Protein 6UZJ (pdb70)

CATH classification: 2.30.30.40

Sequence (63 aa):
GPFCGRARVHTDFTPSPYDTDSLKIKKGDIIDIICKTPMGMWTGMLNNKVGNFKFIYVDVISEGPFCGRARVHTDFTPSPYDTDSLKIKKGDIIDIICKTPMGMWTGMLNNKVGNFKFIYVDVISEGPFCGRARVHTDFTPSPYDTDSLKIKKGDIIDIICKTPMGMWTGMLNNKVGNFKFIYVDVISEGPFCGRARVHTDFTPSPYDTDSLKIKKGDIIDIICKTPMGMWTGMLNNKVGNFKFIYVDVISEGPFCGRARVHTDFTPSPYDTDSLKIKKGDIIDIICKTPMGMWTGMLNNKVGNFKFIYVDVISEGPFCGRARVHTDFTPSPYDTDSLKIKKGDIIDIICKTPMGMWTGMLNNKVGNFKFIYVDVISEGPFCGRARVHTDFTPSPYDTDSLKIKKGDIIDIICKTPMGMWTGMLNNKVGNFKFIYVDVISEGPFCGRARVHTDFTPSPYDTDSLKIKKGDIIDIICKTPMGMWTGMLNNKVGNFKFIYVDVISEGPFCGRARVHTDFTPSPYDTDSLKIKKGDIIDIICKTPMGMWTGMLNNKVGNFKFIYVDVISEGPFCGRARVHTDFTPSPYDTDSLKIKKGDIIDIICKTPMGMWTGMLNNKVGNFKFIYVDVISEGPFCGRARVHTDFTPSPYDTDSLKIKKGDIIDIICKTPMGMWTGMLNNKVGNFKFIYVDVISEGPFCGRARVHTDFTPSPYDTDSLKIKKGDIIDIICKTPMGMWTGMLNNKVGNFKFIYVDVISEGPFCGRARVHTDFTPSPYDTDSLKIKKGDIIDIICKTPMGMWTGMLNNKVGNFKFIYVDVISEGPFCGRARVHTDFTPSPYDTDSLKIKKGDIIDIICKTPMGMWTGMLNNKVGNFKFIYVDVISEGPFCGRARVHTDFTPSPYDTDSLKIKKGDIIDIICKTPMGMWTGMLNNKVGNFKFIYVDVISEGPFCGRARVHTDFTPSPYDTDSLKIKKGDIIDIICKTPMGMWTGMLNNKVGNFKFIYVDVISEGPFCGRARVHTDFTPSPYDTDSLKIKKGDIIDIICKTPMGMWTGMLNNKVGNFKFIYVDVISEGPFCGRARVHTDFTPSPYDTDSLKIKKGDIIDIICKTPMGMWTGMLNNKVGNFKFIYVDVISEGPFCGRARVHTDFTPSPYDTDSLKIKKGDIIDIICKTPMGMWTGMLNNKVGNFKFIYVDVISEGPFCGRARVHTDFTPSPYDTDSLKIKKGDIIDIICKTPMGMWTGMLNNKVGNFKFIYVDVISE

GO terms:
  GO:0001784 phosphotyrosine residue binding (F, IDA)
  GO:0005634 nucleus (C, IDA)
  GO:0005654 nucleoplasm (C, IDA)
  GO:0003723 RNA binding (F, HDA)

InterPro domains:
  IPR001452 SH3 domain [PF07653] (167-219)
  IPR001452 SH3 domain [PS50002] (163-224)
  IPR001452 SH3 domain [SM00326] (166-223)
  IPR001660 Sterile alpha motif domain [PF07647] (240-302)
  IPR001660 Sterile alpha motif domain [PS50105] (241-305)
  IPR001660 Sterile alpha motif domain [SM00454] (238-305)
  IPR013761 Sterile alpha motif/pointed domain superfamily [G3DSA:1.10.150.50] (234-306)
  IPR013761 Sterile alpha motif/pointed domain superfamily [SSF47769] (237-303)
  IPR021090 SLy proteins associated disordered region [PF12485] (17-164)
  IPR036028 SH3-like domain superfamily [SSF50044] (158-226)
  IPR037623 SAMSN1, SAM domain [cd09561] (239-303)
  IPR051725 SAM and SH3 domain-containing protein [PTHR12301] (59-356)

Radius of gyration: 10.8 Å; Cα contacts (8 Å, |Δi|>4): 124; chains: 1; bounding box: 29×24×22 Å

Structure (mmCIF, N/CA/C/O backbone):
data_6UZJ
#
_entry.id   6UZJ
#
loop_
_atom_site.group_PDB
_atom_site.id
_atom_site.type_symbol
_atom_site.label_atom_id
_atom_site.label_alt_id
_atom_site.label_comp_id
_atom_site.label_asym_id
_atom_site.label_entity_id
_atom_site.label_seq_id
_atom_site.pdbx_PDB_ins_code
_atom_site.Cartn_x
_atom_site.Cartn_y
_atom_site.Cartn_z
_atom_site.occupancy
_atom_site.B_iso_or_equiv
_atom_site.auth_seq_id
_atom_site.auth_comp_id
_atom_site.auth_asym_id
_atom_site.auth_atom_id
_atom_site.pdbx_PDB_model_num
ATOM 1 N N . GLY A 1 25 ? 2.974 2.478 -2.963 1.00 0.00 25 GLY A N 1
ATOM 2 C CA . GLY A 1 25 ? 2.832 1.094 -2.428 1.00 0.00 25 GLY A CA 1
ATOM 3 C C . GLY A 1 25 ? 4.154 0.646 -1.814 1.00 0.00 25 GLY A C 1
ATOM 4 O O . GLY A 1 25 ? 4.241 0.401 -0.610 1.00 0.00 25 GLY A O 1
ATOM 7 N N . PRO A 1 26 ? 5.176 0.539 -2.618 1.00 0.00 26 PRO A N 1
ATOM 8 C CA . PRO A 1 26 ? 6.531 0.112 -2.156 1.00 0.00 26 PRO A CA 1
ATOM 9 C C . PRO A 1 26 ? 7.091 1.050 -1.090 1.00 0.00 26 PRO A C 1
ATOM 10 O O . PRO A 1 26 ? 6.816 2.250 -1.097 1.00 0.00 26 PRO A O 1
ATOM 21 N N . PHE A 1 27 ? 7.876 0.494 -0.173 1.00 0.00 27 PHE A N 1
ATOM 22 C CA . PHE A 1 27 ? 8.467 1.290 0.897 1.00 0.00 27 PHE A CA 1
ATOM 23 C C . PHE A 1 27 ? 9.987 1.322 0.762 1.00 0.00 27 PHE A C 1
ATOM 24 O O . PHE A 1 27 ? 10.613 0.310 0.449 1.00 0.00 27 PHE A O 1
ATOM 41 N N . CYS A 1 28 ? 10.574 2.491 1.002 1.00 0.00 28 CYS A N 1
ATOM 42 C CA . CYS A 1 28 ? 12.019 2.645 0.906 1.00 0.00 28 CYS A CA 1
ATOM 43 C C . CYS A 1 28 ? 12.599 3.083 2.246 1.00 0.00 28 CYS A C 1
ATOM 44 O O . CYS A 1 28 ? 11.938 3.769 3.026 1.00 0.00 28 CYS A O 1
ATOM 52 N N . GLY A 1 29 ? 13.838 2.683 2.507 1.00 0.00 29 GLY A N 1
ATOM 53 C CA . GLY A 1 29 ? 14.497 3.038 3.759 1.00 0.00 29 GLY A CA 1
ATOM 54 C C . GLY A 1 29 ? 15.686 2.120 4.028 1.00 0.00 29 GLY A C 1
ATOM 55 O O . GLY A 1 29 ? 16.555 1.947 3.172 1.00 0.00 29 GLY A O 1
ATOM 59 N N . ARG A 1 30 ? 15.718 1.538 5.222 1.00 0.00 30 ARG A N 1
ATOM 60 C CA . ARG A 1 30 ? 16.803 0.639 5.596 1.00 0.00 30 ARG A CA 1
ATOM 61 C C . ARG A 1 30 ? 16.297 -0.795 5.719 1.00 0.00 30 ARG A C 1
ATOM 62 O O . ARG A 1 30 ? 15.202 -1.035 6.230 1.00 0.00 30 ARG A O 1
ATOM 83 N N . ALA A 1 31 ? 17.102 -1.744 5.252 1.00 0.00 31 ALA A N 1
ATOM 84 C CA . ALA A 1 31 ? 16.727 -3.152 5.318 1.00 0.00 31 ALA A CA 1
ATOM 85 C C . ALA A 1 31 ? 17.614 -3.894 6.315 1.00 0.00 31 ALA A C 1
ATOM 86 O O . ALA A 1 31 ? 18.839 -3.828 6.238 1.00 0.00 31 ALA A O 1
ATOM 93 N N . ARG A 1 32 ? 16.986 -4.593 7.254 1.00 0.00 32 ARG A N 1
ATOM 94 C CA . ARG A 1 32 ? 17.730 -5.336 8.264 1.00 0.00 32 ARG A CA 1
ATOM 95 C C . ARG A 1 32 ? 17.722 -6.826 7.945 1.00 0.00 32 ARG A C 1
ATOM 96 O O . ARG A 1 32 ? 16.665 -7.435 7.807 1.00 0.00 32 ARG A O 1
ATOM 117 N N . VAL A 1 33 ? 18.909 -7.409 7.831 1.00 0.00 33 VAL A N 1
ATOM 118 C CA . VAL A 1 33 ? 19.019 -8.830 7.521 1.00 0.00 33 VAL A CA 1
ATOM 119 C C . VAL A 1 33 ? 18.736 -9.673 8.759 1.00 0.00 33 VAL A C 1
ATOM 120 O O . VAL A 1 33 ? 19.388 -9.518 9.790 1.00 0.00 33 VAL A O 1
ATOM 133 N N . HIS A 1 34 ? 17.760 -10.569 8.647 1.00 0.00 34 HIS A N 1
ATOM 134 C CA . HIS A 1 34 ? 17.401 -11.436 9.763 1.00 0.00 34 HIS A CA 1
ATOM 135 C C . HIS A 1 34 ? 17.902 -12.860 9.525 1.00 0.00 34 HIS A C 1
ATOM 136 O O . HIS A 1 34 ? 17.977 -13.663 10.455 1.00 0.00 34 HIS A O 1
ATOM 150 N N . THR A 1 35 ? 18.249 -13.162 8.277 1.00 0.00 35 THR A N 1
ATOM 151 C CA . THR A 1 35 ? 18.748 -14.484 7.926 1.00 0.00 35 THR A CA 1
ATOM 152 C C . THR A 1 35 ? 20.061 -14.378 7.160 1.00 0.00 35 THR A C 1
ATOM 153 O O . THR A 1 35 ? 20.163 -13.634 6.184 1.00 0.00 35 THR A O 1
ATOM 164 N N . ASP A 1 36 ? 21.062 -15.125 7.609 1.00 0.00 36 ASP A N 1
ATOM 165 C CA . ASP A 1 36 ? 22.366 -15.104 6.957 1.00 0.00 36 ASP A CA 1
ATOM 166 C C . ASP A 1 36 ? 22.269 -15.677 5.547 1.00 0.00 36 ASP A C 1
ATOM 167 O O . ASP A 1 36 ? 22.081 -16.880 5.366 1.00 0.00 36 ASP A O 1
ATOM 176 N N . PHE A 1 37 ? 22.407 -14.807 4.551 1.00 0.00 37 PHE A N 1
ATOM 177 C CA . PHE A 1 37 ? 22.343 -15.237 3.158 1.00 0.00 37 PHE A CA 1
ATOM 178 C C . PHE A 1 37 ? 23.672 -14.974 2.460 1.00 0.00 37 PHE A C 1
ATOM 179 O O . PHE A 1 37 ? 24.085 -13.816 2.294 1.00 0.00 37 PHE A O 1
ATOM 196 N N . THR A 1 38 ? 24.336 -16.051 2.045 1.00 0.00 38 THR A N 1
ATOM 197 C CA . THR A 1 38 ? 25.608 -15.923 1.363 1.00 0.00 38 THR A CA 1
ATOM 198 C C . THR A 1 38 ? 25.624 -16.764 0.080 1.00 0.00 38 THR A C 1
ATOM 199 O O . THR A 1 38 ? 25.325 -17.960 0.113 1.00 0.00 38 THR A O 1
ATOM 210 N N . PRO A 1 39 ? 25.978 -16.174 -1.032 1.00 0.00 39 PRO A N 1
ATOM 211 C CA . PRO A 1 39 ? 26.047 -16.883 -2.341 1.00 0.00 39 PRO A CA 1
ATOM 212 C C . PRO A 1 39 ? 27.237 -17.836 -2.417 1.00 0.00 39 PRO A C 1
ATOM 213 O O . PRO A 1 39 ? 28.142 -17.785 -1.581 1.00 0.00 39 PRO A O 1
ATOM 224 N N . SER A 1 40 ? 27.223 -18.707 -3.418 1.00 0.00 40 SER A N 1
ATOM 225 C CA . SER A 1 40 ? 28.298 -19.670 -3.592 1.00 0.00 40 SER A CA 1
ATOM 226 C C . SER A 1 40 ? 29.597 -18.961 -3.973 1.00 0.00 40 SER A C 1
ATOM 227 O O . SER A 1 40 ? 29.580 -17.825 -4.442 1.00 0.00 40 SER A O 1
ATOM 235 N N . PRO A 1 41 ? 30.716 -19.605 -3.767 1.00 0.00 41 PRO A N 1
ATOM 236 C CA . PRO A 1 41 ? 32.055 -19.022 -4.088 1.00 0.00 41 PRO A CA 1
ATOM 237 C C . PRO A 1 41 ? 32.157 -18.580 -5.547 1.00 0.00 41 PRO A C 1
ATOM 238 O O . PRO A 1 41 ? 32.852 -17.617 -5.866 1.00 0.00 41 PRO A O 1
ATOM 249 N N . TYR A 1 42 ? 31.458 -19.292 -6.426 1.00 0.00 42 TYR A N 1
ATOM 250 C CA . TYR A 1 42 ? 31.477 -18.963 -7.847 1.00 0.00 42 TYR A CA 1
ATOM 251 C C . TYR A 1 42 ? 30.284 -18.080 -8.215 1.00 0.00 42 TYR A C 1
ATOM 252 O O . TYR A 1 42 ? 30.004 -17.861 -9.393 1.00 0.00 42 TYR A O 1
ATOM 270 N N . ASP A 1 43 ? 29.589 -17.571 -7.200 1.00 0.00 43 ASP A N 1
ATOM 271 C CA . ASP A 1 43 ? 28.439 -16.711 -7.430 1.00 0.00 43 ASP A CA 1
ATOM 272 C C . ASP A 1 43 ? 28.785 -15.263 -7.098 1.00 0.00 43 ASP A C 1
ATOM 273 O O . ASP A 1 43 ? 28.940 -14.903 -5.931 1.00 0.00 43 ASP A O 1
ATOM 282 N N . THR A 1 44 ? 28.898 -14.439 -8.131 1.00 0.00 44 THR A N 1
ATOM 283 C CA . THR A 1 44 ? 29.217 -13.029 -7.944 1.00 0.00 44 THR A CA 1
ATOM 284 C C . THR A 1 44 ? 28.040 -12.148 -8.356 1.00 0.00 44 THR A C 1
ATOM 285 O O . THR A 1 44 ? 28.055 -10.937 -8.132 1.00 0.00 44 THR A O 1
ATOM 296 N N . ASP A 1 45 ? 27.024 -12.759 -8.963 1.00 0.00 45 ASP A N 1
ATOM 297 C CA . ASP A 1 45 ? 25.855 -12.014 -9.400 1.00 0.00 45 ASP A CA 1
ATOM 298 C C . ASP A 1 45 ? 24.964 -11.658 -8.211 1.00 0.00 45 ASP A C 1
ATOM 299 O O . ASP A 1 45 ? 23.992 -10.917 -8.358 1.00 0.00 45 ASP A O 1
ATOM 308 N N . SER A 1 46 ? 25.299 -12.190 -7.036 1.00 0.00 46 SER A N 1
ATOM 309 C CA . SER A 1 46 ? 24.521 -11.919 -5.837 1.00 0.00 46 SER A CA 1
ATOM 310 C C . SER A 1 46 ? 25.382 -11.228 -4.787 1.00 0.00 46 SER A C 1
ATOM 311 O O . SER A 1 46 ? 26.575 -11.513 -4.662 1.00 0.00 46 SER A O 1
ATOM 319 N N . LEU A 1 47 ? 24.773 -10.315 -4.038 1.00 0.00 47 LEU A N 1
ATOM 320 C CA . LEU A 1 47 ? 25.494 -9.585 -3.005 1.00 0.00 47 LEU A CA 1
ATOM 321 C C . LEU A 1 47 ? 25.584 -10.414 -1.728 1.00 0.00 47 LEU A C 1
ATOM 322 O O . LEU A 1 47 ? 24.738 -11.270 -1.473 1.00 0.00 47 LEU A O 1
ATOM 338 N N . LYS A 1 48 ? 26.613 -10.151 -0.926 1.00 0.00 48 LYS A N 1
ATOM 339 C CA . LYS A 1 48 ? 26.797 -10.881 0.322 1.00 0.00 48 LYS A CA 1
ATOM 340 C C . LYS A 1 48 ? 26.212 -10.097 1.493 1.00 0.00 48 LYS A C 1
ATOM 341 O O . LYS A 1 48 ? 26.489 -8.906 1.654 1.00 0.00 48 LYS A O 1
ATOM 360 N N . ILE A 1 49 ? 25.404 -10.771 2.310 1.00 0.00 49 ILE A N 1
ATOM 361 C CA . ILE A 1 49 ? 24.795 -10.119 3.464 1.00 0.00 49 ILE A CA 1
ATOM 362 C C . ILE A 1 49 ? 24.906 -11.009 4.698 1.00 0.00 49 ILE A C 1
ATOM 363 O O . ILE A 1 49 ? 25.070 -12.223 4.585 1.00 0.00 49 ILE A O 1
ATOM 379 N N . LYS A 1 50 ? 24.808 -10.399 5.872 1.00 0.00 50 LYS A N 1
ATOM 380 C CA . LYS A 1 50 ? 24.896 -11.145 7.122 1.00 0.00 50 LYS A CA 1
ATOM 381 C C . LYS A 1 50 ? 23.837 -10.670 8.112 1.00 0.00 50 LYS A C 1
ATOM 382 O O . LYS A 1 50 ? 23.495 -9.489 8.151 1.00 0.00 50 LYS A O 1
ATOM 401 N N . LYS A 1 51 ? 23.316 -11.600 8.906 1.00 0.00 51 LYS A N 1
ATOM 402 C CA . LYS A 1 51 ? 22.292 -11.261 9.888 1.00 0.00 51 LYS A CA 1
ATOM 403 C C . LYS A 1 51 ? 22.771 -10.131 10.797 1.00 0.00 51 LYS A C 1
ATOM 404 O O . LYS A 1 51 ? 23.866 -10.190 11.356 1.00 0.00 51 LYS A O 1
ATOM 423 N N . GLY A 1 52 ? 21.943 -9.101 10.932 1.00 0.00 52 GLY A N 1
ATOM 424 C CA . GLY A 1 52 ? 22.287 -7.956 11.767 1.00 0.00 52 GLY A CA 1
ATOM 425 C C . GLY A 1 52 ? 22.832 -6.804 10.926 1.00 0.00 52 GLY A C 1
ATOM 426 O O . GLY A 1 52 ? 22.883 -5.662 11.383 1.00 0.00 52 GLY A O 1
ATOM 430 N N . ASP A 1 53 ? 23.232 -7.108 9.695 1.00 0.00 53 ASP A N 1
ATOM 431 C CA . ASP A 1 53 ? 23.762 -6.090 8.799 1.00 0.00 53 ASP A CA 1
ATOM 432 C C . ASP A 1 53 ? 22.637 -5.211 8.259 1.00 0.00 53 ASP A C 1
ATOM 433 O O . ASP A 1 53 ? 21.509 -5.673 8.073 1.00 0.00 53 ASP A O 1
ATOM 442 N N . ILE A 1 54 ? 22.951 -3.945 8.002 1.00 0.00 54 ILE A N 1
ATOM 443 C CA . ILE A 1 54 ? 21.958 -3.011 7.479 1.00 0.00 54 ILE A CA 1
ATOM 444 C C . ILE A 1 54 ? 22.273 -2.657 6.031 1.00 0.00 54 ILE A C 1
ATOM 445 O O . ILE A 1 54 ? 23.385 -2.242 5.711 1.00 0.00 54 ILE A O 1
ATOM 461 N N . ILE A 1 55 ? 21.286 -2.833 5.159 1.00 0.00 55 ILE A N 1
ATOM 462 C CA . ILE A 1 55 ? 21.467 -2.538 3.743 1.00 0.00 55 ILE A CA 1
ATOM 463 C C . ILE A 1 55 ? 20.497 -1.450 3.293 1.00 0.00 55 ILE A C 1
ATOM 464 O O . ILE A 1 55 ? 19.293 -1.542 3.528 1.00 0.00 55 ILE A O 1
ATOM 480 N N . ASP A 1 56 ? 21.028 -0.424 2.639 1.00 0.00 56 ASP A N 1
ATOM 481 C CA . ASP A 1 56 ? 20.200 0.674 2.155 1.00 0.00 56 ASP A CA 1
ATOM 482 C C . ASP A 1 56 ? 19.454 0.258 0.893 1.00 0.00 56 ASP A C 1
ATOM 483 O O . ASP A 1 56 ? 20.074 -0.135 -0.100 1.00 0.00 56 ASP A O 1
ATOM 492 N N . ILE A 1 57 ? 18.125 0.353 0.938 1.00 0.00 57 ILE A N 1
ATOM 493 C CA . ILE A 1 57 ? 17.301 -0.012 -0.209 1.00 0.00 57 ILE A CA 1
ATOM 494 C C . ILE A 1 57 ? 17.345 1.084 -1.268 1.00 0.00 57 ILE A C 1
ATOM 495 O O . ILE A 1 57 ? 17.057 2.247 -0.986 1.00 0.00 57 ILE A O 1
ATOM 511 N N . ILE A 1 58 ? 17.708 0.704 -2.489 1.00 0.00 58 ILE A N 1
ATOM 512 C CA . ILE A 1 58 ? 17.785 1.666 -3.582 1.00 0.00 58 ILE A CA 1
ATOM 513 C C . ILE A 1 58 ? 16.736 1.353 -4.642 1.00 0.00 58 ILE A C 1
ATOM 514 O O . ILE A 1 58 ? 16.283 2.244 -5.365 1.00 0.00 58 ILE A O 1
ATOM 530 N N . CYS A 1 59 ? 16.369 0.076 -4.744 1.00 0.00 59 CYS A N 1
ATOM 531 C CA . CYS A 1 59 ? 15.386 -0.342 -5.736 1.00 0.00 59 CYS A CA 1
ATOM 532 C C . CYS A 1 59 ? 14.908 -1.762 -5.454 1.00 0.00 59 CYS A C 1
ATOM 533 O O . CYS A 1 59 ? 15.559 -2.511 -4.729 1.00 0.00 59 CYS A O 1
ATOM 541 N N . LYS A 1 60 ? 13.768 -2.130 -6.032 1.00 0.00 60 LYS A N 1
ATOM 542 C CA . LYS A 1 60 ? 13.221 -3.469 -5.831 1.00 0.00 60 LYS A CA 1
ATOM 543 C C . LYS A 1 60 ? 13.120 -4.203 -7.164 1.00 0.00 60 LYS A C 1
ATOM 544 O O . LYS A 1 60 ? 12.856 -3.590 -8.203 1.00 0.00 60 LYS A O 1
ATOM 563 N N . THR A 1 61 ? 13.343 -5.516 -7.129 1.00 0.00 61 THR A N 1
ATOM 564 C CA . THR A 1 61 ? 13.291 -6.310 -8.344 1.00 0.00 61 THR A CA 1
ATOM 565 C C . THR A 1 61 ? 11.901 -6.935 -8.516 1.00 0.00 61 THR A C 1
ATOM 566 O O . THR A 1 61 ? 11.343 -7.483 -7.562 1.00 0.00 61 THR A O 1
ATOM 577 N N . PRO A 1 62 ? 11.339 -6.868 -9.698 1.00 0.00 62 PRO A N 1
ATOM 578 C CA . PRO A 1 62 ? 9.987 -7.436 -9.985 1.00 0.00 62 PRO A CA 1
ATOM 579 C C . PRO A 1 62 ? 9.862 -8.886 -9.517 1.00 0.00 62 PRO A C 1
ATOM 580 O O . PRO A 1 62 ? 8.806 -9.304 -9.043 1.00 0.00 62 PRO A O 1
ATOM 591 N N . MET A 1 63 ? 10.945 -9.643 -9.645 1.00 0.00 63 MET A N 1
ATOM 592 C CA . MET A 1 63 ? 10.945 -11.040 -9.228 1.00 0.00 63 MET A CA 1
ATOM 593 C C . MET A 1 63 ? 10.609 -11.150 -7.744 1.00 0.00 63 MET A C 1
ATOM 594 O O . MET A 1 63 ? 9.868 -12.042 -7.332 1.00 0.00 63 MET A O 1
ATOM 608 N N . GLY A 1 64 ? 11.153 -10.236 -6.949 1.00 0.00 64 GLY A N 1
ATOM 609 C CA . GLY A 1 64 ? 10.900 -10.238 -5.513 1.00 0.00 64 GLY A CA 1
ATOM 610 C C . GLY A 1 64 ? 12.138 -9.807 -4.738 1.00 0.0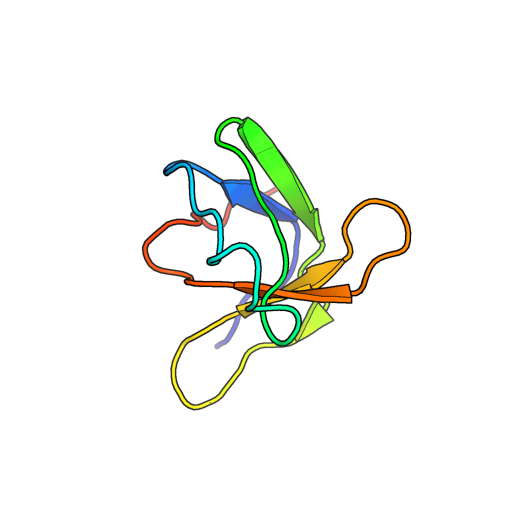0 64 GLY A C 1
ATOM 611 O O . GLY A 1 64 ? 12.034 -9.186 -3.680 1.00 0.00 64 GLY A O 1
ATOM 615 N N . MET A 1 65 ? 13.309 -10.126 -5.276 1.00 0.00 65 MET A N 1
ATOM 616 C CA . MET A 1 65 ? 14.562 -9.765 -4.625 1.00 0.00 65 MET A CA 1
ATOM 617 C C . MET A 1 65 ? 14.703 -8.251 -4.522 1.00 0.00 65 MET A C 1
ATOM 618 O O . MET A 1 65 ? 14.228 -7.510 -5.382 1.00 0.00 65 MET A O 1
ATOM 632 N N . TRP A 1 66 ? 15.338 -7.796 -3.448 1.00 0.00 66 TRP A N 1
ATOM 633 C CA . TRP A 1 66 ? 15.520 -6.364 -3.229 1.00 0.00 66 TRP A CA 1
ATOM 634 C C . TRP A 1 66 ? 16.935 -5.934 -3.587 1.00 0.00 66 TRP A C 1
ATOM 635 O O . TRP A 1 66 ? 17.879 -6.716 -3.484 1.00 0.00 66 TRP A O 1
ATOM 656 N N . THR A 1 67 ? 17.074 -4.682 -4.010 1.00 0.00 67 THR A N 1
ATOM 657 C CA . THR A 1 67 ? 18.377 -4.145 -4.382 1.00 0.00 67 THR A CA 1
ATOM 658 C C . THR A 1 67 ? 18.823 -3.106 -3.361 1.00 0.00 67 THR A C 1
ATOM 659 O O . THR A 1 67 ? 18.027 -2.260 -2.936 1.00 0.00 67 THR A O 1
ATOM 670 N N . GLY A 1 68 ? 20.099 -3.169 -2.979 1.00 0.00 68 GLY A N 1
ATOM 671 C CA . GLY A 1 68 ? 20.638 -2.229 -2.003 1.00 0.00 68 GLY A CA 1
ATOM 672 C C . GLY A 1 68 ? 22.147 -2.087 -2.154 1.00 0.00 68 GLY A C 1
ATOM 673 O O . GLY A 1 68 ? 22.737 -2.591 -3.112 1.00 0.00 68 GLY A O 1
ATOM 677 N N . MET A 1 69 ? 22.765 -1.390 -1.205 1.00 0.00 69 MET A N 1
ATOM 678 C CA . MET A 1 69 ? 24.211 -1.182 -1.246 1.00 0.00 69 MET A CA 1
ATOM 679 C C . MET A 1 69 ? 24.864 -1.693 0.035 1.00 0.00 69 MET A C 1
ATOM 680 O O . MET A 1 69 ? 24.269 -1.650 1.109 1.00 0.00 69 MET A O 1
ATOM 694 N N . LEU A 1 70 ? 26.092 -2.183 -0.091 1.00 0.00 70 LEU A N 1
ATOM 695 C CA . LEU A 1 70 ? 26.819 -2.706 1.055 1.00 0.00 70 LEU A CA 1
ATOM 696 C C . LEU A 1 70 ? 28.324 -2.539 0.861 1.00 0.00 70 LEU A C 1
ATOM 697 O O . LEU A 1 70 ? 28.909 -3.119 -0.055 1.00 0.00 70 LEU A O 1
ATOM 713 N N . ASN A 1 71 ? 28.947 -1.758 1.736 1.00 0.00 71 ASN A N 1
ATOM 714 C CA . ASN A 1 71 ? 30.388 -1.534 1.658 1.00 0.00 71 ASN A CA 1
ATOM 7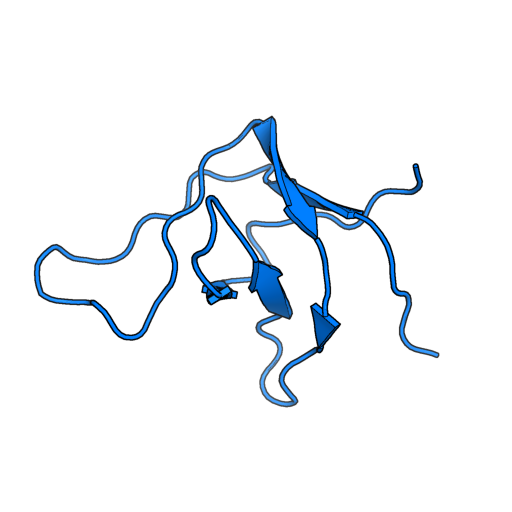15 C C . ASN A 1 71 ? 30.777 -1.106 0.248 1.00 0.00 71 ASN A C 1
ATOM 716 O O . ASN A 1 71 ? 31.655 -1.710 -0.369 1.00 0.00 71 ASN A O 1
ATOM 727 N N . ASN A 1 72 ? 30.112 -0.075 -0.263 1.00 0.00 72 ASN A N 1
ATOM 728 C CA . ASN A 1 72 ? 30.390 0.418 -1.606 1.00 0.00 72 ASN A CA 1
ATOM 729 C C . ASN A 1 72 ? 30.152 -0.684 -2.632 1.00 0.00 72 ASN A C 1
ATOM 730 O O . ASN A 1 72 ? 30.745 -0.679 -3.711 1.00 0.00 72 ASN A O 1
ATOM 741 N N . LYS A 1 73 ? 29.279 -1.628 -2.289 1.00 0.00 73 LYS A N 1
ATOM 742 C CA . LYS A 1 73 ? 28.973 -2.731 -3.192 1.00 0.00 73 LYS A CA 1
ATOM 743 C C . LYS A 1 73 ? 27.465 -2.894 -3.344 1.00 0.00 73 LYS A C 1
ATOM 744 O O . LYS A 1 73 ? 26.773 -3.266 -2.404 1.00 0.00 73 LYS A O 1
ATOM 763 N N . VAL A 1 74 ? 26.964 -2.625 -4.542 1.00 0.00 74 VAL A N 1
ATOM 764 C CA . VAL A 1 74 ? 25.533 -2.749 -4.806 1.00 0.00 74 VAL A CA 1
ATOM 765 C C . VAL A 1 74 ? 25.225 -4.067 -5.501 1.00 0.00 74 VAL A C 1
ATOM 766 O O . VAL A 1 74 ? 25.976 -4.511 -6.370 1.00 0.00 74 VAL A O 1
ATOM 779 N N . GLY A 1 75 ? 24.121 -4.697 -5.107 1.00 0.00 75 GLY A N 1
ATOM 780 C CA . GLY A 1 75 ? 23.731 -5.971 -5.697 1.00 0.00 75 GLY A CA 1
ATOM 781 C C . GLY A 1 75 ? 22.335 -6.376 -5.232 1.00 0.00 75 GLY A C 1
ATOM 782 O O . GLY A 1 75 ? 21.665 -5.628 -4.507 1.00 0.00 75 GLY A O 1
ATOM 786 N N . ASN A 1 76 ? 21.901 -7.561 -5.655 1.00 0.00 76 ASN A N 1
ATOM 787 C CA . ASN A 1 76 ? 20.583 -8.056 -5.282 1.00 0.00 76 ASN A CA 1
ATOM 788 C C . ASN A 1 76 ? 20.702 -9.131 -4.202 1.00 0.00 76 ASN A C 1
ATOM 789 O O . ASN A 1 76 ? 21.698 -9.851 -4.129 1.00 0.00 76 ASN A O 1
ATOM 800 N N . PHE A 1 77 ? 19.677 -9.230 -3.363 1.00 0.00 77 PHE A N 1
ATOM 801 C CA . PHE A 1 77 ? 19.668 -10.216 -2.289 1.00 0.00 77 PHE A CA 1
ATOM 802 C C . PHE A 1 77 ? 18.252 -10.720 -2.031 1.00 0.00 77 PHE A C 1
ATOM 803 O O . PHE A 1 77 ? 17.269 -10.043 -2.352 1.00 0.00 77 PHE A O 1
ATOM 820 N N . LYS A 1 78 ? 18.156 -11.917 -1.456 1.00 0.00 78 LYS A N 1
ATOM 821 C CA . LYS A 1 78 ? 16.857 -12.507 -1.168 1.00 0.00 78 LYS A CA 1
ATOM 822 C C . LYS A 1 78 ? 16.123 -11.714 -0.093 1.00 0.00 78 LYS A C 1
ATOM 823 O O . LYS A 1 78 ? 16.618 -11.536 1.018 1.00 0.00 78 LYS A O 1
ATOM 842 N N . PHE A 1 79 ? 14.934 -11.239 -0.438 1.00 0.00 79 PHE A N 1
ATOM 843 C CA . PHE A 1 79 ? 14.127 -10.467 0.501 1.00 0.00 79 PHE A CA 1
ATOM 844 C C . PHE A 1 79 ? 13.630 -11.355 1.635 1.00 0.00 79 PHE A C 1
ATOM 845 O O . PHE A 1 79 ? 13.420 -10.889 2.751 1.00 0.00 79 PHE A O 1
ATOM 862 N N . ILE A 1 80 ? 13.440 -12.636 1.341 1.00 0.00 80 ILE A N 1
ATOM 863 C CA . ILE A 1 80 ? 12.967 -13.577 2.350 1.00 0.00 80 ILE A CA 1
ATOM 864 C C . ILE A 1 80 ? 13.945 -13.656 3.520 1.00 0.00 80 ILE A C 1
ATOM 865 O O . ILE A 1 80 ? 13.572 -14.058 4.622 1.00 0.00 80 ILE A O 1
ATOM 881 N N . TYR A 1 81 ? 15.191 -13.261 3.277 1.00 0.00 81 TYR A N 1
ATOM 882 C CA . TYR A 1 81 ? 16.203 -13.278 4.319 1.00 0.00 81 TYR A CA 1
ATOM 883 C C . TYR A 1 81 ? 16.449 -11.871 4.862 1.00 0.00 81 TYR A C 1
ATOM 884 O O . TYR A 1 81 ? 17.295 -11.677 5.737 1.00 0.00 81 TYR A O 1
ATOM 902 N N . VAL A 1 82 ? 15.708 -10.897 4.342 1.00 0.00 82 VAL A N 1
ATOM 903 C CA . VAL A 1 82 ? 15.859 -9.520 4.780 1.00 0.00 82 VAL A CA 1
ATOM 904 C C . VAL A 1 82 ? 14.511 -8.929 5.179 1.00 0.00 82 VAL A C 1
ATOM 905 O O . VAL A 1 82 ? 13.511 -9.107 4.489 1.00 0.00 82 VAL A O 1
ATOM 918 N N . ASP A 1 83 ? 14.496 -8.213 6.292 1.00 0.00 83 ASP A N 1
ATOM 919 C CA . ASP A 1 83 ? 13.273 -7.587 6.773 1.00 0.00 83 ASP A CA 1
ATOM 920 C C . ASP A 1 83 ? 13.367 -6.069 6.646 1.00 0.00 83 ASP A C 1
ATOM 921 O O . ASP A 1 83 ? 14.419 -5.478 6.869 1.00 0.00 83 ASP A O 1
ATOM 930 N N . VAL A 1 84 ? 12.256 -5.447 6.289 1.00 0.00 84 VAL A N 1
ATOM 931 C CA . VAL A 1 84 ? 12.219 -3.993 6.134 1.00 0.00 84 VAL A CA 1
ATOM 932 C C . VAL A 1 84 ? 11.915 -3.314 7.467 1.00 0.00 84 VAL A C 1
ATOM 933 O O . VAL A 1 84 ? 10.925 -3.626 8.127 1.00 0.00 84 VAL A O 1
ATOM 946 N N . ILE A 1 85 ? 12.773 -2.379 7.855 1.00 0.00 85 ILE A N 1
ATOM 947 C CA . ILE A 1 85 ? 12.587 -1.658 9.108 1.00 0.00 85 ILE A CA 1
ATOM 948 C C . ILE A 1 85 ? 12.624 -0.151 8.874 1.00 0.00 85 ILE A C 1
ATOM 949 O O . ILE A 1 85 ? 13.092 0.312 7.834 1.00 0.00 85 ILE A O 1
ATOM 965 N N . SER A 1 86 ? 12.134 0.608 9.848 1.00 0.00 86 SER A N 1
ATOM 966 C CA . SER A 1 86 ? 12.121 2.062 9.736 1.00 0.00 86 SER A CA 1
ATOM 967 C C . SER A 1 86 ? 13.212 2.677 10.608 1.00 0.00 86 SER A C 1
ATOM 968 O O . SER A 1 86 ? 13.335 2.351 11.789 1.00 0.00 86 SER A O 1
ATOM 976 N N . GLU A 1 87 ? 14.000 3.570 10.018 1.00 0.00 87 GLU A N 1
ATOM 977 C CA . GLU A 1 87 ? 15.077 4.227 10.750 1.00 0.00 87 GLU A CA 1
ATOM 978 C C . GLU A 1 87 ? 14.828 5.729 10.835 1.00 0.00 87 GLU A C 1
ATOM 979 O O . GLU A 1 87 ? 15.781 6.456 11.061 1.00 0.00 87 GLU A O 1
ATOM 991 N N . GLY A 1 25 ? 2.356 -1.868 -0.067 1.00 0.00 25 GLY A N 2
ATOM 992 C CA . GLY A 1 25 ? 2.970 -1.349 -1.322 1.00 0.00 25 GLY A CA 2
ATOM 993 C C . GLY A 1 25 ? 4.473 -1.184 -1.123 1.00 0.00 25 GLY A C 2
ATOM 994 O O . GLY A 1 25 ? 5.003 -1.471 -0.050 1.00 0.00 25 GLY A O 2
ATOM 997 N N . PRO A 1 26 ? 5.160 -0.728 -2.135 1.00 0.00 26 PRO A N 2
ATOM 998 C CA . PRO A 1 26 ? 6.637 -0.517 -2.079 1.00 0.00 26 PRO A CA 2
ATOM 999 C C . PRO A 1 26 ? 7.015 0.625 -1.139 1.00 0.00 26 PRO A C 2
ATOM 1000 O O . PRO A 1 26 ? 6.303 1.625 -1.043 1.00 0.00 26 PRO A O 2
ATOM 1011 N N . PHE A 1 27 ? 8.138 0.467 -0.443 1.00 0.00 27 PHE A N 2
ATOM 1012 C CA . PHE A 1 27 ? 8.595 1.490 0.490 1.00 0.00 27 PHE A CA 2
ATOM 1013 C C . PHE A 1 27 ? 10.111 1.616 0.443 1.00 0.00 27 PHE A C 2
ATOM 1014 O O . PHE A 1 27 ? 10.825 0.614 0.422 1.00 0.00 27 PHE A O 2
ATOM 1031 N N . CYS A 1 28 ? 10.602 2.849 0.439 1.00 0.00 28 CYS A N 2
ATOM 1032 C CA . CYS A 1 28 ? 12.036 3.078 0.408 1.00 0.00 28 CYS A CA 2
ATOM 1033 C C . CYS A 1 28 ? 12.542 3.401 1.808 1.00 0.00 28 CYS A C 2
ATOM 1034 O O . CYS A 1 28 ? 11.912 4.157 2.549 1.00 0.00 28 CYS A O 2
ATOM 1042 N N . GLY A 1 29 ? 13.678 2.822 2.162 1.00 0.00 29 GLY A N 2
ATOM 1043 C CA . GLY A 1 29 ? 14.265 3.048 3.478 1.00 0.00 29 GLY A CA 2
ATOM 1044 C C . GLY A 1 29 ? 15.462 2.133 3.715 1.00 0.00 29 GLY A C 2
ATOM 1045 O O . GLY A 1 29 ? 16.266 1.897 2.812 1.00 0.00 29 GLY A O 2
ATOM 1049 N N . ARG A 1 30 ? 15.573 1.627 4.940 1.00 0.00 30 ARG A N 2
ATOM 1050 C CA . ARG A 1 30 ? 16.675 0.741 5.303 1.00 0.00 30 ARG A CA 2
ATOM 1051 C C . ARG A 1 30 ? 16.163 -0.680 5.519 1.00 0.00 30 ARG A C 2
ATOM 1052 O O . ARG A 1 30 ? 15.030 -0.884 5.954 1.00 0.00 30 ARG A O 2
ATOM 1073 N N . ALA A 1 31 ? 17.004 -1.659 5.209 1.00 0.00 31 ALA A N 2
ATOM 1074 C CA . ALA A 1 31 ? 16.626 -3.056 5.372 1.00 0.00 31 ALA A CA 2
ATOM 1075 C C . ALA A 1 31 ? 17.595 -3.763 6.310 1.00 0.00 31 ALA A C 2
ATOM 1076 O O . ALA A 1 31 ? 18.791 -3.481 6.308 1.00 0.00 31 ALA A O 2
ATOM 1083 N N . ARG A 1 32 ? 17.071 -4.676 7.115 1.00 0.00 32 ARG A N 2
ATOM 1084 C CA . ARG A 1 32 ? 17.902 -5.412 8.059 1.00 0.00 32 ARG A CA 2
ATOM 1085 C C . ARG A 1 32 ? 17.827 -6.906 7.780 1.00 0.00 32 ARG A C 2
ATOM 1086 O O . ARG A 1 32 ? 16.754 -7.450 7.522 1.00 0.00 32 ARG A O 2
ATOM 1107 N N . VAL A 1 33 ? 18.982 -7.559 7.808 1.00 0.00 33 VAL A N 2
ATOM 1108 C CA . VAL A 1 33 ? 19.051 -8.987 7.531 1.00 0.00 33 VAL A CA 2
ATOM 1109 C C . VAL A 1 33 ? 18.753 -9.802 8.786 1.00 0.00 33 VAL A C 2
ATOM 1110 O O . VAL A 1 33 ? 19.250 -9.496 9.870 1.00 0.00 33 VAL A O 2
ATOM 1123 N N . HIS A 1 34 ? 17.932 -10.838 8.634 1.00 0.00 34 HIS A N 2
ATOM 1124 C CA . HIS A 1 34 ? 17.577 -11.689 9.769 1.00 0.00 34 HIS A CA 2
ATOM 1125 C C . HIS A 1 34 ? 18.258 -13.055 9.687 1.00 0.00 34 HIS A C 2
ATOM 1126 O O . HIS A 1 34 ? 18.264 -13.806 10.663 1.00 0.00 34 HIS A O 2
ATOM 1140 N N . THR A 1 35 ? 18.829 -13.377 8.532 1.00 0.00 35 THR A N 2
ATOM 1141 C CA . THR A 1 35 ? 19.502 -14.659 8.362 1.00 0.00 35 THR A CA 2
ATOM 1142 C C . THR A 1 35 ? 20.770 -14.487 7.534 1.00 0.00 35 THR A C 2
ATOM 1143 O O . THR A 1 35 ? 20.846 -13.616 6.669 1.00 0.00 35 THR A O 2
ATOM 1154 N N . ASP A 1 36 ? 21.766 -15.318 7.810 1.00 0.00 36 ASP A N 2
ATOM 1155 C CA . ASP A 1 36 ? 23.030 -15.238 7.088 1.00 0.00 36 ASP A CA 2
ATOM 1156 C C . ASP A 1 36 ? 22.895 -15.815 5.683 1.00 0.00 36 ASP A C 2
ATOM 1157 O O . ASP A 1 36 ? 22.556 -16.986 5.512 1.00 0.00 36 ASP A O 2
ATOM 1166 N N . PHE A 1 37 ? 23.183 -14.989 4.684 1.00 0.00 37 PHE A N 2
ATOM 1167 C CA . PHE A 1 37 ? 23.116 -15.424 3.296 1.00 0.00 37 PHE A CA 2
ATOM 1168 C C . PHE A 1 37 ? 24.492 -15.290 2.654 1.00 0.00 37 PHE A C 2
ATOM 1169 O O . PHE A 1 37 ? 25.038 -14.190 2.561 1.00 0.00 37 PHE A O 2
ATOM 1186 N N . THR A 1 38 ? 25.054 -16.411 2.214 1.00 0.00 38 THR A N 2
ATOM 1187 C CA . THR A 1 38 ? 26.369 -16.396 1.588 1.00 0.00 38 THR A CA 2
ATOM 1188 C C . THR A 1 38 ? 26.317 -17.081 0.216 1.00 0.00 38 THR A C 2
ATOM 1189 O O . THR A 1 38 ? 26.430 -18.303 0.131 1.00 0.00 38 THR A O 2
ATOM 1200 N N . PRO A 1 39 ? 26.141 -16.337 -0.852 1.00 0.00 39 PRO A N 2
ATOM 1201 C CA . PRO A 1 39 ? 26.069 -16.917 -2.232 1.00 0.00 39 PRO A CA 2
ATOM 1202 C C . PRO A 1 39 ? 27.312 -17.739 -2.574 1.00 0.00 39 PRO A C 2
ATOM 1203 O O . PRO A 1 39 ? 28.410 -17.442 -2.106 1.00 0.00 39 PRO A O 2
ATOM 1214 N N . SER A 1 40 ? 27.128 -18.781 -3.385 1.00 0.00 40 SER A N 2
ATOM 1215 C CA . SER A 1 40 ? 28.244 -19.643 -3.771 1.00 0.00 40 SER A CA 2
ATOM 1216 C C . SER A 1 40 ? 29.228 -18.886 -4.668 1.00 0.00 40 SER A C 2
ATOM 1217 O O . SER A 1 40 ? 28.870 -17.877 -5.274 1.00 0.00 40 SER A O 2
ATOM 1225 N N . PRO A 1 41 ? 30.455 -19.347 -4.761 1.00 0.00 41 PRO A N 2
ATOM 1226 C CA . PRO A 1 41 ? 31.508 -18.691 -5.602 1.00 0.00 41 PRO A CA 2
ATOM 1227 C C . PRO A 1 41 ? 31.083 -18.565 -7.060 1.00 0.00 41 PRO A C 2
ATOM 1228 O O . PRO A 1 41 ? 31.491 -17.638 -7.760 1.00 0.00 41 PRO A O 2
ATOM 1239 N N . TYR A 1 42 ? 30.273 -19.513 -7.511 1.00 0.00 42 TYR A N 2
ATOM 1240 C CA . TYR A 1 42 ? 29.804 -19.514 -8.889 1.00 0.00 42 TYR A CA 2
ATOM 1241 C C . TYR A 1 42 ? 28.988 -18.258 -9.164 1.00 0.00 42 TYR A C 2
ATOM 1242 O O . TYR A 1 42 ? 28.858 -17.829 -10.311 1.00 0.00 42 TYR A O 2
ATOM 1260 N N . ASP A 1 43 ? 28.448 -17.664 -8.104 1.00 0.00 43 ASP A N 2
ATOM 1261 C CA . ASP A 1 43 ? 27.658 -16.452 -8.255 1.00 0.00 43 ASP A CA 2
ATOM 1262 C C . ASP A 1 43 ? 28.440 -15.251 -7.737 1.00 0.00 43 ASP A C 2
ATOM 1263 O O . ASP A 1 43 ? 28.549 -15.040 -6.529 1.00 0.00 43 ASP A O 2
ATOM 1272 N N . THR A 1 44 ? 28.978 -14.463 -8.661 1.00 0.00 44 THR A N 2
ATOM 1273 C CA . THR A 1 44 ? 29.744 -13.281 -8.283 1.00 0.00 44 THR A CA 2
ATOM 1274 C C . THR A 1 44 ? 28.818 -12.080 -8.113 1.00 0.00 44 THR A C 2
ATOM 1275 O O . THR A 1 44 ? 29.048 -11.222 -7.262 1.00 0.00 44 THR A O 2
ATOM 1286 N N . ASP A 1 45 ? 27.765 -12.034 -8.924 1.00 0.00 45 ASP A N 2
ATOM 1287 C CA . ASP A 1 45 ? 26.803 -10.940 -8.854 1.00 0.00 45 ASP A CA 2
ATOM 1288 C C . ASP A 1 45 ? 26.094 -10.920 -7.504 1.00 0.00 45 ASP A C 2
ATOM 1289 O O . ASP A 1 45 ? 25.814 -9.855 -6.956 1.00 0.00 45 ASP A O 2
ATOM 1298 N N . SER A 1 46 ? 25.793 -12.102 -6.977 1.00 0.00 46 SER A N 2
ATOM 1299 C CA . SER A 1 46 ? 25.102 -12.194 -5.698 1.00 0.00 46 SER A CA 2
ATOM 1300 C C . SER A 1 46 ? 25.948 -11.583 -4.584 1.00 0.00 46 SER A C 2
ATOM 1301 O O . SER A 1 46 ? 27.138 -11.876 -4.459 1.00 0.00 46 SER A O 2
ATOM 1309 N N . LEU A 1 47 ? 25.322 -10.729 -3.781 1.00 0.00 47 LEU A N 2
ATOM 1310 C CA . LEU A 1 47 ? 26.015 -10.070 -2.683 1.00 0.00 47 LEU A CA 2
ATOM 1311 C C . LEU A 1 47 ? 25.971 -10.928 -1.424 1.00 0.00 47 LEU A C 2
ATOM 1312 O O . LEU A 1 47 ? 25.026 -11.686 -1.212 1.00 0.00 47 LEU A O 2
ATOM 1328 N N . LYS A 1 48 ? 26.991 -10.791 -0.583 1.00 0.00 48 LYS A N 2
ATOM 1329 C CA . LYS A 1 48 ? 27.045 -11.545 0.660 1.00 0.00 48 LYS A CA 2
ATOM 1330 C C . LYS A 1 48 ? 26.554 -10.678 1.816 1.00 0.00 48 LYS A C 2
ATOM 1331 O O . LYS A 1 48 ? 27.085 -9.593 2.055 1.00 0.00 48 LYS A O 2
ATOM 1350 N N . ILE A 1 49 ? 25.541 -11.155 2.529 1.00 0.00 49 ILE A N 2
ATOM 1351 C CA . ILE A 1 49 ? 24.996 -10.400 3.653 1.00 0.00 49 ILE A CA 2
ATOM 1352 C C . ILE A 1 49 ? 24.886 -11.279 4.898 1.00 0.00 49 ILE A C 2
ATOM 1353 O O . ILE A 1 49 ? 24.859 -12.506 4.805 1.00 0.00 49 ILE A O 2
ATOM 1369 N N . LYS A 1 50 ? 24.824 -10.641 6.061 1.00 0.00 50 LYS A N 2
ATOM 1370 C CA . LYS A 1 50 ? 24.721 -11.375 7.319 1.00 0.00 50 LYS A CA 2
ATOM 1371 C C . LYS A 1 50 ? 23.678 -10.739 8.230 1.00 0.00 50 LYS A C 2
ATOM 1372 O O . LYS A 1 50 ? 23.548 -9.516 8.286 1.00 0.00 50 LYS A O 2
ATOM 1391 N N . LYS A 1 51 ? 22.931 -11.574 8.940 1.00 0.00 51 LYS A N 2
ATOM 1392 C CA . LYS A 1 51 ? 21.901 -11.075 9.840 1.00 0.00 51 LYS A CA 2
ATOM 1393 C C . LYS A 1 51 ? 22.484 -10.048 10.810 1.00 0.00 51 LYS A C 2
ATOM 1394 O O . LYS A 1 51 ? 23.592 -10.215 11.319 1.00 0.00 51 LYS A O 2
ATOM 1413 N N . GLY A 1 52 ? 21.728 -8.980 11.048 1.00 0.00 52 GLY A N 2
ATOM 1414 C CA . GLY A 1 52 ? 22.168 -7.917 11.946 1.00 0.00 52 GLY A CA 2
ATOM 1415 C C . GLY A 1 52 ? 22.721 -6.725 11.163 1.00 0.00 52 GLY A C 2
ATOM 1416 O O . GLY A 1 52 ? 22.829 -5.620 11.697 1.00 0.00 52 GLY A O 2
ATOM 1420 N N . ASP A 1 53 ? 23.064 -6.950 9.896 1.00 0.00 53 ASP A N 2
ATOM 1421 C CA . ASP A 1 53 ? 23.594 -5.881 9.054 1.00 0.00 53 ASP A CA 2
ATOM 1422 C C . ASP A 1 53 ? 22.462 -5.069 8.426 1.00 0.00 53 ASP A C 2
ATOM 1423 O O . ASP A 1 53 ? 21.338 -5.553 8.293 1.00 0.00 53 ASP A O 2
ATOM 1432 N N . ILE A 1 54 ? 22.767 -3.831 8.050 1.00 0.00 54 ILE A N 2
ATOM 1433 C CA . ILE A 1 54 ? 21.765 -2.959 7.443 1.00 0.00 54 ILE A CA 2
ATOM 1434 C C . ILE A 1 54 ? 22.161 -2.610 6.009 1.00 0.00 54 ILE A C 2
ATOM 1435 O O . ILE A 1 54 ? 23.300 -2.225 5.744 1.00 0.00 54 ILE A O 2
ATOM 1451 N N . ILE A 1 55 ? 21.212 -2.757 5.090 1.00 0.00 55 ILE A N 2
ATOM 1452 C CA . ILE A 1 55 ? 21.459 -2.468 3.681 1.00 0.00 55 ILE A CA 2
ATOM 1453 C C . ILE A 1 55 ? 20.560 -1.342 3.181 1.00 0.00 55 ILE A C 2
ATOM 1454 O O . ILE A 1 55 ? 19.351 -1.348 3.412 1.00 0.00 55 ILE A O 2
ATOM 1470 N N . ASP A 1 56 ? 21.161 -0.376 2.493 1.00 0.00 56 ASP A N 2
ATOM 1471 C CA . ASP A 1 56 ? 20.407 0.752 1.959 1.00 0.00 56 ASP A CA 2
ATOM 1472 C C . ASP A 1 56 ? 19.601 0.304 0.744 1.00 0.00 56 ASP A C 2
ATOM 1473 O O . ASP A 1 56 ? 20.172 -0.141 -0.254 1.00 0.00 56 ASP A O 2
ATOM 1482 N N . ILE A 1 57 ? 18.278 0.413 0.835 1.00 0.00 57 ILE A N 2
ATOM 1483 C CA . ILE A 1 57 ? 17.413 0.001 -0.266 1.00 0.00 57 ILE A CA 2
ATOM 1484 C C . ILE A 1 57 ? 17.565 0.947 -1.453 1.00 0.00 57 ILE A C 2
ATOM 1485 O O . ILE A 1 57 ? 17.350 2.152 -1.332 1.00 0.00 57 ILE A O 2
ATOM 1501 N N . ILE A 1 58 ? 17.935 0.388 -2.602 1.00 0.00 58 ILE A N 2
ATOM 1502 C CA . ILE A 1 58 ? 18.109 1.188 -3.808 1.00 0.00 58 ILE A CA 2
ATOM 1503 C C . ILE A 1 58 ? 16.980 0.905 -4.795 1.00 0.00 58 ILE A C 2
ATOM 1504 O O . ILE A 1 58 ? 16.231 1.806 -5.172 1.00 0.00 58 ILE A O 2
ATOM 1520 N N . CYS A 1 59 ? 16.861 -0.356 -5.204 1.00 0.00 59 CYS A N 2
ATOM 1521 C CA . CYS A 1 59 ? 15.814 -0.750 -6.142 1.00 0.00 59 CYS A CA 2
ATOM 1522 C C . CYS A 1 59 ? 15.242 -2.112 -5.762 1.00 0.00 59 CYS A C 2
ATOM 1523 O O . CYS A 1 59 ? 15.970 -3.001 -5.320 1.00 0.00 59 CYS A O 2
ATOM 1531 N N . LYS A 1 60 ? 13.935 -2.274 -5.942 1.00 0.00 60 LYS A N 2
ATOM 1532 C CA . LYS A 1 60 ? 13.284 -3.538 -5.618 1.00 0.00 60 LYS A CA 2
ATOM 1533 C C . LYS A 1 60 ? 12.017 -3.724 -6.448 1.00 0.00 60 LYS A C 2
ATOM 1534 O O . LYS A 1 60 ? 11.114 -2.888 -6.420 1.00 0.00 60 LYS A O 2
ATOM 1553 N N . THR A 1 61 ? 11.956 -4.827 -7.187 1.00 0.00 61 THR A N 2
ATOM 1554 C CA . THR A 1 61 ? 10.795 -5.118 -8.024 1.00 0.00 61 THR A CA 2
ATOM 1555 C C . THR A 1 61 ? 9.624 -5.593 -7.163 1.00 0.00 61 THR A C 2
ATOM 1556 O O . THR A 1 61 ? 9.818 -6.004 -6.019 1.00 0.00 61 THR A O 2
ATOM 1567 N N . PRO A 1 62 ? 8.421 -5.547 -7.681 1.00 0.00 62 PRO A N 2
ATOM 1568 C CA . PRO A 1 62 ? 7.205 -5.985 -6.929 1.00 0.00 62 PRO A CA 2
ATOM 1569 C C . PRO A 1 62 ? 7.368 -7.389 -6.355 1.00 0.00 62 PRO A C 2
ATOM 1570 O O . PRO A 1 62 ? 6.892 -7.681 -5.258 1.00 0.00 62 PRO A O 2
ATOM 1581 N N . MET A 1 63 ? 8.048 -8.252 -7.103 1.00 0.00 63 MET A N 2
ATOM 1582 C CA . MET A 1 63 ? 8.275 -9.622 -6.656 1.00 0.00 63 MET A CA 2
ATOM 1583 C C . MET A 1 63 ? 9.593 -10.154 -7.213 1.00 0.00 63 MET A C 2
ATOM 1584 O O . MET A 1 63 ? 9.650 -10.627 -8.349 1.00 0.00 63 MET A O 2
ATOM 1598 N N . GLY A 1 64 ? 10.647 -10.081 -6.407 1.00 0.00 64 GLY A N 2
ATOM 1599 C CA . GLY A 1 64 ? 11.955 -10.565 -6.835 1.00 0.00 64 GLY A CA 2
ATOM 1600 C C . GLY A 1 64 ? 13.045 -10.129 -5.861 1.00 0.00 64 GLY A C 2
ATOM 1601 O O . GLY A 1 64 ? 12.767 -9.487 -4.849 1.00 0.00 64 GLY A O 2
ATOM 1605 N N . MET A 1 65 ? 14.285 -10.495 -6.173 1.00 0.00 65 MET A N 2
ATOM 1606 C CA . MET A 1 65 ? 15.410 -10.153 -5.308 1.00 0.00 65 MET A CA 2
ATOM 1607 C C . MET A 1 65 ? 15.547 -8.640 -5.173 1.00 0.00 65 MET A C 2
ATOM 1608 O O . MET A 1 65 ? 15.290 -7.893 -6.117 1.00 0.00 65 MET A O 2
ATOM 1622 N N . TRP A 1 66 ? 15.948 -8.199 -3.983 1.00 0.00 66 TRP A N 2
ATOM 1623 C CA . TRP A 1 66 ? 16.112 -6.775 -3.713 1.00 0.00 66 TRP A CA 2
ATOM 1624 C C . TRP A 1 66 ? 17.550 -6.329 -3.949 1.00 0.00 66 TRP A C 2
ATOM 1625 O O . TRP A 1 66 ? 18.496 -7.084 -3.713 1.00 0.00 66 TRP A O 2
ATOM 1646 N N . THR A 1 67 ? 17.703 -5.092 -4.413 1.00 0.00 67 THR A N 2
ATOM 1647 C CA . THR A 1 67 ? 19.021 -4.534 -4.681 1.00 0.00 67 THR A CA 2
ATOM 1648 C C . THR A 1 67 ? 19.318 -3.406 -3.701 1.00 0.00 67 THR A C 2
ATOM 1649 O O . THR A 1 67 ? 18.467 -2.552 -3.444 1.00 0.00 67 THR A O 2
ATOM 1660 N N . GLY A 1 68 ? 20.530 -3.401 -3.158 1.00 0.00 68 GLY A N 2
ATOM 1661 C CA . GLY A 1 68 ? 20.921 -2.370 -2.206 1.00 0.00 68 GLY A CA 2
ATOM 1662 C C . GLY A 1 68 ? 22.438 -2.278 -2.090 1.00 0.00 68 GLY A C 2
ATOM 1663 O O . GLY A 1 68 ? 23.171 -2.904 -2.858 1.00 0.00 68 GLY A O 2
ATOM 1667 N N . MET A 1 69 ? 22.898 -1.491 -1.126 1.00 0.00 69 MET A N 2
ATOM 1668 C CA . MET A 1 69 ? 24.330 -1.316 -0.912 1.00 0.00 69 MET A CA 2
ATOM 1669 C C . MET A 1 69 ? 24.710 -1.725 0.510 1.00 0.00 69 MET A C 2
ATOM 1670 O O . MET A 1 69 ? 24.029 -1.368 1.473 1.00 0.00 69 MET A O 2
ATOM 1684 N N . LEU A 1 70 ? 25.803 -2.471 0.632 1.00 0.00 70 LEU A N 2
ATOM 1685 C CA . LEU A 1 70 ? 26.275 -2.920 1.936 1.00 0.00 70 LEU A CA 2
ATOM 1686 C C . LEU A 1 70 ? 27.783 -2.727 2.041 1.00 0.00 70 LEU A C 2
ATOM 1687 O O . LEU A 1 70 ? 28.545 -3.343 1.299 1.00 0.00 70 LEU A O 2
ATOM 1703 N N . ASN A 1 71 ? 28.217 -1.883 2.970 1.00 0.00 71 ASN A N 2
ATOM 1704 C CA . ASN A 1 71 ? 29.644 -1.655 3.145 1.00 0.00 71 ASN A CA 2
ATOM 1705 C C . ASN A 1 71 ? 30.295 -1.202 1.842 1.00 0.00 71 ASN A C 2
ATOM 1706 O O . ASN A 1 71 ? 31.287 -1.785 1.404 1.00 0.00 71 ASN A O 2
ATOM 1717 N N . ASN A 1 72 ? 29.745 -0.159 1.228 1.00 0.00 72 ASN A N 2
ATOM 1718 C CA . ASN A 1 72 ? 30.295 0.360 -0.019 1.00 0.00 72 ASN A CA 2
ATOM 1719 C C . ASN A 1 72 ? 30.329 -0.713 -1.101 1.00 0.00 72 ASN A C 2
ATOM 1720 O O . ASN A 1 72 ? 31.238 -0.739 -1.931 1.00 0.00 72 ASN A O 2
ATOM 1731 N N . LYS A 1 73 ? 29.329 -1.588 -1.099 1.00 0.00 73 LYS A N 2
ATOM 1732 C CA . LYS A 1 73 ? 29.257 -2.642 -2.102 1.00 0.00 73 LYS A CA 2
ATOM 1733 C C . LYS A 1 73 ? 27.815 -2.812 -2.573 1.00 0.00 73 LYS A C 2
ATOM 1734 O O . LYS A 1 73 ? 26.939 -3.171 -1.791 1.00 0.00 73 LYS A O 2
ATOM 1753 N N . VAL A 1 74 ? 27.567 -2.556 -3.852 1.00 0.00 74 VAL A N 2
ATOM 1754 C CA . VAL A 1 74 ? 26.216 -2.687 -4.395 1.00 0.00 74 VAL A CA 2
ATOM 1755 C C . VAL A 1 74 ? 26.027 -4.054 -5.037 1.00 0.00 74 VAL A C 2
ATOM 1756 O O . VAL A 1 74 ? 26.847 -4.489 -5.845 1.00 0.00 74 VAL A O 2
ATOM 1769 N N . GLY A 1 75 ? 24.946 -4.732 -4.668 1.00 0.00 75 GLY A N 2
ATOM 1770 C CA . GLY A 1 75 ? 24.670 -6.055 -5.215 1.00 0.00 75 GLY A CA 2
ATOM 1771 C C . GLY A 1 75 ? 23.234 -6.484 -4.932 1.00 0.00 75 GLY A C 2
ATOM 1772 O O . GLY A 1 75 ? 22.430 -5.706 -4.414 1.00 0.00 75 GLY A O 2
ATOM 1776 N N . ASN A 1 76 ? 22.916 -7.728 -5.283 1.00 0.00 76 ASN A N 2
ATOM 1777 C CA . ASN A 1 76 ? 21.572 -8.255 -5.074 1.00 0.00 76 ASN A CA 2
ATOM 1778 C C . ASN A 1 76 ? 21.562 -9.296 -3.954 1.00 0.00 76 ASN A C 2
ATOM 1779 O O . ASN A 1 76 ? 22.586 -9.906 -3.646 1.00 0.00 76 ASN A O 2
ATOM 1790 N N . PHE A 1 77 ? 20.393 -9.488 -3.353 1.00 0.00 77 PHE A N 2
ATOM 1791 C CA . PHE A 1 77 ? 20.242 -10.453 -2.269 1.00 0.00 77 PHE A CA 2
ATOM 1792 C C . PHE A 1 77 ? 18.786 -10.894 -2.124 1.00 0.00 77 PHE A C 2
ATOM 1793 O O . PHE A 1 77 ? 17.867 -10.217 -2.596 1.00 0.00 77 PHE A O 2
ATOM 1810 N N . LYS A 1 78 ? 18.580 -12.036 -1.473 1.00 0.00 78 LYS A N 2
ATOM 1811 C CA . LYS A 1 78 ? 17.231 -12.548 -1.287 1.00 0.00 78 LYS A CA 2
ATOM 1812 C C . LYS A 1 78 ? 16.455 -11.700 -0.287 1.00 0.00 78 LYS A C 2
ATOM 1813 O O . LYS A 1 78 ? 16.816 -11.608 0.885 1.00 0.00 78 LYS A O 2
ATOM 1832 N N . PHE A 1 79 ? 15.376 -11.094 -0.763 1.00 0.00 79 PHE A N 2
ATOM 1833 C CA . PHE A 1 79 ? 14.539 -10.261 0.091 1.00 0.00 79 PHE A CA 2
ATOM 1834 C C . PHE A 1 79 ? 13.917 -11.094 1.205 1.00 0.00 79 PHE A C 2
ATOM 1835 O O . PHE A 1 79 ? 13.669 -10.592 2.301 1.00 0.00 79 PHE A O 2
ATOM 1852 N N . ILE A 1 80 ? 13.675 -12.371 0.928 1.00 0.00 80 ILE A N 2
ATOM 1853 C CA . ILE A 1 80 ? 13.095 -13.261 1.926 1.00 0.00 80 ILE A CA 2
ATOM 1854 C C . ILE A 1 80 ? 14.026 -13.400 3.135 1.00 0.00 80 ILE A C 2
ATOM 1855 O O . ILE A 1 80 ? 13.599 -13.808 4.215 1.00 0.00 80 ILE A O 2
ATOM 1871 N N . TYR A 1 81 ? 15.295 -13.049 2.944 1.00 0.00 81 TYR A N 2
ATOM 1872 C CA . TYR A 1 81 ? 16.282 -13.126 4.018 1.00 0.00 81 TYR A CA 2
ATOM 1873 C C . TYR A 1 81 ? 16.529 -11.746 4.633 1.00 0.00 81 TYR A C 2
ATOM 1874 O O . TYR A 1 81 ? 17.375 -11.593 5.521 1.00 0.00 81 TYR A O 2
ATOM 1892 N N . VAL A 1 82 ? 15.783 -10.744 4.169 1.00 0.00 82 VAL A N 2
ATOM 1893 C CA . VAL A 1 82 ? 15.931 -9.394 4.686 1.00 0.00 82 VAL A CA 2
ATOM 1894 C C . VAL A 1 82 ? 14.560 -8.807 5.003 1.00 0.00 82 VAL A C 2
ATOM 1895 O O . VAL A 1 82 ? 13.541 -9.278 4.497 1.00 0.00 82 VAL A O 2
ATOM 1908 N N . ASP A 1 83 ? 14.540 -7.782 5.842 1.00 0.00 83 ASP A N 2
ATOM 1909 C CA . ASP A 1 83 ? 13.287 -7.144 6.216 1.00 0.00 83 ASP A CA 2
ATOM 1910 C C . ASP A 1 83 ? 13.366 -5.640 5.992 1.00 0.00 83 ASP A C 2
ATOM 1911 O O . ASP A 1 83 ? 14.414 -5.026 6.190 1.00 0.00 83 ASP A O 2
ATOM 1920 N N . VAL A 1 84 ? 12.250 -5.053 5.580 1.00 0.00 84 VAL A N 2
ATOM 1921 C CA . VAL A 1 84 ? 12.204 -3.614 5.333 1.00 0.00 84 VAL A CA 2
ATOM 1922 C C . VAL A 1 84 ? 11.715 -2.872 6.574 1.00 0.00 84 VAL A C 2
ATOM 1923 O O . VAL A 1 84 ? 10.679 -3.210 7.145 1.00 0.00 84 VAL A O 2
ATOM 1936 N N . ILE A 1 85 ? 12.477 -1.859 6.983 1.00 0.00 85 ILE A N 2
ATOM 1937 C CA . ILE A 1 85 ? 12.122 -1.069 8.158 1.00 0.00 85 ILE A CA 2
ATOM 1938 C C . ILE A 1 85 ? 12.114 0.420 7.826 1.00 0.00 85 ILE A C 2
ATOM 1939 O O . ILE A 1 85 ? 12.738 0.855 6.858 1.00 0.00 85 ILE A O 2
ATOM 1955 N N . SER A 1 86 ? 11.407 1.197 8.641 1.00 0.00 86 SER A N 2
ATOM 1956 C CA . SER A 1 86 ? 11.330 2.637 8.428 1.00 0.00 86 SER A CA 2
ATOM 1957 C C . SER A 1 86 ? 12.667 3.297 8.747 1.00 0.00 86 SER A C 2
ATOM 1958 O O . SER A 1 86 ? 13.375 2.877 9.664 1.00 0.00 86 SER A O 2
ATOM 1966 N N . GLU A 1 87 ? 13.005 4.334 7.988 1.00 0.00 87 GLU A N 2
ATOM 1967 C CA . GLU A 1 87 ? 14.258 5.048 8.200 1.00 0.00 87 GLU A CA 2
ATOM 1968 C C . GLU A 1 87 ? 15.442 4.088 8.128 1.00 0.00 87 GLU A C 2
ATOM 1969 O O . GLU A 1 87 ? 16.460 4.389 8.729 1.00 0.00 87 GLU A O 2
ATOM 1981 N N . GLY A 1 25 ? 4.391 1.705 -5.064 1.00 0.00 25 GLY A N 3
ATOM 1982 C CA . GLY A 1 25 ? 4.912 2.975 -4.485 1.00 0.00 25 GLY A CA 3
ATOM 1983 C C . GLY A 1 25 ? 5.715 2.672 -3.226 1.00 0.00 25 GLY A C 3
ATOM 1984 O O . GLY A 1 25 ? 5.341 3.077 -2.124 1.00 0.00 25 GLY A O 3
ATOM 1987 N N . PRO A 1 26 ? 6.808 1.973 -3.372 1.00 0.00 26 PRO A N 3
ATOM 1988 C CA . PRO A 1 26 ? 7.693 1.604 -2.228 1.00 0.00 26 PRO A CA 3
ATOM 1989 C C . PRO A 1 26 ? 8.427 2.812 -1.654 1.00 0.00 26 PRO A C 3
ATOM 1990 O O . PRO A 1 26 ? 8.667 3.795 -2.356 1.00 0.00 26 PRO A O 3
ATOM 2001 N N . PHE A 1 27 ? 8.778 2.732 -0.375 1.00 0.00 27 PHE A N 3
ATOM 2002 C CA . PHE A 1 27 ? 9.482 3.828 0.281 1.00 0.00 27 PHE A CA 3
ATOM 2003 C C . PHE A 1 27 ? 10.893 3.401 0.674 1.00 0.00 27 PHE A C 3
ATOM 2004 O O . PHE A 1 27 ? 11.088 2.323 1.237 1.00 0.00 27 PHE A O 3
ATOM 2021 N N . CYS A 1 28 ? 11.874 4.249 0.375 1.00 0.00 28 CYS A N 3
ATOM 2022 C CA . CYS A 1 28 ? 13.255 3.948 0.701 1.00 0.00 28 CYS A CA 3
ATOM 2023 C C . CYS A 1 28 ? 13.445 3.923 2.211 1.00 0.00 28 CYS A C 3
ATOM 2024 O O . CYS A 1 28 ? 12.732 4.599 2.952 1.00 0.00 28 CYS A O 3
ATOM 2032 N N . GLY A 1 29 ? 14.410 3.136 2.652 1.00 0.00 29 GLY A N 3
ATOM 2033 C CA . GLY A 1 29 ? 14.695 3.011 4.079 1.00 0.00 29 GLY A CA 3
ATOM 2034 C C . GLY A 1 29 ? 15.851 2.046 4.327 1.00 0.00 29 GLY A C 3
ATOM 2035 O O . GLY A 1 29 ? 16.699 1.842 3.458 1.00 0.00 29 GLY A O 3
ATOM 2039 N N . ARG A 1 30 ? 15.882 1.460 5.522 1.00 0.00 30 ARG A N 3
ATOM 2040 C CA . ARG A 1 30 ? 16.943 0.522 5.872 1.00 0.00 30 ARG A CA 3
ATOM 2041 C C . ARG A 1 30 ? 16.382 -0.888 6.017 1.00 0.00 30 ARG A C 3
ATOM 2042 O O . ARG A 1 30 ? 15.287 -1.081 6.544 1.00 0.00 30 ARG A O 3
ATOM 2063 N N . ALA A 1 31 ? 17.137 -1.871 5.543 1.00 0.00 31 ALA A N 3
ATOM 2064 C CA . ALA A 1 31 ? 16.702 -3.258 5.628 1.00 0.00 31 ALA A CA 3
ATOM 2065 C C . ALA A 1 31 ? 17.624 -4.051 6.546 1.00 0.00 31 ALA A C 3
ATOM 2066 O O . ALA A 1 31 ? 18.815 -4.198 6.269 1.00 0.00 31 ALA A O 3
ATOM 2073 N N . ARG A 1 32 ? 17.068 -4.561 7.641 1.00 0.00 32 ARG A N 3
ATOM 2074 C CA . ARG A 1 32 ? 17.855 -5.338 8.591 1.00 0.00 32 ARG A CA 3
ATOM 2075 C C . ARG A 1 32 ? 17.803 -6.823 8.244 1.00 0.00 32 ARG A C 3
ATOM 2076 O O . ARG A 1 32 ? 16.724 -7.407 8.136 1.00 0.00 32 ARG A O 3
ATOM 2097 N N . VAL A 1 33 ? 18.973 -7.428 8.069 1.00 0.00 33 VAL A N 3
ATOM 2098 C CA . VAL A 1 33 ? 19.046 -8.843 7.733 1.00 0.00 33 VAL A CA 3
ATOM 2099 C C . VAL A 1 33 ? 18.919 -9.699 8.987 1.00 0.00 33 VAL A C 3
ATOM 2100 O O . VAL A 1 33 ? 19.624 -9.483 9.975 1.00 0.00 33 VAL A O 3
ATOM 2113 N N . HIS A 1 34 ? 18.019 -10.674 8.941 1.00 0.00 34 HIS A N 3
ATOM 2114 C CA . HIS A 1 34 ? 17.809 -11.564 10.078 1.00 0.00 34 HIS A CA 3
ATOM 2115 C C . HIS A 1 34 ? 18.380 -12.948 9.796 1.00 0.00 34 HIS A C 3
ATOM 2116 O O . HIS A 1 34 ? 18.610 -13.731 10.719 1.00 0.00 34 HIS A O 3
ATOM 2130 N N . THR A 1 35 ? 18.612 -13.246 8.521 1.00 0.00 35 THR A N 3
ATOM 2131 C CA . THR A 1 35 ? 19.161 -14.538 8.141 1.00 0.00 35 THR A CA 3
ATOM 2132 C C . THR A 1 35 ? 20.439 -14.354 7.333 1.00 0.00 35 THR A C 3
ATOM 2133 O O . THR A 1 35 ? 20.497 -13.522 6.428 1.00 0.00 35 THR A O 3
ATOM 2144 N N . ASP A 1 36 ? 21.464 -15.129 7.669 1.00 0.00 36 ASP A N 3
ATOM 2145 C CA . ASP A 1 36 ? 22.740 -15.033 6.970 1.00 0.00 36 ASP A CA 3
ATOM 2146 C C . ASP A 1 36 ? 22.651 -15.684 5.594 1.00 0.00 36 ASP A C 3
ATOM 2147 O O . ASP A 1 36 ? 22.476 -16.897 5.478 1.00 0.00 36 ASP A O 3
ATOM 2156 N N . PHE A 1 37 ? 22.778 -14.866 4.552 1.00 0.00 37 PHE A N 3
ATOM 2157 C CA . PHE A 1 37 ? 22.715 -15.371 3.185 1.00 0.00 37 PHE A CA 3
ATOM 2158 C C . PHE A 1 37 ? 24.028 -15.110 2.464 1.00 0.00 37 PHE A C 3
ATOM 2159 O O . PHE A 1 37 ? 24.494 -13.971 2.398 1.00 0.00 37 PHE A O 3
ATOM 2176 N N . THR A 1 38 ? 24.621 -16.168 1.923 1.00 0.00 38 THR A N 3
ATOM 2177 C CA . THR A 1 38 ? 25.878 -16.023 1.214 1.00 0.00 38 THR A CA 3
ATOM 2178 C C . THR A 1 38 ? 25.826 -16.754 -0.139 1.00 0.00 38 THR A C 3
ATOM 2179 O O . THR A 1 38 ? 25.373 -17.896 -0.213 1.00 0.00 38 THR A O 3
ATOM 2190 N N . PRO A 1 39 ? 26.278 -16.127 -1.198 1.00 0.00 39 PRO A N 3
ATOM 2191 C CA . PRO A 1 39 ? 26.284 -16.737 -2.560 1.00 0.00 39 PRO A CA 3
ATOM 2192 C C . PRO A 1 39 ? 27.347 -17.817 -2.707 1.00 0.00 39 PRO A C 3
ATOM 2193 O O . PRO A 1 39 ? 28.241 -17.945 -1.870 1.00 0.00 39 PRO A O 3
ATOM 2204 N N . SER A 1 40 ? 27.241 -18.597 -3.776 1.00 0.00 40 SER A N 3
ATOM 2205 C CA . SER A 1 40 ? 28.193 -19.669 -4.019 1.00 0.00 40 SER A CA 3
ATOM 2206 C C . SER A 1 40 ? 29.593 -19.099 -4.251 1.00 0.00 40 SER A C 3
ATOM 2207 O O . SER A 1 40 ? 29.745 -17.940 -4.638 1.00 0.00 40 SER A O 3
ATOM 2215 N N . PRO A 1 41 ? 30.611 -19.881 -4.012 1.00 0.00 41 PRO A N 3
ATOM 2216 C CA . PRO A 1 41 ? 32.026 -19.439 -4.194 1.00 0.00 41 PRO A CA 3
ATOM 2217 C C . PRO A 1 41 ? 32.312 -18.988 -5.621 1.00 0.00 41 PRO A C 3
ATOM 2218 O O . PRO A 1 41 ? 33.195 -18.162 -5.854 1.00 0.00 41 PRO A O 3
ATOM 2229 N N . TYR A 1 42 ? 31.566 -19.533 -6.576 1.00 0.00 42 TYR A N 3
ATOM 2230 C CA . TYR A 1 42 ? 31.752 -19.174 -7.976 1.00 0.00 42 TYR A CA 3
ATOM 2231 C C . TYR A 1 42 ? 30.710 -18.146 -8.411 1.00 0.00 42 TYR A C 3
ATOM 2232 O O . TYR A 1 42 ? 30.416 -18.012 -9.600 1.00 0.00 42 TYR A O 3
ATOM 2250 N N . ASP A 1 43 ? 30.158 -17.418 -7.444 1.00 0.00 43 ASP A N 3
ATOM 2251 C CA . ASP A 1 43 ? 29.159 -16.401 -7.744 1.00 0.00 43 ASP A CA 3
ATOM 2252 C C . ASP A 1 43 ? 29.696 -15.012 -7.411 1.00 0.00 43 ASP A C 3
ATOM 2253 O O . ASP A 1 43 ? 29.921 -14.690 -6.245 1.00 0.00 43 ASP A O 3
ATOM 2262 N N . THR A 1 44 ? 29.895 -14.195 -8.441 1.00 0.00 44 THR A N 3
ATOM 2263 C CA . THR A 1 44 ? 30.401 -12.839 -8.241 1.00 0.00 44 THR A CA 3
ATOM 2264 C C . THR A 1 44 ? 29.318 -11.808 -8.551 1.00 0.00 44 THR A C 3
ATOM 2265 O O . THR A 1 44 ? 29.441 -10.638 -8.188 1.00 0.00 44 THR A O 3
ATOM 2276 N N . ASP A 1 45 ? 28.261 -12.249 -9.223 1.00 0.00 45 ASP A N 3
ATOM 2277 C CA . ASP A 1 45 ? 27.161 -11.360 -9.572 1.00 0.00 45 ASP A CA 3
ATOM 2278 C C . ASP A 1 45 ? 26.119 -11.319 -8.454 1.00 0.00 45 ASP A C 3
ATOM 2279 O O . ASP A 1 45 ? 25.024 -10.791 -8.638 1.00 0.00 45 ASP A O 3
ATOM 2288 N N . SER A 1 46 ? 26.463 -11.884 -7.296 1.00 0.00 46 SER A N 3
ATOM 2289 C CA . SER A 1 46 ? 25.547 -11.909 -6.167 1.00 0.00 46 SER A CA 3
ATOM 2290 C C . SER A 1 46 ? 26.130 -11.123 -4.994 1.00 0.00 46 SER A C 3
ATOM 2291 O O . SER A 1 46 ? 27.341 -10.922 -4.913 1.00 0.00 46 SER A O 3
ATOM 2299 N N . LEU A 1 47 ? 25.259 -10.679 -4.093 1.00 0.00 47 LEU A N 3
ATOM 2300 C CA . LEU A 1 47 ? 25.697 -9.915 -2.936 1.00 0.00 47 LEU A CA 3
ATOM 2301 C C . LEU A 1 47 ? 25.662 -10.785 -1.682 1.00 0.00 47 LEU A C 3
ATOM 2302 O O . LEU A 1 47 ? 24.707 -11.528 -1.458 1.00 0.00 47 LEU A O 3
ATOM 2318 N N . LYS A 1 48 ? 26.706 -10.684 -0.864 1.00 0.00 48 LYS A N 3
ATOM 2319 C CA . LYS A 1 48 ? 26.777 -11.462 0.369 1.00 0.00 48 LYS A CA 3
ATOM 2320 C C . LYS A 1 48 ? 26.301 -10.626 1.553 1.00 0.00 48 LYS A C 3
ATOM 2321 O O . LYS A 1 48 ? 26.813 -9.534 1.799 1.00 0.00 48 LYS A O 3
ATOM 2340 N N . ILE A 1 49 ? 25.318 -11.143 2.284 1.00 0.00 49 ILE A N 3
ATOM 2341 C CA . ILE A 1 49 ? 24.783 -10.433 3.439 1.00 0.00 49 ILE A CA 3
ATOM 2342 C C . ILE A 1 49 ? 24.775 -11.339 4.668 1.00 0.00 49 ILE A C 3
ATOM 2343 O O . ILE A 1 49 ? 24.788 -12.567 4.549 1.00 0.00 49 ILE A O 3
ATOM 2359 N N . LYS A 1 50 ? 24.742 -10.728 5.846 1.00 0.00 50 LYS A N 3
ATOM 2360 C CA . LYS A 1 50 ? 24.727 -11.490 7.088 1.00 0.00 50 LYS A CA 3
ATOM 2361 C C . LYS A 1 50 ? 23.750 -10.873 8.086 1.00 0.00 50 LYS A C 3
ATOM 2362 O O . LYS A 1 50 ? 23.360 -9.713 7.955 1.00 0.00 50 LYS A O 3
ATOM 2381 N N . LYS A 1 51 ? 23.353 -11.658 9.080 1.00 0.00 51 LYS A N 3
ATOM 2382 C CA . LYS A 1 51 ? 22.419 -11.176 10.091 1.00 0.00 51 LYS A CA 3
ATOM 2383 C C . LYS A 1 51 ? 23.026 -10.019 10.881 1.00 0.00 51 LYS A C 3
ATOM 2384 O O . LYS A 1 51 ? 24.200 -10.049 11.248 1.00 0.00 51 LYS A O 3
ATOM 2403 N N . GLY A 1 52 ? 22.217 -8.997 11.129 1.00 0.00 52 GLY A N 3
ATOM 2404 C CA . GLY A 1 52 ? 22.681 -7.828 11.869 1.00 0.00 52 GLY A CA 3
ATOM 2405 C C . GLY A 1 52 ? 23.211 -6.753 10.920 1.00 0.00 52 GLY A C 3
ATOM 2406 O O . GLY A 1 52 ? 23.444 -5.617 11.329 1.00 0.00 52 GLY A O 3
ATOM 2410 N N . ASP A 1 53 ? 23.395 -7.116 9.650 1.00 0.00 53 ASP A N 3
ATOM 2411 C CA . ASP A 1 53 ? 23.890 -6.173 8.658 1.00 0.00 53 ASP A CA 3
ATOM 2412 C C . ASP A 1 53 ? 22.764 -5.263 8.179 1.00 0.00 53 ASP A C 3
ATOM 2413 O O . ASP A 1 53 ? 21.602 -5.668 8.132 1.00 0.00 53 ASP A O 3
ATOM 2422 N N . ILE A 1 54 ? 23.115 -4.031 7.824 1.00 0.00 54 ILE A N 3
ATOM 2423 C CA . ILE A 1 54 ? 22.122 -3.072 7.353 1.00 0.00 54 ILE A CA 3
ATOM 2424 C C . ILE A 1 54 ? 22.315 -2.794 5.867 1.00 0.00 54 ILE A C 3
ATOM 2425 O O . ILE A 1 54 ? 23.417 -2.469 5.425 1.00 0.00 54 ILE A O 3
ATOM 2441 N N . ILE A 1 55 ? 21.238 -2.931 5.102 1.00 0.00 55 ILE A N 3
ATOM 2442 C CA . ILE A 1 55 ? 21.291 -2.700 3.664 1.00 0.00 55 ILE A CA 3
ATOM 2443 C C . ILE A 1 55 ? 20.429 -1.507 3.276 1.00 0.00 55 ILE A C 3
ATOM 2444 O O . ILE A 1 55 ? 19.292 -1.378 3.731 1.00 0.00 55 ILE A O 3
ATOM 2460 N N . ASP A 1 56 ? 20.975 -0.635 2.436 1.00 0.00 56 ASP A N 3
ATOM 2461 C CA . ASP A 1 56 ? 20.240 0.547 1.996 1.00 0.00 56 ASP A CA 3
ATOM 2462 C C . ASP A 1 56 ? 19.299 0.196 0.847 1.00 0.00 56 ASP A C 3
ATOM 2463 O O . ASP A 1 56 ? 19.744 -0.123 -0.255 1.00 0.00 56 ASP A O 3
ATOM 2472 N N . ILE A 1 57 ? 17.997 0.255 1.112 1.00 0.00 57 ILE A N 3
ATOM 2473 C CA . ILE A 1 57 ? 17.005 -0.064 0.090 1.00 0.00 57 ILE A CA 3
ATOM 2474 C C . ILE A 1 57 ? 17.089 0.921 -1.070 1.00 0.00 57 ILE A C 3
ATOM 2475 O O . ILE A 1 57 ? 17.114 2.135 -0.867 1.00 0.00 57 ILE A O 3
ATOM 2491 N N . ILE A 1 58 ? 17.133 0.389 -2.289 1.00 0.00 58 ILE A N 3
ATOM 2492 C CA . ILE A 1 58 ? 17.215 1.233 -3.475 1.00 0.00 58 ILE A CA 3
ATOM 2493 C C . ILE A 1 58 ? 15.933 1.137 -4.295 1.00 0.00 58 ILE A C 3
ATOM 2494 O O . ILE A 1 58 ? 15.210 2.120 -4.454 1.00 0.00 58 ILE A O 3
ATOM 2510 N N . CYS A 1 59 ? 15.657 -0.056 -4.816 1.00 0.00 59 CYS A N 3
ATOM 2511 C CA . CYS A 1 59 ? 14.460 -0.271 -5.622 1.00 0.00 59 CYS A CA 3
ATOM 2512 C C . CYS A 1 59 ? 14.027 -1.732 -5.560 1.00 0.00 59 CYS A C 3
ATOM 2513 O O . CYS A 1 59 ? 14.858 -2.639 -5.602 1.00 0.00 59 CYS A O 3
ATOM 2521 N N . LYS A 1 60 ? 12.721 -1.953 -5.458 1.00 0.00 60 LYS A N 3
ATOM 2522 C CA . LYS A 1 60 ? 12.191 -3.310 -5.388 1.00 0.00 60 LYS A CA 3
ATOM 2523 C C . LYS A 1 60 ? 11.846 -3.814 -6.782 1.00 0.00 60 LYS A C 3
ATOM 2524 O O . LYS A 1 60 ? 11.551 -3.022 -7.677 1.00 0.00 60 LYS A O 3
ATOM 2543 N N . THR A 1 61 ? 11.883 -5.132 -6.959 1.00 0.00 61 THR A N 3
ATOM 2544 C CA . THR A 1 61 ? 11.568 -5.712 -8.257 1.00 0.00 61 THR A CA 3
ATOM 2545 C C . THR A 1 61 ? 10.453 -6.754 -8.128 1.00 0.00 61 THR A C 3
ATOM 2546 O O . THR A 1 61 ? 10.303 -7.390 -7.082 1.00 0.00 61 THR A O 3
ATOM 2557 N N . PRO A 1 62 ? 9.683 -6.948 -9.171 1.00 0.00 62 PRO A N 3
ATOM 2558 C CA . PRO A 1 62 ? 8.560 -7.934 -9.179 1.00 0.00 62 PRO A CA 3
ATOM 2559 C C . PRO A 1 62 ? 9.048 -9.369 -9.008 1.00 0.00 62 PRO A C 3
ATOM 2560 O O . PRO A 1 62 ? 8.278 -10.258 -8.648 1.00 0.00 62 PRO A O 3
ATOM 2571 N N . MET A 1 63 ? 10.331 -9.584 -9.266 1.00 0.00 63 MET A N 3
ATOM 2572 C CA . MET A 1 63 ? 10.914 -10.912 -9.137 1.00 0.00 63 MET A CA 3
ATOM 2573 C C . MET A 1 63 ? 10.806 -11.396 -7.697 1.00 0.00 63 MET A C 3
ATOM 2574 O O . MET A 1 63 ? 10.569 -12.577 -7.448 1.00 0.00 63 MET A O 3
ATOM 2588 N N . GLY A 1 64 ? 10.979 -10.478 -6.752 1.00 0.00 64 GLY A N 3
ATOM 2589 C CA . GLY A 1 64 ? 10.896 -10.829 -5.339 1.00 0.00 64 GLY A CA 3
ATOM 2590 C C . GLY A 1 64 ? 12.157 -10.408 -4.595 1.00 0.00 64 GLY A C 3
ATOM 2591 O O . GLY A 1 64 ? 12.085 -9.849 -3.501 1.00 0.00 64 GLY A O 3
ATOM 2595 N N . MET A 1 65 ? 13.309 -10.670 -5.198 1.00 0.00 65 MET A N 3
ATOM 2596 C CA . MET A 1 65 ? 14.578 -10.307 -4.578 1.00 0.00 65 MET A CA 3
ATOM 2597 C C . MET A 1 65 ? 14.667 -8.798 -4.393 1.00 0.00 65 MET A C 3
ATOM 2598 O O . MET A 1 65 ? 14.222 -8.028 -5.244 1.00 0.00 65 MET A O 3
ATOM 2612 N N . TRP A 1 66 ? 15.244 -8.383 -3.269 1.00 0.00 66 TRP A N 3
ATOM 2613 C CA . TRP A 1 66 ? 15.387 -6.962 -2.968 1.00 0.00 66 TRP A CA 3
ATOM 2614 C C . TRP A 1 66 ? 16.762 -6.447 -3.372 1.00 0.00 66 TRP A C 3
ATOM 2615 O O . TRP A 1 66 ? 17.756 -7.173 -3.312 1.00 0.00 66 TRP A O 3
ATOM 2636 N N . THR A 1 67 ? 16.807 -5.185 -3.786 1.00 0.00 67 THR A N 3
ATOM 2637 C CA . THR A 1 67 ? 18.059 -4.571 -4.205 1.00 0.00 67 THR A CA 3
ATOM 2638 C C . THR A 1 67 ? 18.464 -3.488 -3.215 1.00 0.00 67 THR A C 3
ATOM 2639 O O . THR A 1 67 ? 17.630 -2.700 -2.769 1.00 0.00 67 THR A O 3
ATOM 2650 N N . GLY A 1 68 ? 19.747 -3.451 -2.873 1.00 0.00 68 GLY A N 3
ATOM 2651 C CA . GLY A 1 68 ? 20.239 -2.453 -1.927 1.00 0.00 68 GLY A CA 3
ATOM 2652 C C . GLY A 1 68 ? 21.740 -2.244 -2.090 1.00 0.00 68 GLY A C 3
ATOM 2653 O O . GLY A 1 68 ? 22.350 -2.766 -3.021 1.00 0.00 68 GLY A O 3
ATOM 2657 N N . MET A 1 69 ? 22.326 -1.472 -1.180 1.00 0.00 69 MET A N 3
ATOM 2658 C CA . MET A 1 69 ? 23.757 -1.193 -1.230 1.00 0.00 69 MET A CA 3
ATOM 2659 C C . MET A 1 69 ? 24.439 -1.690 0.038 1.00 0.00 69 MET A C 3
ATOM 2660 O O . MET A 1 69 ? 23.893 -1.564 1.140 1.00 0.00 69 MET A O 3
ATOM 2674 N N . LEU A 1 70 ? 25.633 -2.255 -0.131 1.00 0.00 70 LEU A N 3
ATOM 2675 C CA . LEU A 1 70 ? 26.400 -2.774 0.995 1.00 0.00 70 LEU A CA 3
ATOM 2676 C C . LEU A 1 70 ? 27.896 -2.544 0.788 1.00 0.00 70 LEU A C 3
ATOM 2677 O O . LEU A 1 70 ? 28.499 -3.100 -0.125 1.00 0.00 70 LEU A O 3
ATOM 2693 N N . ASN A 1 71 ? 28.490 -1.730 1.651 1.00 0.00 71 ASN A N 3
ATOM 2694 C CA . ASN A 1 71 ? 29.920 -1.444 1.560 1.00 0.00 71 ASN A CA 3
ATOM 2695 C C . ASN A 1 71 ? 30.276 -0.962 0.157 1.00 0.00 71 ASN A C 3
ATOM 2696 O O . ASN A 1 71 ? 31.196 -1.483 -0.471 1.00 0.00 71 ASN A O 3
ATOM 2707 N N . ASN A 1 72 ? 29.540 0.033 -0.333 1.00 0.00 72 ASN A N 3
ATOM 2708 C CA . ASN A 1 72 ? 29.788 0.574 -1.664 1.00 0.00 72 ASN A CA 3
ATOM 2709 C C . ASN A 1 72 ? 29.607 -0.507 -2.723 1.00 0.00 72 ASN A C 3
ATOM 2710 O O . ASN A 1 72 ? 30.228 -0.457 -3.785 1.00 0.00 72 ASN A O 3
ATOM 2721 N N . LYS A 1 73 ? 28.746 -1.475 -2.430 1.00 0.00 73 LYS A N 3
ATOM 2722 C CA . LYS A 1 73 ? 28.486 -2.557 -3.372 1.00 0.00 73 LYS A CA 3
ATOM 2723 C C . LYS A 1 73 ? 26.993 -2.852 -3.445 1.00 0.00 73 LYS A C 3
ATOM 2724 O O . LYS A 1 73 ? 26.390 -3.289 -2.470 1.00 0.00 73 LYS A O 3
ATOM 2743 N N . VAL A 1 74 ? 26.401 -2.616 -4.609 1.00 0.00 74 VAL A N 3
ATOM 2744 C CA . VAL A 1 74 ? 24.974 -2.861 -4.785 1.00 0.00 74 VAL A CA 3
ATOM 2745 C C . VAL A 1 74 ? 24.734 -4.219 -5.431 1.00 0.00 74 VAL A C 3
ATOM 2746 O O . VAL A 1 74 ? 25.489 -4.645 -6.304 1.00 0.00 74 VAL A O 3
ATOM 2759 N N . GLY A 1 75 ? 23.679 -4.901 -4.992 1.00 0.00 75 GLY A N 3
ATOM 2760 C CA . GLY A 1 75 ? 23.354 -6.212 -5.533 1.00 0.00 75 GLY A CA 3
ATOM 2761 C C . GLY A 1 75 ? 21.992 -6.682 -5.027 1.00 0.00 75 GLY A C 3
ATOM 2762 O O . GLY A 1 75 ? 21.301 -5.958 -4.299 1.00 0.00 75 GLY A O 3
ATOM 2766 N N . ASN A 1 76 ? 21.613 -7.895 -5.421 1.00 0.00 76 ASN A N 3
ATOM 2767 C CA . ASN A 1 76 ? 20.335 -8.460 -5.013 1.00 0.00 76 ASN A CA 3
ATOM 2768 C C . ASN A 1 76 ? 20.532 -9.493 -3.904 1.00 0.00 76 ASN A C 3
ATOM 2769 O O . ASN A 1 76 ? 21.617 -10.050 -3.740 1.00 0.00 76 ASN A O 3
ATOM 2780 N N . PHE A 1 77 ? 19.471 -9.738 -3.149 1.00 0.00 77 PHE A N 3
ATOM 2781 C CA . PHE A 1 77 ? 19.515 -10.701 -2.055 1.00 0.00 77 PHE A CA 3
ATOM 2782 C C . PHE A 1 77 ? 18.132 -11.267 -1.764 1.00 0.00 77 PHE A C 3
ATOM 2783 O O . PHE A 1 77 ? 17.114 -10.696 -2.166 1.00 0.00 77 PHE A O 3
ATOM 2800 N N . LYS A 1 78 ? 18.101 -12.402 -1.072 1.00 0.00 78 LYS A N 3
ATOM 2801 C CA . LYS A 1 78 ? 16.840 -13.047 -0.740 1.00 0.00 78 LYS A CA 3
ATOM 2802 C C . LYS A 1 78 ? 15.985 -12.146 0.146 1.00 0.00 78 LYS A C 3
ATOM 2803 O O . LYS A 1 78 ? 16.360 -11.806 1.275 1.00 0.00 78 LYS A O 3
ATOM 2822 N N . PHE A 1 79 ? 14.827 -11.768 -0.371 1.00 0.00 79 PHE A N 3
ATOM 2823 C CA . PHE A 1 79 ? 13.911 -10.915 0.374 1.00 0.00 79 PHE A CA 3
ATOM 2824 C C . PHE A 1 79 ? 13.450 -11.616 1.646 1.00 0.00 79 PHE A C 3
ATOM 2825 O O . PHE A 1 79 ? 13.038 -10.969 2.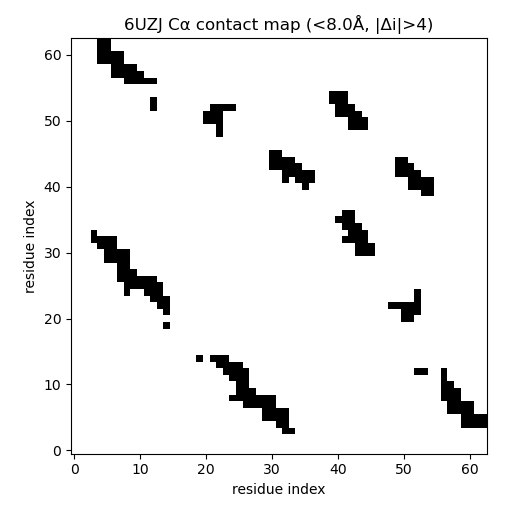602 1.00 0.00 79 PHE A O 3
ATOM 2842 N N . ILE A 1 80 ? 13.517 -12.944 1.655 1.00 0.00 80 ILE A N 3
ATOM 2843 C CA . ILE A 1 80 ? 13.107 -13.709 2.830 1.00 0.00 80 ILE A CA 3
ATOM 2844 C C . ILE A 1 80 ? 14.138 -13.576 3.952 1.00 0.00 80 ILE A C 3
ATOM 2845 O O . ILE A 1 80 ? 13.784 -13.489 5.129 1.00 0.00 80 ILE A O 3
ATOM 2861 N N . TYR A 1 81 ? 15.411 -13.559 3.578 1.00 0.00 81 TYR A N 3
ATOM 2862 C CA . TYR A 1 81 ? 16.488 -13.435 4.554 1.00 0.00 81 TYR A CA 3
ATOM 2863 C C . TYR A 1 81 ? 16.672 -11.979 4.975 1.00 0.00 81 TYR A C 3
ATOM 2864 O O . TYR A 1 81 ? 17.328 -11.694 5.988 1.00 0.00 81 TYR A O 3
ATOM 2882 N N . VAL A 1 82 ? 16.084 -11.068 4.200 1.00 0.00 82 VAL A N 3
ATOM 2883 C CA . VAL A 1 82 ? 16.181 -9.647 4.495 1.00 0.00 82 VAL A CA 3
ATOM 2884 C C . VAL A 1 82 ? 14.823 -9.092 4.918 1.00 0.00 82 VAL A C 3
ATOM 2885 O O . VAL A 1 82 ? 13.794 -9.406 4.328 1.00 0.00 82 VAL A O 3
ATOM 2898 N N . ASP A 1 83 ? 14.832 -8.263 5.950 1.00 0.00 83 ASP A N 3
ATOM 2899 C CA . ASP A 1 83 ? 13.597 -7.669 6.448 1.00 0.00 83 ASP A CA 3
ATOM 2900 C C . ASP A 1 83 ? 13.668 -6.148 6.390 1.00 0.00 83 ASP A C 3
ATOM 2901 O O . ASP A 1 83 ? 14.739 -5.554 6.517 1.00 0.00 83 ASP A O 3
ATOM 2910 N N . VAL A 1 84 ? 12.515 -5.526 6.198 1.00 0.00 84 VAL A N 3
ATOM 2911 C CA . VAL A 1 84 ? 12.446 -4.067 6.124 1.00 0.00 84 VAL A CA 3
ATOM 2912 C C . VAL A 1 84 ? 12.272 -3.470 7.518 1.00 0.00 84 VAL A C 3
ATOM 2913 O O . VAL A 1 84 ? 11.436 -3.924 8.299 1.00 0.00 84 VAL A O 3
ATOM 2926 N N . ILE A 1 85 ? 13.072 -2.457 7.828 1.00 0.00 85 ILE A N 3
ATOM 2927 C CA . ILE A 1 85 ? 12.996 -1.818 9.134 1.00 0.00 85 ILE A CA 3
ATOM 2928 C C . ILE A 1 85 ? 12.299 -0.463 9.031 1.00 0.00 85 ILE A C 3
ATOM 2929 O O . ILE A 1 85 ? 12.431 0.241 8.029 1.00 0.00 85 ILE A O 3
ATOM 2945 N N . SER A 1 86 ? 11.560 -0.103 10.074 1.00 0.00 86 SER A N 3
ATOM 2946 C CA . SER A 1 86 ? 10.853 1.173 10.092 1.00 0.00 86 SER A CA 3
ATOM 2947 C C . SER A 1 86 ? 11.806 2.306 10.461 1.00 0.00 86 SER A C 3
ATOM 2948 O O . SER A 1 86 ? 12.753 2.109 11.222 1.00 0.00 86 SER A O 3
ATOM 2956 N N . GLU A 1 87 ? 11.549 3.493 9.919 1.00 0.00 87 GLU A N 3
ATOM 2957 C CA . GLU A 1 87 ? 12.391 4.648 10.204 1.00 0.00 87 GL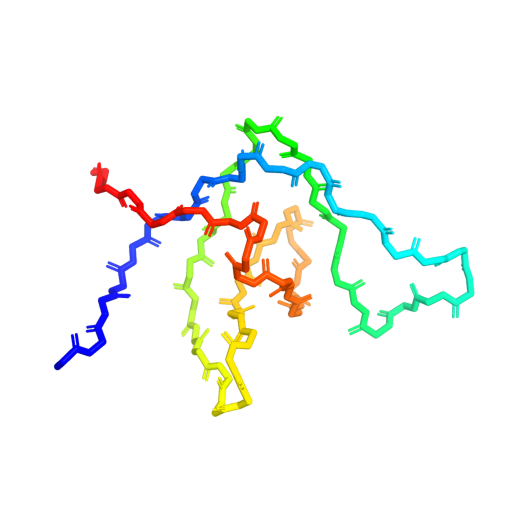U A CA 3
ATOM 2958 C C . GLU A 1 87 ? 11.553 5.922 10.251 1.00 0.00 87 GLU A C 3
ATOM 2959 O O . GLU A 1 87 ? 11.014 6.290 9.219 1.00 0.00 87 GLU A O 3
ATOM 2971 N N . GLY A 1 25 ? 2.165 -3.362 -2.402 1.00 0.00 25 GLY A N 4
ATOM 2972 C CA . GLY A 1 25 ? 2.348 -2.017 -1.786 1.00 0.00 25 GLY A CA 4
ATOM 2973 C C . GLY A 1 25 ? 3.757 -1.907 -1.214 1.00 0.00 25 GLY A C 4
ATOM 2974 O O . GLY A 1 25 ? 3.950 -1.934 0.002 1.00 0.00 25 GLY A O 4
ATOM 2977 N N . PRO A 1 26 ? 4.736 -1.785 -2.069 1.00 0.00 26 PRO A N 4
ATOM 2978 C CA . PRO A 1 26 ? 6.165 -1.668 -1.651 1.00 0.00 26 PRO A CA 4
ATOM 2979 C C . PRO A 1 26 ? 6.458 -0.331 -0.975 1.00 0.00 26 PRO A C 4
ATOM 2980 O O . PRO A 1 26 ? 5.828 0.680 -1.280 1.00 0.00 26 PRO A O 4
ATOM 2991 N N . PHE A 1 27 ? 7.419 -0.339 -0.056 1.00 0.00 27 PHE A N 4
ATOM 2992 C CA . PHE A 1 27 ? 7.791 0.877 0.656 1.00 0.00 27 PHE A CA 4
ATOM 2993 C C . PHE A 1 27 ? 9.309 1.038 0.683 1.00 0.00 27 PHE A C 4
ATOM 2994 O O . PHE A 1 27 ? 10.047 0.054 0.657 1.00 0.00 27 PHE A O 4
ATOM 3011 N N . CYS A 1 28 ? 9.768 2.287 0.739 1.00 0.00 28 CYS A N 4
ATOM 3012 C CA . CYS A 1 28 ? 11.199 2.563 0.771 1.00 0.00 28 CYS A CA 4
ATOM 3013 C C . CYS A 1 28 ? 11.627 3.000 2.170 1.00 0.00 28 CYS A C 4
ATOM 3014 O O . CYS A 1 28 ? 10.892 3.701 2.864 1.00 0.00 28 CYS A O 4
ATOM 3022 N N . GLY A 1 29 ? 12.820 2.578 2.575 1.00 0.00 29 GLY A N 4
ATOM 3023 C CA . GLY A 1 29 ? 13.335 2.925 3.894 1.00 0.00 29 GLY A CA 4
ATOM 3024 C C . GLY A 1 29 ? 14.684 2.259 4.147 1.00 0.00 29 GLY A C 4
ATOM 3025 O O . GLY A 1 29 ? 15.626 2.433 3.374 1.00 0.00 29 GLY A O 4
ATOM 3029 N N . ARG A 1 30 ? 14.766 1.495 5.233 1.00 0.00 30 ARG A N 4
ATOM 3030 C CA . ARG A 1 30 ? 16.005 0.809 5.575 1.00 0.00 30 ARG A CA 4
ATOM 3031 C C . ARG A 1 30 ? 15.776 -0.697 5.654 1.00 0.00 30 ARG A C 4
ATOM 3032 O O . ARG A 1 30 ? 14.804 -1.157 6.258 1.00 0.00 30 ARG A O 4
ATOM 3053 N N . ALA A 1 31 ? 16.670 -1.462 5.037 1.00 0.00 31 ALA A N 4
ATOM 3054 C CA . ALA A 1 31 ? 16.549 -2.915 5.043 1.00 0.00 31 ALA A CA 4
ATOM 3055 C C . ALA A 1 31 ? 17.549 -3.535 6.013 1.00 0.00 31 ALA A C 4
ATOM 3056 O O . ALA A 1 31 ? 18.750 -3.318 5.901 1.00 0.00 31 ALA A O 4
ATOM 3063 N N . ARG A 1 32 ? 17.042 -4.304 6.967 1.00 0.00 32 ARG A N 4
ATOM 3064 C CA . ARG A 1 32 ? 17.898 -4.950 7.955 1.00 0.00 32 ARG A CA 4
ATOM 3065 C C . ARG A 1 32 ? 17.995 -6.446 7.688 1.00 0.00 32 ARG A C 4
ATOM 3066 O O . ARG A 1 32 ? 16.980 -7.131 7.543 1.00 0.00 32 ARG A O 4
ATOM 3087 N N . VAL A 1 33 ? 19.222 -6.950 7.597 1.00 0.00 33 VAL A N 4
ATOM 3088 C CA . VAL A 1 33 ? 19.438 -8.368 7.330 1.00 0.00 33 VAL A CA 4
ATOM 3089 C C . VAL A 1 33 ? 19.291 -9.176 8.615 1.00 0.00 33 VAL A C 4
ATOM 3090 O O . VAL A 1 33 ? 19.953 -8.898 9.611 1.00 0.00 33 VAL A O 4
ATOM 3103 N N . HIS A 1 34 ? 18.426 -10.181 8.579 1.00 0.00 34 HIS A N 4
ATOM 3104 C CA . HIS A 1 34 ? 18.205 -11.030 9.743 1.00 0.00 34 HIS A CA 4
ATOM 3105 C C . HIS A 1 34 ? 18.607 -12.473 9.443 1.00 0.00 34 HIS A C 4
ATOM 3106 O O . HIS A 1 34 ? 18.726 -13.295 10.351 1.00 0.00 34 HIS A O 4
ATOM 3120 N N . THR A 1 35 ? 18.815 -12.773 8.161 1.00 0.00 35 THR A N 4
ATOM 3121 C CA . THR A 1 35 ? 19.201 -14.117 7.755 1.00 0.00 35 THR A CA 4
ATOM 3122 C C . THR A 1 35 ? 20.482 -14.079 6.928 1.00 0.00 35 THR A C 4
ATOM 3123 O O . THR A 1 35 ? 20.628 -13.252 6.029 1.00 0.00 35 THR A O 4
ATOM 3134 N N . ASP A 1 36 ? 21.409 -14.976 7.243 1.00 0.00 36 ASP A N 4
ATOM 3135 C CA . ASP A 1 36 ? 22.676 -15.032 6.524 1.00 0.00 36 ASP A CA 4
ATOM 3136 C C . ASP A 1 36 ? 22.463 -15.523 5.094 1.00 0.00 36 ASP A C 4
ATOM 3137 O O . ASP A 1 36 ? 21.932 -16.609 4.872 1.00 0.00 36 ASP A O 4
ATOM 3146 N N . PHE A 1 37 ? 22.889 -14.712 4.128 1.00 0.00 37 PHE A N 4
ATOM 3147 C CA . PHE A 1 37 ? 22.749 -15.073 2.722 1.00 0.00 37 PHE A CA 4
ATOM 3148 C C . PHE A 1 37 ? 23.721 -16.194 2.366 1.00 0.00 37 PHE A C 4
ATOM 3149 O O . PHE A 1 37 ? 24.884 -16.180 2.782 1.00 0.00 37 PHE A O 4
ATOM 3166 N N . THR A 1 38 ? 23.245 -17.166 1.594 1.00 0.00 38 THR A N 4
ATOM 3167 C CA . THR A 1 38 ? 24.080 -18.291 1.195 1.00 0.00 38 THR A CA 4
ATOM 3168 C C . THR A 1 38 ? 24.197 -18.355 -0.330 1.00 0.00 38 THR A C 4
ATOM 3169 O O . THR A 1 38 ? 23.349 -18.951 -1.000 1.00 0.00 38 THR A O 4
ATOM 3180 N N . PRO A 1 39 ? 25.220 -17.753 -0.884 1.00 0.00 39 PRO A N 4
ATOM 3181 C CA . PRO A 1 39 ? 25.451 -17.742 -2.351 1.00 0.00 39 PRO A CA 4
ATOM 3182 C C . PRO A 1 39 ? 25.937 -19.089 -2.874 1.00 0.00 39 PRO A C 4
ATOM 3183 O O . PRO A 1 39 ? 26.586 -19.847 -2.156 1.00 0.00 39 PRO A O 4
ATOM 3194 N N . SER A 1 40 ? 25.626 -19.374 -4.134 1.00 0.00 40 SER A N 4
ATOM 3195 C CA . SER A 1 40 ? 26.038 -20.624 -4.747 1.00 0.00 40 SER A CA 4
ATOM 3196 C C . SER A 1 40 ? 27.519 -20.581 -5.118 1.00 0.00 40 SER A C 4
ATOM 3197 O O . SER A 1 40 ? 28.113 -19.513 -5.249 1.00 0.00 40 SER A O 4
ATOM 3205 N N . PRO A 1 41 ? 28.123 -21.723 -5.297 1.00 0.00 41 PRO A N 4
ATOM 3206 C CA . PRO A 1 41 ? 29.568 -21.824 -5.664 1.00 0.00 41 PRO A CA 4
ATOM 3207 C C . PRO A 1 41 ? 29.884 -21.032 -6.932 1.00 0.00 41 PRO A C 4
ATOM 3208 O O . PRO A 1 41 ? 30.949 -20.427 -7.052 1.00 0.00 41 PRO A O 4
ATOM 3219 N N . TYR A 1 42 ? 28.955 -21.049 -7.887 1.00 0.00 42 TYR A N 4
ATOM 3220 C CA . TYR A 1 42 ? 29.151 -20.334 -9.143 1.00 0.00 42 TYR A CA 4
ATOM 3221 C C . TYR A 1 42 ? 28.593 -18.914 -9.047 1.00 0.00 42 TYR A C 4
ATOM 3222 O O . TYR A 1 42 ? 28.411 -18.241 -10.063 1.00 0.00 42 TYR A O 4
ATOM 3240 N N . ASP A 1 43 ? 28.340 -18.463 -7.822 1.00 0.00 43 ASP A N 4
ATOM 3241 C CA . ASP A 1 43 ? 27.820 -17.121 -7.606 1.00 0.00 43 ASP A CA 4
ATOM 3242 C C . ASP A 1 43 ? 28.894 -16.231 -6.986 1.00 0.00 43 ASP A C 4
ATOM 3243 O O . ASP A 1 43 ? 29.067 -16.207 -5.767 1.00 0.00 43 ASP A O 4
ATOM 3252 N N . THR A 1 44 ? 29.608 -15.495 -7.833 1.00 0.00 44 THR A N 4
ATOM 3253 C CA . THR A 1 44 ? 30.662 -14.603 -7.354 1.00 0.00 44 THR A CA 4
ATOM 3254 C C . THR A 1 44 ? 30.198 -13.151 -7.397 1.00 0.00 44 THR A C 4
ATOM 3255 O O . THR A 1 44 ? 30.719 -12.303 -6.672 1.00 0.00 44 THR A O 4
ATOM 3266 N N . ASP A 1 45 ? 29.208 -12.874 -8.239 1.00 0.00 45 ASP A N 4
ATOM 3267 C CA . ASP A 1 45 ? 28.672 -11.522 -8.354 1.00 0.00 45 ASP A CA 4
ATOM 3268 C C . ASP A 1 45 ? 27.569 -11.289 -7.323 1.00 0.00 45 ASP A C 4
ATOM 3269 O O . ASP A 1 45 ? 26.905 -10.251 -7.335 1.00 0.00 45 ASP A O 4
ATOM 3278 N N . SER A 1 46 ? 27.380 -12.258 -6.428 1.00 0.00 46 SER A N 4
ATOM 3279 C CA . SER A 1 46 ? 26.358 -12.144 -5.399 1.00 0.00 46 SER A CA 4
ATOM 3280 C C . SER A 1 46 ? 26.766 -11.108 -4.356 1.00 0.00 46 SER A C 4
ATOM 3281 O O . SER A 1 46 ? 27.941 -10.767 -4.231 1.00 0.00 46 SER A O 4
ATOM 3289 N N . LEU A 1 47 ? 25.784 -10.608 -3.609 1.00 0.00 47 LEU A N 4
ATOM 3290 C CA . LEU A 1 47 ? 26.050 -9.612 -2.581 1.00 0.00 47 LEU A CA 4
ATOM 3291 C C . LEU A 1 47 ? 26.317 -10.292 -1.242 1.00 0.00 47 LEU A C 4
ATOM 3292 O O . LEU A 1 47 ? 25.613 -11.225 -0.855 1.00 0.00 47 LEU A O 4
ATOM 3308 N N . LYS A 1 48 ? 27.324 -9.807 -0.532 1.00 0.00 48 LYS A N 4
ATOM 3309 C CA . LYS A 1 48 ? 27.676 -10.371 0.769 1.00 0.00 48 LYS A CA 4
ATOM 3310 C C . LYS A 1 48 ? 26.984 -9.605 1.897 1.00 0.00 48 LYS A C 4
ATOM 3311 O O . LYS A 1 48 ? 27.140 -8.391 2.026 1.00 0.00 48 LYS A O 4
ATOM 3330 N N . ILE A 1 49 ? 26.221 -10.324 2.713 1.00 0.00 49 ILE A N 4
ATOM 3331 C CA . ILE A 1 49 ? 25.514 -9.699 3.827 1.00 0.00 49 ILE A CA 4
ATOM 3332 C C . ILE A 1 49 ? 25.579 -10.583 5.066 1.00 0.00 49 ILE A C 4
ATOM 3333 O O . ILE A 1 49 ? 25.822 -11.787 4.968 1.00 0.00 49 ILE A O 4
ATOM 3349 N N . LYS A 1 50 ? 25.347 -9.984 6.228 1.00 0.00 50 LYS A N 4
ATOM 3350 C CA . LYS A 1 50 ? 25.371 -10.731 7.479 1.00 0.00 50 LYS A CA 4
ATOM 3351 C C . LYS A 1 50 ? 24.312 -10.202 8.441 1.00 0.00 50 LYS A C 4
ATOM 3352 O O . LYS A 1 50 ? 24.070 -8.999 8.511 1.00 0.00 50 LYS A O 4
ATOM 3371 N N . LYS A 1 51 ? 23.677 -11.109 9.176 1.00 0.00 51 LYS A N 4
ATOM 3372 C CA . LYS A 1 51 ? 22.640 -10.718 10.125 1.00 0.00 51 LYS A CA 4
ATOM 3373 C C . LYS A 1 51 ? 23.123 -9.568 11.008 1.00 0.00 51 LYS A C 4
ATOM 3374 O O . LYS A 1 51 ? 24.246 -9.585 11.508 1.00 0.00 51 LYS A O 4
ATOM 3393 N N . GLY A 1 52 ? 22.270 -8.565 11.178 1.00 0.00 52 GLY A N 4
ATOM 3394 C CA . GLY A 1 52 ? 22.618 -7.407 11.990 1.00 0.00 52 GLY A CA 4
ATOM 3395 C C . GLY A 1 52 ? 23.093 -6.246 11.120 1.00 0.00 52 GLY A C 4
ATOM 3396 O O . GLY A 1 52 ? 23.085 -5.093 11.548 1.00 0.00 52 GLY A O 4
ATOM 3400 N N . ASP A 1 53 ? 23.500 -6.559 9.893 1.00 0.00 53 ASP A N 4
ATOM 3401 C CA . ASP A 1 53 ? 23.964 -5.534 8.967 1.00 0.00 53 ASP A CA 4
ATOM 3402 C C . ASP A 1 53 ? 22.790 -4.724 8.425 1.00 0.00 53 ASP A C 4
ATOM 3403 O O . ASP A 1 53 ? 21.660 -5.212 8.368 1.00 0.00 53 ASP A O 4
ATOM 3412 N N . ILE A 1 54 ? 23.062 -3.481 8.035 1.00 0.00 54 ILE A N 4
ATOM 3413 C CA . ILE A 1 54 ? 22.020 -2.613 7.497 1.00 0.00 54 ILE A CA 4
ATOM 3414 C C . ILE A 1 54 ? 22.297 -2.297 6.031 1.00 0.00 54 ILE A C 4
ATOM 3415 O O . ILE A 1 54 ? 23.383 -1.842 5.680 1.00 0.00 54 ILE A O 4
ATOM 3431 N N . ILE A 1 55 ? 21.309 -2.548 5.182 1.00 0.00 55 ILE A N 4
ATOM 3432 C CA . ILE A 1 55 ? 21.454 -2.298 3.751 1.00 0.00 55 ILE A CA 4
ATOM 3433 C C . ILE A 1 55 ? 20.561 -1.142 3.313 1.00 0.00 55 ILE A C 4
ATOM 3434 O O . ILE A 1 55 ? 19.388 -1.078 3.679 1.00 0.00 55 ILE A O 4
ATOM 3450 N N . ASP A 1 56 ? 21.129 -0.231 2.529 1.00 0.00 56 ASP A N 4
ATOM 3451 C CA . ASP A 1 56 ? 20.373 0.922 2.047 1.00 0.00 56 ASP A CA 4
ATOM 3452 C C . ASP A 1 56 ? 19.505 0.534 0.856 1.00 0.00 56 ASP A C 4
ATOM 3453 O O . ASP A 1 56 ? 20.016 0.217 -0.217 1.00 0.00 56 ASP A O 4
ATOM 3462 N N . ILE A 1 57 ? 18.191 0.551 1.055 1.00 0.00 57 ILE A N 4
ATOM 3463 C CA . ILE A 1 57 ? 17.264 0.191 -0.011 1.00 0.00 57 ILE A CA 4
ATOM 3464 C C . ILE A 1 57 ? 17.376 1.175 -1.171 1.00 0.00 57 ILE A C 4
ATOM 3465 O O . ILE A 1 57 ? 17.221 2.383 -0.991 1.00 0.00 57 ILE A O 4
ATOM 3481 N N . ILE A 1 58 ? 17.643 0.647 -2.362 1.00 0.00 58 ILE A N 4
ATOM 3482 C CA . ILE A 1 58 ? 17.770 1.486 -3.547 1.00 0.00 58 ILE A CA 4
ATOM 3483 C C . ILE A 1 58 ? 16.554 1.326 -4.451 1.00 0.00 58 ILE A C 4
ATOM 3484 O O . ILE A 1 58 ? 15.895 2.304 -4.802 1.00 0.00 58 ILE A O 4
ATOM 3500 N N . CYS A 1 59 ? 16.263 0.083 -4.824 1.00 0.00 59 CYS A N 4
ATOM 3501 C CA . CYS A 1 59 ? 15.123 -0.195 -5.691 1.00 0.00 59 CYS A CA 4
ATOM 3502 C C . CYS A 1 59 ? 14.729 -1.667 -5.605 1.00 0.00 59 CYS A C 4
ATOM 3503 O O . CYS A 1 59 ? 15.437 -2.476 -5.005 1.00 0.00 59 CYS A O 4
ATOM 3511 N N . LYS A 1 60 ? 13.596 -2.009 -6.208 1.00 0.00 60 LYS A N 4
ATOM 3512 C CA . LYS A 1 60 ? 13.121 -3.389 -6.195 1.00 0.00 60 LYS A CA 4
ATOM 3513 C C . LYS A 1 60 ? 13.093 -3.958 -7.611 1.00 0.00 60 LYS A C 4
ATOM 3514 O O . LYS A 1 60 ? 12.828 -3.239 -8.575 1.00 0.00 60 LYS A O 4
ATOM 3533 N N . THR A 1 61 ? 13.370 -5.254 -7.727 1.00 0.00 61 THR A N 4
ATOM 3534 C CA . THR A 1 61 ? 13.378 -5.903 -9.031 1.00 0.00 61 THR A CA 4
ATOM 3535 C C . THR A 1 61 ? 12.089 -6.691 -9.244 1.00 0.00 61 THR A C 4
ATOM 3536 O O . THR A 1 61 ? 11.446 -7.121 -8.288 1.00 0.00 61 THR A O 4
ATOM 3547 N N . PRO A 1 62 ? 11.716 -6.899 -10.475 1.00 0.00 62 PRO A N 4
ATOM 3548 C CA . PRO A 1 62 ? 10.482 -7.658 -10.832 1.00 0.00 62 PRO A CA 4
ATOM 3549 C C . PRO A 1 62 ? 10.547 -9.113 -10.373 1.00 0.00 62 PRO A C 4
ATOM 3550 O O . PRO A 1 62 ? 9.518 -9.764 -10.198 1.00 0.00 62 PRO A O 4
ATOM 3561 N N . MET A 1 63 ? 11.763 -9.609 -10.171 1.00 0.00 63 MET A N 4
ATOM 3562 C CA . MET A 1 63 ? 11.950 -10.983 -9.721 1.00 0.00 63 MET A CA 4
ATOM 3563 C C . MET A 1 63 ? 11.634 -11.116 -8.234 1.00 0.00 63 MET A C 4
ATOM 3564 O O . MET A 1 63 ? 11.541 -12.222 -7.706 1.00 0.00 63 MET A O 4
ATOM 3578 N N . GLY A 1 64 ? 11.467 -9.978 -7.563 1.00 0.00 64 GLY A N 4
ATOM 3579 C CA . GLY A 1 64 ? 11.159 -9.974 -6.142 1.00 0.00 64 GLY A CA 4
ATOM 3580 C C . GLY A 1 64 ? 12.389 -9.600 -5.318 1.00 0.00 64 GLY A C 4
ATOM 3581 O O . GLY A 1 64 ? 12.265 -9.095 -4.206 1.00 0.00 64 GLY A O 4
ATOM 3585 N N . MET A 1 65 ? 13.568 -9.846 -5.878 1.00 0.00 65 MET A N 4
ATOM 3586 C CA . MET A 1 65 ? 14.811 -9.532 -5.184 1.00 0.00 65 MET A CA 4
ATOM 3587 C C . MET A 1 65 ? 14.924 -8.029 -4.948 1.00 0.00 65 MET A C 4
ATOM 3588 O O . MET A 1 65 ? 14.446 -7.227 -5.747 1.00 0.00 65 MET A O 4
ATOM 3602 N N . TRP A 1 66 ? 15.547 -7.659 -3.839 1.00 0.00 66 TRP A N 4
ATOM 3603 C CA . TRP A 1 66 ? 15.708 -6.247 -3.498 1.00 0.00 66 TRP A CA 4
ATOM 3604 C C . TRP A 1 66 ? 17.133 -5.784 -3.768 1.00 0.00 66 TRP A C 4
ATOM 3605 O O . TRP A 1 66 ? 18.089 -6.534 -3.562 1.00 0.00 66 TRP A O 4
ATOM 3626 N N . THR A 1 67 ? 17.263 -4.540 -4.233 1.00 0.00 67 THR A N 4
ATOM 3627 C CA . THR A 1 67 ? 18.577 -3.979 -4.525 1.00 0.00 67 THR A CA 4
ATOM 3628 C C . THR A 1 67 ? 18.931 -2.928 -3.477 1.00 0.00 67 THR A C 4
ATOM 3629 O O . THR A 1 67 ? 18.114 -2.062 -3.146 1.00 0.00 67 THR A O 4
ATOM 3640 N N . GLY A 1 68 ? 20.159 -3.001 -2.964 1.00 0.00 68 GLY A N 4
ATOM 3641 C CA . GLY A 1 68 ? 20.611 -2.056 -1.948 1.00 0.00 68 GLY A CA 4
ATOM 3642 C C . GLY A 1 68 ? 22.122 -1.844 -2.032 1.00 0.00 68 GLY A C 4
ATOM 3643 O O . GLY A 1 68 ? 22.796 -2.420 -2.891 1.00 0.00 68 GLY A O 4
ATOM 3647 N N . MET A 1 69 ? 22.643 -1.013 -1.135 1.00 0.00 69 MET A N 4
ATOM 3648 C CA . MET A 1 69 ? 24.072 -0.725 -1.113 1.00 0.00 69 MET A CA 4
ATOM 3649 C C . MET A 1 69 ? 24.689 -1.176 0.207 1.00 0.00 69 MET A C 4
ATOM 3650 O O . MET A 1 69 ? 24.063 -1.061 1.267 1.00 0.00 69 MET A O 4
ATOM 3664 N N . LEU A 1 70 ? 25.916 -1.685 0.135 1.00 0.00 70 LEU A N 4
ATOM 3665 C CA . LEU A 1 70 ? 26.610 -2.144 1.327 1.00 0.00 70 LEU A CA 4
ATOM 3666 C C . LEU A 1 70 ? 28.083 -1.802 1.250 1.00 0.00 70 LEU A C 4
ATOM 3667 O O . LEU A 1 70 ? 28.778 -2.274 0.358 1.00 0.00 70 LEU A O 4
ATOM 3683 N N . ASN A 1 71 ? 28.549 -0.964 2.179 1.00 0.00 71 ASN A N 4
ATOM 3684 C CA . ASN A 1 71 ? 29.953 -0.555 2.205 1.00 0.00 71 ASN A CA 4
ATOM 3685 C C . ASN A 1 71 ? 30.470 -0.284 0.796 1.00 0.00 71 ASN A C 4
ATOM 3686 O O . ASN A 1 71 ? 31.430 -0.903 0.345 1.00 0.00 71 ASN A O 4
ATOM 3697 N N . ASN A 1 72 ? 29.816 0.634 0.097 1.00 0.00 72 ASN A N 4
ATOM 3698 C CA . ASN A 1 72 ? 30.210 0.965 -1.267 1.00 0.00 72 ASN A CA 4
ATOM 3699 C C . ASN A 1 72 ? 30.108 -0.257 -2.175 1.00 0.00 72 ASN A C 4
ATOM 3700 O O . ASN A 1 72 ? 30.946 -0.450 -3.061 1.00 0.00 72 ASN A O 4
ATOM 3711 N N . LYS A 1 73 ? 29.074 -1.063 -1.966 1.00 0.00 73 LYS A N 4
ATOM 3712 C CA . LYS A 1 73 ? 28.866 -2.248 -2.790 1.00 0.00 73 LYS A CA 4
ATOM 3713 C C . LYS A 1 73 ? 27.376 -2.437 -3.071 1.00 0.00 73 LYS A C 4
ATOM 3714 O O . LYS A 1 73 ? 26.607 -2.781 -2.180 1.00 0.00 73 LYS A O 4
ATOM 3733 N N . VAL A 1 74 ? 26.978 -2.213 -4.317 1.00 0.00 74 VAL A N 4
ATOM 3734 C CA . VAL A 1 74 ? 25.579 -2.358 -4.701 1.00 0.00 74 VAL A CA 4
ATOM 3735 C C . VAL A 1 74 ? 25.339 -3.705 -5.367 1.00 0.00 74 VAL A C 4
ATOM 3736 O O . VAL A 1 74 ? 26.058 -4.092 -6.288 1.00 0.00 74 VAL A O 4
ATOM 3749 N N . GLY A 1 75 ? 24.322 -4.420 -4.895 1.00 0.00 75 GLY A N 4
ATOM 3750 C CA . GLY A 1 75 ? 24.001 -5.728 -5.452 1.00 0.00 75 GLY A CA 4
ATOM 3751 C C . GLY A 1 75 ? 22.595 -6.159 -5.043 1.00 0.00 75 GLY A C 4
ATOM 3752 O O . GLY A 1 75 ? 21.878 -5.423 -4.353 1.00 0.00 75 GLY A O 4
ATOM 3756 N N . ASN A 1 76 ? 22.202 -7.357 -5.473 1.00 0.00 76 ASN A N 4
ATOM 3757 C CA . ASN A 1 76 ? 20.878 -7.878 -5.149 1.00 0.00 76 ASN A CA 4
ATOM 3758 C C . ASN A 1 76 ? 20.967 -8.890 -4.004 1.00 0.00 76 ASN A C 4
ATOM 3759 O O . ASN A 1 76 ? 22.034 -9.433 -3.730 1.00 0.00 76 ASN A O 4
ATOM 3770 N N . PHE A 1 77 ? 19.834 -9.132 -3.352 1.00 0.00 77 PHE A N 4
ATOM 3771 C CA . PHE A 1 77 ? 19.789 -10.080 -2.243 1.00 0.00 77 PHE A CA 4
ATOM 3772 C C . PHE A 1 77 ? 18.366 -10.570 -2.011 1.00 0.00 77 PHE A C 4
ATOM 3773 O O . PHE A 1 77 ? 17.398 -9.925 -2.435 1.00 0.00 77 PHE A O 4
ATOM 3790 N N . LYS A 1 78 ? 18.242 -11.717 -1.350 1.00 0.00 78 LYS A N 4
ATOM 3791 C CA . LYS A 1 78 ? 16.930 -12.288 -1.082 1.00 0.00 78 LYS A CA 4
ATOM 3792 C C . LYS A 1 78 ? 16.146 -11.398 -0.120 1.00 0.00 78 LYS A C 4
ATOM 3793 O O . LYS A 1 78 ? 16.518 -11.251 1.043 1.00 0.00 78 LYS A O 4
ATOM 3812 N N . PHE A 1 79 ? 15.064 -10.813 -0.617 1.00 0.00 79 PHE A N 4
ATOM 3813 C CA . PHE A 1 79 ? 14.228 -9.942 0.204 1.00 0.00 79 PHE A CA 4
ATOM 3814 C C . PHE A 1 79 ? 13.690 -10.704 1.409 1.00 0.00 79 PHE A C 4
ATOM 3815 O O . PHE A 1 79 ? 13.331 -10.112 2.420 1.00 0.00 79 PHE A O 4
ATOM 3832 N N . ILE A 1 80 ? 13.631 -12.025 1.292 1.00 0.00 80 ILE A N 4
ATOM 3833 C CA . ILE A 1 80 ? 13.141 -12.859 2.380 1.00 0.00 80 ILE A CA 4
ATOM 3834 C C . ILE A 1 80 ? 14.124 -12.831 3.550 1.00 0.00 80 ILE A C 4
ATOM 3835 O O . ILE A 1 80 ? 13.725 -12.828 4.713 1.00 0.00 80 ILE A O 4
ATOM 3851 N N . TYR A 1 81 ? 15.412 -12.833 3.232 1.00 0.00 81 TYR A N 4
ATOM 3852 C CA . TYR A 1 81 ? 16.451 -12.820 4.261 1.00 0.00 81 TYR A CA 4
ATOM 3853 C C . TYR A 1 81 ? 16.592 -11.437 4.867 1.00 0.00 81 TYR A C 4
ATOM 3854 O O . TYR A 1 81 ? 17.351 -11.243 5.821 1.00 0.00 81 TYR A O 4
ATOM 3872 N N . VAL A 1 82 ? 15.863 -10.478 4.309 1.00 0.00 82 VAL A N 4
ATOM 3873 C CA . VAL A 1 82 ? 15.923 -9.111 4.800 1.00 0.00 82 VAL A CA 4
ATOM 3874 C C . VAL A 1 82 ? 14.522 -8.591 5.117 1.00 0.00 82 VAL A C 4
ATOM 3875 O O . VAL A 1 82 ? 13.524 -9.172 4.699 1.00 0.00 82 VAL A O 4
ATOM 3888 N N . ASP A 1 83 ? 14.460 -7.483 5.845 1.00 0.00 83 ASP A N 4
ATOM 3889 C CA . ASP A 1 83 ? 13.176 -6.883 6.195 1.00 0.00 83 ASP A CA 4
ATOM 3890 C C . ASP A 1 83 ? 13.307 -5.368 6.308 1.00 0.00 83 ASP A C 4
ATOM 3891 O O . ASP A 1 83 ? 14.402 -4.842 6.471 1.00 0.00 83 ASP A O 4
ATOM 3900 N N . VAL A 1 84 ? 12.182 -4.673 6.225 1.00 0.00 84 VAL A N 4
ATOM 3901 C CA . VAL A 1 84 ? 12.186 -3.216 6.324 1.00 0.00 84 VAL A CA 4
ATOM 3902 C C . VAL A 1 84 ? 11.912 -2.773 7.762 1.00 0.00 84 VAL A C 4
ATOM 3903 O O . VAL A 1 84 ? 10.949 -3.218 8.385 1.00 0.00 84 VAL A O 4
ATOM 3916 N N . ILE A 1 85 ? 12.765 -1.896 8.274 1.00 0.00 85 ILE A N 4
ATOM 3917 C CA . ILE A 1 85 ? 12.607 -1.399 9.636 1.00 0.00 85 ILE A CA 4
ATOM 3918 C C . ILE A 1 85 ? 12.581 0.124 9.653 1.00 0.00 85 ILE A C 4
ATOM 3919 O O . ILE A 1 85 ? 13.043 0.772 8.713 1.00 0.00 85 ILE A O 4
ATOM 3935 N N . SER A 1 86 ? 12.041 0.690 10.727 1.00 0.00 86 SER A N 4
ATOM 3936 C CA . SER A 1 86 ? 11.964 2.141 10.853 1.00 0.00 86 SER A CA 4
ATOM 3937 C C . SER A 1 86 ? 12.997 2.648 11.854 1.00 0.00 86 SER A C 4
ATOM 3938 O O . SER A 1 86 ? 13.014 2.227 13.010 1.00 0.00 86 SER A O 4
ATOM 3946 N N . GLU A 1 87 ? 13.857 3.554 11.400 1.00 0.00 87 GLU A N 4
ATOM 3947 C CA . GLU A 1 87 ? 14.890 4.112 12.266 1.00 0.00 87 GLU A CA 4
ATOM 3948 C C . GLU A 1 87 ? 14.385 5.375 12.956 1.00 0.00 87 GLU A C 4
ATOM 3949 O O . GLU A 1 87 ? 13.289 5.803 12.634 1.00 0.00 87 GLU A O 4
ATOM 3961 N N . GLY A 1 25 ? 1.429 0.449 0.439 1.00 0.00 25 GLY A N 5
ATOM 3962 C CA . GLY A 1 25 ? 2.309 0.529 -0.760 1.00 0.00 25 GLY A CA 5
ATOM 3963 C C . GLY A 1 25 ? 3.741 0.188 -0.363 1.00 0.00 25 GLY A C 5
ATOM 3964 O O . GLY A 1 25 ? 4.035 -0.046 0.808 1.00 0.00 25 GLY A O 5
ATOM 3967 N N . PRO A 1 26 ? 4.630 0.160 -1.320 1.00 0.00 26 PRO A N 5
ATOM 3968 C CA . PRO A 1 26 ? 6.071 -0.157 -1.078 1.00 0.00 26 PRO A CA 5
ATOM 3969 C C . PRO A 1 26 ? 6.708 0.806 -0.081 1.00 0.00 26 PRO A C 5
ATOM 3970 O O . PRO A 1 26 ? 6.412 2.002 -0.081 1.00 0.00 26 PRO A O 5
ATOM 3981 N N . PHE A 1 27 ? 7.585 0.279 0.767 1.00 0.00 27 PHE A N 5
ATOM 3982 C CA . PHE A 1 27 ? 8.257 1.102 1.765 1.00 0.00 27 PHE A CA 5
ATOM 3983 C C . PHE A 1 27 ? 9.749 1.197 1.461 1.00 0.00 27 PHE A C 5
ATOM 3984 O O . PHE A 1 27 ? 10.373 0.216 1.059 1.00 0.00 27 PHE A O 5
ATOM 4001 N N . CYS A 1 28 ? 10.315 2.382 1.658 1.00 0.00 28 CYS A N 5
ATOM 4002 C CA . CYS A 1 28 ? 11.733 2.590 1.402 1.00 0.00 28 CYS A CA 5
ATOM 4003 C C . CYS A 1 28 ? 12.438 3.023 2.679 1.00 0.00 28 CYS A C 5
ATOM 4004 O O . CYS A 1 28 ? 11.826 3.608 3.574 1.00 0.00 28 CYS A O 5
ATOM 4012 N N . GLY A 1 29 ? 13.725 2.729 2.760 1.00 0.00 29 GLY A N 5
ATOM 4013 C CA . GLY A 1 29 ? 14.500 3.086 3.938 1.00 0.00 29 GLY A CA 5
ATOM 4014 C C . GLY A 1 29 ? 15.671 2.132 4.130 1.00 0.00 29 GLY A C 5
ATOM 4015 O O . GLY A 1 29 ? 16.494 1.957 3.231 1.00 0.00 29 GLY A O 5
ATOM 4019 N N . ARG A 1 30 ? 15.737 1.517 5.305 1.00 0.00 30 ARG A N 5
ATOM 4020 C CA . ARG A 1 30 ? 16.817 0.583 5.607 1.00 0.00 30 ARG A CA 5
ATOM 4021 C C . ARG A 1 30 ? 16.282 -0.837 5.703 1.00 0.00 30 ARG A C 5
ATOM 4022 O O . ARG A 1 30 ? 15.149 -1.053 6.128 1.00 0.00 30 ARG A O 5
ATOM 4043 N N . ALA A 1 31 ? 17.098 -1.804 5.304 1.00 0.00 31 ALA A N 5
ATOM 4044 C CA . ALA A 1 31 ? 16.682 -3.198 5.359 1.00 0.00 31 ALA A CA 5
ATOM 4045 C C . ALA A 1 31 ? 17.576 -3.995 6.300 1.00 0.00 31 ALA A C 5
ATOM 4046 O O . ALA A 1 31 ? 18.766 -4.173 6.039 1.00 0.00 31 ALA A O 5
ATOM 4053 N N . ARG A 1 32 ? 16.988 -4.474 7.390 1.00 0.00 32 ARG A N 5
ATOM 4054 C CA . ARG A 1 32 ? 17.747 -5.259 8.363 1.00 0.00 32 ARG A CA 5
ATOM 4055 C C . ARG A 1 32 ? 17.735 -6.740 7.984 1.00 0.00 32 ARG A C 5
ATOM 4056 O O . ARG A 1 32 ? 16.681 -7.320 7.737 1.00 0.00 32 ARG A O 5
ATOM 4077 N N . VAL A 1 33 ? 18.919 -7.342 7.929 1.00 0.00 33 VAL A N 5
ATOM 4078 C CA . VAL A 1 33 ? 19.038 -8.754 7.563 1.00 0.00 33 VAL A CA 5
ATOM 4079 C C . VAL A 1 33 ? 18.834 -9.657 8.775 1.00 0.00 33 VAL A C 5
ATOM 4080 O O . VAL A 1 33 ? 19.426 -9.440 9.829 1.00 0.00 33 VAL A O 5
ATOM 4093 N N . HIS A 1 34 ? 17.996 -10.676 8.611 1.00 0.00 34 HIS A N 5
ATOM 4094 C CA . HIS A 1 34 ? 17.727 -11.619 9.693 1.00 0.00 34 HIS A CA 5
ATOM 4095 C C . HIS A 1 34 ? 18.243 -13.015 9.356 1.00 0.00 34 HIS A C 5
ATOM 4096 O O . HIS A 1 34 ? 18.367 -13.868 10.234 1.00 0.00 34 HIS A O 5
ATOM 4110 N N . THR A 1 35 ? 18.545 -13.243 8.084 1.00 0.00 35 THR A N 5
ATOM 4111 C CA . THR A 1 35 ? 19.049 -14.536 7.644 1.00 0.00 35 THR A CA 5
ATOM 4112 C C . THR A 1 35 ? 20.340 -14.370 6.852 1.00 0.00 35 THR A C 5
ATOM 4113 O O . THR A 1 35 ? 20.428 -13.529 5.958 1.00 0.00 35 THR A O 5
ATOM 4124 N N . ASP A 1 36 ? 21.342 -15.176 7.189 1.00 0.00 36 ASP A N 5
ATOM 4125 C CA . ASP A 1 36 ? 22.629 -15.111 6.508 1.00 0.00 36 ASP A CA 5
ATOM 4126 C C . ASP A 1 36 ? 22.490 -15.533 5.050 1.00 0.00 36 ASP A C 5
ATOM 4127 O O . ASP A 1 36 ? 21.698 -16.419 4.726 1.00 0.00 36 ASP A O 5
ATOM 4136 N N . PHE A 1 37 ? 23.266 -14.902 4.175 1.00 0.00 37 PHE A N 5
ATOM 4137 C CA . PHE A 1 37 ? 23.216 -15.237 2.756 1.00 0.00 37 PHE A CA 5
ATOM 4138 C C . PHE A 1 37 ? 24.361 -16.183 2.402 1.00 0.00 37 PHE A C 5
ATOM 4139 O O . PHE A 1 37 ? 25.503 -15.970 2.811 1.00 0.00 37 PHE A O 5
ATOM 4156 N N . THR A 1 38 ? 24.050 -17.225 1.640 1.00 0.00 38 THR A N 5
ATOM 4157 C CA . THR A 1 38 ? 25.063 -18.192 1.234 1.00 0.00 38 THR A CA 5
ATOM 4158 C C . THR A 1 38 ? 25.157 -18.271 -0.294 1.00 0.00 38 THR A C 5
ATOM 4159 O O . THR A 1 38 ? 24.416 -19.028 -0.924 1.00 0.00 38 THR A O 5
ATOM 4170 N N . PRO A 1 39 ? 26.047 -17.516 -0.902 1.00 0.00 39 PRO A N 5
ATOM 4171 C CA . PRO A 1 39 ? 26.222 -17.522 -2.385 1.00 0.00 39 PRO A CA 5
ATOM 4172 C C . PRO A 1 39 ? 26.948 -18.771 -2.878 1.00 0.00 39 PRO A C 5
ATOM 4173 O O . PRO A 1 39 ? 27.731 -19.375 -2.145 1.00 0.00 39 PRO A O 5
ATOM 4184 N N . SER A 1 40 ? 26.683 -19.154 -4.122 1.00 0.00 40 SER A N 5
ATOM 4185 C CA . SER A 1 40 ? 27.317 -20.334 -4.700 1.00 0.00 40 SER A CA 5
ATOM 4186 C C . SER A 1 40 ? 28.795 -20.061 -4.991 1.00 0.00 40 SER A C 5
ATOM 4187 O O . SER A 1 40 ? 29.205 -18.906 -5.105 1.00 0.00 40 SER A O 5
ATOM 4195 N N . PRO A 1 41 ? 29.597 -21.091 -5.107 1.00 0.00 41 PRO A N 5
ATOM 4196 C CA . PRO A 1 41 ? 31.061 -20.947 -5.386 1.00 0.00 41 PRO A CA 5
ATOM 4197 C C . PRO A 1 41 ? 31.327 -20.098 -6.627 1.00 0.00 41 PRO A C 5
ATOM 4198 O O . PRO A 1 41 ? 32.285 -19.325 -6.670 1.00 0.00 41 PRO A O 5
ATOM 4209 N N . TYR A 1 42 ? 30.473 -20.250 -7.634 1.00 0.00 42 TYR A N 5
ATOM 4210 C CA . TYR A 1 42 ? 30.621 -19.494 -8.875 1.00 0.00 42 TYR A CA 5
ATOM 4211 C C . TYR A 1 42 ? 29.715 -18.263 -8.874 1.00 0.00 42 TYR A C 5
ATOM 4212 O O . TYR A 1 42 ? 29.458 -17.672 -9.922 1.00 0.00 42 TYR A O 5
ATOM 4230 N N . ASP A 1 43 ? 29.225 -17.884 -7.694 1.00 0.00 43 ASP A N 5
ATOM 4231 C CA . ASP A 1 43 ? 28.345 -16.726 -7.580 1.00 0.00 43 ASP A CA 5
ATOM 4232 C C . ASP A 1 43 ? 29.141 -15.485 -7.176 1.00 0.00 43 ASP A C 5
ATOM 4233 O O . ASP A 1 43 ? 29.283 -15.179 -5.990 1.00 0.00 43 ASP A O 5
ATOM 4242 N N . THR A 1 44 ? 29.664 -14.776 -8.169 1.00 0.00 44 THR A N 5
ATOM 4243 C CA . THR A 1 44 ? 30.443 -13.572 -7.904 1.00 0.00 44 THR A CA 5
ATOM 4244 C C . THR A 1 44 ? 29.549 -12.338 -7.953 1.00 0.00 44 THR A C 5
ATOM 4245 O O . THR A 1 44 ? 29.842 -11.324 -7.319 1.00 0.00 44 THR A O 5
ATOM 4256 N N . ASP A 1 45 ? 28.459 -12.433 -8.706 1.00 0.00 45 ASP A N 5
ATOM 4257 C CA . ASP A 1 45 ? 27.530 -11.318 -8.825 1.00 0.00 45 ASP A CA 5
ATOM 4258 C C . ASP A 1 45 ? 26.609 -11.239 -7.607 1.00 0.00 45 ASP A C 5
ATOM 4259 O O . ASP A 1 45 ? 25.797 -10.320 -7.493 1.00 0.00 45 ASP A O 5
ATOM 4268 N N . SER A 1 46 ? 26.740 -12.201 -6.695 1.00 0.00 46 SER A N 5
ATOM 4269 C CA . SER A 1 46 ? 25.917 -12.219 -5.493 1.00 0.00 46 SER A CA 5
ATOM 4270 C C . SER A 1 46 ? 26.516 -11.315 -4.421 1.00 0.00 46 SER A C 5
ATOM 4271 O O . SER A 1 46 ? 27.732 -11.286 -4.232 1.00 0.00 46 SER A O 5
ATOM 4279 N N . LEU A 1 47 ? 25.659 -10.586 -3.719 1.00 0.00 47 LEU A N 5
ATOM 4280 C CA . LEU A 1 47 ? 26.118 -9.694 -2.664 1.00 0.00 47 LEU A CA 5
ATOM 4281 C C . LEU A 1 47 ? 26.257 -10.464 -1.353 1.00 0.00 47 LEU A C 5
ATOM 4282 O O . LEU A 1 47 ? 25.483 -11.380 -1.077 1.00 0.00 47 LEU A O 5
ATOM 4298 N N . LYS A 1 48 ? 27.242 -10.083 -0.551 1.00 0.00 48 LYS A N 5
ATOM 4299 C CA . LYS A 1 48 ? 27.473 -10.739 0.731 1.00 0.00 48 LYS A CA 5
ATOM 4300 C C . LYS A 1 48 ? 26.805 -9.956 1.859 1.00 0.00 48 LYS A C 5
ATOM 4301 O O . LYS A 1 48 ? 27.017 -8.752 2.005 1.00 0.00 48 LYS A O 5
ATOM 4320 N N . ILE A 1 49 ? 25.990 -10.643 2.654 1.00 0.00 49 ILE A N 5
ATOM 4321 C CA . ILE A 1 49 ? 25.301 -9.990 3.763 1.00 0.00 49 ILE A CA 5
ATOM 4322 C C . ILE A 1 49 ? 25.194 -10.940 4.955 1.00 0.00 49 ILE A C 5
ATOM 4323 O O . ILE A 1 49 ? 25.115 -12.163 4.785 1.00 0.00 49 ILE A O 5
ATOM 4339 N N . LYS A 1 50 ? 25.178 -10.373 6.157 1.00 0.00 50 LYS A N 5
ATOM 4340 C CA . LYS A 1 50 ? 25.075 -11.180 7.365 1.00 0.00 50 LYS A CA 5
ATOM 4341 C C . LYS A 1 50 ? 24.017 -10.602 8.300 1.00 0.00 50 LYS A C 5
ATOM 4342 O O . LYS A 1 50 ? 23.824 -9.389 8.360 1.00 0.00 50 LYS A O 5
ATOM 4361 N N . LYS A 1 51 ? 23.321 -11.479 9.017 1.00 0.00 51 LYS A N 5
ATOM 4362 C CA . LYS A 1 51 ? 22.275 -11.044 9.935 1.00 0.00 51 LYS A CA 5
ATOM 4363 C C . LYS A 1 51 ? 22.780 -9.918 10.833 1.00 0.00 51 LYS A C 5
ATOM 4364 O O . LYS A 1 51 ? 23.912 -9.951 11.313 1.00 0.00 51 LYS A O 5
ATOM 4383 N N . GLY A 1 52 ? 21.932 -8.916 11.041 1.00 0.00 52 GLY A N 5
ATOM 4384 C CA . GLY A 1 52 ? 22.292 -7.772 11.869 1.00 0.00 52 GLY A CA 5
ATOM 4385 C C . GLY A 1 52 ? 22.861 -6.635 11.022 1.00 0.00 52 GLY A C 5
ATOM 4386 O O . GLY A 1 52 ? 22.989 -5.505 11.492 1.00 0.00 52 GLY A O 5
ATOM 4390 N N . ASP A 1 53 ? 23.195 -6.936 9.767 1.00 0.00 53 ASP A N 5
ATOM 4391 C CA . ASP A 1 53 ? 23.739 -5.929 8.864 1.00 0.00 53 ASP A CA 5
ATOM 4392 C C . ASP A 1 53 ? 22.629 -5.023 8.337 1.00 0.00 53 ASP A C 5
ATOM 4393 O O . ASP A 1 53 ? 21.478 -5.442 8.214 1.00 0.00 53 ASP A O 5
ATOM 4402 N N . ILE A 1 54 ? 22.984 -3.780 8.028 1.00 0.00 54 ILE A N 5
ATOM 4403 C CA . ILE A 1 54 ? 22.006 -2.827 7.515 1.00 0.00 54 ILE A CA 5
ATOM 4404 C C . ILE A 1 54 ? 22.341 -2.452 6.072 1.00 0.00 54 ILE A C 5
ATOM 4405 O O . ILE A 1 54 ? 23.462 -2.047 5.765 1.00 0.00 54 ILE A O 5
ATOM 4421 N N . ILE A 1 55 ? 21.357 -2.602 5.191 1.00 0.00 55 ILE A N 5
ATOM 4422 C CA . ILE A 1 55 ? 21.542 -2.292 3.778 1.00 0.00 55 ILE A CA 5
ATOM 4423 C C . ILE A 1 55 ? 20.611 -1.171 3.344 1.00 0.00 55 ILE A C 5
ATOM 4424 O O . ILE A 1 55 ? 19.420 -1.187 3.649 1.00 0.00 55 ILE A O 5
ATOM 4440 N N . ASP A 1 56 ? 21.163 -0.198 2.629 1.00 0.00 56 ASP A N 5
ATOM 4441 C CA . ASP A 1 56 ? 20.364 0.923 2.154 1.00 0.00 56 ASP A CA 5
ATOM 4442 C C . ASP A 1 56 ? 19.559 0.515 0.927 1.00 0.00 56 ASP A C 5
ATOM 4443 O O . ASP A 1 56 ? 20.127 0.089 -0.079 1.00 0.00 56 ASP A O 5
ATOM 4452 N N . ILE A 1 57 ? 18.238 0.646 1.015 1.00 0.00 57 ILE A N 5
ATOM 4453 C CA . ILE A 1 57 ? 17.369 0.281 -0.099 1.00 0.00 57 ILE A CA 5
ATOM 4454 C C . ILE A 1 57 ? 17.542 1.259 -1.255 1.00 0.00 57 ILE A C 5
ATOM 4455 O O . ILE A 1 57 ? 17.315 2.459 -1.107 1.00 0.00 57 ILE A O 5
ATOM 4471 N N . ILE A 1 58 ? 17.946 0.733 -2.407 1.00 0.00 58 ILE A N 5
ATOM 4472 C CA . ILE A 1 58 ? 18.148 1.560 -3.590 1.00 0.00 58 ILE A CA 5
ATOM 4473 C C . ILE A 1 58 ? 17.069 1.277 -4.628 1.00 0.00 58 ILE A C 5
ATOM 4474 O O . ILE A 1 58 ? 16.422 2.195 -5.133 1.00 0.00 58 ILE A O 5
ATOM 4490 N N . CYS A 1 59 ? 16.873 -0.003 -4.933 1.00 0.00 59 CYS A N 5
ATOM 4491 C CA . CYS A 1 59 ? 15.859 -0.396 -5.905 1.00 0.00 59 CYS A CA 5
ATOM 4492 C C . CYS A 1 59 ? 15.141 -1.660 -5.444 1.00 0.00 59 CYS A C 5
ATOM 4493 O O . CYS A 1 59 ? 15.708 -2.487 -4.729 1.00 0.00 59 CYS A O 5
ATOM 4501 N N . LYS A 1 60 ? 13.888 -1.803 -5.856 1.00 0.00 60 LYS A N 5
ATOM 4502 C CA . LYS A 1 60 ? 13.100 -2.970 -5.480 1.00 0.00 60 LYS A CA 5
ATOM 4503 C C . LYS A 1 60 ? 12.558 -3.665 -6.718 1.00 0.00 60 LYS A C 5
ATOM 4504 O O . LYS A 1 60 ? 12.259 -3.017 -7.721 1.00 0.00 60 LYS A O 5
ATOM 4523 N N . THR A 1 61 ? 12.424 -4.984 -6.639 1.00 0.00 61 THR A N 5
ATOM 4524 C CA . THR A 1 61 ? 11.906 -5.749 -7.761 1.00 0.00 61 THR A CA 5
ATOM 4525 C C . THR A 1 61 ? 10.663 -6.545 -7.332 1.00 0.00 61 THR A C 5
ATOM 4526 O O . THR A 1 61 ? 10.758 -7.414 -6.461 1.00 0.00 61 THR A O 5
ATOM 4537 N N . PRO A 1 62 ? 9.508 -6.275 -7.908 1.00 0.00 62 PRO A N 5
ATOM 4538 C CA . PRO A 1 62 ? 8.252 -7.004 -7.544 1.00 0.00 62 PRO A CA 5
ATOM 4539 C C . PRO A 1 62 ? 8.441 -8.521 -7.577 1.00 0.00 62 PRO A C 5
ATOM 4540 O O . PRO A 1 62 ? 8.882 -9.077 -8.582 1.00 0.00 62 PRO A O 5
ATOM 4551 N N . MET A 1 63 ? 8.089 -9.178 -6.475 1.00 0.00 63 MET A N 5
ATOM 4552 C CA . MET A 1 63 ? 8.214 -10.631 -6.382 1.00 0.00 63 MET A CA 5
ATOM 4553 C C . MET A 1 63 ? 9.583 -11.085 -6.878 1.00 0.00 63 MET A C 5
ATOM 4554 O O . MET A 1 63 ? 9.701 -12.095 -7.572 1.00 0.00 63 MET A O 5
ATOM 4568 N N . GLY A 1 64 ? 10.615 -10.328 -6.521 1.00 0.00 64 GLY A N 5
ATOM 4569 C CA . GLY A 1 64 ? 11.972 -10.660 -6.940 1.00 0.00 64 GLY A CA 5
ATOM 4570 C C . GLY A 1 64 ? 12.998 -10.152 -5.934 1.00 0.00 64 GLY A C 5
ATOM 4571 O O . GLY A 1 64 ? 12.648 -9.505 -4.947 1.00 0.00 64 GLY A O 5
ATOM 4575 N N . MET A 1 65 ? 14.262 -10.468 -6.184 1.00 0.00 65 MET A N 5
ATOM 4576 C CA . MET A 1 65 ? 15.335 -10.059 -5.288 1.00 0.00 65 MET A CA 5
ATOM 4577 C C . MET A 1 65 ? 15.389 -8.539 -5.175 1.00 0.00 65 MET A C 5
ATOM 4578 O O . MET A 1 65 ? 15.063 -7.821 -6.120 1.00 0.00 65 MET A O 5
ATOM 4592 N N . TRP A 1 66 ? 15.800 -8.059 -4.005 1.00 0.00 66 TRP A N 5
ATOM 4593 C CA . TRP A 1 66 ? 15.896 -6.626 -3.757 1.00 0.00 66 TRP A CA 5
ATOM 4594 C C . TRP A 1 66 ? 17.311 -6.118 -4.018 1.00 0.00 66 TRP A C 5
ATOM 4595 O O . TRP A 1 66 ? 18.274 -6.887 -3.998 1.00 0.00 66 TRP A O 5
ATOM 4616 N N . THR A 1 67 ? 17.426 -4.818 -4.264 1.00 0.00 67 THR A N 5
ATOM 4617 C CA . THR A 1 67 ? 18.719 -4.202 -4.530 1.00 0.00 67 THR A CA 5
ATOM 4618 C C . THR A 1 67 ? 19.027 -3.144 -3.474 1.00 0.00 67 THR A C 5
ATOM 4619 O O . THR A 1 67 ? 18.155 -2.361 -3.088 1.00 0.00 67 THR A O 5
ATOM 4630 N N . GLY A 1 68 ? 20.274 -3.118 -3.016 1.00 0.00 68 GLY A N 5
ATOM 4631 C CA . GLY A 1 68 ? 20.683 -2.150 -2.006 1.00 0.00 68 GLY A CA 5
ATOM 4632 C C . GLY A 1 68 ? 22.199 -1.990 -1.986 1.00 0.00 68 GLY A C 5
ATOM 4633 O O . GLY A 1 68 ? 22.899 -2.493 -2.866 1.00 0.00 68 GLY A O 5
ATOM 4637 N N . MET A 1 69 ? 22.698 -1.282 -0.978 1.00 0.00 69 MET A N 5
ATOM 4638 C CA . MET A 1 69 ? 24.133 -1.054 -0.854 1.00 0.00 69 MET A CA 5
ATOM 4639 C C . MET A 1 69 ? 24.624 -1.500 0.520 1.00 0.00 69 MET A C 5
ATOM 4640 O O . MET A 1 69 ? 23.990 -1.218 1.537 1.00 0.00 69 MET A O 5
ATOM 4654 N N . LEU A 1 70 ? 25.761 -2.189 0.543 1.00 0.00 70 LEU A N 5
ATOM 4655 C CA . LEU A 1 70 ? 26.336 -2.669 1.794 1.00 0.00 70 LEU A CA 5
ATOM 4656 C C . LEU A 1 70 ? 27.846 -2.456 1.801 1.00 0.00 70 LEU A C 5
ATOM 4657 O O . LEU A 1 70 ? 28.560 -2.992 0.952 1.00 0.00 70 LEU A O 5
ATOM 4673 N N . ASN A 1 71 ? 28.331 -1.683 2.769 1.00 0.00 71 ASN A N 5
ATOM 4674 C CA . ASN A 1 71 ? 29.762 -1.432 2.873 1.00 0.00 71 ASN A CA 5
ATOM 4675 C C . ASN A 1 71 ? 30.323 -0.917 1.553 1.00 0.00 71 ASN A C 5
ATOM 4676 O O . ASN A 1 71 ? 31.310 -1.443 1.039 1.00 0.00 71 ASN A O 5
ATOM 4687 N N . ASN A 1 72 ? 29.690 0.115 1.008 1.00 0.00 72 ASN A N 5
ATOM 4688 C CA . ASN A 1 72 ? 30.136 0.692 -0.251 1.00 0.00 72 ASN A CA 5
ATOM 4689 C C . ASN A 1 72 ? 30.121 -0.356 -1.358 1.00 0.00 72 ASN A C 5
ATOM 4690 O O . ASN A 1 72 ? 30.982 -0.356 -2.239 1.00 0.00 72 ASN A O 5
ATOM 4701 N N . LYS A 1 73 ? 29.131 -1.241 -1.313 1.00 0.00 73 LYS A N 5
ATOM 4702 C CA . LYS A 1 73 ? 29.010 -2.279 -2.327 1.00 0.00 73 LYS A CA 5
ATOM 4703 C C . LYS A 1 73 ? 27.548 -2.467 -2.723 1.00 0.00 73 LYS A C 5
ATOM 4704 O O . LYS A 1 73 ? 26.732 -2.910 -1.921 1.00 0.00 73 LYS A O 5
ATOM 4723 N N . VAL A 1 74 ? 27.223 -2.133 -3.968 1.00 0.00 74 VAL A N 5
ATOM 4724 C CA . VAL A 1 74 ? 25.851 -2.269 -4.447 1.00 0.00 74 VAL A CA 5
ATOM 4725 C C . VAL A 1 74 ? 25.658 -3.604 -5.153 1.00 0.00 74 VAL A C 5
ATOM 4726 O O . VAL A 1 74 ? 26.413 -3.953 -6.061 1.00 0.00 74 VAL A O 5
ATOM 4739 N N . GLY A 1 75 ? 24.642 -4.352 -4.729 1.00 0.00 75 GLY A N 5
ATOM 4740 C CA . GLY A 1 75 ? 24.364 -5.651 -5.328 1.00 0.00 75 GLY A CA 5
ATOM 4741 C C . GLY A 1 75 ? 22.954 -6.119 -4.982 1.00 0.00 75 GLY A C 5
ATOM 4742 O O . GLY A 1 75 ? 22.201 -5.418 -4.303 1.00 0.00 75 GLY A O 5
ATOM 4746 N N . ASN A 1 76 ? 22.602 -7.309 -5.459 1.00 0.00 76 ASN A N 5
ATOM 4747 C CA . ASN A 1 76 ? 21.278 -7.865 -5.201 1.00 0.00 76 ASN A CA 5
ATOM 4748 C C . ASN A 1 76 ? 21.335 -8.897 -4.079 1.00 0.00 76 ASN A C 5
ATOM 4749 O O . ASN A 1 76 ? 22.391 -9.470 -3.798 1.00 0.00 76 ASN A O 5
ATOM 4760 N N . PHE A 1 77 ? 20.193 -9.129 -3.443 1.00 0.00 77 PHE A N 5
ATOM 4761 C CA . PHE A 1 77 ? 20.113 -10.092 -2.352 1.00 0.00 77 PHE A CA 5
ATOM 4762 C C . PHE A 1 77 ? 18.690 -10.613 -2.192 1.00 0.00 77 PHE A C 5
ATOM 4763 O O . PHE A 1 77 ? 17.732 -10.002 -2.670 1.00 0.00 77 PHE A O 5
ATOM 4780 N N . LYS A 1 78 ? 18.562 -11.747 -1.518 1.00 0.00 78 LYS A N 5
ATOM 4781 C CA . LYS A 1 78 ? 17.255 -12.350 -1.301 1.00 0.00 78 LYS A CA 5
ATOM 4782 C C . LYS A 1 78 ? 16.463 -11.568 -0.263 1.00 0.00 78 LYS A C 5
ATOM 4783 O O . LYS A 1 78 ? 16.902 -11.397 0.874 1.00 0.00 78 LYS A O 5
ATOM 4802 N N . PHE A 1 79 ? 15.293 -11.097 -0.668 1.00 0.00 79 PHE A N 5
ATOM 4803 C CA . PHE A 1 79 ? 14.438 -10.330 0.226 1.00 0.00 79 PHE A CA 5
ATOM 4804 C C . PHE A 1 79 ? 13.900 -11.212 1.351 1.00 0.00 79 PHE A C 5
ATOM 4805 O O . PHE A 1 79 ? 13.620 -10.727 2.446 1.00 0.00 79 PHE A O 5
ATOM 4822 N N . ILE A 1 80 ? 13.762 -12.507 1.080 1.00 0.00 80 ILE A N 5
ATOM 4823 C CA . ILE A 1 80 ? 13.262 -13.440 2.090 1.00 0.00 80 ILE A CA 5
ATOM 4824 C C . ILE A 1 80 ? 14.220 -13.528 3.280 1.00 0.00 80 ILE A C 5
ATOM 4825 O O . ILE A 1 80 ? 13.832 -13.953 4.370 1.00 0.00 80 ILE A O 5
ATOM 4841 N N . TYR A 1 81 ? 15.466 -13.118 3.068 1.00 0.00 81 TYR A N 5
ATOM 4842 C CA . TYR A 1 81 ? 16.465 -13.144 4.125 1.00 0.00 81 TYR A CA 5
ATOM 4843 C C . TYR A 1 81 ? 16.683 -11.745 4.705 1.00 0.00 81 TYR A C 5
ATOM 4844 O O . TYR A 1 81 ? 17.554 -11.539 5.555 1.00 0.00 81 TYR A O 5
ATOM 4862 N N . VAL A 1 82 ? 15.881 -10.783 4.256 1.00 0.00 82 VAL A N 5
ATOM 4863 C CA . VAL A 1 82 ? 16.005 -9.421 4.748 1.00 0.00 82 VAL A CA 5
ATOM 4864 C C . VAL A 1 82 ? 14.632 -8.852 5.081 1.00 0.00 82 VAL A C 5
ATOM 4865 O O . VAL A 1 82 ? 13.623 -9.256 4.501 1.00 0.00 82 VAL A O 5
ATOM 4878 N N . ASP A 1 83 ? 14.606 -7.907 6.007 1.00 0.00 83 ASP A N 5
ATOM 4879 C CA . ASP A 1 83 ? 13.358 -7.274 6.402 1.00 0.00 83 ASP A CA 5
ATOM 4880 C C . ASP A 1 83 ? 13.354 -5.807 5.991 1.00 0.00 83 ASP A C 5
ATOM 4881 O O . ASP A 1 83 ? 14.333 -5.084 6.203 1.00 0.00 83 ASP A O 5
ATOM 4890 N N . VAL A 1 84 ? 12.242 -5.375 5.403 1.00 0.00 84 VAL A N 5
ATOM 4891 C CA . VAL A 1 84 ? 12.110 -3.990 4.962 1.00 0.00 84 VAL A CA 5
ATOM 4892 C C . VAL A 1 84 ? 11.760 -3.085 6.138 1.00 0.00 84 VAL A C 5
ATOM 4893 O O . VAL A 1 84 ? 10.792 -3.331 6.856 1.00 0.00 84 VAL A O 5
ATOM 4906 N N . ILE A 1 85 ? 12.560 -2.039 6.330 1.00 0.00 85 ILE A N 5
ATOM 4907 C CA . ILE A 1 85 ? 12.331 -1.101 7.426 1.00 0.00 85 ILE A CA 5
ATOM 4908 C C . ILE A 1 85 ? 12.166 0.318 6.887 1.00 0.00 85 ILE A C 5
ATOM 4909 O O . ILE A 1 85 ? 12.938 0.769 6.034 1.00 0.00 85 ILE A O 5
ATOM 4925 N N . SER A 1 86 ? 11.155 1.018 7.392 1.00 0.00 86 SER A N 5
ATOM 4926 C CA . SER A 1 86 ? 10.895 2.383 6.958 1.00 0.00 86 SER A CA 5
ATOM 4927 C C . SER A 1 86 ? 12.017 3.305 7.413 1.00 0.00 86 SER A C 5
ATOM 4928 O O . SER A 1 86 ? 12.562 3.141 8.505 1.00 0.00 86 SER A O 5
ATOM 4936 N N . GLU A 1 87 ? 12.354 4.275 6.572 1.00 0.00 87 GLU A N 5
ATOM 4937 C CA . GLU A 1 87 ? 13.413 5.226 6.893 1.00 0.00 87 GLU A CA 5
ATOM 4938 C C . GLU A 1 87 ? 14.658 4.497 7.389 1.00 0.00 87 GLU A C 5
ATOM 4939 O O . GLU A 1 87 ? 14.748 3.301 7.170 1.00 0.00 87 GLU A O 5
ATOM 4951 N N . GLY A 1 25 ? 4.686 3.372 -5.236 1.00 0.00 25 GLY A N 6
ATOM 4952 C CA . GLY A 1 25 ? 4.487 1.958 -4.810 1.00 0.00 25 GLY A CA 6
ATOM 4953 C C . GLY A 1 25 ? 5.640 1.528 -3.909 1.00 0.00 25 GLY A C 6
ATOM 4954 O O . GLY A 1 25 ? 5.460 1.327 -2.708 1.00 0.00 25 GLY A O 6
ATOM 4957 N N . PRO A 1 26 ? 6.814 1.387 -4.466 1.00 0.00 26 PRO A N 6
ATOM 4958 C CA . PRO A 1 26 ? 8.032 0.972 -3.700 1.00 0.00 26 PRO A CA 6
ATOM 4959 C C . PRO A 1 26 ? 8.343 1.935 -2.556 1.00 0.00 26 PRO A C 6
ATOM 4960 O O . PRO A 1 26 ? 8.139 3.144 -2.675 1.00 0.00 26 PRO A O 6
ATOM 4971 N N . PHE A 1 27 ? 8.834 1.390 -1.448 1.00 0.00 27 PHE A N 6
ATOM 4972 C CA . PHE A 1 27 ? 9.168 2.207 -0.288 1.00 0.00 27 PHE A CA 6
ATOM 4973 C C . PHE A 1 27 ? 10.674 2.202 -0.044 1.00 0.00 27 PHE A C 6
ATOM 4974 O O . PHE A 1 27 ? 11.350 1.204 -0.293 1.00 0.00 27 PHE A O 6
ATOM 4991 N N . CYS A 1 28 ? 11.192 3.325 0.444 1.00 0.00 28 CYS A N 6
ATOM 4992 C CA . CYS A 1 28 ? 12.618 3.440 0.720 1.00 0.00 28 CYS A CA 6
ATOM 4993 C C . CYS A 1 28 ? 12.864 3.508 2.223 1.00 0.00 28 CYS A C 6
ATOM 4994 O O . CYS A 1 28 ? 12.171 4.226 2.944 1.00 0.00 28 CYS A O 6
ATOM 5002 N N . GLY A 1 29 ? 13.851 2.751 2.685 1.00 0.00 29 GLY A N 6
ATOM 5003 C CA . GLY A 1 29 ? 14.180 2.720 4.105 1.00 0.00 29 GLY A CA 6
ATOM 5004 C C . GLY A 1 29 ? 15.419 1.866 4.359 1.00 0.00 29 GLY A C 6
ATOM 5005 O O . GLY A 1 29 ? 16.277 1.726 3.488 1.00 0.00 29 GLY A O 6
ATOM 5009 N N . ARG A 1 30 ? 15.508 1.304 5.559 1.00 0.00 30 ARG A N 6
ATOM 5010 C CA . ARG A 1 30 ? 16.649 0.473 5.922 1.00 0.00 30 ARG A CA 6
ATOM 5011 C C . ARG A 1 30 ? 16.223 -0.980 6.093 1.00 0.00 30 ARG A C 6
ATOM 5012 O O . ARG A 1 30 ? 15.129 -1.262 6.578 1.00 0.00 30 ARG A O 6
ATOM 5033 N N . ALA A 1 31 ? 17.091 -1.900 5.687 1.00 0.00 31 ALA A N 6
ATOM 5034 C CA . ALA A 1 31 ? 16.790 -3.321 5.801 1.00 0.00 31 ALA A CA 6
ATOM 5035 C C . ALA A 1 31 ? 17.797 -4.001 6.723 1.00 0.00 31 ALA A C 6
ATOM 5036 O O . ALA A 1 31 ? 19.003 -3.807 6.590 1.00 0.00 31 ALA A O 6
ATOM 5043 N N . ARG A 1 32 ? 17.294 -4.799 7.659 1.00 0.00 32 ARG A N 6
ATOM 5044 C CA . ARG A 1 32 ? 18.161 -5.498 8.597 1.00 0.00 32 ARG A CA 6
ATOM 5045 C C . ARG A 1 32 ? 18.152 -6.994 8.326 1.00 0.00 32 ARG A C 6
ATOM 5046 O O . ARG A 1 32 ? 17.102 -7.600 8.137 1.00 0.00 32 ARG A O 6
ATOM 5067 N N . VAL A 1 33 ? 19.337 -7.582 8.290 1.00 0.00 33 VAL A N 6
ATOM 5068 C CA . VAL A 1 33 ? 19.459 -9.006 8.025 1.00 0.00 33 VAL A CA 6
ATOM 5069 C C . VAL A 1 33 ? 19.307 -9.802 9.311 1.00 0.00 33 VAL A C 6
ATOM 5070 O O . VAL A 1 33 ? 19.908 -9.472 10.333 1.00 0.00 33 VAL A O 6
ATOM 5083 N N . HIS A 1 34 ? 18.499 -10.850 9.249 1.00 0.00 34 HIS A N 6
ATOM 5084 C CA . HIS A 1 34 ? 18.273 -11.698 10.417 1.00 0.00 34 HIS A CA 6
ATOM 5085 C C . HIS A 1 34 ? 18.742 -13.129 10.159 1.00 0.00 34 HIS A C 6
ATOM 5086 O O . HIS A 1 34 ? 18.752 -13.960 11.066 1.00 0.00 34 HIS A O 6
ATOM 5100 N N . THR A 1 35 ? 19.123 -13.416 8.919 1.00 0.00 35 THR A N 6
ATOM 5101 C CA . THR A 1 35 ? 19.584 -14.749 8.563 1.00 0.00 35 THR A CA 6
ATOM 5102 C C . THR A 1 35 ? 20.902 -14.667 7.802 1.00 0.00 35 THR A C 6
ATOM 5103 O O . THR A 1 35 ? 21.239 -13.629 7.231 1.00 0.00 35 THR A O 6
ATOM 5114 N N . ASP A 1 36 ? 21.643 -15.767 7.797 1.00 0.00 36 ASP A N 6
ATOM 5115 C CA . ASP A 1 36 ? 22.924 -15.806 7.100 1.00 0.00 36 ASP A CA 6
ATOM 5116 C C . ASP A 1 36 ? 22.740 -16.291 5.666 1.00 0.00 36 ASP A C 6
ATOM 5117 O O . ASP A 1 36 ? 22.555 -17.484 5.424 1.00 0.00 36 ASP A O 6
ATOM 5126 N N . PHE A 1 37 ? 22.797 -15.360 4.716 1.00 0.00 37 PHE A N 6
ATOM 5127 C CA . PHE A 1 37 ? 22.637 -15.714 3.313 1.00 0.00 37 PHE A CA 6
ATOM 5128 C C . PHE A 1 37 ? 23.884 -15.350 2.525 1.00 0.00 37 PHE A C 6
ATOM 5129 O O . PHE A 1 37 ? 24.294 -14.187 2.490 1.00 0.00 37 PHE A O 6
ATOM 5146 N N . THR A 1 38 ? 24.483 -16.353 1.894 1.00 0.00 38 THR A N 6
ATOM 5147 C CA . THR A 1 38 ? 25.685 -16.125 1.107 1.00 0.00 38 THR A CA 6
ATOM 5148 C C . THR A 1 38 ? 25.551 -16.753 -0.288 1.00 0.00 38 THR A C 6
ATOM 5149 O O . THR A 1 38 ? 25.020 -17.854 -0.428 1.00 0.00 38 THR A O 6
ATOM 5160 N N . PRO A 1 39 ? 26.016 -16.079 -1.315 1.00 0.00 39 PRO A N 6
ATOM 5161 C CA . PRO A 1 39 ? 25.943 -16.589 -2.717 1.00 0.00 39 PRO A CA 6
ATOM 5162 C C . PRO A 1 39 ? 26.939 -17.713 -2.975 1.00 0.00 39 PRO A C 6
ATOM 5163 O O . PRO A 1 39 ? 27.852 -17.945 -2.183 1.00 0.00 39 PRO A O 6
ATOM 5174 N N . SER A 1 40 ? 26.750 -18.411 -4.084 1.00 0.00 40 SER A N 6
ATOM 5175 C CA . SER A 1 40 ? 27.629 -19.520 -4.436 1.00 0.00 40 SER A CA 6
ATOM 5176 C C . SER A 1 40 ? 29.024 -19.009 -4.796 1.00 0.00 40 SER A C 6
ATOM 5177 O O . SER A 1 40 ? 29.207 -17.827 -5.081 1.00 0.00 40 SER A O 6
ATOM 5185 N N . PRO A 1 41 ? 30.010 -19.872 -4.779 1.00 0.00 41 PRO A N 6
ATOM 5186 C CA . PRO A 1 41 ? 31.424 -19.494 -5.108 1.00 0.00 41 PRO A CA 6
ATOM 5187 C C . PRO A 1 41 ? 31.541 -18.854 -6.490 1.00 0.00 41 PRO A C 6
ATOM 5188 O O . PRO A 1 41 ? 32.358 -17.960 -6.705 1.00 0.00 41 PRO A O 6
ATOM 5199 N N . TYR A 1 42 ? 30.717 -19.321 -7.422 1.00 0.00 42 TYR A N 6
ATOM 5200 C CA . TYR A 1 42 ? 30.733 -18.789 -8.779 1.00 0.00 42 TYR A CA 6
ATOM 5201 C C . TYR A 1 42 ? 29.806 -17.577 -8.902 1.00 0.00 42 TYR A C 6
ATOM 5202 O O . TYR A 1 42 ? 29.552 -17.093 -10.005 1.00 0.00 42 TYR A O 6
ATOM 5220 N N . ASP A 1 43 ? 29.305 -17.088 -7.768 1.00 0.00 43 ASP A N 6
ATOM 5221 C CA . ASP A 1 43 ? 28.418 -15.930 -7.772 1.00 0.00 43 ASP A CA 6
ATOM 5222 C C . ASP A 1 43 ? 29.101 -14.735 -7.115 1.00 0.00 43 ASP A C 6
ATOM 5223 O O . ASP A 1 43 ? 29.385 -14.754 -5.917 1.00 0.00 43 ASP A O 6
ATOM 5232 N N . THR A 1 44 ? 29.357 -13.694 -7.901 1.00 0.00 44 THR A N 6
ATOM 5233 C CA . THR A 1 44 ? 29.998 -12.497 -7.374 1.00 0.00 44 THR A CA 6
ATOM 5234 C C . THR A 1 44 ? 29.054 -11.304 -7.453 1.00 0.00 44 THR A C 6
ATOM 5235 O O . THR A 1 44 ? 29.113 -10.394 -6.625 1.00 0.00 44 THR A O 6
ATOM 5246 N N . ASP A 1 45 ? 28.182 -11.319 -8.456 1.00 0.00 45 ASP A N 6
ATOM 5247 C CA . ASP A 1 45 ? 27.220 -10.238 -8.645 1.00 0.00 45 ASP A CA 6
ATOM 5248 C C . ASP A 1 45 ? 26.265 -10.158 -7.459 1.00 0.00 45 ASP A C 6
ATOM 5249 O O . ASP A 1 45 ? 25.871 -9.071 -7.038 1.00 0.00 45 ASP A O 6
ATOM 5258 N N . SER A 1 46 ? 25.896 -11.319 -6.931 1.00 0.00 46 SER A N 6
ATOM 5259 C CA . SER A 1 46 ? 24.981 -11.382 -5.795 1.00 0.00 46 SER A CA 6
ATOM 5260 C C . SER A 1 46 ? 25.551 -10.622 -4.605 1.00 0.00 46 SER A C 6
ATOM 5261 O O . SER A 1 46 ? 26.766 -10.491 -4.463 1.00 0.00 46 SER A O 6
ATOM 5269 N N . LEU A 1 47 ? 24.666 -10.124 -3.751 1.00 0.00 47 LEU A N 6
ATOM 5270 C CA . LEU A 1 47 ? 25.093 -9.377 -2.575 1.00 0.00 47 LEU A CA 6
ATOM 5271 C C . LEU A 1 47 ? 25.254 -10.311 -1.377 1.00 0.00 47 LEU A C 6
ATOM 5272 O O . LEU A 1 47 ? 24.372 -11.119 -1.084 1.00 0.00 47 LEU A O 6
ATOM 5288 N N . LYS A 1 48 ? 26.375 -10.182 -0.677 1.00 0.00 48 LYS A N 6
ATOM 5289 C CA . LYS A 1 48 ? 26.629 -11.006 0.495 1.00 0.00 48 LYS A CA 6
ATOM 5290 C C . LYS A 1 48 ? 26.029 -10.339 1.727 1.00 0.00 48 LYS A C 6
ATOM 5291 O O . LYS A 1 48 ? 26.342 -9.187 2.027 1.00 0.00 48 LYS A O 6
ATOM 5310 N N . ILE A 1 49 ? 25.168 -11.062 2.439 1.00 0.00 49 ILE A N 6
ATOM 5311 C CA . ILE A 1 49 ? 24.536 -10.504 3.629 1.00 0.00 49 ILE A CA 6
ATOM 5312 C C . ILE A 1 49 ? 24.650 -11.475 4.802 1.00 0.00 49 ILE A C 6
ATOM 5313 O O . ILE A 1 49 ? 24.614 -12.693 4.619 1.00 0.00 49 ILE A O 6
ATOM 5329 N N . LYS A 1 50 ? 24.777 -10.932 6.010 1.00 0.00 50 LYS A N 6
ATOM 5330 C CA . LYS A 1 50 ? 24.891 -11.769 7.198 1.00 0.00 50 LYS A CA 6
ATOM 5331 C C . LYS A 1 50 ? 23.994 -11.236 8.307 1.00 0.00 50 LYS A C 6
ATOM 5332 O O . LYS A 1 50 ? 23.599 -10.072 8.285 1.00 0.00 50 LYS A O 6
ATOM 5351 N N . LYS A 1 51 ? 23.676 -12.089 9.273 1.00 0.00 51 LYS A N 6
ATOM 5352 C CA . LYS A 1 51 ? 22.822 -11.678 10.377 1.00 0.00 51 LYS A CA 6
ATOM 5353 C C . LYS A 1 51 ? 23.405 -10.453 11.078 1.00 0.00 51 LYS A C 6
ATOM 5354 O O . LYS A 1 51 ? 24.533 -10.481 11.569 1.00 0.00 51 LYS A O 6
ATOM 5373 N N . GLY A 1 52 ? 22.620 -9.383 11.121 1.00 0.00 52 GLY A N 6
ATOM 5374 C CA . GLY A 1 52 ? 23.048 -8.145 11.760 1.00 0.00 52 GLY A CA 6
ATOM 5375 C C . GLY A 1 52 ? 23.449 -7.097 10.724 1.00 0.00 52 GLY A C 6
ATOM 5376 O O . GLY A 1 52 ? 23.448 -5.902 11.014 1.00 0.00 52 GLY A O 6
ATOM 5380 N N . ASP A 1 53 ? 23.776 -7.541 9.512 1.00 0.00 53 ASP A N 6
ATOM 5381 C CA . ASP A 1 53 ? 24.159 -6.609 8.458 1.00 0.00 53 ASP A CA 6
ATOM 5382 C C . ASP A 1 53 ? 22.971 -5.741 8.044 1.00 0.00 53 ASP A C 6
ATOM 5383 O O . ASP A 1 53 ? 21.833 -6.206 8.000 1.00 0.00 53 ASP A O 6
ATOM 5392 N N . ILE A 1 54 ? 23.249 -4.476 7.741 1.00 0.00 54 ILE A N 6
ATOM 5393 C CA . ILE A 1 54 ? 22.202 -3.543 7.327 1.00 0.00 54 ILE A CA 6
ATOM 5394 C C . ILE A 1 54 ? 22.385 -3.145 5.867 1.00 0.00 54 ILE A C 6
ATOM 5395 O O . ILE A 1 54 ? 23.474 -2.744 5.453 1.00 0.00 54 ILE A O 6
ATOM 5411 N N . ILE A 1 55 ? 21.316 -3.273 5.088 1.00 0.00 55 ILE A N 6
ATOM 5412 C CA . ILE A 1 55 ? 21.372 -2.936 3.672 1.00 0.00 55 ILE A CA 6
ATOM 5413 C C . ILE A 1 55 ? 20.441 -1.769 3.358 1.00 0.00 55 ILE A C 6
ATOM 5414 O O . ILE A 1 55 ? 19.285 -1.747 3.785 1.00 0.00 55 ILE A O 6
ATOM 5430 N N . ASP A 1 56 ? 20.952 -0.801 2.610 1.00 0.00 56 ASP A N 6
ATOM 5431 C CA . ASP A 1 56 ? 20.160 0.366 2.237 1.00 0.00 56 ASP A CA 6
ATOM 5432 C C . ASP A 1 56 ? 19.242 0.026 1.065 1.00 0.00 56 ASP A C 6
ATOM 5433 O O . ASP A 1 56 ? 19.713 -0.315 -0.020 1.00 0.00 56 ASP A O 6
ATOM 5442 N N . ILE A 1 57 ? 17.932 0.115 1.294 1.00 0.00 57 ILE A N 6
ATOM 5443 C CA . ILE A 1 57 ? 16.961 -0.197 0.248 1.00 0.00 57 ILE A CA 6
ATOM 5444 C C . ILE A 1 57 ? 17.032 0.829 -0.875 1.00 0.00 57 ILE A C 6
ATOM 5445 O O . ILE A 1 57 ? 16.932 2.033 -0.639 1.00 0.00 57 ILE A O 6
ATOM 5461 N N . ILE A 1 58 ? 17.201 0.342 -2.101 1.00 0.00 58 ILE A N 6
ATOM 5462 C CA . ILE A 1 58 ? 17.278 1.224 -3.258 1.00 0.00 58 ILE A CA 6
ATOM 5463 C C . ILE A 1 58 ? 16.078 1.009 -4.173 1.00 0.00 58 ILE A C 6
ATOM 5464 O O . ILE A 1 58 ? 15.309 1.934 -4.437 1.00 0.00 58 ILE A O 6
ATOM 5480 N N . CYS A 1 59 ? 15.925 -0.222 -4.658 1.00 0.00 59 CYS A N 6
ATOM 5481 C CA . CYS A 1 59 ? 14.815 -0.554 -5.547 1.00 0.00 59 CYS A CA 6
ATOM 5482 C C . CYS A 1 59 ? 14.320 -1.975 -5.294 1.00 0.00 59 CYS A C 6
ATOM 5483 O O . CYS A 1 59 ? 14.967 -2.754 -4.593 1.00 0.00 59 CYS A O 6
ATOM 5491 N N . LYS A 1 60 ? 13.174 -2.313 -5.874 1.00 0.00 60 LYS A N 6
ATOM 5492 C CA . LYS A 1 60 ? 12.616 -3.650 -5.705 1.00 0.00 60 LYS A CA 6
ATOM 5493 C C . LYS A 1 60 ? 12.572 -4.372 -7.040 1.00 0.00 60 LYS A C 6
ATOM 5494 O O . LYS A 1 60 ? 12.286 -3.768 -8.072 1.00 0.00 60 LYS A O 6
ATOM 5513 N N . THR A 1 61 ? 12.864 -5.666 -7.026 1.00 0.00 61 THR A N 6
ATOM 5514 C CA . THR A 1 61 ? 12.856 -6.431 -8.265 1.00 0.00 61 THR A CA 6
ATOM 5515 C C . THR A 1 61 ? 11.534 -7.203 -8.408 1.00 0.00 61 THR A C 6
ATOM 5516 O O . THR A 1 61 ? 11.056 -7.786 -7.438 1.00 0.00 61 THR A O 6
ATOM 5527 N N . PRO A 1 62 ? 10.941 -7.232 -9.583 1.00 0.00 62 PRO A N 6
ATOM 5528 C CA . PRO A 1 62 ? 9.655 -7.969 -9.817 1.00 0.00 62 PRO A CA 6
ATOM 5529 C C . PRO A 1 62 ? 9.728 -9.432 -9.368 1.00 0.00 62 PRO A C 6
ATOM 5530 O O . PRO A 1 62 ? 8.756 -9.983 -8.851 1.00 0.00 62 PRO A O 6
ATOM 5541 N N . MET A 1 63 ? 10.886 -10.055 -9.569 1.00 0.00 63 MET A N 6
ATOM 5542 C CA . MET A 1 63 ? 11.071 -11.452 -9.180 1.00 0.00 63 MET A CA 6
ATOM 5543 C C . MET A 1 63 ? 10.841 -11.635 -7.680 1.00 0.00 63 MET A C 6
ATOM 5544 O O . MET A 1 63 ? 10.604 -12.749 -7.212 1.00 0.00 63 MET A O 6
ATOM 5558 N N . GLY A 1 64 ? 10.904 -10.535 -6.931 1.00 0.00 64 GLY A N 6
ATOM 5559 C CA . GLY A 1 64 ? 10.688 -10.589 -5.487 1.00 0.00 64 GLY A CA 6
ATOM 5560 C C . GLY A 1 64 ? 11.919 -10.108 -4.729 1.00 0.00 64 GLY A C 6
ATOM 5561 O O . GLY A 1 64 ? 11.804 -9.422 -3.715 1.00 0.00 64 GLY A O 6
ATOM 5565 N N . MET A 1 65 ? 13.096 -10.459 -5.232 1.00 0.00 65 MET A N 6
ATOM 5566 C CA . MET A 1 65 ? 14.343 -10.061 -4.591 1.00 0.00 65 MET A CA 6
ATOM 5567 C C . MET A 1 65 ? 14.469 -8.541 -4.560 1.00 0.00 65 MET A C 6
ATOM 5568 O O . MET A 1 65 ? 14.049 -7.848 -5.487 1.00 0.00 65 MET A O 6
ATOM 5582 N N . TRP A 1 66 ? 15.040 -8.037 -3.473 1.00 0.00 66 TRP A N 6
ATOM 5583 C CA . TRP A 1 66 ? 15.216 -6.601 -3.294 1.00 0.00 66 TRP A CA 6
ATOM 5584 C C . TRP A 1 66 ? 16.632 -6.169 -3.659 1.00 0.00 66 TRP A C 6
ATOM 5585 O O . TRP A 1 66 ? 17.572 -6.967 -3.622 1.00 0.00 66 TRP A O 6
ATOM 5606 N N . THR A 1 67 ? 16.770 -4.899 -4.017 1.00 0.00 67 THR A N 6
ATOM 5607 C CA . THR A 1 67 ? 18.066 -4.349 -4.388 1.00 0.00 67 THR A CA 6
ATOM 5608 C C . THR A 1 67 ? 18.477 -3.271 -3.391 1.00 0.00 67 THR A C 6
ATOM 5609 O O . THR A 1 67 ? 17.674 -2.408 -3.028 1.00 0.00 67 THR A O 6
ATOM 5620 N N . GLY A 1 68 ? 19.734 -3.314 -2.966 1.00 0.00 68 GLY A N 6
ATOM 5621 C CA . GLY A 1 68 ? 20.239 -2.333 -2.016 1.00 0.00 68 GLY A CA 6
ATOM 5622 C C . GLY A 1 68 ? 21.755 -2.208 -2.111 1.00 0.00 68 GLY A C 6
ATOM 5623 O O . GLY A 1 68 ? 22.380 -2.768 -3.013 1.00 0.00 68 GLY A O 6
ATOM 5627 N N . MET A 1 69 ? 22.336 -1.461 -1.179 1.00 0.00 69 MET A N 6
ATOM 5628 C CA . MET A 1 69 ? 23.781 -1.254 -1.159 1.00 0.00 69 MET A CA 6
ATOM 5629 C C . MET A 1 69 ? 24.375 -1.720 0.165 1.00 0.00 69 MET A C 6
ATOM 5630 O O . MET A 1 69 ? 23.794 -1.504 1.228 1.00 0.00 69 MET A O 6
ATOM 5644 N N . LEU A 1 70 ? 25.539 -2.359 0.088 1.00 0.00 70 LEU A N 6
ATOM 5645 C CA . LEU A 1 70 ? 26.216 -2.853 1.281 1.00 0.00 70 LEU A CA 6
ATOM 5646 C C . LEU A 1 70 ? 27.720 -2.608 1.186 1.00 0.00 70 LEU A C 6
ATOM 5647 O O . LEU A 1 70 ? 28.411 -3.223 0.375 1.00 0.00 70 LEU A O 6
ATOM 5663 N N . ASN A 1 71 ? 28.222 -1.714 2.027 1.00 0.00 71 ASN A N 6
ATOM 5664 C CA . ASN A 1 71 ? 29.647 -1.405 2.032 1.00 0.00 71 ASN A CA 6
ATOM 5665 C C . ASN A 1 71 ? 30.101 -1.012 0.631 1.00 0.00 71 ASN A C 6
ATOM 5666 O O . ASN A 1 71 ? 31.065 -1.568 0.107 1.00 0.00 71 ASN A O 6
ATOM 5677 N N . ASN A 1 72 ? 29.401 -0.059 0.026 1.00 0.00 72 ASN A N 6
ATOM 5678 C CA . ASN A 1 72 ? 29.737 0.388 -1.322 1.00 0.00 72 ASN A CA 6
ATOM 5679 C C . ASN A 1 72 ? 29.587 -0.754 -2.322 1.00 0.00 72 ASN A C 6
ATOM 5680 O O . ASN A 1 72 ? 30.365 -0.869 -3.268 1.00 0.00 72 ASN A O 6
ATOM 5691 N N . LYS A 1 73 ? 28.570 -1.587 -2.115 1.00 0.00 73 LYS A N 6
ATOM 5692 C CA . LYS A 1 73 ? 28.326 -2.705 -3.022 1.00 0.00 73 LYS A CA 6
ATOM 5693 C C . LYS A 1 73 ? 26.830 -2.828 -3.311 1.00 0.00 73 LYS A C 6
ATOM 5694 O O . LYS A 1 73 ? 26.047 -3.151 -2.426 1.00 0.00 73 LYS A O 6
ATOM 5713 N N . VAL A 1 74 ? 26.441 -2.576 -4.555 1.00 0.00 74 VAL A N 6
ATOM 5714 C CA . VAL A 1 74 ? 25.032 -2.663 -4.930 1.00 0.00 74 VAL A CA 6
ATOM 5715 C C . VAL A 1 74 ? 24.738 -3.980 -5.639 1.00 0.00 74 VAL A C 6
ATOM 5716 O O . VAL A 1 74 ? 25.408 -4.338 -6.607 1.00 0.00 74 VAL A O 6
ATOM 5729 N N . GLY A 1 75 ? 23.734 -4.700 -5.146 1.00 0.00 75 GLY A N 6
ATOM 5730 C CA . GLY A 1 75 ? 23.363 -5.981 -5.738 1.00 0.00 75 GLY A CA 6
ATOM 5731 C C . GLY A 1 75 ? 21.989 -6.428 -5.256 1.00 0.00 75 GLY A C 6
ATOM 5732 O O . GLY A 1 75 ? 21.291 -5.688 -4.557 1.00 0.00 75 GLY A O 6
ATOM 5736 N N . ASN A 1 76 ? 21.606 -7.641 -5.639 1.00 0.00 76 ASN A N 6
ATOM 5737 C CA . ASN A 1 76 ? 20.311 -8.180 -5.248 1.00 0.00 76 ASN A CA 6
ATOM 5738 C C . ASN A 1 76 ? 20.472 -9.184 -4.108 1.00 0.00 76 ASN A C 6
ATOM 5739 O O . ASN A 1 76 ? 21.505 -9.841 -3.983 1.00 0.00 76 ASN A O 6
ATOM 5750 N N . PHE A 1 77 ? 19.438 -9.291 -3.283 1.00 0.00 77 PHE A N 6
ATOM 5751 C CA . PHE A 1 77 ? 19.458 -10.214 -2.155 1.00 0.00 77 PHE A CA 6
ATOM 5752 C C . PHE A 1 77 ? 18.048 -10.690 -1.821 1.00 0.00 77 PHE A C 6
ATOM 5753 O O . PHE A 1 77 ? 17.059 -10.048 -2.177 1.00 0.00 77 PHE A O 6
ATOM 5770 N N . LYS A 1 78 ? 17.965 -11.826 -1.138 1.00 0.00 78 LYS A N 6
ATOM 5771 C CA . LYS A 1 78 ? 16.674 -12.390 -0.769 1.00 0.00 78 LYS A CA 6
ATOM 5772 C C . LYS A 1 78 ? 16.020 -11.574 0.336 1.00 0.00 78 LYS A C 6
ATOM 5773 O O . LYS A 1 78 ? 16.546 -11.476 1.445 1.00 0.00 78 LYS A O 6
ATOM 5792 N N . PHE A 1 79 ? 14.869 -10.998 0.023 1.00 0.00 79 PHE A N 6
ATOM 5793 C CA . PHE A 1 79 ? 14.139 -10.196 0.996 1.00 0.00 79 PHE A CA 6
ATOM 5794 C C . PHE A 1 79 ? 13.715 -11.049 2.188 1.00 0.00 79 PHE A C 6
ATOM 5795 O O . PHE A 1 79 ? 13.558 -10.544 3.293 1.00 0.00 79 PHE A O 6
ATOM 5812 N N . ILE A 1 80 ? 13.531 -12.346 1.962 1.00 0.00 80 ILE A N 6
ATOM 5813 C CA . ILE A 1 80 ? 13.126 -13.246 3.039 1.00 0.00 80 ILE A CA 6
ATOM 5814 C C . ILE A 1 80 ? 14.194 -13.310 4.135 1.00 0.00 80 ILE A C 6
ATOM 5815 O O . ILE A 1 80 ? 13.882 -13.458 5.316 1.00 0.00 80 ILE A O 6
ATOM 5831 N N . TYR A 1 81 ? 15.451 -13.191 3.725 1.00 0.00 81 TYR A N 6
ATOM 5832 C CA . TYR A 1 81 ? 16.572 -13.229 4.657 1.00 0.00 81 TYR A CA 6
ATOM 5833 C C . TYR A 1 81 ? 16.810 -11.849 5.280 1.00 0.00 81 TYR A C 6
ATOM 5834 O O . TYR A 1 81 ? 17.726 -11.668 6.090 1.00 0.00 81 TYR A O 6
ATOM 5852 N N . VAL A 1 82 ? 15.979 -10.875 4.913 1.00 0.00 82 VAL A N 6
ATOM 5853 C CA . VAL A 1 82 ? 16.119 -9.534 5.450 1.00 0.00 82 VAL A CA 6
ATOM 5854 C C . VAL A 1 82 ? 14.768 -9.002 5.914 1.00 0.00 82 VAL A C 6
ATOM 5855 O O . VAL A 1 82 ? 13.719 -9.505 5.518 1.00 0.00 82 VAL A O 6
ATOM 5868 N N . ASP A 1 83 ? 14.803 -7.980 6.752 1.00 0.00 83 ASP A N 6
ATOM 5869 C CA . ASP A 1 83 ? 13.580 -7.374 7.257 1.00 0.00 83 ASP A CA 6
ATOM 5870 C C . ASP A 1 83 ? 13.568 -5.883 6.949 1.00 0.00 83 ASP A C 6
ATOM 5871 O O . ASP A 1 83 ? 14.582 -5.200 7.098 1.00 0.00 83 ASP A O 6
ATOM 5880 N N . VAL A 1 84 ? 12.411 -5.387 6.520 1.00 0.00 84 VAL A N 6
ATOM 5881 C CA . VAL A 1 84 ? 12.267 -3.971 6.190 1.00 0.00 84 VAL A CA 6
ATOM 5882 C C . VAL A 1 84 ? 11.892 -3.163 7.427 1.00 0.00 84 VAL A C 6
ATOM 5883 O O . VAL A 1 84 ? 10.898 -3.454 8.093 1.00 0.00 84 VAL A O 6
ATOM 5896 N N . ILE A 1 85 ? 12.694 -2.142 7.724 1.00 0.00 85 ILE A N 6
ATOM 5897 C CA . ILE A 1 85 ? 12.432 -1.289 8.878 1.00 0.00 85 ILE A CA 6
ATOM 5898 C C . ILE A 1 85 ? 12.429 0.185 8.475 1.00 0.00 85 ILE A C 6
ATOM 5899 O O . ILE A 1 85 ? 13.116 0.589 7.534 1.00 0.00 85 ILE A O 6
ATOM 5915 N N . SER A 1 86 ? 11.656 0.985 9.199 1.00 0.00 86 SER A N 6
ATOM 5916 C CA . SER A 1 86 ? 11.575 2.413 8.915 1.00 0.00 86 SER A CA 6
ATOM 5917 C C . SER A 1 86 ? 12.711 3.164 9.599 1.00 0.00 86 SER A C 6
ATOM 5918 O O . SER A 1 86 ? 13.052 2.883 10.748 1.00 0.00 86 SER A O 6
ATOM 5926 N N . GLU A 1 87 ? 13.291 4.123 8.885 1.00 0.00 87 GLU A N 6
ATOM 5927 C CA . GLU A 1 87 ? 14.386 4.916 9.434 1.00 0.00 87 GLU A CA 6
ATOM 5928 C C . GLU A 1 87 ? 15.594 4.032 9.729 1.00 0.00 87 GLU A C 6
ATOM 5929 O O . GLU A 1 87 ? 15.689 2.973 9.130 1.00 0.00 87 GLU A O 6
ATOM 5941 N N . GLY A 1 25 ? 3.412 2.723 -5.267 1.00 0.00 25 GLY A N 7
ATOM 5942 C CA . GLY A 1 25 ? 4.865 2.691 -5.600 1.00 0.00 25 GLY A CA 7
ATOM 5943 C C . GLY A 1 25 ? 5.610 1.875 -4.551 1.00 0.00 25 GLY A C 7
ATOM 5944 O O . GLY A 1 25 ? 5.036 1.472 -3.539 1.00 0.00 25 GLY A O 7
ATOM 5947 N N . PRO A 1 26 ? 6.872 1.631 -4.776 1.00 0.00 26 PRO A N 7
ATOM 5948 C CA . PRO A 1 26 ? 7.725 0.845 -3.836 1.00 0.00 26 PRO A CA 7
ATOM 5949 C C . PRO A 1 26 ? 8.000 1.604 -2.539 1.00 0.00 26 PRO A C 7
ATOM 5950 O O . PRO A 1 26 ? 8.016 2.836 -2.519 1.00 0.00 26 PRO A O 7
ATOM 5961 N N . PHE A 1 27 ? 8.211 0.859 -1.458 1.00 0.00 27 PHE A N 7
ATOM 5962 C CA . PHE A 1 27 ? 8.478 1.468 -0.160 1.00 0.00 27 PHE A CA 7
ATOM 5963 C C . PHE A 1 27 ? 9.975 1.644 0.051 1.00 0.00 27 PHE A C 7
ATOM 5964 O O . PHE A 1 27 ? 10.746 0.694 -0.086 1.00 0.00 27 PHE A O 7
ATOM 5981 N N . CYS A 1 28 ? 10.383 2.861 0.390 1.00 0.00 28 CYS A N 7
ATOM 5982 C CA . CYS A 1 28 ? 11.792 3.139 0.621 1.00 0.00 28 CYS A CA 7
ATOM 5983 C C . CYS A 1 28 ? 12.093 3.154 2.114 1.00 0.00 28 CYS A C 7
ATOM 5984 O O . CYS A 1 28 ? 11.400 3.808 2.894 1.00 0.00 28 CYS A O 7
ATOM 5992 N N . GLY A 1 29 ? 13.124 2.416 2.503 1.00 0.00 29 GLY A N 7
ATOM 5993 C CA . GLY A 1 29 ? 13.509 2.332 3.907 1.00 0.00 29 GLY A CA 7
ATOM 5994 C C . GLY A 1 29 ? 14.803 1.541 4.071 1.00 0.00 29 GLY A C 7
ATOM 5995 O O . GLY A 1 29 ? 15.620 1.469 3.152 1.00 0.00 29 GLY A O 7
ATOM 5999 N N . ARG A 1 30 ? 14.987 0.958 5.252 1.00 0.00 30 ARG A N 7
ATOM 6000 C CA . ARG A 1 30 ? 16.191 0.187 5.530 1.00 0.00 30 ARG A CA 7
ATOM 6001 C C . ARG A 1 30 ? 15.870 -1.304 5.581 1.00 0.00 30 ARG A C 7
ATOM 6002 O O . ARG A 1 30 ? 14.818 -1.710 6.075 1.00 0.00 30 ARG A O 7
ATOM 6023 N N . ALA A 1 31 ? 16.789 -2.112 5.065 1.00 0.00 31 ALA A N 7
ATOM 6024 C CA . ALA A 1 31 ? 16.602 -3.555 5.051 1.00 0.00 31 ALA A CA 7
ATOM 6025 C C . ALA A 1 31 ? 17.500 -4.211 6.090 1.00 0.00 31 ALA A C 7
ATOM 6026 O O . ALA A 1 31 ? 18.724 -4.125 6.011 1.00 0.00 31 ALA A O 7
ATOM 6033 N N . ARG A 1 32 ? 16.881 -4.858 7.064 1.00 0.00 32 ARG A N 7
ATOM 6034 C CA . ARG A 1 32 ? 17.631 -5.517 8.120 1.00 0.00 32 ARG A CA 7
ATOM 6035 C C . ARG A 1 32 ? 17.806 -6.992 7.793 1.00 0.00 32 ARG A C 7
ATOM 6036 O O . ARG A 1 32 ? 16.830 -7.717 7.619 1.00 0.00 32 ARG A O 7
ATOM 6057 N N . VAL A 1 33 ? 19.055 -7.427 7.699 1.00 0.00 33 VAL A N 7
ATOM 6058 C CA . VAL A 1 33 ? 19.340 -8.820 7.377 1.00 0.00 33 VAL A CA 7
ATOM 6059 C C . VAL A 1 33 ? 19.226 -9.694 8.618 1.00 0.00 33 VAL A C 7
ATOM 6060 O O . VAL A 1 33 ? 19.881 -9.446 9.630 1.00 0.00 33 VAL A O 7
ATOM 6073 N N . HIS A 1 34 ? 18.394 -10.725 8.527 1.00 0.00 34 HIS A N 7
ATOM 6074 C CA . HIS A 1 34 ? 18.207 -11.643 9.642 1.00 0.00 34 HIS A CA 7
ATOM 6075 C C . HIS A 1 34 ? 18.688 -13.049 9.279 1.00 0.00 34 HIS A C 7
ATOM 6076 O O . HIS A 1 34 ? 18.766 -13.925 10.141 1.00 0.00 34 HIS A O 7
ATOM 6090 N N . THR A 1 35 ? 19.011 -13.265 8.003 1.00 0.00 35 THR A N 7
ATOM 6091 C CA . THR A 1 35 ? 19.483 -14.569 7.552 1.00 0.00 35 THR A CA 7
ATOM 6092 C C . THR A 1 35 ? 20.780 -14.427 6.761 1.00 0.00 35 THR A C 7
ATOM 6093 O O . THR A 1 35 ? 20.915 -13.530 5.929 1.00 0.00 35 THR A O 7
ATOM 6104 N N . ASP A 1 36 ? 21.733 -15.314 7.027 1.00 0.00 36 ASP A N 7
ATOM 6105 C CA . ASP A 1 36 ? 23.012 -15.271 6.334 1.00 0.00 36 ASP A CA 7
ATOM 6106 C C . ASP A 1 36 ? 22.840 -15.664 4.872 1.00 0.00 36 ASP A C 7
ATOM 6107 O O . ASP A 1 36 ? 22.404 -16.774 4.563 1.00 0.00 36 ASP A O 7
ATOM 6116 N N . PHE A 1 37 ? 23.186 -14.747 3.974 1.00 0.00 37 PHE A N 7
ATOM 6117 C CA . PHE A 1 37 ? 23.065 -15.010 2.541 1.00 0.00 37 PHE A CA 7
ATOM 6118 C C . PHE A 1 37 ? 24.031 -16.125 2.138 1.00 0.00 37 PHE A C 7
ATOM 6119 O O . PHE A 1 37 ? 25.181 -16.144 2.580 1.00 0.00 37 PHE A O 7
ATOM 6136 N N . THR A 1 38 ? 23.566 -17.057 1.308 1.00 0.00 38 THR A N 7
ATOM 6137 C CA . THR A 1 38 ? 24.413 -18.166 0.872 1.00 0.00 38 THR A CA 7
ATOM 6138 C C . THR A 1 38 ? 24.601 -18.141 -0.653 1.00 0.00 38 THR A C 7
ATOM 6139 O O . THR A 1 38 ? 23.764 -18.668 -1.387 1.00 0.00 38 THR A O 7
ATOM 6150 N N . PRO A 1 39 ? 25.672 -17.545 -1.151 1.00 0.00 39 PRO A N 7
ATOM 6151 C CA . PRO A 1 39 ? 25.932 -17.464 -2.623 1.00 0.00 39 PRO A CA 7
ATOM 6152 C C . PRO A 1 39 ? 26.384 -18.803 -3.204 1.00 0.00 39 PRO A C 7
ATOM 6153 O O . PRO A 1 39 ? 26.886 -19.663 -2.481 1.00 0.00 39 PRO A O 7
ATOM 6164 N N . SER A 1 40 ? 26.196 -18.980 -4.510 1.00 0.00 40 SER A N 7
ATOM 6165 C CA . SER A 1 40 ? 26.588 -20.229 -5.156 1.00 0.00 40 SER A CA 7
ATOM 6166 C C . SER A 1 40 ? 28.095 -20.250 -5.430 1.00 0.00 40 SER A C 7
ATOM 6167 O O . SER A 1 40 ? 28.734 -19.200 -5.495 1.00 0.00 40 SER A O 7
ATOM 6175 N N . PRO A 1 41 ? 28.680 -21.419 -5.588 1.00 0.00 41 PRO A N 7
ATOM 6176 C CA . PRO A 1 41 ? 30.150 -21.552 -5.858 1.00 0.00 41 PRO A CA 7
ATOM 6177 C C . PRO A 1 41 ? 30.576 -20.787 -7.111 1.00 0.00 41 PRO A C 7
ATOM 6178 O O . PRO A 1 41 ? 31.637 -20.164 -7.141 1.00 0.00 41 PRO A O 7
ATOM 6189 N N . TYR A 1 42 ? 29.740 -20.851 -8.146 1.00 0.00 42 TYR A N 7
ATOM 6190 C CA . TYR A 1 42 ? 30.029 -20.173 -9.409 1.00 0.00 42 TYR A CA 7
ATOM 6191 C C . TYR A 1 42 ? 29.472 -18.751 -9.412 1.00 0.00 42 TYR A C 7
ATOM 6192 O O . TYR A 1 42 ? 29.342 -18.132 -10.469 1.00 0.00 42 TYR A O 7
ATOM 6210 N N . ASP A 1 43 ? 29.152 -18.233 -8.230 1.00 0.00 43 ASP A N 7
ATOM 6211 C CA . ASP A 1 43 ? 28.624 -16.878 -8.124 1.00 0.00 43 ASP A CA 7
ATOM 6212 C C . ASP A 1 43 ? 29.620 -15.967 -7.411 1.00 0.00 43 ASP A C 7
ATOM 6213 O O . ASP A 1 43 ? 29.889 -16.136 -6.222 1.00 0.00 43 ASP A O 7
ATOM 6222 N N . THR A 1 44 ? 30.161 -14.999 -8.145 1.00 0.00 44 THR A N 7
ATOM 6223 C CA . THR A 1 44 ? 31.122 -14.062 -7.571 1.00 0.00 44 THR A CA 7
ATOM 6224 C C . THR A 1 44 ? 30.525 -12.658 -7.506 1.00 0.00 44 THR A C 7
ATOM 6225 O O . THR A 1 44 ? 31.017 -11.797 -6.776 1.00 0.00 44 THR A O 7
ATOM 6236 N N . ASP A 1 45 ? 29.458 -12.436 -8.269 1.00 0.00 45 ASP A N 7
ATOM 6237 C CA . ASP A 1 45 ? 28.796 -11.138 -8.286 1.00 0.00 45 ASP A CA 7
ATOM 6238 C C . ASP A 1 45 ? 27.734 -11.045 -7.185 1.00 0.00 45 ASP A C 7
ATOM 6239 O O . ASP A 1 45 ? 26.995 -10.064 -7.111 1.00 0.00 45 ASP A O 7
ATOM 6248 N N . SER A 1 46 ? 27.666 -12.067 -6.330 1.00 0.00 46 SER A N 7
ATOM 6249 C CA . SER A 1 46 ? 26.696 -12.078 -5.240 1.00 0.00 46 SER A CA 7
ATOM 6250 C C . SER A 1 46 ? 27.064 -11.044 -4.182 1.00 0.00 46 SER A C 7
ATOM 6251 O O . SER A 1 46 ? 28.237 -10.721 -3.996 1.00 0.00 46 SER A O 7
ATOM 6259 N N . LEU A 1 47 ? 26.054 -10.530 -3.493 1.00 0.00 47 LEU A N 7
ATOM 6260 C CA . LEU A 1 47 ? 26.281 -9.536 -2.456 1.00 0.00 47 LEU A CA 7
ATOM 6261 C C . LEU A 1 47 ? 26.625 -10.221 -1.138 1.00 0.00 47 LEU A C 7
ATOM 6262 O O . LEU A 1 47 ? 25.983 -11.197 -0.751 1.00 0.00 47 LEU A O 7
ATOM 6278 N N . LYS A 1 48 ? 27.632 -9.701 -0.447 1.00 0.00 48 LYS A N 7
ATOM 6279 C CA . LYS A 1 48 ? 28.033 -10.273 0.831 1.00 0.00 48 LYS A CA 7
ATOM 6280 C C . LYS A 1 48 ? 27.336 -9.542 1.974 1.00 0.00 48 LYS A C 7
ATOM 6281 O O . LYS A 1 48 ? 27.510 -8.337 2.150 1.00 0.00 48 LYS A O 7
ATOM 6300 N N . ILE A 1 49 ? 26.540 -10.278 2.745 1.00 0.00 49 ILE A N 7
ATOM 6301 C CA . ILE A 1 49 ? 25.814 -9.686 3.863 1.00 0.00 49 ILE A CA 7
ATOM 6302 C C . ILE A 1 49 ? 25.893 -10.594 5.086 1.00 0.00 49 ILE A C 7
ATOM 6303 O O . ILE A 1 49 ? 26.299 -11.751 4.984 1.00 0.00 49 ILE A O 7
ATOM 6319 N N . LYS A 1 50 ? 25.490 -10.071 6.237 1.00 0.00 50 LYS A N 7
ATOM 6320 C CA . LYS A 1 50 ? 25.509 -10.858 7.463 1.00 0.00 50 LYS A CA 7
ATOM 6321 C C . LYS A 1 50 ? 24.375 -10.429 8.387 1.00 0.00 50 LYS A C 7
ATOM 6322 O O . LYS A 1 50 ? 23.876 -9.309 8.295 1.00 0.00 50 LYS A O 7
ATOM 6341 N N . LYS A 1 51 ? 23.969 -11.328 9.275 1.00 0.00 51 LYS A N 7
ATOM 6342 C CA . LYS A 1 51 ? 22.888 -11.024 10.207 1.00 0.00 51 LYS A CA 7
ATOM 6343 C C . LYS A 1 51 ? 23.228 -9.780 11.026 1.00 0.00 51 LYS A C 7
ATOM 6344 O O . LYS A 1 51 ? 24.316 -9.677 11.593 1.00 0.00 51 LYS A O 7
ATOM 6363 N N . GLY A 1 52 ? 22.292 -8.838 11.075 1.00 0.00 52 GLY A N 7
ATOM 6364 C CA . GLY A 1 52 ? 22.497 -7.597 11.818 1.00 0.00 52 GLY A CA 7
ATOM 6365 C C . GLY A 1 52 ? 22.936 -6.460 10.893 1.00 0.00 52 GLY A C 7
ATOM 6366 O O . GLY A 1 52 ? 22.865 -5.288 11.264 1.00 0.00 52 GLY A O 7
ATOM 6370 N N . ASP A 1 53 ? 23.380 -6.809 9.687 1.00 0.00 53 ASP A N 7
ATOM 6371 C CA . ASP A 1 53 ? 23.817 -5.804 8.723 1.00 0.00 53 ASP A CA 7
ATOM 6372 C C . ASP A 1 53 ? 22.616 -5.026 8.186 1.00 0.00 53 ASP A C 7
ATOM 6373 O O . ASP A 1 53 ? 21.525 -5.578 8.045 1.00 0.00 53 ASP A O 7
ATOM 6382 N N . ILE A 1 54 ? 22.823 -3.747 7.892 1.00 0.00 54 ILE A N 7
ATOM 6383 C CA . ILE A 1 54 ? 21.743 -2.910 7.376 1.00 0.00 54 ILE A CA 7
ATOM 6384 C C . ILE A 1 54 ? 22.052 -2.468 5.946 1.00 0.00 54 ILE A C 7
ATOM 6385 O O . ILE A 1 54 ? 23.137 -1.958 5.661 1.00 0.00 54 ILE A O 7
ATOM 6401 N N . ILE A 1 55 ? 21.091 -2.674 5.053 1.00 0.00 55 ILE A N 7
ATOM 6402 C CA . ILE A 1 55 ? 21.261 -2.303 3.653 1.00 0.00 55 ILE A CA 7
ATOM 6403 C C . ILE A 1 55 ? 20.224 -1.272 3.236 1.00 0.00 55 ILE A C 7
ATOM 6404 O O . ILE A 1 55 ? 19.030 -1.448 3.478 1.00 0.00 55 ILE A O 7
ATOM 6420 N N . ASP A 1 56 ? 20.678 -0.195 2.608 1.00 0.00 56 ASP A N 7
ATOM 6421 C CA . ASP A 1 56 ? 19.755 0.845 2.169 1.00 0.00 56 ASP A CA 7
ATOM 6422 C C . ASP A 1 56 ? 18.987 0.382 0.936 1.00 0.00 56 ASP A C 7
ATOM 6423 O O . ASP A 1 56 ? 19.586 -0.065 -0.040 1.00 0.00 56 ASP A O 7
ATOM 6432 N N . ILE A 1 57 ? 17.660 0.488 0.987 1.00 0.00 57 ILE A N 7
ATOM 6433 C CA . ILE A 1 57 ? 16.828 0.066 -0.139 1.00 0.00 57 ILE A CA 7
ATOM 6434 C C . ILE A 1 57 ? 16.925 1.070 -1.280 1.00 0.00 57 ILE A C 7
ATOM 6435 O O . ILE A 1 57 ? 16.619 2.251 -1.110 1.00 0.00 57 ILE A O 7
ATOM 6451 N N . ILE A 1 58 ? 17.355 0.591 -2.443 1.00 0.00 58 ILE A N 7
ATOM 6452 C CA . ILE A 1 58 ? 17.490 1.454 -3.609 1.00 0.00 58 ILE A CA 7
ATOM 6453 C C . ILE A 1 58 ? 16.490 1.054 -4.695 1.00 0.00 58 ILE A C 7
ATOM 6454 O O . ILE A 1 58 ? 15.959 1.905 -5.408 1.00 0.00 58 ILE A O 7
ATOM 6470 N N . CYS A 1 59 ? 16.246 -0.248 -4.815 1.00 0.00 59 CYS A N 7
ATOM 6471 C CA . CYS A 1 59 ? 15.316 -0.759 -5.812 1.00 0.00 59 CYS A CA 7
ATOM 6472 C C . CYS A 1 59 ? 14.615 -2.011 -5.299 1.00 0.00 59 CYS A C 7
ATOM 6473 O O . CYS A 1 59 ? 15.163 -2.746 -4.478 1.00 0.00 59 CYS A O 7
ATOM 6481 N N . LYS A 1 60 ? 13.406 -2.248 -5.788 1.00 0.00 60 LYS A N 7
ATOM 6482 C CA . LYS A 1 60 ? 12.645 -3.416 -5.374 1.00 0.00 60 LYS A CA 7
ATOM 6483 C C . LYS A 1 60 ? 11.993 -4.073 -6.579 1.00 0.00 60 LYS A C 7
ATOM 6484 O O . LYS A 1 60 ? 11.753 -3.415 -7.592 1.00 0.00 60 LYS A O 7
ATOM 6503 N N . THR A 1 61 ? 11.696 -5.362 -6.468 1.00 0.00 61 THR A N 7
ATOM 6504 C CA . THR A 1 61 ? 11.057 -6.070 -7.571 1.00 0.00 61 THR A CA 7
ATOM 6505 C C . THR A 1 61 ? 9.860 -6.885 -7.072 1.00 0.00 61 THR A C 7
ATOM 6506 O O . THR A 1 61 ? 9.805 -7.257 -5.900 1.00 0.00 61 THR A O 7
ATOM 6517 N N . PRO A 1 62 ? 8.903 -7.178 -7.929 1.00 0.00 62 PRO A N 7
ATOM 6518 C CA . PRO A 1 62 ? 7.700 -7.973 -7.531 1.00 0.00 62 PRO A CA 7
ATOM 6519 C C . PRO A 1 62 ? 8.079 -9.360 -7.017 1.00 0.00 62 PRO A C 7
ATOM 6520 O O . PRO A 1 62 ? 8.599 -10.182 -7.770 1.00 0.00 62 PRO A O 7
ATOM 6531 N N . MET A 1 63 ? 7.795 -9.612 -5.739 1.00 0.00 63 MET A N 7
ATOM 6532 C CA . MET A 1 63 ? 8.094 -10.905 -5.126 1.00 0.00 63 MET A CA 7
ATOM 6533 C C . MET A 1 63 ? 9.483 -11.391 -5.527 1.00 0.00 63 MET A C 7
ATOM 6534 O O . MET A 1 63 ? 9.714 -12.595 -5.667 1.00 0.00 63 MET A O 7
ATOM 6548 N N . GLY A 1 64 ? 10.402 -10.452 -5.718 1.00 0.00 64 GLY A N 7
ATOM 6549 C CA . GLY A 1 64 ? 11.759 -10.800 -6.111 1.00 0.00 64 GLY A CA 7
ATOM 6550 C C . GLY A 1 64 ? 12.771 -10.263 -5.113 1.00 0.00 64 GLY A C 7
ATOM 6551 O O . GLY A 1 64 ? 12.422 -9.543 -4.178 1.00 0.00 64 GLY A O 7
ATOM 6555 N N . MET A 1 65 ? 14.027 -10.631 -5.312 1.00 0.00 65 MET A N 7
ATOM 6556 C CA . MET A 1 65 ? 15.086 -10.197 -4.417 1.00 0.00 65 MET A CA 7
ATOM 6557 C C . MET A 1 65 ? 15.180 -8.674 -4.402 1.00 0.00 65 MET A C 7
ATOM 6558 O O . MET A 1 65 ? 14.866 -8.012 -5.393 1.00 0.00 65 MET A O 7
ATOM 6572 N N . TRP A 1 66 ? 15.599 -8.131 -3.265 1.00 0.00 66 TRP A N 7
ATOM 6573 C CA . TRP A 1 66 ? 15.721 -6.685 -3.110 1.00 0.00 66 TRP A CA 7
ATOM 6574 C C . TRP A 1 66 ? 17.140 -6.223 -3.409 1.00 0.00 66 TRP A C 7
ATOM 6575 O O . TRP A 1 66 ? 18.109 -6.960 -3.214 1.00 0.00 66 TRP A O 7
ATOM 6596 N N . THR A 1 67 ? 17.245 -4.992 -3.890 1.00 0.00 67 THR A N 7
ATOM 6597 C CA . THR A 1 67 ? 18.538 -4.417 -4.230 1.00 0.00 67 THR A CA 7
ATOM 6598 C C . THR A 1 67 ? 18.808 -3.184 -3.383 1.00 0.00 67 THR A C 7
ATOM 6599 O O . THR A 1 67 ? 17.896 -2.409 -3.086 1.00 0.00 67 THR A O 7
ATOM 6610 N N . GLY A 1 68 ? 20.061 -2.998 -2.992 1.00 0.00 68 GLY A N 7
ATOM 6611 C CA . GLY A 1 68 ? 20.408 -1.847 -2.175 1.00 0.00 68 GLY A CA 7
ATOM 6612 C C . GLY A 1 68 ? 21.910 -1.614 -2.142 1.00 0.00 68 GLY A C 7
ATOM 6613 O O . GLY A 1 68 ? 22.665 -2.214 -2.910 1.00 0.00 68 GLY A O 7
ATOM 6617 N N . MET A 1 69 ? 22.333 -0.738 -1.237 1.00 0.00 69 MET A N 7
ATOM 6618 C CA . MET A 1 69 ? 23.750 -0.428 -1.086 1.00 0.00 69 MET A CA 7
ATOM 6619 C C . MET A 1 69 ? 24.253 -0.884 0.282 1.00 0.00 69 MET A C 7
ATOM 6620 O O . MET A 1 69 ? 23.590 -0.676 1.306 1.00 0.00 69 MET A O 7
ATOM 6634 N N . LEU A 1 70 ? 25.429 -1.509 0.281 1.00 0.00 70 LEU A N 7
ATOM 6635 C CA . LEU A 1 70 ? 26.043 -2.006 1.510 1.00 0.00 70 LEU A CA 7
ATOM 6636 C C . LEU A 1 70 ? 27.537 -1.684 1.533 1.00 0.00 70 LEU A C 7
ATOM 6637 O O . LEU A 1 70 ? 28.306 -2.228 0.740 1.00 0.00 70 LEU A O 7
ATOM 6653 N N . ASN A 1 71 ? 27.949 -0.822 2.456 1.00 0.00 71 ASN A N 7
ATOM 6654 C CA . ASN A 1 71 ? 29.361 -0.474 2.572 1.00 0.00 71 ASN A CA 7
ATOM 6655 C C . ASN A 1 71 ? 29.927 -0.003 1.240 1.00 0.00 71 ASN A C 7
ATOM 6656 O O . ASN A 1 71 ? 30.951 -0.509 0.780 1.00 0.00 71 ASN A O 7
ATOM 6667 N N . ASN A 1 72 ? 29.265 0.967 0.622 1.00 0.00 72 ASN A N 7
ATOM 6668 C CA . ASN A 1 72 ? 29.724 1.495 -0.654 1.00 0.00 72 ASN A CA 7
ATOM 6669 C C . ASN A 1 72 ? 29.773 0.399 -1.710 1.00 0.00 72 ASN A C 7
ATOM 6670 O O . ASN A 1 72 ? 30.557 0.467 -2.656 1.00 0.00 72 ASN A O 7
ATOM 6681 N N . LYS A 1 73 ? 28.914 -0.601 -1.555 1.00 0.00 73 LYS A N 7
ATOM 6682 C CA . LYS A 1 73 ? 28.857 -1.693 -2.515 1.00 0.00 73 LYS A CA 7
ATOM 6683 C C . LYS A 1 73 ? 27.406 -2.086 -2.765 1.00 0.00 73 LYS A C 7
ATOM 6684 O O . LYS A 1 73 ? 26.722 -2.557 -1.861 1.00 0.00 73 LYS A O 7
ATOM 6703 N N . VAL A 1 74 ? 26.940 -1.897 -3.993 1.00 0.00 74 VAL A N 7
ATOM 6704 C CA . VAL A 1 74 ? 25.562 -2.239 -4.326 1.00 0.00 74 VAL A CA 7
ATOM 6705 C C . VAL A 1 74 ? 25.477 -3.660 -4.860 1.00 0.00 74 VAL A C 7
ATOM 6706 O O . VAL A 1 74 ? 26.362 -4.114 -5.586 1.00 0.00 74 VAL A O 7
ATOM 6719 N N . GLY A 1 75 ? 24.415 -4.366 -4.488 1.00 0.00 75 GLY A N 7
ATOM 6720 C CA . GLY A 1 75 ? 24.240 -5.739 -4.932 1.00 0.00 75 GLY A CA 7
ATOM 6721 C C . GLY A 1 75 ? 22.814 -6.212 -4.673 1.00 0.00 75 GLY A C 7
ATOM 6722 O O . GLY A 1 75 ? 21.986 -5.473 -4.125 1.00 0.00 75 GLY A O 7
ATOM 6726 N N . ASN A 1 76 ? 22.532 -7.443 -5.087 1.00 0.00 76 ASN A N 7
ATOM 6727 C CA . ASN A 1 76 ? 21.204 -8.013 -4.914 1.00 0.00 76 ASN A CA 7
ATOM 6728 C C . ASN A 1 76 ? 21.220 -9.088 -3.830 1.00 0.00 76 ASN A C 7
ATOM 6729 O O . ASN A 1 76 ? 22.191 -9.830 -3.690 1.00 0.00 76 ASN A O 7
ATOM 6740 N N . PHE A 1 77 ? 20.130 -9.172 -3.073 1.00 0.00 77 PHE A N 7
ATOM 6741 C CA . PHE A 1 77 ? 20.025 -10.167 -2.012 1.00 0.00 77 PHE A CA 7
ATOM 6742 C C . PHE A 1 77 ? 18.578 -10.614 -1.832 1.00 0.00 77 PHE A C 7
ATOM 6743 O O . PHE A 1 77 ? 17.644 -9.837 -2.029 1.00 0.00 77 PHE A O 7
ATOM 6760 N N . LYS A 1 78 ? 18.399 -11.879 -1.462 1.00 0.00 78 LYS A N 7
ATOM 6761 C CA . LYS A 1 78 ? 17.062 -12.425 -1.278 1.00 0.00 78 LYS A CA 7
ATOM 6762 C C . LYS A 1 78 ? 16.300 -11.619 -0.238 1.00 0.00 78 LYS A C 7
ATOM 6763 O O . LYS A 1 78 ? 16.735 -11.495 0.907 1.00 0.00 78 LYS A O 7
ATOM 6782 N N . PHE A 1 79 ? 15.165 -11.071 -0.648 1.00 0.00 79 PHE A N 7
ATOM 6783 C CA . PHE A 1 79 ? 14.348 -10.273 0.252 1.00 0.00 79 PHE A CA 7
ATOM 6784 C C . PHE A 1 79 ? 13.878 -11.110 1.434 1.00 0.00 79 PHE A C 7
ATOM 6785 O O . PHE A 1 79 ? 13.592 -10.585 2.505 1.00 0.00 79 PHE A O 7
ATOM 6802 N N . ILE A 1 80 ? 13.797 -12.414 1.239 1.00 0.00 80 ILE A N 7
ATOM 6803 C CA . ILE A 1 80 ? 13.364 -13.302 2.305 1.00 0.00 80 ILE A CA 7
ATOM 6804 C C . ILE A 1 80 ? 14.357 -13.270 3.464 1.00 0.00 80 ILE A C 7
ATOM 6805 O O . ILE A 1 80 ? 13.969 -13.317 4.630 1.00 0.00 80 ILE A O 7
ATOM 6821 N N . TYR A 1 81 ? 15.640 -13.210 3.123 1.00 0.00 81 TYR A N 7
ATOM 6822 C CA . TYR A 1 81 ? 16.703 -13.192 4.126 1.00 0.00 81 TYR A CA 7
ATOM 6823 C C . TYR A 1 81 ? 16.838 -11.810 4.772 1.00 0.00 81 TYR A C 7
ATOM 6824 O O . TYR A 1 81 ? 17.661 -11.614 5.674 1.00 0.00 81 TYR A O 7
ATOM 6842 N N . VAL A 1 82 ? 16.026 -10.856 4.317 1.00 0.00 82 VAL A N 7
ATOM 6843 C CA . VAL A 1 82 ? 16.063 -9.508 4.863 1.00 0.00 82 VAL A CA 7
ATOM 6844 C C . VAL A 1 82 ? 14.658 -9.075 5.261 1.00 0.00 82 VAL A C 7
ATOM 6845 O O . VAL A 1 82 ? 13.670 -9.654 4.814 1.00 0.00 82 VAL A O 7
ATOM 6858 N N . ASP A 1 83 ? 14.571 -8.056 6.100 1.00 0.00 83 ASP A N 7
ATOM 6859 C CA . ASP A 1 83 ? 13.278 -7.561 6.539 1.00 0.00 83 ASP A CA 7
ATOM 6860 C C . ASP A 1 83 ? 13.213 -6.050 6.363 1.00 0.00 83 ASP A C 7
ATOM 6861 O O . ASP A 1 83 ? 14.204 -5.352 6.554 1.00 0.00 83 ASP A O 7
ATOM 6870 N N . VAL A 1 84 ? 12.041 -5.555 5.997 1.00 0.00 84 VAL A N 7
ATOM 6871 C CA . VAL A 1 84 ? 11.865 -4.119 5.797 1.00 0.00 84 VAL A CA 7
ATOM 6872 C C . VAL A 1 84 ? 11.561 -3.424 7.121 1.00 0.00 84 VAL A C 7
ATOM 6873 O O . VAL A 1 84 ? 10.567 -3.729 7.780 1.00 0.00 84 VAL A O 7
ATOM 6886 N N . ILE A 1 85 ? 12.429 -2.488 7.506 1.00 0.00 85 ILE A N 7
ATOM 6887 C CA . ILE A 1 85 ? 12.246 -1.756 8.755 1.00 0.00 85 ILE A CA 7
ATOM 6888 C C . ILE A 1 85 ? 12.310 -0.249 8.514 1.00 0.00 85 ILE A C 7
ATOM 6889 O O . ILE A 1 85 ? 12.863 0.210 7.513 1.00 0.00 85 ILE A O 7
ATOM 6905 N N . SER A 1 86 ? 11.744 0.518 9.442 1.00 0.00 86 SER A N 7
ATOM 6906 C CA . SER A 1 86 ? 11.748 1.972 9.323 1.00 0.00 86 SER A CA 7
ATOM 6907 C C . SER A 1 86 ? 12.658 2.585 10.381 1.00 0.00 86 SER A C 7
ATOM 6908 O O . SER A 1 86 ? 12.528 2.292 11.569 1.00 0.00 86 SER A O 7
ATOM 6916 N N . GLU A 1 87 ? 13.583 3.431 9.942 1.00 0.00 87 GLU A N 7
ATOM 6917 C CA . GLU A 1 87 ? 14.515 4.072 10.861 1.00 0.00 87 GLU A CA 7
ATOM 6918 C C . GLU A 1 87 ? 15.241 3.026 11.701 1.00 0.00 87 GLU A C 7
ATOM 6919 O O . GLU A 1 87 ? 15.165 3.112 12.915 1.00 0.00 87 GLU A O 7
ATOM 6931 N N . GLY A 1 25 ? 1.855 -1.280 -2.497 1.00 0.00 25 GLY A N 8
ATOM 6932 C CA . GLY A 1 25 ? 2.331 -0.063 -1.780 1.00 0.00 25 GLY A CA 8
ATOM 6933 C C . GLY A 1 25 ? 3.694 -0.340 -1.155 1.00 0.00 25 GLY A C 8
ATOM 6934 O O . GLY A 1 25 ? 3.812 -0.497 0.060 1.00 0.00 25 GLY A O 8
ATOM 6937 N N . PRO A 1 26 ? 4.717 -0.399 -1.965 1.00 0.00 26 PRO A N 8
ATOM 6938 C CA . PRO A 1 26 ? 6.110 -0.660 -1.493 1.00 0.00 26 PRO A CA 8
ATOM 6939 C C . PRO A 1 26 ? 6.682 0.513 -0.701 1.00 0.00 26 PRO A C 8
ATOM 6940 O O . PRO A 1 26 ? 6.265 1.657 -0.880 1.00 0.00 26 PRO A O 8
ATOM 6951 N N . PHE A 1 27 ? 7.636 0.216 0.176 1.00 0.00 27 PHE A N 8
ATOM 6952 C CA . PHE A 1 27 ? 8.259 1.249 0.995 1.00 0.00 27 PHE A CA 8
ATOM 6953 C C . PHE A 1 27 ? 9.777 1.197 0.860 1.00 0.00 27 PHE A C 8
ATOM 6954 O O . PHE A 1 27 ? 10.350 0.141 0.594 1.00 0.00 27 PHE A O 8
ATOM 6971 N N . CYS A 1 28 ? 10.422 2.345 1.044 1.00 0.00 28 CYS A N 8
ATOM 6972 C CA . CYS A 1 28 ? 11.871 2.418 0.940 1.00 0.00 28 CYS A CA 8
ATOM 6973 C C . CYS A 1 28 ? 12.479 2.811 2.282 1.00 0.00 28 CYS A C 8
ATOM 6974 O O . CYS A 1 28 ? 11.835 3.469 3.098 1.00 0.00 28 CYS A O 8
ATOM 6982 N N . GLY A 1 29 ? 13.718 2.391 2.502 1.00 0.00 29 GLY A N 8
ATOM 6983 C CA . GLY A 1 29 ? 14.406 2.692 3.752 1.00 0.00 29 GLY A CA 8
ATOM 6984 C C . GLY A 1 29 ? 15.603 1.767 3.951 1.00 0.00 29 GLY A C 8
ATOM 6985 O O . GLY A 1 29 ? 16.435 1.612 3.056 1.00 0.00 29 GLY A O 8
ATOM 6989 N N . ARG A 1 30 ? 15.686 1.162 5.133 1.00 0.00 30 ARG A N 8
ATOM 6990 C CA . ARG A 1 30 ? 16.788 0.256 5.445 1.00 0.00 30 ARG A CA 8
ATOM 6991 C C . ARG A 1 30 ? 16.287 -1.178 5.578 1.00 0.00 30 ARG A C 8
ATOM 6992 O O . ARG A 1 30 ? 15.179 -1.419 6.053 1.00 0.00 30 ARG A O 8
ATOM 7013 N N . ALA A 1 31 ? 17.116 -2.129 5.157 1.00 0.00 31 ALA A N 8
ATOM 7014 C CA . ALA A 1 31 ? 16.751 -3.539 5.238 1.00 0.00 31 ALA A CA 8
ATOM 7015 C C . ALA A 1 31 ? 17.574 -4.237 6.317 1.00 0.00 31 ALA A C 8
ATOM 7016 O O . ALA A 1 31 ? 18.803 -4.244 6.265 1.00 0.00 31 ALA A O 8
ATOM 7023 N N . ARG A 1 32 ? 16.892 -4.817 7.295 1.00 0.00 32 ARG A N 8
ATOM 7024 C CA . ARG A 1 32 ? 17.573 -5.505 8.382 1.00 0.00 32 ARG A CA 8
ATOM 7025 C C . ARG A 1 32 ? 17.629 -7.002 8.109 1.00 0.00 32 ARG A C 8
ATOM 7026 O O . ARG A 1 32 ? 16.607 -7.636 7.856 1.00 0.00 32 ARG A O 8
ATOM 7047 N N . VAL A 1 33 ? 18.831 -7.562 8.141 1.00 0.00 33 VAL A N 8
ATOM 7048 C CA . VAL A 1 33 ? 19.001 -8.983 7.876 1.00 0.00 33 VAL A CA 8
ATOM 7049 C C . VAL A 1 33 ? 18.714 -9.801 9.130 1.00 0.00 33 VAL A C 8
ATOM 7050 O O . VAL A 1 33 ? 19.264 -9.532 10.198 1.00 0.00 33 VAL A O 8
ATOM 7063 N N . HIS A 1 34 ? 17.852 -10.803 8.989 1.00 0.00 34 HIS A N 8
ATOM 7064 C CA . HIS A 1 34 ? 17.503 -11.663 10.115 1.00 0.00 34 HIS A CA 8
ATOM 7065 C C . HIS A 1 34 ? 18.206 -13.017 10.015 1.00 0.00 34 HIS A C 8
ATOM 7066 O O . HIS A 1 34 ? 18.189 -13.802 10.963 1.00 0.00 34 HIS A O 8
ATOM 7080 N N . THR A 1 35 ? 18.826 -13.289 8.869 1.00 0.00 35 THR A N 8
ATOM 7081 C CA . THR A 1 35 ? 19.525 -14.553 8.677 1.00 0.00 35 THR A CA 8
ATOM 7082 C C . THR A 1 35 ? 20.768 -14.346 7.823 1.00 0.00 35 THR A C 8
ATOM 7083 O O . THR A 1 35 ? 20.779 -13.520 6.914 1.00 0.00 35 THR A O 8
ATOM 7094 N N . ASP A 1 36 ? 21.810 -15.106 8.121 1.00 0.00 36 ASP A N 8
ATOM 7095 C CA . ASP A 1 36 ? 23.062 -14.995 7.375 1.00 0.00 36 ASP A CA 8
ATOM 7096 C C . ASP A 1 36 ? 22.923 -15.572 5.971 1.00 0.00 36 ASP A C 8
ATOM 7097 O O . ASP A 1 36 ? 22.733 -16.777 5.798 1.00 0.00 36 ASP A O 8
ATOM 7106 N N . PHE A 1 37 ? 23.031 -14.704 4.965 1.00 0.00 37 PHE A N 8
ATOM 7107 C CA . PHE A 1 37 ? 22.928 -15.146 3.583 1.00 0.00 37 PHE A CA 8
ATOM 7108 C C . PHE A 1 37 ? 24.198 -14.800 2.821 1.00 0.00 37 PHE A C 8
ATOM 7109 O O . PHE A 1 37 ? 24.600 -13.638 2.766 1.00 0.00 37 PHE A O 8
ATOM 7126 N N . THR A 1 38 ? 24.828 -15.811 2.231 1.00 0.00 38 THR A N 8
ATOM 7127 C CA . THR A 1 38 ? 26.055 -15.581 1.480 1.00 0.00 38 THR A CA 8
ATOM 7128 C C . THR A 1 38 ? 25.926 -16.113 0.051 1.00 0.00 38 THR A C 8
ATOM 7129 O O . THR A 1 38 ? 25.144 -17.028 -0.207 1.00 0.00 38 THR A O 8
ATOM 7140 N N . PRO A 1 39 ? 26.676 -15.559 -0.874 1.00 0.00 39 PRO A N 8
ATOM 7141 C CA . PRO A 1 39 ? 26.649 -15.982 -2.302 1.00 0.00 39 PRO A CA 8
ATOM 7142 C C . PRO A 1 39 ? 27.431 -17.267 -2.544 1.00 0.00 39 PRO A C 8
ATOM 7143 O O . PRO A 1 39 ? 28.294 -17.641 -1.751 1.00 0.00 39 PRO A O 8
ATOM 7154 N N . SER A 1 40 ? 27.121 -17.937 -3.646 1.00 0.00 40 SER A N 8
ATOM 7155 C CA . SER A 1 40 ? 27.803 -19.179 -3.986 1.00 0.00 40 SER A CA 8
ATOM 7156 C C . SER A 1 40 ? 29.138 -18.883 -4.673 1.00 0.00 40 SER A C 8
ATOM 7157 O O . SER A 1 40 ? 29.336 -17.791 -5.208 1.00 0.00 40 SER A O 8
ATOM 7165 N N . PRO A 1 41 ? 30.058 -19.819 -4.658 1.00 0.00 41 PRO A N 8
ATOM 7166 C CA . PRO A 1 41 ? 31.402 -19.629 -5.292 1.00 0.00 41 PRO A CA 8
ATOM 7167 C C . PRO A 1 41 ? 31.289 -19.176 -6.749 1.00 0.00 41 PRO A C 8
ATOM 7168 O O . PRO A 1 41 ? 31.979 -18.250 -7.176 1.00 0.00 41 PRO A O 8
ATOM 7179 N N . TYR A 1 42 ? 30.415 -19.832 -7.507 1.00 0.00 42 TYR A N 8
ATOM 7180 C CA . TYR A 1 42 ? 30.218 -19.477 -8.909 1.00 0.00 42 TYR A CA 8
ATOM 7181 C C . TYR A 1 42 ? 29.308 -18.258 -9.035 1.00 0.00 42 TYR A C 8
ATOM 7182 O O . TYR A 1 42 ? 29.307 -17.573 -10.057 1.00 0.00 42 TYR A O 8
ATOM 7200 N N . ASP A 1 43 ? 28.530 -17.999 -7.987 1.00 0.00 43 ASP A N 8
ATOM 7201 C CA . ASP A 1 43 ? 27.615 -16.866 -7.991 1.00 0.00 43 ASP A CA 8
ATOM 7202 C C . ASP A 1 43 ? 28.281 -15.641 -7.367 1.00 0.00 43 ASP A C 8
ATOM 7203 O O . ASP A 1 43 ? 28.433 -15.561 -6.148 1.00 0.00 43 ASP A O 8
ATOM 7212 N N . THR A 1 44 ? 28.669 -14.688 -8.207 1.00 0.00 44 THR A N 8
ATOM 7213 C CA . THR A 1 44 ? 29.311 -13.472 -7.718 1.00 0.00 44 THR A CA 8
ATOM 7214 C C . THR A 1 44 ? 28.330 -12.302 -7.757 1.00 0.00 44 THR A C 8
ATOM 7215 O O . THR A 1 44 ? 28.483 -11.327 -7.020 1.00 0.00 44 THR A O 8
ATOM 7226 N N . ASP A 1 45 ? 27.321 -12.411 -8.617 1.00 0.00 45 ASP A N 8
ATOM 7227 C CA . ASP A 1 45 ? 26.314 -11.362 -8.741 1.00 0.00 45 ASP A CA 8
ATOM 7228 C C . ASP A 1 45 ? 25.542 -11.202 -7.437 1.00 0.00 45 ASP A C 8
ATOM 7229 O O . ASP A 1 45 ? 25.192 -10.090 -7.042 1.00 0.00 45 ASP A O 8
ATOM 7238 N N . SER A 1 46 ? 25.280 -12.322 -6.772 1.00 0.00 46 SER A N 8
ATOM 7239 C CA . SER A 1 46 ? 24.542 -12.298 -5.513 1.00 0.00 46 SER A CA 8
ATOM 7240 C C . SER A 1 46 ? 25.292 -11.489 -4.458 1.00 0.00 46 SER A C 8
ATOM 7241 O O . SER A 1 46 ? 26.508 -11.617 -4.310 1.00 0.00 46 SER A O 8
ATOM 7249 N N . LEU A 1 47 ? 24.554 -10.653 -3.736 1.00 0.00 47 LEU A N 8
ATOM 7250 C CA . LEU A 1 47 ? 25.149 -9.817 -2.700 1.00 0.00 47 LEU A CA 8
ATOM 7251 C C . LEU A 1 47 ? 25.353 -10.621 -1.419 1.00 0.00 47 LEU A C 8
ATOM 7252 O O . LEU A 1 47 ? 24.546 -11.491 -1.085 1.00 0.00 47 LEU A O 8
ATOM 7268 N N . LYS A 1 48 ? 26.421 -10.308 -0.692 1.00 0.00 48 LYS A N 8
ATOM 7269 C CA . LYS A 1 48 ? 26.706 -10.995 0.560 1.00 0.00 48 LYS A CA 8
ATOM 7270 C C . LYS A 1 48 ? 26.180 -10.189 1.746 1.00 0.00 48 LYS A C 8
ATOM 7271 O O . LYS A 1 48 ? 26.479 -9.002 1.886 1.00 0.00 48 LYS A O 8
ATOM 7290 N N . ILE A 1 49 ? 25.393 -10.837 2.599 1.00 0.00 49 ILE A N 8
ATOM 7291 C CA . ILE A 1 49 ? 24.836 -10.162 3.766 1.00 0.00 49 ILE A CA 8
ATOM 7292 C C . ILE A 1 49 ? 24.879 -11.079 4.988 1.00 0.00 49 ILE A C 8
ATOM 7293 O O . ILE A 1 49 ? 24.969 -12.302 4.856 1.00 0.00 49 ILE A O 8
ATOM 7309 N N . LYS A 1 50 ? 24.788 -10.487 6.173 1.00 0.00 50 LYS A N 8
ATOM 7310 C CA . LYS A 1 50 ? 24.804 -11.273 7.401 1.00 0.00 50 LYS A CA 8
ATOM 7311 C C . LYS A 1 50 ? 23.742 -10.762 8.367 1.00 0.00 50 LYS A C 8
ATOM 7312 O O . LYS A 1 50 ? 23.312 -9.615 8.276 1.00 0.00 50 LYS A O 8
ATOM 7331 N N . LYS A 1 51 ? 23.319 -11.620 9.290 1.00 0.00 51 LYS A N 8
ATOM 7332 C CA . LYS A 1 51 ? 22.300 -11.238 10.264 1.00 0.00 51 LYS A CA 8
ATOM 7333 C C . LYS A 1 51 ? 22.776 -10.074 11.128 1.00 0.00 51 LYS A C 8
ATOM 7334 O O . LYS A 1 51 ? 23.874 -10.105 11.682 1.00 0.00 51 LYS A O 8
ATOM 7353 N N . GLY A 1 52 ? 21.941 -9.046 11.224 1.00 0.00 52 GLY A N 8
ATOM 7354 C CA . GLY A 1 52 ? 22.277 -7.865 12.009 1.00 0.00 52 GLY A CA 8
ATOM 7355 C C . GLY A 1 52 ? 22.802 -6.740 11.115 1.00 0.00 52 GLY A C 8
ATOM 7356 O O . GLY A 1 52 ? 22.849 -5.581 11.529 1.00 0.00 52 GLY A O 8
ATOM 7360 N N . ASP A 1 53 ? 23.187 -7.086 9.888 1.00 0.00 53 ASP A N 8
ATOM 7361 C CA . ASP A 1 53 ? 23.695 -6.096 8.945 1.00 0.00 53 ASP A CA 8
ATOM 7362 C C . ASP A 1 53 ? 22.549 -5.274 8.358 1.00 0.00 53 ASP A C 8
ATOM 7363 O O . ASP A 1 53 ? 21.444 -5.784 8.159 1.00 0.00 53 ASP A O 8
ATOM 7372 N N . ILE A 1 54 ? 22.819 -4.002 8.079 1.00 0.00 54 ILE A N 8
ATOM 7373 C CA . ILE A 1 54 ? 21.803 -3.121 7.513 1.00 0.00 54 ILE A CA 8
ATOM 7374 C C . ILE A 1 54 ? 22.130 -2.811 6.055 1.00 0.00 54 ILE A C 8
ATOM 7375 O O . ILE A 1 54 ? 23.245 -2.399 5.728 1.00 0.00 54 ILE A O 8
ATOM 7391 N N . ILE A 1 55 ? 21.155 -3.034 5.182 1.00 0.00 55 ILE A N 8
ATOM 7392 C CA . ILE A 1 55 ? 21.344 -2.801 3.757 1.00 0.00 55 ILE A CA 8
ATOM 7393 C C . ILE A 1 55 ? 20.560 -1.575 3.302 1.00 0.00 55 ILE A C 8
ATOM 7394 O O . ILE A 1 55 ? 19.376 -1.441 3.599 1.00 0.00 55 ILE A O 8
ATOM 7410 N N . ASP A 1 56 ? 21.227 -0.681 2.584 1.00 0.00 56 ASP A N 8
ATOM 7411 C CA . ASP A 1 56 ? 20.571 0.526 2.100 1.00 0.00 56 ASP A CA 8
ATOM 7412 C C . ASP A 1 56 ? 19.756 0.207 0.853 1.00 0.00 56 ASP A C 8
ATOM 7413 O O . ASP A 1 56 ? 20.315 -0.111 -0.195 1.00 0.00 56 ASP A O 8
ATOM 7422 N N . ILE A 1 57 ? 18.433 0.288 0.975 1.00 0.00 57 ILE A N 8
ATOM 7423 C CA . ILE A 1 57 ? 17.555 -0.004 -0.154 1.00 0.00 57 ILE A CA 8
ATOM 7424 C C . ILE A 1 57 ? 17.740 1.028 -1.260 1.00 0.00 57 ILE A C 8
ATOM 7425 O O . ILE A 1 57 ? 17.489 2.216 -1.064 1.00 0.00 57 ILE A O 8
ATOM 7441 N N . ILE A 1 58 ? 18.175 0.555 -2.424 1.00 0.00 58 ILE A N 8
ATOM 7442 C CA . ILE A 1 58 ? 18.384 1.434 -3.566 1.00 0.00 58 ILE A CA 8
ATOM 7443 C C . ILE A 1 58 ? 17.225 1.308 -4.551 1.00 0.00 58 ILE A C 8
ATOM 7444 O O . ILE A 1 58 ? 16.831 2.284 -5.186 1.00 0.00 58 ILE A O 8
ATOM 7460 N N . CYS A 1 59 ? 16.688 0.095 -4.678 1.00 0.00 59 CYS A N 8
ATOM 7461 C CA . CYS A 1 59 ? 15.578 -0.144 -5.593 1.00 0.00 59 CYS A CA 8
ATOM 7462 C C . CYS A 1 59 ? 15.027 -1.553 -5.404 1.00 0.00 59 CYS A C 8
ATOM 7463 O O . CYS A 1 59 ? 15.598 -2.358 -4.669 1.00 0.00 59 CYS A O 8
ATOM 7471 N N . LYS A 1 60 ? 13.919 -1.851 -6.074 1.00 0.00 60 LYS A N 8
ATOM 7472 C CA . LYS A 1 60 ? 13.310 -3.174 -5.965 1.00 0.00 60 LYS A CA 8
ATOM 7473 C C . LYS A 1 60 ? 13.324 -3.880 -7.311 1.00 0.00 60 LYS A C 8
ATOM 7474 O O . LYS A 1 60 ? 13.190 -3.241 -8.352 1.00 0.00 60 LYS A O 8
ATOM 7493 N N . THR A 1 61 ? 13.500 -5.199 -7.296 1.00 0.00 61 THR A N 8
ATOM 7494 C CA . THR A 1 61 ? 13.537 -5.934 -8.553 1.00 0.00 61 THR A CA 8
ATOM 7495 C C . THR A 1 61 ? 12.158 -6.549 -8.834 1.00 0.00 61 THR A C 8
ATOM 7496 O O . THR A 1 61 ? 11.547 -7.118 -7.934 1.00 0.00 61 THR A O 8
ATOM 7507 N N . PRO A 1 62 ? 11.658 -6.456 -10.046 1.00 0.00 62 PRO A N 8
ATOM 7508 C CA . PRO A 1 62 ? 10.322 -7.031 -10.415 1.00 0.00 62 PRO A CA 8
ATOM 7509 C C . PRO A 1 62 ? 10.243 -8.540 -10.171 1.00 0.00 62 PRO A C 8
ATOM 7510 O O . PRO A 1 62 ? 9.159 -9.089 -9.966 1.00 0.00 62 PRO A O 8
ATOM 7521 N N . MET A 1 63 ? 11.393 -9.198 -10.194 1.00 0.00 63 MET A N 8
ATOM 7522 C CA . MET A 1 63 ? 11.447 -10.638 -9.969 1.00 0.00 63 MET A CA 8
ATOM 7523 C C . MET A 1 63 ? 11.014 -10.971 -8.547 1.00 0.00 63 MET A C 8
ATOM 7524 O O . MET A 1 63 ? 10.355 -11.983 -8.306 1.00 0.00 63 MET A O 8
ATOM 7538 N N . GLY A 1 64 ? 11.389 -10.112 -7.605 1.00 0.00 64 GLY A N 8
ATOM 7539 C CA . GLY A 1 64 ? 11.036 -10.320 -6.205 1.00 0.00 64 GLY A CA 8
ATOM 7540 C C . GLY A 1 64 ? 12.201 -9.948 -5.295 1.00 0.00 64 GLY A C 8
ATOM 7541 O O . GLY A 1 64 ? 12.006 -9.365 -4.229 1.00 0.00 64 GLY A O 8
ATOM 7545 N N . MET A 1 65 ? 13.410 -10.293 -5.722 1.00 0.00 65 MET A N 8
ATOM 7546 C CA . MET A 1 65 ? 14.598 -9.995 -4.931 1.00 0.00 65 MET A CA 8
ATOM 7547 C C . MET A 1 65 ? 14.794 -8.485 -4.774 1.00 0.00 65 MET A C 8
ATOM 7548 O O . MET A 1 65 ? 14.486 -7.700 -5.672 1.00 0.00 65 MET A O 8
ATOM 7562 N N . TRP A 1 66 ? 15.298 -8.082 -3.618 1.00 0.00 66 TRP A N 8
ATOM 7563 C CA . TRP A 1 66 ? 15.525 -6.667 -3.349 1.00 0.00 66 TRP A CA 8
ATOM 7564 C C . TRP A 1 66 ? 16.971 -6.286 -3.638 1.00 0.00 66 TRP A C 8
ATOM 7565 O O . TRP A 1 66 ? 17.888 -7.088 -3.456 1.00 0.00 66 TRP A O 8
ATOM 7586 N N . THR A 1 67 ? 17.164 -5.054 -4.093 1.00 0.00 67 THR A N 8
ATOM 7587 C CA . THR A 1 67 ? 18.496 -4.565 -4.410 1.00 0.00 67 THR A CA 8
ATOM 7588 C C . THR A 1 67 ? 18.849 -3.396 -3.501 1.00 0.00 67 THR A C 8
ATOM 7589 O O . THR A 1 67 ? 18.007 -2.534 -3.222 1.00 0.00 67 THR A O 8
ATOM 7600 N N . GLY A 1 68 ? 20.099 -3.362 -3.050 1.00 0.00 68 GLY A N 8
ATOM 7601 C CA . GLY A 1 68 ? 20.553 -2.291 -2.174 1.00 0.00 68 GLY A CA 8
ATOM 7602 C C . GLY A 1 68 ? 22.067 -2.128 -2.243 1.00 0.00 68 GLY A C 8
ATOM 7603 O O . GLY A 1 68 ? 22.738 -2.748 -3.069 1.00 0.00 68 GLY A O 8
ATOM 7607 N N . MET A 1 69 ? 22.593 -1.288 -1.357 1.00 0.00 69 MET A N 8
ATOM 7608 C CA . MET A 1 69 ? 24.029 -1.032 -1.304 1.00 0.00 69 MET A CA 8
ATOM 7609 C C . MET A 1 69 ? 24.609 -1.503 0.024 1.00 0.00 69 MET A C 8
ATOM 7610 O O . MET A 1 69 ? 23.975 -1.389 1.071 1.00 0.00 69 MET A O 8
ATOM 7624 N N . LEU A 1 70 ? 25.818 -2.036 -0.035 1.00 0.00 70 LEU A N 8
ATOM 7625 C CA . LEU A 1 70 ? 26.492 -2.527 1.158 1.00 0.00 70 LEU A CA 8
ATOM 7626 C C . LEU A 1 70 ? 27.986 -2.256 1.080 1.00 0.00 70 LEU A C 8
ATOM 7627 O O . LEU A 1 70 ? 28.655 -2.770 0.190 1.00 0.00 70 LEU A O 8
ATOM 7643 N N . ASN A 1 71 ? 28.499 -1.452 2.016 1.00 0.00 71 ASN A N 8
ATOM 7644 C CA . ASN A 1 71 ? 29.928 -1.112 2.058 1.00 0.00 71 ASN A CA 8
ATOM 7645 C C . ASN A 1 71 ? 30.472 -0.862 0.657 1.00 0.00 71 ASN A C 8
ATOM 7646 O O . ASN A 1 71 ? 31.389 -1.550 0.206 1.00 0.00 71 ASN A O 8
ATOM 7657 N N . ASN A 1 72 ? 29.897 0.121 -0.027 1.00 0.00 72 ASN A N 8
ATOM 7658 C CA . ASN A 1 72 ? 30.326 0.455 -1.381 1.00 0.00 72 ASN A CA 8
ATOM 7659 C C . ASN A 1 72 ? 30.171 -0.744 -2.317 1.00 0.00 72 ASN A C 8
ATOM 7660 O O . ASN A 1 72 ? 30.982 -0.941 -3.222 1.00 0.00 72 ASN A O 8
ATOM 7671 N N . LYS A 1 73 ? 29.125 -1.539 -2.099 1.00 0.00 73 LYS A N 8
ATOM 7672 C CA . LYS A 1 73 ? 28.877 -2.704 -2.943 1.00 0.00 73 LYS A CA 8
ATOM 7673 C C . LYS A 1 73 ? 27.381 -2.850 -3.208 1.00 0.00 73 LYS A C 8
ATOM 7674 O O . LYS A 1 73 ? 26.613 -3.168 -2.304 1.00 0.00 73 LYS A O 8
ATOM 7693 N N . VAL A 1 74 ? 26.972 -2.630 -4.450 1.00 0.00 74 VAL A N 8
ATOM 7694 C CA . VAL A 1 74 ? 25.562 -2.745 -4.802 1.00 0.00 74 VAL A CA 8
ATOM 7695 C C . VAL A 1 74 ? 25.286 -4.091 -5.456 1.00 0.00 74 VAL A C 8
ATOM 7696 O O . VAL A 1 74 ? 25.959 -4.476 -6.412 1.00 0.00 74 VAL A O 8
ATOM 7709 N N . GLY A 1 75 ? 24.299 -4.812 -4.931 1.00 0.00 75 GLY A N 8
ATOM 7710 C CA . GLY A 1 75 ? 23.956 -6.119 -5.475 1.00 0.00 75 GLY A CA 8
ATOM 7711 C C . GLY A 1 75 ? 22.540 -6.521 -5.073 1.00 0.00 75 GLY A C 8
ATOM 7712 O O . GLY A 1 75 ? 21.823 -5.749 -4.433 1.00 0.00 75 GLY A O 8
ATOM 7716 N N . ASN A 1 76 ? 22.141 -7.730 -5.460 1.00 0.00 76 ASN A N 8
ATOM 7717 C CA . ASN A 1 76 ? 20.805 -8.219 -5.142 1.00 0.00 76 ASN A CA 8
ATOM 7718 C C . ASN A 1 76 ? 20.863 -9.221 -3.990 1.00 0.00 76 ASN A C 8
ATOM 7719 O O . ASN A 1 76 ? 21.906 -9.812 -3.719 1.00 0.00 76 ASN A O 8
ATOM 7730 N N . PHE A 1 77 ? 19.731 -9.400 -3.323 1.00 0.00 77 PHE A N 8
ATOM 7731 C CA . PHE A 1 77 ? 19.650 -10.333 -2.202 1.00 0.00 77 PHE A CA 8
ATOM 7732 C C . PHE A 1 77 ? 18.214 -10.787 -1.972 1.00 0.00 77 PHE A C 8
ATOM 7733 O O . PHE A 1 77 ? 17.267 -10.143 -2.423 1.00 0.00 77 PHE A O 8
ATOM 7750 N N . LYS A 1 78 ? 18.061 -11.906 -1.274 1.00 0.00 78 LYS A N 8
ATOM 7751 C CA . LYS A 1 78 ? 16.737 -12.441 -1.003 1.00 0.00 78 LYS A CA 8
ATOM 7752 C C . LYS A 1 78 ? 15.992 -11.534 -0.032 1.00 0.00 78 LYS A C 8
ATOM 7753 O O . LYS A 1 78 ? 16.351 -11.439 1.142 1.00 0.00 78 LYS A O 8
ATOM 7772 N N . PHE A 1 79 ? 14.954 -10.878 -0.531 1.00 0.00 79 PHE A N 8
ATOM 7773 C CA . PHE A 1 79 ? 14.154 -9.982 0.296 1.00 0.00 79 PHE A CA 8
ATOM 7774 C C . PHE A 1 79 ? 13.553 -10.737 1.474 1.00 0.00 79 PHE A C 8
ATOM 7775 O O . PHE A 1 79 ? 13.232 -10.145 2.498 1.00 0.00 79 PHE A O 8
ATOM 7792 N N . ILE A 1 80 ? 13.402 -12.047 1.322 1.00 0.00 80 ILE A N 8
ATOM 7793 C CA . ILE A 1 80 ? 12.843 -12.868 2.385 1.00 0.00 80 ILE A CA 8
ATOM 7794 C C . ILE A 1 80 ? 13.798 -12.932 3.575 1.00 0.00 80 ILE A C 8
ATOM 7795 O O . ILE A 1 80 ? 13.376 -12.932 4.732 1.00 0.00 80 ILE A O 8
ATOM 7811 N N . TYR A 1 81 ? 15.090 -13.003 3.272 1.00 0.00 81 TYR A N 8
ATOM 7812 C CA . TYR A 1 81 ? 16.119 -13.091 4.306 1.00 0.00 81 TYR A CA 8
ATOM 7813 C C . TYR A 1 81 ? 16.337 -11.736 4.971 1.00 0.00 81 TYR A C 8
ATOM 7814 O O . TYR A 1 81 ? 17.083 -11.624 5.946 1.00 0.00 81 TYR A O 8
ATOM 7832 N N . VAL A 1 82 ? 15.682 -10.705 4.448 1.00 0.00 82 VAL A N 8
ATOM 7833 C CA . VAL A 1 82 ? 15.813 -9.375 5.006 1.00 0.00 82 VAL A CA 8
ATOM 7834 C C . VAL A 1 82 ? 14.438 -8.805 5.327 1.00 0.00 82 VAL A C 8
ATOM 7835 O O . VAL A 1 82 ? 13.425 -9.256 4.796 1.00 0.00 82 VAL A O 8
ATOM 7848 N N . ASP A 1 83 ? 14.408 -7.809 6.198 1.00 0.00 83 ASP A N 8
ATOM 7849 C CA . ASP A 1 83 ? 13.151 -7.181 6.579 1.00 0.00 83 ASP A CA 8
ATOM 7850 C C . ASP A 1 83 ? 13.238 -5.674 6.368 1.00 0.00 83 ASP A C 8
ATOM 7851 O O . ASP A 1 83 ? 14.259 -5.056 6.658 1.00 0.00 83 ASP A O 8
ATOM 7860 N N . VAL A 1 84 ? 12.163 -5.089 5.864 1.00 0.00 84 VAL A N 8
ATOM 7861 C CA . VAL A 1 84 ? 12.132 -3.650 5.621 1.00 0.00 84 VAL A CA 8
ATOM 7862 C C . VAL A 1 84 ? 11.798 -2.888 6.899 1.00 0.00 84 VAL A C 8
ATOM 7863 O O . VAL A 1 84 ? 10.745 -3.093 7.501 1.00 0.00 84 VAL A O 8
ATOM 7876 N N . ILE A 1 85 ? 12.705 -2.005 7.305 1.00 0.00 85 ILE A N 8
ATOM 7877 C CA . ILE A 1 85 ? 12.499 -1.209 8.508 1.00 0.00 85 ILE A CA 8
ATOM 7878 C C . ILE A 1 85 ? 12.705 0.273 8.213 1.00 0.00 85 ILE A C 8
ATOM 7879 O O . ILE A 1 85 ? 13.336 0.636 7.219 1.00 0.00 85 ILE A O 8
ATOM 7895 N N . SER A 1 86 ? 12.170 1.123 9.081 1.00 0.00 86 SER A N 8
ATOM 7896 C CA . SER A 1 86 ? 12.302 2.565 8.904 1.00 0.00 86 SER A CA 8
ATOM 7897 C C . SER A 1 86 ? 13.300 3.135 9.905 1.00 0.00 86 SER A C 8
ATOM 7898 O O . SER A 1 86 ? 13.237 2.838 11.098 1.00 0.00 86 SER A O 8
ATOM 7906 N N . GLU A 1 87 ? 14.222 3.955 9.412 1.00 0.00 87 GLU A N 8
ATOM 7907 C CA . GLU A 1 87 ? 15.229 4.560 10.276 1.00 0.00 87 GLU A CA 8
ATOM 7908 C C . GLU A 1 87 ? 14.654 5.782 10.985 1.00 0.00 87 GLU A C 8
ATOM 7909 O O . GLU A 1 87 ? 14.404 5.688 12.175 1.00 0.00 87 GLU A O 8
ATOM 7921 N N . GLY A 1 25 ? 3.529 1.259 -4.549 1.00 0.00 25 GLY A N 9
ATOM 7922 C CA . GLY A 1 25 ? 4.070 2.341 -3.680 1.00 0.00 25 GLY A CA 9
ATOM 7923 C C . GLY A 1 25 ? 5.313 1.839 -2.953 1.00 0.00 25 GLY A C 9
ATOM 7924 O O . GLY A 1 25 ? 5.274 1.558 -1.756 1.00 0.00 25 GLY A O 9
ATOM 7927 N N . PRO A 1 26 ? 6.407 1.725 -3.655 1.00 0.00 26 PRO A N 9
ATOM 7928 C CA . PRO A 1 26 ? 7.700 1.246 -3.072 1.00 0.00 26 PRO A CA 9
ATOM 7929 C C . PRO A 1 26 ? 8.157 2.120 -1.907 1.00 0.00 26 PRO A C 9
ATOM 7930 O O . PRO A 1 26 ? 7.986 3.339 -1.929 1.00 0.00 26 PRO A O 9
ATOM 7941 N N . PHE A 1 27 ? 8.738 1.491 -0.891 1.00 0.00 27 PHE A N 9
ATOM 7942 C CA . PHE A 1 27 ? 9.212 2.225 0.275 1.00 0.00 27 PHE A CA 9
ATOM 7943 C C . PHE A 1 27 ? 10.734 2.177 0.351 1.00 0.00 27 PHE A C 9
ATOM 7944 O O . PHE A 1 27 ? 11.349 1.163 0.022 1.00 0.00 27 PHE A O 9
ATOM 7961 N N . CYS A 1 28 ? 11.338 3.280 0.784 1.00 0.00 28 CYS A N 9
ATOM 7962 C CA . CYS A 1 28 ? 12.789 3.349 0.895 1.00 0.00 28 CYS A CA 9
ATOM 7963 C C . CYS A 1 28 ? 13.201 3.551 2.349 1.00 0.00 28 CYS A C 9
ATOM 7964 O O . CYS A 1 28 ? 12.516 4.230 3.112 1.00 0.00 28 CYS A O 9
ATOM 7972 N N . GLY A 1 29 ? 14.322 2.945 2.725 1.00 0.00 29 GLY A N 9
ATOM 7973 C CA . GLY A 1 29 ? 14.819 3.050 4.093 1.00 0.00 29 GLY A CA 9
ATOM 7974 C C . GLY A 1 29 ? 15.958 2.063 4.332 1.00 0.00 29 GLY A C 9
ATOM 7975 O O . GLY A 1 29 ? 16.787 1.831 3.451 1.00 0.00 29 GLY A O 9
ATOM 7979 N N . ARG A 1 30 ? 15.992 1.481 5.528 1.00 0.00 30 ARG A N 9
ATOM 7980 C CA . ARG A 1 30 ? 17.033 0.518 5.868 1.00 0.00 30 ARG A CA 9
ATOM 7981 C C . ARG A 1 30 ? 16.437 -0.877 6.028 1.00 0.00 30 ARG A C 9
ATOM 7982 O O . ARG A 1 30 ? 15.302 -1.031 6.477 1.00 0.00 30 ARG A O 9
ATOM 8003 N N . ALA A 1 31 ? 17.205 -1.893 5.654 1.00 0.00 31 ALA A N 9
ATOM 8004 C CA . ALA A 1 31 ? 16.737 -3.268 5.767 1.00 0.00 31 ALA A CA 9
ATOM 8005 C C . ALA A 1 31 ? 17.603 -4.036 6.760 1.00 0.00 31 ALA A C 9
ATOM 8006 O O . ALA A 1 31 ? 18.827 -4.078 6.624 1.00 0.00 31 ALA A O 9
ATOM 8013 N N . ARG A 1 32 ? 16.966 -4.636 7.759 1.00 0.00 32 ARG A N 9
ATOM 8014 C CA . ARG A 1 32 ? 17.701 -5.391 8.765 1.00 0.00 32 ARG A CA 9
ATOM 8015 C C . ARG A 1 32 ? 17.781 -6.861 8.372 1.00 0.00 32 ARG A C 9
ATOM 8016 O O . ARG A 1 32 ? 16.759 -7.525 8.216 1.00 0.00 32 ARG A O 9
ATOM 8037 N N . VAL A 1 33 ? 18.999 -7.364 8.206 1.00 0.00 33 VAL A N 9
ATOM 8038 C CA . VAL A 1 33 ? 19.188 -8.759 7.819 1.00 0.00 33 VAL A CA 9
ATOM 8039 C C . VAL A 1 33 ? 19.002 -9.679 9.017 1.00 0.00 33 VAL A C 9
ATOM 8040 O O . VAL A 1 33 ? 19.658 -9.516 10.045 1.00 0.00 33 VAL A O 9
ATOM 8053 N N . HIS A 1 34 ? 18.111 -10.656 8.873 1.00 0.00 34 HIS A N 9
ATOM 8054 C CA . HIS A 1 34 ? 17.860 -11.604 9.952 1.00 0.00 34 HIS A CA 9
ATOM 8055 C C . HIS A 1 34 ? 18.339 -13.003 9.570 1.00 0.00 34 HIS A C 9
ATOM 8056 O O . HIS A 1 34 ? 18.401 -13.895 10.415 1.00 0.00 34 HIS A O 9
ATOM 8070 N N . THR A 1 35 ? 18.685 -13.193 8.298 1.00 0.00 35 THR A N 9
ATOM 8071 C CA . THR A 1 35 ? 19.165 -14.488 7.833 1.00 0.00 35 THR A CA 9
ATOM 8072 C C . THR A 1 35 ? 20.480 -14.327 7.075 1.00 0.00 35 THR A C 9
ATOM 8073 O O . THR A 1 35 ? 20.600 -13.473 6.195 1.00 0.00 35 THR A O 9
ATOM 8084 N N . ASP A 1 36 ? 21.467 -15.147 7.422 1.00 0.00 36 ASP A N 9
ATOM 8085 C CA . ASP A 1 36 ? 22.771 -15.081 6.768 1.00 0.00 36 ASP A CA 9
ATOM 8086 C C . ASP A 1 36 ? 22.668 -15.538 5.317 1.00 0.00 36 ASP A C 9
ATOM 8087 O O . ASP A 1 36 ? 22.090 -16.587 5.029 1.00 0.00 36 ASP A O 9
ATOM 8096 N N . PHE A 1 37 ? 23.229 -14.749 4.403 1.00 0.00 37 PHE A N 9
ATOM 8097 C CA . PHE A 1 37 ? 23.187 -15.100 2.985 1.00 0.00 37 PHE A CA 9
ATOM 8098 C C . PHE A 1 37 ? 24.384 -15.977 2.624 1.00 0.00 37 PHE A C 9
ATOM 8099 O O . PHE A 1 37 ? 25.506 -15.717 3.057 1.00 0.00 37 PHE A O 9
ATOM 8116 N N . THR A 1 38 ? 24.141 -17.018 1.833 1.00 0.00 38 THR A N 9
ATOM 8117 C CA . THR A 1 38 ? 25.211 -17.926 1.428 1.00 0.00 38 THR A CA 9
ATOM 8118 C C . THR A 1 38 ? 25.243 -18.069 -0.099 1.00 0.00 38 THR A C 9
ATOM 8119 O O . THR A 1 38 ? 24.518 -18.894 -0.658 1.00 0.00 38 THR A O 9
ATOM 8130 N N . PRO A 1 39 ? 26.049 -17.281 -0.786 1.00 0.00 39 PRO A N 9
ATOM 8131 C CA . PRO A 1 39 ? 26.132 -17.333 -2.276 1.00 0.00 39 PRO A CA 9
ATOM 8132 C C . PRO A 1 39 ? 26.866 -18.576 -2.774 1.00 0.00 39 PRO A C 9
ATOM 8133 O O . PRO A 1 39 ? 27.676 -19.162 -2.054 1.00 0.00 39 PRO A O 9
ATOM 8144 N N . SER A 1 40 ? 26.574 -18.974 -4.009 1.00 0.00 40 SER A N 9
ATOM 8145 C CA . SER A 1 40 ? 27.210 -20.151 -4.593 1.00 0.00 40 SER A CA 9
ATOM 8146 C C . SER A 1 40 ? 28.667 -19.856 -4.960 1.00 0.00 40 SER A C 9
ATOM 8147 O O . SER A 1 40 ? 29.045 -18.698 -5.138 1.00 0.00 40 SER A O 9
ATOM 8155 N N . PRO A 1 41 ? 29.490 -20.874 -5.073 1.00 0.00 41 PRO A N 9
ATOM 8156 C CA . PRO A 1 41 ? 30.936 -20.705 -5.426 1.00 0.00 41 PRO A CA 9
ATOM 8157 C C . PRO A 1 41 ? 31.121 -19.942 -6.737 1.00 0.00 41 PRO A C 9
ATOM 8158 O O . PRO A 1 41 ? 32.031 -19.122 -6.867 1.00 0.00 41 PRO A O 9
ATOM 8169 N N . TYR A 1 42 ? 30.250 -20.221 -7.703 1.00 0.00 42 TYR A N 9
ATOM 8170 C CA . TYR A 1 42 ? 30.320 -19.559 -9.004 1.00 0.00 42 TYR A CA 9
ATOM 8171 C C . TYR A 1 42 ? 29.512 -18.259 -9.004 1.00 0.00 42 TYR A C 9
ATOM 8172 O O . TYR A 1 42 ? 29.356 -17.618 -10.044 1.00 0.00 42 TYR A O 9
ATOM 8190 N N . ASP A 1 43 ? 29.005 -17.870 -7.835 1.00 0.00 43 ASP A N 9
ATOM 8191 C CA . ASP A 1 43 ? 28.225 -16.646 -7.718 1.00 0.00 43 ASP A CA 9
ATOM 8192 C C . ASP A 1 43 ? 29.087 -15.520 -7.158 1.00 0.00 43 ASP A C 9
ATOM 8193 O O . ASP A 1 43 ? 29.323 -15.448 -5.951 1.00 0.00 43 ASP A O 9
ATOM 8202 N N . THR A 1 44 ? 29.552 -14.639 -8.036 1.00 0.00 44 THR A N 9
ATOM 8203 C CA . THR A 1 44 ? 30.385 -13.523 -7.606 1.00 0.00 44 THR A CA 9
ATOM 8204 C C . THR A 1 44 ? 29.577 -12.230 -7.607 1.00 0.00 44 THR A C 9
ATOM 8205 O O . THR A 1 44 ? 29.861 -11.307 -6.844 1.00 0.00 44 THR A O 9
ATOM 8216 N N . ASP A 1 45 ? 28.564 -12.179 -8.465 1.00 0.00 45 ASP A N 9
ATOM 8217 C CA . ASP A 1 45 ? 27.707 -11.002 -8.555 1.00 0.00 45 ASP A CA 9
ATOM 8218 C C . ASP A 1 45 ? 26.785 -10.910 -7.343 1.00 0.00 45 ASP A C 9
ATOM 8219 O O . ASP A 1 45 ? 26.271 -9.839 -7.023 1.00 0.00 45 ASP A O 9
ATOM 8228 N N . SER A 1 46 ? 26.573 -12.042 -6.674 1.00 0.00 46 SER A N 9
ATOM 8229 C CA . SER A 1 46 ? 25.704 -12.077 -5.505 1.00 0.00 46 SER A CA 9
ATOM 8230 C C . SER A 1 46 ? 26.226 -11.134 -4.426 1.00 0.00 46 SER A C 9
ATOM 8231 O O . SER A 1 46 ? 27.434 -11.026 -4.213 1.00 0.00 46 SER A O 9
ATOM 8239 N N . LEU A 1 47 ? 25.309 -10.455 -3.744 1.00 0.00 47 LEU A N 9
ATOM 8240 C CA . LEU A 1 47 ? 25.687 -9.529 -2.687 1.00 0.00 47 LEU A CA 9
ATOM 8241 C C . LEU A 1 47 ? 25.983 -10.292 -1.402 1.00 0.00 47 LEU A C 9
ATOM 8242 O O . LEU A 1 47 ? 25.271 -11.233 -1.049 1.00 0.00 47 LEU A O 9
ATOM 8258 N N . LYS A 1 48 ? 27.033 -9.880 -0.701 1.00 0.00 48 LYS A N 9
ATOM 8259 C CA . LYS A 1 48 ? 27.403 -10.536 0.545 1.00 0.00 48 LYS A CA 9
ATOM 8260 C C . LYS A 1 48 ? 26.797 -9.794 1.733 1.00 0.00 48 LYS A C 9
ATOM 8261 O O . LYS A 1 48 ? 27.109 -8.628 1.969 1.00 0.00 48 LYS A O 9
ATOM 8280 N N . ILE A 1 49 ? 25.938 -10.481 2.480 1.00 0.00 49 ILE A N 9
ATOM 8281 C CA . ILE A 1 49 ? 25.306 -9.869 3.644 1.00 0.00 49 ILE A CA 9
ATOM 8282 C C . ILE A 1 49 ? 25.265 -10.863 4.806 1.00 0.00 49 ILE A C 9
ATOM 8283 O O . ILE A 1 49 ? 25.120 -12.073 4.594 1.00 0.00 49 ILE A O 9
ATOM 8299 N N . LYS A 1 50 ? 25.383 -10.352 6.027 1.00 0.00 50 LYS A N 9
ATOM 8300 C CA . LYS A 1 50 ? 25.358 -11.210 7.207 1.00 0.00 50 LYS A CA 9
ATOM 8301 C C . LYS A 1 50 ? 24.266 -10.761 8.167 1.00 0.00 50 LYS A C 9
ATOM 8302 O O . LYS A 1 50 ? 23.711 -9.672 8.028 1.00 0.00 50 LYS A O 9
ATOM 8321 N N . LYS A 1 51 ? 23.964 -11.605 9.146 1.00 0.00 51 LYS A N 9
ATOM 8322 C CA . LYS A 1 51 ? 22.941 -11.278 10.127 1.00 0.00 51 LYS A CA 9
ATOM 8323 C C . LYS A 1 51 ? 23.368 -10.077 10.965 1.00 0.00 51 LYS A C 9
ATOM 8324 O O . LYS A 1 51 ? 24.475 -10.042 11.503 1.00 0.00 51 LYS A O 9
ATOM 8343 N N . GLY A 1 52 ? 22.482 -9.097 11.070 1.00 0.00 52 GLY A N 9
ATOM 8344 C CA . GLY A 1 52 ? 22.766 -7.895 11.844 1.00 0.00 52 GLY A CA 9
ATOM 8345 C C . GLY A 1 52 ? 23.188 -6.743 10.939 1.00 0.00 52 GLY A C 9
ATOM 8346 O O . GLY A 1 52 ? 23.089 -5.577 11.322 1.00 0.00 52 GLY A O 9
ATOM 8350 N N . ASP A 1 53 ? 23.645 -7.066 9.731 1.00 0.00 53 ASP A N 9
ATOM 8351 C CA . ASP A 1 53 ? 24.056 -6.033 8.790 1.00 0.00 53 ASP A CA 9
ATOM 8352 C C . ASP A 1 53 ? 22.840 -5.255 8.289 1.00 0.00 53 ASP A C 9
ATOM 8353 O O . ASP A 1 53 ? 21.744 -5.807 8.174 1.00 0.00 53 ASP A O 9
ATOM 8362 N N . ILE A 1 54 ? 23.040 -3.975 7.989 1.00 0.00 54 ILE A N 9
ATOM 8363 C CA . ILE A 1 54 ? 21.951 -3.137 7.498 1.00 0.00 54 ILE A CA 9
ATOM 8364 C C . ILE A 1 54 ? 22.158 -2.819 6.022 1.00 0.00 54 ILE A C 9
ATOM 8365 O O . ILE A 1 54 ? 23.230 -2.368 5.618 1.00 0.00 54 ILE A O 9
ATOM 8381 N N . ILE A 1 55 ? 21.136 -3.079 5.214 1.00 0.00 55 ILE A N 9
ATOM 8382 C CA . ILE A 1 55 ? 21.231 -2.839 3.779 1.00 0.00 55 ILE A CA 9
ATOM 8383 C C . ILE A 1 55 ? 20.351 -1.664 3.377 1.00 0.00 55 ILE A C 9
ATOM 8384 O O . ILE A 1 55 ? 19.176 -1.610 3.737 1.00 0.00 55 ILE A O 9
ATOM 8400 N N . ASP A 1 56 ? 20.919 -0.723 2.632 1.00 0.00 56 ASP A N 9
ATOM 8401 C CA . ASP A 1 56 ? 20.147 0.436 2.200 1.00 0.00 56 ASP A CA 9
ATOM 8402 C C . ASP A 1 56 ? 19.210 0.042 1.063 1.00 0.00 56 ASP A C 9
ATOM 8403 O O . ASP A 1 56 ? 19.663 -0.331 -0.015 1.00 0.00 56 ASP A O 9
ATOM 8412 N N . ILE A 1 57 ? 17.902 0.122 1.308 1.00 0.00 57 ILE A N 9
ATOM 8413 C CA . ILE A 1 57 ? 16.922 -0.243 0.290 1.00 0.00 57 ILE A CA 9
ATOM 8414 C C . ILE A 1 57 ? 16.953 0.746 -0.869 1.00 0.00 57 ILE A C 9
ATOM 8415 O O . ILE A 1 57 ? 16.814 1.953 -0.672 1.00 0.00 57 ILE A O 9
ATOM 8431 N N . ILE A 1 58 ? 17.132 0.223 -2.077 1.00 0.00 58 ILE A N 9
ATOM 8432 C CA . ILE A 1 58 ? 17.174 1.062 -3.268 1.00 0.00 58 ILE A CA 9
ATOM 8433 C C . ILE A 1 58 ? 15.916 0.864 -4.104 1.00 0.00 58 ILE A C 9
ATOM 8434 O O . ILE A 1 58 ? 15.181 1.813 -4.372 1.00 0.00 58 ILE A O 9
ATOM 8450 N N . CYS A 1 59 ? 15.679 -0.377 -4.521 1.00 0.00 59 CYS A N 9
ATOM 8451 C CA . CYS A 1 59 ? 14.505 -0.681 -5.335 1.00 0.00 59 CYS A CA 9
ATOM 8452 C C . CYS A 1 59 ? 14.227 -2.182 -5.344 1.00 0.00 59 CYS A C 9
ATOM 8453 O O . CYS A 1 59 ? 15.138 -2.994 -5.191 1.00 0.00 59 CYS A O 9
ATOM 8461 N N . LYS A 1 60 ? 12.964 -2.548 -5.519 1.00 0.00 60 LYS A N 9
ATOM 8462 C CA . LYS A 1 60 ? 12.592 -3.958 -5.542 1.00 0.00 60 LYS A CA 9
ATOM 8463 C C . LYS A 1 60 ? 12.499 -4.451 -6.981 1.00 0.00 60 LYS A C 9
ATOM 8464 O O . LYS A 1 60 ? 12.317 -3.656 -7.903 1.00 0.00 60 LYS A O 9
ATOM 8483 N N . THR A 1 61 ? 12.623 -5.761 -7.170 1.00 0.00 61 THR A N 9
ATOM 8484 C CA . THR A 1 61 ? 12.549 -6.328 -8.511 1.00 0.00 61 THR A CA 9
ATOM 8485 C C . THR A 1 61 ? 11.287 -7.179 -8.672 1.00 0.00 61 THR A C 9
ATOM 8486 O O . THR A 1 61 ? 10.731 -7.658 -7.685 1.00 0.00 61 THR A O 9
ATOM 8497 N N . PRO A 1 62 ? 10.827 -7.374 -9.888 1.00 0.00 62 PRO A N 9
ATOM 8498 C CA . PRO A 1 62 ? 9.601 -8.187 -10.168 1.00 0.00 62 PRO A CA 9
ATOM 8499 C C . PRO A 1 62 ? 9.707 -9.604 -9.611 1.00 0.00 62 PRO A C 9
ATOM 8500 O O . PRO A 1 62 ? 8.711 -10.194 -9.191 1.00 0.00 62 PRO A O 9
ATOM 8511 N N . MET A 1 63 ? 10.921 -10.147 -9.620 1.00 0.00 63 MET A N 9
ATOM 8512 C CA . MET A 1 63 ? 11.150 -11.499 -9.123 1.00 0.00 63 MET A CA 9
ATOM 8513 C C . MET A 1 63 ? 10.797 -11.591 -7.642 1.00 0.00 63 MET A C 9
ATOM 8514 O O . MET A 1 63 ? 10.244 -12.593 -7.188 1.00 0.00 63 MET A O 9
ATOM 8528 N N . GLY A 1 64 ? 11.121 -10.541 -6.898 1.00 0.00 64 GLY A N 9
ATOM 8529 C CA . GLY A 1 64 ? 10.835 -10.510 -5.470 1.00 0.00 64 GLY A CA 9
ATOM 8530 C C . GLY A 1 64 ? 12.056 -10.057 -4.679 1.00 0.00 64 GLY A C 9
ATOM 8531 O O . GLY A 1 64 ? 11.926 -9.403 -3.645 1.00 0.00 64 GLY A O 9
ATOM 8535 N N . MET A 1 65 ? 13.241 -10.396 -5.177 1.00 0.00 65 MET A N 9
ATOM 8536 C CA . MET A 1 65 ? 14.475 -10.013 -4.501 1.00 0.00 65 MET A CA 9
ATOM 8537 C C . MET A 1 65 ? 14.605 -8.496 -4.444 1.00 0.00 65 MET A C 9
ATOM 8538 O O . MET A 1 65 ? 14.200 -7.790 -5.367 1.00 0.00 65 MET A O 9
ATOM 8552 N N . TRP A 1 66 ? 15.155 -8.005 -3.339 1.00 0.00 66 TRP A N 9
ATOM 8553 C CA . TRP A 1 66 ? 15.315 -6.567 -3.153 1.00 0.00 66 TRP A CA 9
ATOM 8554 C C . TRP A 1 66 ? 16.732 -6.123 -3.501 1.00 0.00 66 TRP A C 9
ATOM 8555 O O . TRP A 1 66 ? 17.691 -6.882 -3.348 1.00 0.00 66 TRP A O 9
ATOM 8576 N N . THR A 1 67 ? 16.849 -4.884 -3.965 1.00 0.00 67 THR A N 9
ATOM 8577 C CA . THR A 1 67 ? 18.143 -4.325 -4.328 1.00 0.00 67 THR A CA 9
ATOM 8578 C C . THR A 1 67 ? 18.537 -3.250 -3.323 1.00 0.00 67 THR A C 9
ATOM 8579 O O . THR A 1 67 ? 17.716 -2.403 -2.952 1.00 0.00 67 THR A O 9
ATOM 8590 N N . GLY A 1 68 ? 19.792 -3.284 -2.887 1.00 0.00 68 GLY A N 9
ATOM 8591 C CA . GLY A 1 68 ? 20.279 -2.311 -1.921 1.00 0.00 68 GLY A CA 9
ATOM 8592 C C . GLY A 1 68 ? 21.779 -2.095 -2.064 1.00 0.00 68 GLY A C 9
ATOM 8593 O O . GLY A 1 68 ? 22.414 -2.642 -2.966 1.00 0.00 68 GLY A O 9
ATOM 8597 N N . MET A 1 69 ? 22.338 -1.281 -1.172 1.00 0.00 69 MET A N 9
ATOM 8598 C CA . MET A 1 69 ? 23.766 -0.986 -1.208 1.00 0.00 69 MET A CA 9
ATOM 8599 C C . MET A 1 69 ? 24.420 -1.322 0.131 1.00 0.00 69 MET A C 9
ATOM 8600 O O . MET A 1 69 ? 23.830 -1.112 1.198 1.00 0.00 69 MET A O 9
ATOM 8614 N N . LEU A 1 70 ? 25.643 -1.842 0.060 1.00 0.00 70 LEU A N 9
ATOM 8615 C CA . LEU A 1 70 ? 26.393 -2.211 1.251 1.00 0.00 70 LEU A CA 9
ATOM 8616 C C . LEU A 1 70 ? 27.854 -1.793 1.121 1.00 0.00 70 LEU A C 9
ATOM 8617 O O . LEU A 1 70 ? 28.631 -2.432 0.416 1.00 0.00 70 LEU A O 9
ATOM 8633 N N . ASN A 1 71 ? 28.228 -0.738 1.830 1.00 0.00 71 ASN A N 9
ATOM 8634 C CA . ASN A 1 71 ? 29.607 -0.262 1.806 1.00 0.00 71 ASN A CA 9
ATOM 8635 C C . ASN A 1 71 ? 30.030 0.019 0.365 1.00 0.00 71 ASN A C 9
ATOM 8636 O O . ASN A 1 71 ? 30.993 -0.558 -0.142 1.00 0.00 71 ASN A O 9
ATOM 8647 N N . ASN A 1 72 ? 29.302 0.906 -0.299 1.00 0.00 72 ASN A N 9
ATOM 8648 C CA . ASN A 1 72 ? 29.612 1.240 -1.682 1.00 0.00 72 ASN A CA 9
ATOM 8649 C C . ASN A 1 72 ? 29.533 -0.003 -2.560 1.00 0.00 72 ASN A C 9
ATOM 8650 O O . ASN A 1 72 ? 30.288 -0.143 -3.523 1.00 0.00 72 ASN A O 9
ATOM 8661 N N . LYS A 1 73 ? 28.608 -0.898 -2.233 1.00 0.00 73 LYS A N 9
ATOM 8662 C CA . LYS A 1 73 ? 28.438 -2.115 -3.013 1.00 0.00 73 LYS A CA 9
ATOM 8663 C C . LYS A 1 73 ? 26.961 -2.337 -3.316 1.00 0.00 73 LYS A C 9
ATOM 8664 O O . LYS A 1 73 ? 26.183 -2.661 -2.428 1.00 0.00 73 LYS A O 9
ATOM 8683 N N . VAL A 1 74 ? 26.577 -2.171 -4.575 1.00 0.00 74 VAL A N 9
ATOM 8684 C CA . VAL A 1 74 ? 25.183 -2.358 -4.959 1.00 0.00 74 VAL A CA 9
ATOM 8685 C C . VAL A 1 74 ? 24.972 -3.749 -5.539 1.00 0.00 74 VAL A C 9
ATOM 8686 O O . VAL A 1 74 ? 25.636 -4.138 -6.500 1.00 0.00 74 VAL A O 9
ATOM 8699 N N . GLY A 1 75 ? 24.050 -4.502 -4.948 1.00 0.00 75 GLY A N 9
ATOM 8700 C CA . GLY A 1 75 ? 23.771 -5.853 -5.415 1.00 0.00 75 GLY A CA 9
ATOM 8701 C C . GLY A 1 75 ? 22.369 -6.293 -5.008 1.00 0.00 75 GLY A C 9
ATOM 8702 O O . GLY A 1 75 ? 21.636 -5.547 -4.357 1.00 0.00 75 GLY A O 9
ATOM 8706 N N . ASN A 1 76 ? 22.001 -7.509 -5.400 1.00 0.00 76 ASN A N 9
ATOM 8707 C CA . ASN A 1 76 ? 20.682 -8.039 -5.078 1.00 0.00 76 ASN A CA 9
ATOM 8708 C C . ASN A 1 76 ? 20.774 -9.091 -3.975 1.00 0.00 76 ASN A C 9
ATOM 8709 O O . ASN A 1 76 ? 21.811 -9.727 -3.792 1.00 0.00 76 ASN A O 9
ATOM 8720 N N . PHE A 1 77 ? 19.679 -9.260 -3.244 1.00 0.00 77 PHE A N 9
ATOM 8721 C CA . PHE A 1 77 ? 19.632 -10.229 -2.159 1.00 0.00 77 PHE A CA 9
ATOM 8722 C C . PHE A 1 77 ? 18.206 -10.720 -1.932 1.00 0.00 77 PHE A C 9
ATOM 8723 O O . PHE A 1 77 ? 17.235 -10.073 -2.344 1.00 0.00 77 PHE A O 9
ATOM 8740 N N . LYS A 1 78 ? 18.089 -11.877 -1.287 1.00 0.00 78 LYS A N 9
ATOM 8741 C CA . LYS A 1 78 ? 16.783 -12.463 -1.026 1.00 0.00 78 LYS A CA 9
ATOM 8742 C C . LYS A 1 78 ? 16.023 -11.622 -0.013 1.00 0.00 78 LYS A C 9
ATOM 8743 O O . LYS A 1 78 ? 16.440 -11.489 1.136 1.00 0.00 78 LYS A O 9
ATOM 8762 N N . PHE A 1 79 ? 14.905 -11.060 -0.451 1.00 0.00 79 PHE A N 9
ATOM 8763 C CA . PHE A 1 79 ? 14.087 -10.231 0.421 1.00 0.00 79 PHE A CA 9
ATOM 8764 C C . PHE A 1 79 ? 13.609 -11.030 1.624 1.00 0.00 79 PHE A C 9
ATOM 8765 O O . PHE A 1 79 ? 13.324 -10.470 2.675 1.00 0.00 79 PHE A O 9
ATOM 8782 N N . ILE A 1 80 ? 13.518 -12.341 1.465 1.00 0.00 80 ILE A N 9
ATOM 8783 C CA . ILE A 1 80 ? 13.074 -13.199 2.555 1.00 0.00 80 ILE A CA 9
ATOM 8784 C C . ILE A 1 80 ? 14.082 -13.182 3.700 1.00 0.00 80 ILE A C 9
ATOM 8785 O O . ILE A 1 80 ? 13.705 -13.216 4.867 1.00 0.00 80 ILE A O 9
ATOM 8801 N N . TYR A 1 81 ? 15.361 -13.157 3.345 1.00 0.00 81 TYR A N 9
ATOM 8802 C CA . TYR A 1 81 ? 16.440 -13.162 4.334 1.00 0.00 81 TYR A CA 9
ATOM 8803 C C . TYR A 1 81 ? 16.643 -11.769 4.941 1.00 0.00 81 TYR A C 9
ATOM 8804 O O . TYR A 1 81 ? 17.423 -11.599 5.890 1.00 0.00 81 TYR A O 9
ATOM 8822 N N . VAL A 1 82 ? 15.946 -10.778 4.389 1.00 0.00 82 VAL A N 9
ATOM 8823 C CA . VAL A 1 82 ? 16.062 -9.410 4.869 1.00 0.00 82 VAL A CA 9
ATOM 8824 C C . VAL A 1 82 ? 14.710 -8.875 5.325 1.00 0.00 82 VAL A C 9
ATOM 8825 O O . VAL A 1 82 ? 13.693 -9.106 4.685 1.00 0.00 82 VAL A O 9
ATOM 8838 N N . ASP A 1 83 ? 14.714 -8.158 6.437 1.00 0.00 83 ASP A N 9
ATOM 8839 C CA . ASP A 1 83 ? 13.484 -7.590 6.969 1.00 0.00 83 ASP A CA 9
ATOM 8840 C C . ASP A 1 83 ? 13.450 -6.084 6.726 1.00 0.00 83 ASP A C 9
ATOM 8841 O O . ASP A 1 83 ? 14.432 -5.382 6.969 1.00 0.00 83 ASP A O 9
ATOM 8850 N N . VAL A 1 84 ? 12.310 -5.597 6.256 1.00 0.00 84 VAL A N 9
ATOM 8851 C CA . VAL A 1 84 ? 12.149 -4.170 5.990 1.00 0.00 84 VAL A CA 9
ATOM 8852 C C . VAL A 1 84 ? 11.951 -3.409 7.299 1.00 0.00 84 VAL A C 9
ATOM 8853 O O . VAL A 1 84 ? 10.985 -3.645 8.024 1.00 0.00 84 VAL A O 9
ATOM 8866 N N . ILE A 1 85 ? 12.877 -2.496 7.600 1.00 0.00 85 ILE A N 9
ATOM 8867 C CA . ILE A 1 85 ? 12.794 -1.711 8.830 1.00 0.00 85 ILE A CA 9
ATOM 8868 C C . ILE A 1 85 ? 12.376 -0.279 8.515 1.00 0.00 85 ILE A C 9
ATOM 8869 O O . ILE A 1 85 ? 12.711 0.254 7.458 1.00 0.00 85 ILE A O 9
ATOM 8885 N N . SER A 1 86 ? 11.649 0.343 9.437 1.00 0.00 86 SER A N 9
ATOM 8886 C CA . SER A 1 86 ? 11.207 1.718 9.236 1.00 0.00 86 SER A CA 9
ATOM 8887 C C . SER A 1 86 ? 11.911 2.644 10.222 1.00 0.00 86 SER A C 9
ATOM 8888 O O . SER A 1 86 ? 12.215 2.247 11.346 1.00 0.00 86 SER A O 9
ATOM 8896 N N . GLU A 1 87 ? 12.165 3.877 9.797 1.00 0.00 87 GLU A N 9
ATOM 8897 C CA . GLU A 1 87 ? 12.833 4.847 10.659 1.00 0.00 87 GLU A CA 9
ATOM 8898 C C . GLU A 1 87 ? 12.335 6.257 10.358 1.00 0.00 87 GLU A C 9
ATOM 8899 O O . GLU A 1 87 ? 12.921 7.194 10.877 1.00 0.00 87 GLU A O 9
ATOM 8911 N N . GLY A 1 25 ? 1.958 0.838 -1.571 1.00 0.00 25 GLY A N 10
ATOM 8912 C CA . GLY A 1 25 ? 3.004 -0.185 -1.853 1.00 0.00 25 GLY A CA 10
ATOM 8913 C C . GLY A 1 25 ? 4.229 0.084 -0.987 1.00 0.00 25 GLY A C 10
ATOM 8914 O O . GLY A 1 25 ? 4.215 0.969 -0.131 1.00 0.00 25 GLY A O 10
ATOM 8917 N N . PRO A 1 26 ? 5.279 -0.662 -1.196 1.00 0.00 26 PRO A N 10
ATOM 8918 C CA . PRO A 1 26 ? 6.546 -0.509 -0.424 1.00 0.00 26 PRO A CA 10
ATOM 8919 C C . PRO A 1 26 ? 7.275 0.787 -0.766 1.00 0.00 26 PRO A C 10
ATOM 8920 O O . PRO A 1 26 ? 7.142 1.313 -1.871 1.00 0.00 26 PRO A O 10
ATOM 8931 N N . PHE A 1 27 ? 8.041 1.299 0.190 1.00 0.00 27 PHE A N 10
ATOM 8932 C CA . PHE A 1 27 ? 8.784 2.536 -0.014 1.00 0.00 27 PHE A CA 10
ATOM 8933 C C . PHE A 1 27 ? 10.262 2.338 0.309 1.00 0.00 27 PHE A C 10
ATOM 8934 O O . PHE A 1 27 ? 10.620 1.461 1.094 1.00 0.00 27 PHE A O 10
ATOM 8951 N N . CYS A 1 28 ? 11.118 3.149 -0.310 1.00 0.00 28 CYS A N 10
ATOM 8952 C CA . CYS A 1 28 ? 12.550 3.044 -0.083 1.00 0.00 28 CYS A CA 10
ATOM 8953 C C . CYS A 1 28 ? 12.870 3.280 1.388 1.00 0.00 28 CYS A C 10
ATOM 8954 O O . CYS A 1 28 ? 12.150 3.989 2.086 1.00 0.00 28 CYS A O 10
ATOM 8962 N N . GLY A 1 29 ? 13.953 2.676 1.846 1.00 0.00 29 GLY A N 10
ATOM 8963 C CA . GLY A 1 29 ? 14.367 2.814 3.240 1.00 0.00 29 GLY A CA 10
ATOM 8964 C C . GLY A 1 29 ? 15.569 1.924 3.550 1.00 0.00 29 GLY A C 10
ATOM 8965 O O . GLY A 1 29 ? 16.493 1.806 2.746 1.00 0.00 29 GLY A O 10
ATOM 8969 N N . ARG A 1 30 ? 15.552 1.306 4.726 1.00 0.00 30 ARG A N 10
ATOM 8970 C CA . ARG A 1 30 ? 16.648 0.433 5.134 1.00 0.00 30 ARG A CA 10
ATOM 8971 C C . ARG A 1 30 ? 16.119 -0.940 5.534 1.00 0.00 30 ARG A C 10
ATOM 8972 O O . ARG A 1 30 ? 14.978 -1.071 5.975 1.00 0.00 30 ARG A O 10
ATOM 8993 N N . ALA A 1 31 ? 16.952 -1.962 5.365 1.00 0.00 31 ALA A N 10
ATOM 8994 C CA . ALA A 1 31 ? 16.557 -3.323 5.709 1.00 0.00 31 ALA A CA 10
ATOM 8995 C C . ALA A 1 31 ? 17.531 -3.924 6.720 1.00 0.00 31 ALA A C 10
ATOM 8996 O O . ALA A 1 31 ? 18.746 -3.791 6.580 1.00 0.00 31 ALA A O 10
ATOM 9003 N N . ARG A 1 32 ? 16.989 -4.587 7.735 1.00 0.00 32 ARG A N 10
ATOM 9004 C CA . ARG A 1 32 ? 17.819 -5.205 8.759 1.00 0.00 32 ARG A CA 10
ATOM 9005 C C . ARG A 1 32 ? 17.922 -6.710 8.519 1.00 0.00 32 ARG A C 10
ATOM 9006 O O . ARG A 1 32 ? 16.911 -7.408 8.444 1.00 0.00 32 ARG A O 10
ATOM 9027 N N . VAL A 1 33 ? 19.150 -7.201 8.394 1.00 0.00 33 VAL A N 10
ATOM 9028 C CA . VAL A 1 33 ? 19.376 -8.622 8.160 1.00 0.00 33 VAL A CA 10
ATOM 9029 C C . VAL A 1 33 ? 19.297 -9.397 9.469 1.00 0.00 33 VAL A C 10
ATOM 9030 O O . VAL A 1 33 ? 19.950 -9.046 10.451 1.00 0.00 33 VAL A O 10
ATOM 9043 N N . HIS A 1 34 ? 18.498 -10.454 9.472 1.00 0.00 34 HIS A N 10
ATOM 9044 C CA . HIS A 1 34 ? 18.339 -11.278 10.665 1.00 0.00 34 HIS A CA 10
ATOM 9045 C C . HIS A 1 34 ? 18.922 -12.674 10.447 1.00 0.00 34 HIS A C 10
ATOM 9046 O O . HIS A 1 34 ? 18.881 -13.521 11.341 1.00 0.00 34 HIS A O 10
ATOM 9060 N N . THR A 1 35 ? 19.458 -12.914 9.251 1.00 0.00 35 THR A N 10
ATOM 9061 C CA . THR A 1 35 ? 20.035 -14.210 8.929 1.00 0.00 35 THR A CA 10
ATOM 9062 C C . THR A 1 35 ? 21.221 -14.048 7.986 1.00 0.00 35 THR A C 10
ATOM 9063 O O . THR A 1 35 ? 21.280 -13.105 7.204 1.00 0.00 35 THR A O 10
ATOM 9074 N N . ASP A 1 36 ? 22.164 -14.977 8.064 1.00 0.00 36 ASP A N 10
ATOM 9075 C CA . ASP A 1 36 ? 23.345 -14.925 7.211 1.00 0.00 36 ASP A CA 10
ATOM 9076 C C . ASP A 1 36 ? 23.085 -15.647 5.893 1.00 0.00 36 ASP A C 10
ATOM 9077 O O . ASP A 1 36 ? 23.018 -16.876 5.851 1.00 0.00 36 ASP A O 10
ATOM 9086 N N . PHE A 1 37 ? 22.946 -14.878 4.819 1.00 0.00 37 PHE A N 10
ATOM 9087 C CA . PHE A 1 37 ? 22.701 -15.453 3.501 1.00 0.00 37 PHE A CA 10
ATOM 9088 C C . PHE A 1 37 ? 23.830 -15.097 2.542 1.00 0.00 37 PHE A C 10
ATOM 9089 O O . PHE A 1 37 ? 24.083 -13.920 2.274 1.00 0.00 37 PHE A O 10
ATOM 9106 N N . THR A 1 38 ? 24.508 -16.119 2.027 1.00 0.00 38 THR A N 10
ATOM 9107 C CA . THR A 1 38 ? 25.605 -15.895 1.104 1.00 0.00 38 THR A CA 10
ATOM 9108 C C . THR A 1 38 ? 25.402 -16.702 -0.184 1.00 0.00 38 THR A C 10
ATOM 9109 O O . THR A 1 38 ? 25.106 -17.899 -0.132 1.00 0.00 38 THR A O 10
ATOM 9120 N N . PRO A 1 39 ? 25.547 -16.076 -1.324 1.00 0.00 39 PRO A N 10
ATOM 9121 C CA . PRO A 1 39 ? 25.373 -16.747 -2.643 1.00 0.00 39 PRO A CA 10
ATOM 9122 C C . PRO A 1 39 ? 26.532 -17.677 -2.978 1.00 0.00 39 PRO A C 10
ATOM 9123 O O . PRO A 1 39 ? 27.603 -17.593 -2.375 1.00 0.00 39 PRO A O 10
ATOM 9134 N N . SER A 1 40 ? 26.312 -18.559 -3.945 1.00 0.00 40 SER A N 10
ATOM 9135 C CA . SER A 1 40 ? 27.344 -19.496 -4.358 1.00 0.00 40 SER A CA 10
ATOM 9136 C C . SER A 1 40 ? 28.515 -18.757 -4.999 1.00 0.00 40 SER A C 10
ATOM 9137 O O . SER A 1 40 ? 28.362 -17.641 -5.495 1.00 0.00 40 SER A O 10
ATOM 9145 N N . PRO A 1 41 ? 29.675 -19.354 -4.990 1.00 0.00 41 PRO A N 10
ATOM 9146 C CA . PRO A 1 41 ? 30.905 -18.740 -5.574 1.00 0.00 41 PRO A CA 10
ATOM 9147 C C . PRO A 1 41 ? 30.735 -18.393 -7.049 1.00 0.00 41 PRO A C 10
ATOM 9148 O O . PRO A 1 41 ? 31.318 -17.426 -7.540 1.00 0.00 41 PRO A O 10
ATOM 9159 N N . TYR A 1 42 ? 29.928 -19.181 -7.748 1.00 0.00 42 TYR A N 10
ATOM 9160 C CA . TYR A 1 42 ? 29.680 -18.939 -9.165 1.00 0.00 42 TYR A CA 10
ATOM 9161 C C . TYR A 1 42 ? 28.778 -17.717 -9.352 1.00 0.00 42 TYR A C 10
ATOM 9162 O O . TYR A 1 42 ? 28.607 -17.228 -10.468 1.00 0.00 42 TYR A O 10
ATOM 9180 N N . ASP A 1 43 ? 28.204 -17.230 -8.254 1.00 0.00 43 ASP A N 10
ATOM 9181 C CA . ASP A 1 43 ? 27.324 -16.072 -8.311 1.00 0.00 43 ASP A CA 10
ATOM 9182 C C . ASP A 1 43 ? 27.990 -14.868 -7.651 1.00 0.00 43 ASP A C 10
ATOM 9183 O O . ASP A 1 43 ? 28.223 -14.861 -6.442 1.00 0.00 43 ASP A O 10
ATOM 9192 N N . THR A 1 44 ? 28.289 -13.853 -8.452 1.00 0.00 44 THR A N 10
ATOM 9193 C CA . THR A 1 44 ? 28.928 -12.645 -7.936 1.00 0.00 44 THR A CA 10
ATOM 9194 C C . THR A 1 44 ? 27.931 -11.492 -7.872 1.00 0.00 44 THR A C 10
ATOM 9195 O O . THR A 1 44 ? 28.054 -10.596 -7.036 1.00 0.00 44 THR A O 10
ATOM 9206 N N . ASP A 1 45 ? 26.942 -11.523 -8.759 1.00 0.00 45 ASP A N 10
ATOM 9207 C CA . ASP A 1 45 ? 25.925 -10.478 -8.797 1.00 0.00 45 ASP A CA 10
ATOM 9208 C C . ASP A 1 45 ? 25.141 -10.447 -7.487 1.00 0.00 45 ASP A C 10
ATOM 9209 O O . ASP A 1 45 ? 24.755 -9.380 -7.007 1.00 0.00 45 ASP A O 10
ATOM 9218 N N . SER A 1 46 ? 24.903 -11.625 -6.919 1.00 0.00 46 SER A N 10
ATOM 9219 C CA . SER A 1 46 ? 24.161 -11.719 -5.669 1.00 0.00 46 SER A CA 10
ATOM 9220 C C . SER A 1 46 ? 24.916 -11.024 -4.540 1.00 0.00 46 SER A C 10
ATOM 9221 O O . SER A 1 46 ? 26.138 -11.128 -4.440 1.00 0.00 46 SER A O 10
ATOM 9229 N N . LEU A 1 47 ? 24.179 -10.310 -3.698 1.00 0.00 47 LEU A N 10
ATOM 9230 C CA . LEU A 1 47 ? 24.783 -9.598 -2.584 1.00 0.00 47 LEU A CA 10
ATOM 9231 C C . LEU A 1 47 ? 24.794 -10.475 -1.335 1.00 0.00 47 LEU A C 10
ATOM 9232 O O . LEU A 1 47 ? 23.843 -11.214 -1.079 1.00 0.00 47 LEU A O 10
ATOM 9248 N N . LYS A 1 48 ? 25.857 -10.363 -0.547 1.00 0.00 48 LYS A N 10
ATOM 9249 C CA . LYS A 1 48 ? 25.969 -11.137 0.684 1.00 0.00 48 LYS A CA 10
ATOM 9250 C C . LYS A 1 48 ? 25.463 -10.323 1.872 1.00 0.00 48 LYS A C 10
ATOM 9251 O O . LYS A 1 48 ? 25.681 -9.112 1.946 1.00 0.00 48 LYS A O 10
ATOM 9270 N N . ILE A 1 49 ? 24.782 -10.994 2.797 1.00 0.00 49 ILE A N 10
ATOM 9271 C CA . ILE A 1 49 ? 24.248 -10.315 3.973 1.00 0.00 49 ILE A CA 10
ATOM 9272 C C . ILE A 1 49 ? 24.594 -11.089 5.242 1.00 0.00 49 ILE A C 10
ATOM 9273 O O . ILE A 1 49 ? 24.658 -12.320 5.232 1.00 0.00 49 ILE A O 10
ATOM 9289 N N . LYS A 1 50 ? 24.793 -10.365 6.336 1.00 0.00 50 LYS A N 10
ATOM 9290 C CA . LYS A 1 50 ? 25.117 -10.997 7.610 1.00 0.00 50 LYS A CA 10
ATOM 9291 C C . LYS A 1 50 ? 24.182 -10.503 8.708 1.00 0.00 50 LYS A C 10
ATOM 9292 O O . LYS A 1 50 ? 23.863 -9.318 8.780 1.00 0.00 50 LYS A O 10
ATOM 9311 N N . LYS A 1 51 ? 23.737 -11.421 9.560 1.00 0.00 51 LYS A N 10
ATOM 9312 C CA . LYS A 1 51 ? 22.832 -11.062 10.645 1.00 0.00 51 LYS A CA 10
ATOM 9313 C C . LYS A 1 51 ? 23.435 -9.962 11.512 1.00 0.00 51 LYS A C 10
ATOM 9314 O O . LYS A 1 51 ? 24.550 -10.093 12.013 1.00 0.00 51 LYS A O 10
ATOM 9333 N N . GLY A 1 52 ? 22.686 -8.878 11.680 1.00 0.00 52 GLY A N 10
ATOM 9334 C CA . GLY A 1 52 ? 23.148 -7.754 12.489 1.00 0.00 52 GLY A CA 10
ATOM 9335 C C . GLY A 1 52 ? 23.568 -6.578 11.614 1.00 0.00 52 GLY A C 10
ATOM 9336 O O . GLY A 1 52 ? 23.596 -5.435 12.070 1.00 0.00 52 GLY A O 10
ATOM 9340 N N . ASP A 1 53 ? 23.879 -6.860 10.353 1.00 0.00 53 ASP A N 10
ATOM 9341 C CA . ASP A 1 53 ? 24.279 -5.815 9.422 1.00 0.00 53 ASP A CA 10
ATOM 9342 C C . ASP A 1 53 ? 23.057 -5.099 8.853 1.00 0.00 53 ASP A C 10
ATOM 9343 O O . ASP A 1 53 ? 21.962 -5.663 8.805 1.00 0.00 53 ASP A O 10
ATOM 9352 N N . ILE A 1 54 ? 23.252 -3.857 8.425 1.00 0.00 54 ILE A N 10
ATOM 9353 C CA . ILE A 1 54 ? 22.161 -3.072 7.857 1.00 0.00 54 ILE A CA 10
ATOM 9354 C C . ILE A 1 54 ? 22.405 -2.803 6.379 1.00 0.00 54 ILE A C 10
ATOM 9355 O O . ILE A 1 54 ? 23.483 -2.365 5.988 1.00 0.00 54 ILE A O 10
ATOM 9371 N N . ILE A 1 55 ? 21.393 -3.080 5.562 1.00 0.00 55 ILE A N 10
ATOM 9372 C CA . ILE A 1 55 ? 21.511 -2.876 4.122 1.00 0.00 55 ILE A CA 10
ATOM 9373 C C . ILE A 1 55 ? 20.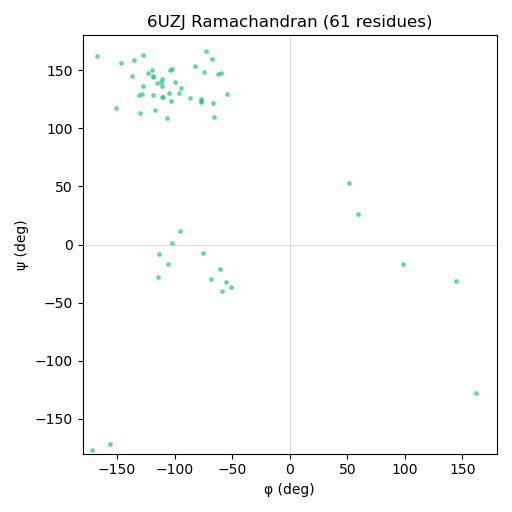592 -1.745 3.665 1.00 0.00 55 ILE A C 10
ATOM 9374 O O . ILE A 1 55 ? 19.402 -1.737 3.972 1.00 0.00 55 ILE A O 10
ATOM 9390 N N . ASP A 1 56 ? 21.154 -0.797 2.925 1.00 0.00 56 ASP A N 10
ATOM 9391 C CA . ASP A 1 56 ? 20.377 0.330 2.422 1.00 0.00 56 ASP A CA 10
ATOM 9392 C C . ASP A 1 56 ? 19.631 -0.067 1.153 1.00 0.00 56 ASP A C 10
ATOM 9393 O O . ASP A 1 56 ? 20.248 -0.483 0.165 1.00 0.00 56 ASP A O 10
ATOM 9402 N N . ILE A 1 57 ? 18.303 0.064 1.190 1.00 0.00 57 ILE A N 10
ATOM 9403 C CA . ILE A 1 57 ? 17.478 -0.284 0.041 1.00 0.00 57 ILE A CA 10
ATOM 9404 C C . ILE A 1 57 ? 17.685 0.723 -1.088 1.00 0.00 57 ILE A C 10
ATOM 9405 O O . ILE A 1 57 ? 17.587 1.932 -0.884 1.00 0.00 57 ILE A O 10
ATOM 9421 N N . ILE A 1 58 ? 17.967 0.211 -2.280 1.00 0.00 58 ILE A N 10
ATOM 9422 C CA . ILE A 1 58 ? 18.182 1.066 -3.438 1.00 0.00 58 ILE A CA 10
ATOM 9423 C C . ILE A 1 58 ? 16.986 1.008 -4.380 1.00 0.00 58 ILE A C 10
ATOM 9424 O O . ILE A 1 58 ? 16.425 2.041 -4.753 1.00 0.00 58 ILE A O 10
ATOM 9440 N N . CYS A 1 59 ? 16.606 -0.205 -4.772 1.00 0.00 59 CYS A N 10
ATOM 9441 C CA . CYS A 1 59 ? 15.481 -0.382 -5.684 1.00 0.00 59 CYS A CA 10
ATOM 9442 C C . CYS A 1 59 ? 14.994 -1.829 -5.669 1.00 0.00 59 CYS A C 10
ATOM 9443 O O . CYS A 1 59 ? 15.769 -2.752 -5.428 1.00 0.00 5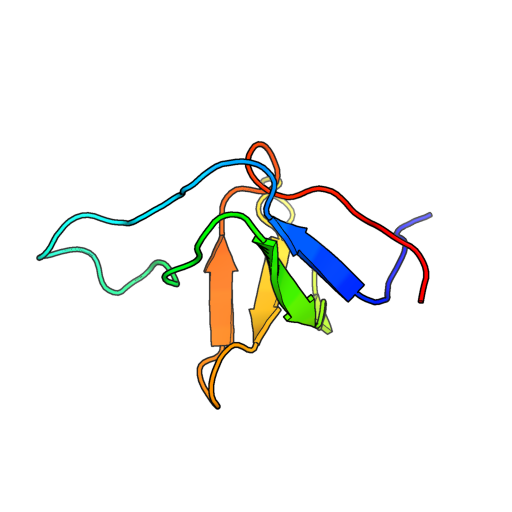9 CYS A O 10
ATOM 9451 N N . LYS A 1 60 ? 13.706 -2.020 -5.929 1.00 0.00 60 LYS A N 10
ATOM 9452 C CA . LYS A 1 60 ? 13.135 -3.361 -5.945 1.00 0.00 60 LYS A CA 10
ATOM 9453 C C . LYS A 1 60 ? 12.786 -3.769 -7.372 1.00 0.00 60 LYS A C 10
ATOM 9454 O O . LYS A 1 60 ? 12.548 -2.915 -8.232 1.00 0.00 60 LYS A O 10
ATOM 9473 N N . THR A 1 61 ? 12.746 -5.074 -7.615 1.00 0.00 61 THR A N 10
ATOM 9474 C CA . THR A 1 61 ? 12.417 -5.572 -8.936 1.00 0.00 61 THR A CA 10
ATOM 9475 C C . THR A 1 61 ? 11.435 -6.742 -8.848 1.00 0.00 61 THR A C 10
ATOM 9476 O O . THR A 1 61 ? 11.387 -7.448 -7.840 1.00 0.00 61 THR A O 10
ATOM 9487 N N . PRO A 1 62 ? 10.674 -6.972 -9.887 1.00 0.00 62 PRO A N 10
ATOM 9488 C CA . PRO A 1 62 ? 9.687 -8.093 -9.937 1.00 0.00 62 PRO A CA 10
ATOM 9489 C C . PRO A 1 62 ? 10.364 -9.459 -9.831 1.00 0.00 62 PRO A C 10
ATOM 9490 O O . PRO A 1 62 ? 9.729 -10.452 -9.477 1.00 0.00 62 PRO A O 10
ATOM 9501 N N . MET A 1 63 ? 11.653 -9.499 -10.149 1.00 0.00 63 MET A N 10
ATOM 9502 C CA . MET A 1 63 ? 12.405 -10.748 -10.096 1.00 0.00 63 MET A CA 10
ATOM 9503 C C . MET A 1 63 ? 12.230 -11.417 -8.737 1.00 0.00 63 MET A C 10
ATOM 9504 O O . MET A 1 63 ? 12.258 -12.643 -8.632 1.00 0.00 63 MET A O 10
ATOM 9518 N N . GLY A 1 64 ? 12.059 -10.606 -7.701 1.00 0.00 64 GLY A N 10
ATOM 9519 C CA . GLY A 1 64 ? 11.892 -11.136 -6.354 1.00 0.00 64 GLY A CA 10
ATOM 9520 C C . GLY A 1 64 ? 13.147 -10.904 -5.516 1.00 0.00 64 GLY A C 10
ATOM 9521 O O . GLY A 1 64 ? 13.349 -11.549 -4.489 1.00 0.00 64 GLY A O 10
ATOM 9525 N N . MET A 1 65 ? 13.990 -9.982 -5.962 1.00 0.00 65 MET A N 10
ATOM 9526 C CA . MET A 1 65 ? 15.216 -9.667 -5.241 1.00 0.00 65 MET A CA 10
ATOM 9527 C C . MET A 1 65 ? 15.325 -8.164 -5.005 1.00 0.00 65 MET A C 10
ATOM 9528 O O . MET A 1 65 ? 15.010 -7.364 -5.885 1.00 0.00 65 MET A O 10
ATOM 9542 N N . TRP A 1 66 ? 15.781 -7.788 -3.817 1.00 0.00 66 TRP A N 10
ATOM 9543 C CA . TRP A 1 66 ? 15.939 -6.377 -3.479 1.00 0.00 66 TRP A CA 10
ATOM 9544 C C . TRP A 1 66 ? 17.358 -5.904 -3.780 1.00 0.00 66 TRP A C 10
ATOM 9545 O O . TRP A 1 66 ? 18.329 -6.616 -3.521 1.00 0.00 66 TRP A O 10
ATOM 9566 N N . THR A 1 67 ? 17.471 -4.696 -4.321 1.00 0.00 67 THR A N 10
ATOM 9567 C CA . THR A 1 67 ? 18.777 -4.133 -4.647 1.00 0.00 67 THR A CA 10
ATOM 9568 C C . THR A 1 67 ? 19.224 -3.189 -3.542 1.00 0.00 67 THR A C 10
ATOM 9569 O O . THR A 1 67 ? 18.463 -2.320 -3.118 1.00 0.00 67 THR A O 10
ATOM 9580 N N . GLY A 1 68 ? 20.463 -3.362 -3.084 1.00 0.00 68 GLY A N 10
ATOM 9581 C CA . GLY A 1 68 ? 20.999 -2.518 -2.019 1.00 0.00 68 GLY A CA 10
ATOM 9582 C C . GLY A 1 68 ? 22.519 -2.451 -2.089 1.00 0.00 68 GLY A C 10
ATOM 9583 O O . GLY A 1 68 ? 23.137 -3.002 -3.005 1.00 0.00 68 GLY A O 10
ATOM 9587 N N . MET A 1 69 ? 23.116 -1.765 -1.119 1.00 0.00 69 MET A N 10
ATOM 9588 C CA . MET A 1 69 ? 24.571 -1.627 -1.085 1.00 0.00 69 MET A CA 10
ATOM 9589 C C . MET A 1 69 ? 25.130 -2.138 0.241 1.00 0.00 69 MET A C 10
ATOM 9590 O O . MET A 1 69 ? 24.492 -2.014 1.284 1.00 0.00 69 MET A O 10
ATOM 9604 N N . LEU A 1 70 ? 26.328 -2.711 0.190 1.00 0.00 70 LEU A N 10
ATOM 9605 C CA . LEU A 1 70 ? 26.968 -3.235 1.388 1.00 0.00 70 LEU A CA 10
ATOM 9606 C C . LEU A 1 70 ? 28.487 -3.147 1.265 1.00 0.00 70 LEU A C 10
ATOM 9607 O O . LEU A 1 70 ? 29.082 -3.753 0.380 1.00 0.00 70 LEU A O 10
ATOM 9623 N N . ASN A 1 71 ? 29.108 -2.396 2.163 1.00 0.00 71 ASN A N 10
ATOM 9624 C CA . ASN A 1 71 ? 30.560 -2.239 2.147 1.00 0.00 71 ASN A CA 10
ATOM 9625 C C . ASN A 1 71 ? 31.018 -1.775 0.767 1.00 0.00 71 ASN A C 10
ATOM 9626 O O . ASN A 1 71 ? 31.936 -2.352 0.182 1.00 0.00 71 ASN A O 10
ATOM 9637 N N . ASN A 1 72 ? 30.374 -0.733 0.250 1.00 0.00 72 ASN A N 10
ATOM 9638 C CA . ASN A 1 72 ? 30.719 -0.206 -1.063 1.00 0.00 72 ASN A CA 10
ATOM 9639 C C . ASN A 1 72 ? 30.542 -1.277 -2.134 1.00 0.00 72 ASN A C 10
ATOM 9640 O O . ASN A 1 72 ? 31.299 -1.332 -3.103 1.00 0.00 72 ASN A O 10
ATOM 9651 N N . LYS A 1 73 ? 29.526 -2.118 -1.958 1.00 0.00 73 LYS A N 10
ATOM 9652 C CA . LYS A 1 73 ? 29.247 -3.175 -2.924 1.00 0.00 73 LYS A CA 10
ATOM 9653 C C . LYS A 1 73 ? 27.744 -3.299 -3.160 1.00 0.00 73 LYS A C 10
ATOM 9654 O O . LYS A 1 73 ? 26.989 -3.611 -2.244 1.00 0.00 73 LYS A O 10
ATOM 9673 N N . VAL A 1 74 ? 27.320 -3.057 -4.391 1.00 0.00 74 VAL A N 10
ATOM 9674 C CA . VAL A 1 74 ? 25.904 -3.143 -4.735 1.00 0.00 74 VAL A CA 10
ATOM 9675 C C . VAL A 1 74 ? 25.592 -4.474 -5.405 1.00 0.00 74 VAL A C 10
ATOM 9676 O O . VAL A 1 74 ? 26.286 -4.890 -6.334 1.00 0.00 74 VAL A O 10
ATOM 9689 N N . GLY A 1 75 ? 24.546 -5.143 -4.926 1.00 0.00 75 GLY A N 10
ATOM 9690 C CA . GLY A 1 75 ? 24.157 -6.431 -5.488 1.00 0.00 75 GLY A CA 10
ATOM 9691 C C . GLY A 1 75 ? 22.694 -6.735 -5.184 1.00 0.00 75 GLY A C 10
ATOM 9692 O O . GLY A 1 75 ? 22.008 -5.954 -4.509 1.00 0.00 75 GLY A O 10
ATOM 9696 N N . ASN A 1 76 ? 22.215 -7.867 -5.694 1.00 0.00 76 ASN A N 10
ATOM 9697 C CA . ASN A 1 76 ? 20.826 -8.261 -5.476 1.00 0.00 76 ASN A CA 10
ATOM 9698 C C . ASN A 1 76 ? 20.743 -9.387 -4.449 1.00 0.00 76 ASN A C 10
ATOM 9699 O O . ASN A 1 76 ? 21.513 -10.341 -4.497 1.00 0.00 76 ASN A O 10
ATOM 9710 N N . PHE A 1 77 ? 19.799 -9.266 -3.522 1.00 0.00 77 PHE A N 10
ATOM 9711 C CA . PHE A 1 77 ? 19.621 -10.275 -2.483 1.00 0.00 77 PHE A CA 10
ATOM 9712 C C . PHE A 1 77 ? 18.142 -10.551 -2.245 1.00 0.00 77 PHE A C 10
ATOM 9713 O O . PHE A 1 77 ? 17.290 -9.707 -2.514 1.00 0.00 77 PHE A O 10
ATOM 9730 N N . LYS A 1 78 ? 17.843 -11.746 -1.744 1.00 0.00 78 LYS A N 10
ATOM 9731 C CA . LYS A 1 78 ? 16.461 -12.122 -1.483 1.00 0.00 78 LYS A CA 10
ATOM 9732 C C . LYS A 1 78 ? 15.952 -11.432 -0.220 1.00 0.00 78 LYS A C 10
ATOM 9733 O O . LYS A 1 78 ? 16.552 -11.538 0.847 1.00 0.00 78 LYS A O 10
ATOM 9752 N N . PHE A 1 79 ? 14.845 -10.719 -0.358 1.00 0.00 79 PHE A N 10
ATOM 9753 C CA . PHE A 1 79 ? 14.258 -10.009 0.771 1.00 0.00 79 PHE A CA 10
ATOM 9754 C C . PHE A 1 79 ? 13.768 -10.992 1.831 1.00 0.00 79 PHE A C 10
ATOM 9755 O O . PHE A 1 79 ? 13.579 -10.626 2.987 1.00 0.00 79 PHE A O 10
ATOM 9772 N N . ILE A 1 80 ? 13.553 -12.235 1.424 1.00 0.00 80 ILE A N 10
ATOM 9773 C CA . ILE A 1 80 ? 13.078 -13.260 2.346 1.00 0.00 80 ILE A CA 10
ATOM 9774 C C . ILE A 1 80 ? 14.080 -13.467 3.477 1.00 0.00 80 ILE A C 10
ATOM 9775 O O . ILE A 1 80 ? 13.722 -13.931 4.559 1.00 0.00 80 ILE A O 10
ATOM 9791 N N . TYR A 1 81 ? 15.335 -13.108 3.221 1.00 0.00 81 TYR A N 10
ATOM 9792 C CA . TYR A 1 81 ? 16.378 -13.247 4.227 1.00 0.00 81 TYR A CA 10
ATOM 9793 C C . TYR A 1 81 ? 16.695 -11.896 4.864 1.00 0.00 81 TYR A C 10
ATOM 9794 O O . TYR A 1 81 ? 17.676 -11.762 5.595 1.00 0.00 81 TYR A O 10
ATOM 9812 N N . VAL A 1 82 ? 15.865 -10.894 4.577 1.00 0.00 82 VAL A N 10
ATOM 9813 C CA . VAL A 1 82 ? 16.078 -9.563 5.123 1.00 0.00 82 VAL A CA 10
ATOM 9814 C C . VAL A 1 82 ? 14.760 -8.980 5.631 1.00 0.00 82 VAL A C 10
ATOM 9815 O O . VAL A 1 82 ? 13.694 -9.258 5.083 1.00 0.00 82 VAL A O 10
ATOM 9828 N N . ASP A 1 83 ? 14.845 -8.166 6.674 1.00 0.00 83 ASP A N 10
ATOM 9829 C CA . ASP A 1 83 ? 13.657 -7.542 7.245 1.00 0.00 83 ASP A CA 10
ATOM 9830 C C . ASP A 1 83 ? 13.600 -6.066 6.865 1.00 0.00 83 ASP A C 10
ATOM 9831 O O . ASP A 1 83 ? 14.576 -5.345 6.999 1.00 0.00 83 ASP A O 10
ATOM 9840 N N . VAL A 1 84 ? 12.448 -5.626 6.398 1.00 0.00 84 VAL A N 10
ATOM 9841 C CA . VAL A 1 84 ? 12.273 -4.229 6.002 1.00 0.00 84 VAL A CA 10
ATOM 9842 C C . VAL A 1 84 ? 11.763 -3.393 7.174 1.00 0.00 84 VAL A C 10
ATOM 9843 O O . VAL A 1 84 ? 10.823 -3.782 7.868 1.00 0.00 84 VAL A O 10
ATOM 9856 N N . ILE A 1 85 ? 12.389 -2.241 7.387 1.00 0.00 85 ILE A N 10
ATOM 9857 C CA . ILE A 1 85 ? 11.991 -1.357 8.476 1.00 0.00 85 ILE A CA 10
ATOM 9858 C C . ILE A 1 85 ? 11.654 0.033 7.946 1.00 0.00 85 ILE A C 10
ATOM 9859 O O . ILE A 1 85 ? 12.117 0.429 6.877 1.00 0.00 85 ILE A O 10
ATOM 9875 N N . SER A 1 86 ? 10.846 0.769 8.701 1.00 0.00 86 SER A N 10
ATOM 9876 C CA . SER A 1 86 ? 10.454 2.114 8.299 1.00 0.00 86 SER A CA 10
ATOM 9877 C C . SER A 1 86 ? 11.042 3.153 9.249 1.00 0.00 86 SER A C 10
ATOM 9878 O O . SER A 1 86 ? 11.226 2.888 10.437 1.00 0.00 86 SER A O 10
ATOM 9886 N N . GLU A 1 87 ? 11.333 4.335 8.718 1.00 0.00 87 GLU A N 10
ATOM 9887 C CA . GLU A 1 87 ? 11.899 5.407 9.530 1.00 0.00 87 GLU A CA 10
ATOM 9888 C C . GLU A 1 87 ? 11.018 5.683 10.744 1.00 0.00 87 GLU A C 10
ATOM 9889 O O . GLU A 1 87 ? 9.918 6.176 10.554 1.00 0.00 87 GLU A O 10
ATOM 9901 N N . GLY A 1 25 ? 3.839 -1.647 -5.598 1.00 0.00 25 GLY A N 11
ATOM 9902 C CA . GLY A 1 25 ? 3.927 -0.535 -4.609 1.00 0.00 25 GLY A CA 11
ATOM 9903 C C . GLY A 1 25 ? 5.286 -0.575 -3.915 1.00 0.00 25 GLY A C 11
ATOM 9904 O O . GLY A 1 25 ? 5.377 -0.869 -2.723 1.00 0.00 25 GLY A O 11
ATOM 9907 N N . PRO A 1 26 ? 6.331 -0.286 -4.641 1.00 0.00 26 PRO A N 11
ATOM 9908 C CA . PRO A 1 26 ? 7.721 -0.283 -4.094 1.00 0.00 26 PRO A CA 11
ATOM 9909 C C . PRO A 1 26 ? 7.953 0.867 -3.117 1.00 0.00 26 PRO A C 11
ATOM 9910 O O . PRO A 1 26 ? 7.323 1.919 -3.220 1.00 0.00 26 PRO A O 11
ATOM 9921 N N . PHE A 1 27 ? 8.859 0.655 -2.166 1.00 0.00 27 PHE A N 11
ATOM 9922 C CA . PHE A 1 27 ? 9.162 1.678 -1.172 1.00 0.00 27 PHE A CA 11
ATOM 9923 C C . PHE A 1 27 ? 10.656 1.691 -0.862 1.00 0.00 27 PHE A C 11
ATOM 9924 O O . PHE A 1 27 ? 11.310 0.648 -0.863 1.00 0.00 27 PHE A O 11
ATOM 9941 N N . CYS A 1 28 ? 11.189 2.878 -0.594 1.00 0.00 28 CYS A N 11
ATOM 9942 C CA . CYS A 1 28 ? 12.605 3.015 -0.277 1.00 0.00 28 CYS A CA 11
ATOM 9943 C C . CYS A 1 28 ? 12.800 3.176 1.227 1.00 0.00 28 CYS A C 11
ATOM 9944 O O . CYS A 1 28 ? 12.062 3.908 1.885 1.00 0.00 28 CYS A O 11
ATOM 9952 N N . GLY A 1 29 ? 13.795 2.479 1.761 1.00 0.00 29 GLY A N 11
ATOM 9953 C CA . GLY A 1 29 ? 14.082 2.542 3.191 1.00 0.00 29 GLY A CA 11
ATOM 9954 C C . GLY A 1 29 ? 15.330 1.733 3.537 1.00 0.00 29 GLY A C 11
ATOM 9955 O O . GLY A 1 29 ? 16.247 1.605 2.723 1.00 0.00 29 GLY A O 11
ATOM 9959 N N . ARG A 1 30 ? 15.362 1.194 4.752 1.00 0.00 30 ARG A N 11
ATOM 9960 C CA . ARG A 1 30 ? 16.504 0.404 5.197 1.00 0.00 30 ARG A CA 11
ATOM 9961 C C . ARG A 1 30 ? 16.129 -1.070 5.291 1.00 0.00 30 ARG A C 11
ATOM 9962 O O . ARG A 1 30 ? 15.048 -1.418 5.759 1.00 0.00 30 ARG A O 11
ATOM 9983 N N . ALA A 1 31 ? 17.031 -1.935 4.841 1.00 0.00 31 ALA A N 11
ATOM 9984 C CA . ALA A 1 31 ? 16.784 -3.372 4.875 1.00 0.00 31 ALA A CA 11
ATOM 9985 C C . ALA A 1 31 ? 17.614 -4.024 5.980 1.00 0.00 31 ALA A C 11
ATOM 9986 O O . ALA A 1 31 ? 18.842 -4.032 5.924 1.00 0.00 31 ALA A O 11
ATOM 9993 N N . ARG A 1 32 ? 16.936 -4.570 6.978 1.00 0.00 32 ARG A N 11
ATOM 9994 C CA . ARG A 1 32 ? 17.625 -5.218 8.082 1.00 0.00 32 ARG A CA 11
ATOM 9995 C C . ARG A 1 32 ? 17.692 -6.721 7.850 1.00 0.00 32 ARG A C 11
ATOM 9996 O O . ARG A 1 32 ? 16.665 -7.383 7.719 1.00 0.00 32 ARG A O 11
ATOM 10017 N N . VAL A 1 33 ? 18.906 -7.254 7.794 1.00 0.00 33 VAL A N 11
ATOM 10018 C CA . VAL A 1 33 ? 19.089 -8.682 7.565 1.00 0.00 33 VAL A CA 11
ATOM 10019 C C . VAL A 1 33 ? 18.782 -9.470 8.835 1.00 0.00 33 VAL A C 11
ATOM 10020 O O . VAL A 1 33 ? 19.369 -9.225 9.889 1.00 0.00 33 VAL A O 11
ATOM 10033 N N . HIS A 1 34 ? 17.862 -10.422 8.723 1.00 0.00 34 HIS A N 11
ATOM 10034 C CA . HIS A 1 34 ? 17.488 -11.250 9.862 1.00 0.00 34 HIS A CA 11
ATOM 10035 C C . HIS A 1 34 ? 17.959 -12.690 9.656 1.00 0.00 34 HIS A C 11
ATOM 10036 O O . HIS A 1 34 ? 18.009 -13.474 10.602 1.00 0.00 34 HIS A O 11
ATOM 10050 N N . THR A 1 35 ? 18.306 -13.030 8.414 1.00 0.00 35 THR A N 11
ATOM 10051 C CA . THR A 1 35 ? 18.778 -14.373 8.103 1.00 0.00 35 THR A CA 11
ATOM 10052 C C . THR A 1 35 ? 20.052 -14.320 7.268 1.00 0.00 35 THR A C 11
ATOM 10053 O O . THR A 1 35 ? 20.153 -13.542 6.320 1.00 0.00 35 THR A O 11
ATOM 10064 N N . ASP A 1 36 ? 21.026 -15.147 7.624 1.00 0.00 36 ASP A N 11
ATOM 10065 C CA . ASP A 1 36 ? 22.285 -15.176 6.888 1.00 0.00 36 ASP A CA 11
ATOM 10066 C C . ASP A 1 36 ? 22.056 -15.649 5.458 1.00 0.00 36 ASP A C 11
ATOM 10067 O O . ASP A 1 36 ? 21.362 -16.638 5.225 1.00 0.00 36 ASP A O 11
ATOM 10076 N N . PHE A 1 37 ? 22.649 -14.941 4.506 1.00 0.00 37 PHE A N 11
ATOM 10077 C CA . PHE A 1 37 ? 22.510 -15.302 3.100 1.00 0.00 37 PHE A CA 11
ATOM 10078 C C . PHE A 1 37 ? 23.876 -15.583 2.490 1.00 0.00 37 PHE A C 11
ATOM 10079 O O . PHE A 1 37 ? 24.831 -14.839 2.717 1.00 0.00 37 PHE A O 11
ATOM 10096 N N . THR A 1 38 ? 23.980 -16.659 1.711 1.00 0.00 38 THR A N 11
ATOM 10097 C CA . THR A 1 38 ? 25.243 -17.004 1.078 1.00 0.00 38 THR A CA 11
ATOM 10098 C C . THR A 1 38 ? 25.015 -17.392 -0.388 1.00 0.00 38 THR A C 11
ATOM 10099 O O . THR A 1 38 ? 24.771 -18.562 -0.690 1.00 0.00 38 THR A O 11
ATOM 10110 N N . PRO A 1 39 ? 25.082 -16.446 -1.297 1.00 0.00 39 PRO A N 11
ATOM 10111 C CA . PRO A 1 39 ? 24.871 -16.710 -2.753 1.00 0.00 39 PRO A CA 11
ATOM 10112 C C . PRO A 1 39 ? 26.010 -17.514 -3.365 1.00 0.00 39 PRO A C 11
ATOM 10113 O O . PRO A 1 39 ? 27.152 -17.436 -2.914 1.00 0.00 39 PRO A O 11
ATOM 10124 N N . SER A 1 40 ? 25.688 -18.291 -4.390 1.00 0.00 40 SER A N 11
ATOM 10125 C CA . SER A 1 40 ? 26.690 -19.111 -5.052 1.00 0.00 40 SER A CA 11
ATOM 10126 C C . SER A 1 40 ? 27.625 -18.243 -5.898 1.00 0.00 40 SER A C 11
ATOM 10127 O O . SER A 1 40 ? 27.267 -17.131 -6.284 1.00 0.00 40 SER A O 11
ATOM 10135 N N . PRO A 1 41 ? 28.805 -18.727 -6.191 1.00 0.00 41 PRO A N 11
ATOM 10136 C CA . PRO A 1 41 ? 29.805 -17.982 -7.018 1.00 0.00 41 PRO A CA 11
ATOM 10137 C C . PRO A 1 41 ? 29.224 -17.533 -8.355 1.00 0.00 41 PRO A C 11
ATOM 10138 O O . PRO A 1 41 ? 29.716 -16.585 -8.971 1.00 0.00 41 PRO A O 11
ATOM 10149 N N . TYR A 1 42 ? 28.178 -18.219 -8.802 1.00 0.00 42 TYR A N 11
ATOM 10150 C CA . TYR A 1 42 ? 27.541 -17.884 -10.071 1.00 0.00 42 TYR A CA 11
ATOM 10151 C C . TYR A 1 42 ? 27.018 -16.451 -10.036 1.00 0.00 42 TYR A C 11
ATOM 10152 O O . TYR A 1 42 ? 26.834 -15.823 -11.078 1.00 0.00 42 TYR A O 11
ATOM 10170 N N . ASP A 1 43 ? 26.779 -15.940 -8.832 1.00 0.00 43 ASP A N 11
ATOM 10171 C CA . ASP A 1 43 ? 26.277 -14.576 -8.679 1.00 0.00 43 ASP A CA 11
ATOM 10172 C C . ASP A 1 43 ? 27.323 -13.569 -9.152 1.00 0.00 43 ASP A C 11
ATOM 10173 O O . ASP A 1 43 ? 28.466 -13.586 -8.695 1.00 0.00 43 ASP A O 11
ATOM 10182 N N . THR A 1 44 ? 26.922 -12.692 -10.069 1.00 0.00 44 THR A N 11
ATOM 10183 C CA . THR A 1 44 ? 27.836 -11.680 -10.594 1.00 0.00 44 THR A CA 11
ATOM 10184 C C . THR A 1 44 ? 28.137 -10.629 -9.535 1.00 0.00 44 THR A C 11
ATOM 10185 O O . THR A 1 44 ? 29.253 -10.113 -9.455 1.00 0.00 44 THR A O 11
ATOM 10196 N N . ASP A 1 45 ? 27.134 -10.314 -8.727 1.00 0.00 45 ASP A N 11
ATOM 10197 C CA . ASP A 1 45 ? 27.302 -9.321 -7.679 1.00 0.00 45 ASP A CA 11
ATOM 10198 C C . ASP A 1 45 ? 27.527 -9.973 -6.327 1.00 0.00 45 ASP A C 11
ATOM 10199 O O . ASP A 1 45 ? 27.558 -9.253 -5.329 1.00 0.00 45 ASP A O 11
ATOM 10208 N N . SER A 1 46 ? 27.660 -11.324 -6.317 1.00 0.00 46 SER A N 11
ATOM 10209 C CA . SER A 1 46 ? 27.868 -12.109 -5.087 1.00 0.00 46 SER A CA 11
ATOM 10210 C C . SER A 1 46 ? 28.152 -11.208 -3.899 1.00 0.00 46 SER A C 11
ATOM 10211 O O . SER A 1 46 ? 29.285 -10.781 -3.690 1.00 0.00 46 SER A O 11
ATOM 10219 N N . LEU A 1 47 ? 27.106 -10.889 -3.139 1.00 0.00 47 LEU A N 11
ATOM 10220 C CA . LEU A 1 47 ? 27.250 -10.009 -1.997 1.00 0.00 47 LEU A CA 11
ATOM 10221 C C . LEU A 1 47 ? 27.040 -10.783 -0.708 1.00 0.00 47 LEU A C 11
ATOM 10222 O O . LEU A 1 47 ? 26.066 -11.525 -0.568 1.00 0.00 47 LEU A O 11
ATOM 10238 N N . LYS A 1 48 ? 27.950 -10.605 0.239 1.00 0.00 48 LYS A N 11
ATOM 10239 C CA . LYS A 1 48 ? 27.847 -11.292 1.516 1.00 0.00 48 LYS A CA 11
ATOM 10240 C C . LYS A 1 48 ? 27.209 -10.385 2.562 1.00 0.00 48 LYS A C 11
ATOM 10241 O O . LYS A 1 48 ? 27.571 -9.214 2.689 1.00 0.00 48 LYS A O 11
ATOM 10260 N N . ILE A 1 49 ? 26.261 -10.936 3.310 1.00 0.00 49 ILE A N 11
ATOM 10261 C CA . ILE A 1 49 ? 25.575 -10.169 4.343 1.00 0.00 49 ILE A CA 11
ATOM 10262 C C . ILE A 1 49 ? 25.645 -10.895 5.683 1.00 0.00 49 ILE A C 11
ATOM 10263 O O . ILE A 1 49 ? 25.923 -12.093 5.736 1.00 0.00 49 ILE A O 11
ATOM 10279 N N . LYS A 1 50 ? 25.388 -10.163 6.759 1.00 0.00 50 LYS A N 11
ATOM 10280 C CA . LYS A 1 50 ? 25.423 -10.750 8.093 1.00 0.00 50 LYS A CA 11
ATOM 10281 C C . LYS A 1 50 ? 24.211 -10.306 8.907 1.00 0.00 50 LYS A C 11
ATOM 10282 O O . LYS A 1 50 ? 23.844 -9.132 8.901 1.00 0.00 50 LYS A O 11
ATOM 10301 N N . LYS A 1 51 ? 23.591 -11.252 9.604 1.00 0.00 51 LYS A N 11
ATOM 10302 C CA . LYS A 1 51 ? 22.420 -10.941 10.416 1.00 0.00 51 LYS A CA 11
ATOM 10303 C C . LYS A 1 51 ? 22.710 -9.763 11.340 1.00 0.00 51 LYS A C 11
ATOM 10304 O O . LYS A 1 51 ? 23.733 -9.731 12.024 1.00 0.00 51 LYS A O 11
ATOM 10323 N N . GLY A 1 52 ? 21.802 -8.792 11.348 1.00 0.00 52 GLY A N 11
ATOM 10324 C CA . GLY A 1 52 ? 21.962 -7.606 12.181 1.00 0.00 52 GLY A CA 11
ATOM 10325 C C . GLY A 1 52 ? 22.498 -6.431 11.364 1.00 0.00 52 GLY A C 11
ATOM 10326 O O . GLY A 1 52 ? 22.385 -5.277 11.777 1.00 0.00 52 GLY A O 11
ATOM 10330 N N . ASP A 1 53 ? 23.073 -6.730 10.201 1.00 0.00 53 ASP A N 11
ATOM 10331 C CA . ASP A 1 53 ? 23.613 -5.690 9.332 1.00 0.00 53 ASP A CA 11
ATOM 10332 C C . ASP A 1 53 ? 22.486 -4.900 8.671 1.00 0.00 53 ASP A C 11
ATOM 10333 O O . ASP A 1 53 ? 21.371 -5.400 8.518 1.00 0.00 53 ASP A O 11
ATOM 10342 N N . ILE A 1 54 ? 22.788 -3.664 8.283 1.00 0.00 54 ILE A N 11
ATOM 10343 C CA . ILE A 1 54 ? 21.793 -2.812 7.638 1.00 0.00 54 ILE A CA 11
ATOM 10344 C C . ILE A 1 54 ? 22.199 -2.527 6.197 1.00 0.00 54 ILE A C 11
ATOM 10345 O O . ILE A 1 54 ? 23.320 -2.093 5.925 1.00 0.00 54 ILE A O 11
ATOM 10361 N N . ILE A 1 55 ? 21.276 -2.784 5.277 1.00 0.00 55 ILE A N 11
ATOM 10362 C CA . ILE A 1 55 ? 21.536 -2.563 3.859 1.00 0.00 55 ILE A CA 11
ATOM 10363 C C . ILE A 1 55 ? 20.584 -1.515 3.294 1.00 0.00 55 ILE A C 11
ATOM 10364 O O . ILE A 1 55 ? 19.373 -1.606 3.467 1.00 0.00 55 ILE A O 11
ATOM 10380 N N . ASP A 1 56 ? 21.137 -0.522 2.610 1.00 0.00 56 ASP A N 11
ATOM 10381 C CA . ASP A 1 56 ? 20.319 0.532 2.022 1.00 0.00 56 ASP A CA 11
ATOM 10382 C C . ASP A 1 56 ? 19.597 0.013 0.785 1.00 0.00 56 ASP A C 11
ATOM 10383 O O . ASP A 1 56 ? 20.236 -0.429 -0.171 1.00 0.00 56 ASP A O 11
ATOM 10392 N N . ILE A 1 57 ? 18.267 0.066 0.807 1.00 0.00 57 ILE A N 11
ATOM 10393 C CA . ILE A 1 57 ? 17.471 -0.409 -0.320 1.00 0.00 57 ILE A CA 11
ATOM 10394 C C . ILE A 1 57 ? 17.636 0.523 -1.516 1.00 0.00 57 ILE A C 11
ATOM 10395 O O . ILE A 1 57 ? 17.428 1.732 -1.406 1.00 0.00 57 ILE A O 11
ATOM 10411 N N . ILE A 1 58 ? 18.011 -0.048 -2.655 1.00 0.00 58 ILE A N 11
ATOM 10412 C CA . ILE A 1 58 ? 18.201 0.738 -3.868 1.00 0.00 58 ILE A CA 11
ATOM 10413 C C . ILE A 1 58 ? 17.119 0.419 -4.894 1.00 0.00 58 ILE A C 11
ATOM 10414 O O . ILE A 1 58 ? 16.577 1.316 -5.539 1.00 0.00 58 ILE A O 11
ATOM 10430 N N . CYS A 1 59 ? 16.816 -0.868 -5.046 1.00 0.00 59 CYS A N 11
ATOM 10431 C CA . CYS A 1 59 ? 15.803 -1.296 -6.004 1.00 0.00 59 CYS A CA 11
ATOM 10432 C C . CYS A 1 59 ? 15.060 -2.523 -5.486 1.00 0.00 59 CYS A C 11
ATOM 10433 O O . CYS A 1 59 ? 15.663 -3.432 -4.913 1.00 0.00 59 CYS A O 11
ATOM 10441 N N . LYS A 1 60 ? 13.748 -2.541 -5.688 1.00 0.00 60 LYS A N 11
ATOM 10442 C CA . LYS A 1 60 ? 12.930 -3.661 -5.237 1.00 0.00 60 LYS A CA 11
ATOM 10443 C C . LYS A 1 60 ? 12.237 -4.324 -6.417 1.00 0.00 60 LYS A C 11
ATOM 10444 O O . LYS A 1 60 ? 11.987 -3.684 -7.439 1.00 0.00 60 LYS A O 11
ATOM 10463 N N . THR A 1 61 ? 11.922 -5.606 -6.271 1.00 0.00 61 THR A N 11
ATOM 10464 C CA . THR A 1 61 ? 11.252 -6.331 -7.339 1.00 0.00 61 THR A CA 11
ATOM 10465 C C . THR A 1 61 ? 10.074 -7.141 -6.789 1.00 0.00 61 THR A C 11
ATOM 10466 O O . THR A 1 61 ? 10.077 -7.546 -5.622 1.00 0.00 61 THR A O 11
ATOM 10477 N N . PRO A 1 62 ? 9.079 -7.399 -7.602 1.00 0.00 62 PRO A N 11
ATOM 10478 C CA . PRO A 1 62 ? 7.878 -8.179 -7.179 1.00 0.00 62 PRO A CA 11
ATOM 10479 C C . PRO A 1 62 ? 8.235 -9.605 -6.776 1.00 0.00 62 PRO A C 11
ATOM 10480 O O . PRO A 1 62 ? 8.663 -10.404 -7.608 1.00 0.00 62 PRO A O 11
ATOM 10491 N N . MET A 1 63 ? 8.046 -9.913 -5.493 1.00 0.00 63 MET A N 11
ATOM 10492 C CA . MET A 1 63 ? 8.344 -11.244 -4.976 1.00 0.00 63 MET A CA 11
ATOM 10493 C C . MET A 1 63 ? 9.708 -11.709 -5.470 1.00 0.00 63 MET A C 11
ATOM 10494 O O . MET A 1 63 ? 9.924 -12.899 -5.698 1.00 0.00 63 MET A O 11
ATOM 10508 N N . GLY A 1 64 ? 10.627 -10.758 -5.641 1.00 0.00 64 GLY A N 11
ATOM 10509 C CA . GLY A 1 64 ? 11.966 -11.088 -6.119 1.00 0.00 64 GLY A CA 11
ATOM 10510 C C . GLY A 1 64 ? 13.027 -10.602 -5.139 1.00 0.00 64 GLY A C 11
ATOM 10511 O O . GLY A 1 64 ? 12.720 -9.907 -4.173 1.00 0.00 64 GLY A O 11
ATOM 10515 N N . MET A 1 65 ? 14.274 -10.979 -5.394 1.00 0.00 65 MET A N 11
ATOM 10516 C CA . MET A 1 65 ? 15.368 -10.585 -4.522 1.00 0.00 65 MET A CA 11
ATOM 10517 C C . MET A 1 65 ? 15.489 -9.064 -4.485 1.00 0.00 65 MET A C 11
ATOM 10518 O O . MET A 1 65 ? 15.187 -8.384 -5.464 1.00 0.00 65 MET A O 11
ATOM 10532 N N . TRP A 1 66 ? 15.926 -8.541 -3.343 1.00 0.00 66 TRP A N 11
ATOM 10533 C CA . TRP A 1 66 ? 16.080 -7.098 -3.171 1.00 0.00 66 TRP A CA 11
ATOM 10534 C C . TRP A 1 66 ? 17.512 -6.659 -3.448 1.00 0.00 66 TRP A C 11
ATOM 10535 O O . TRP A 1 66 ? 18.462 -7.412 -3.230 1.00 0.00 66 TRP A O 11
ATOM 10556 N N . THR A 1 67 ? 17.655 -5.429 -3.934 1.00 0.00 67 THR A N 11
ATOM 10557 C CA . THR A 1 67 ? 18.967 -4.886 -4.241 1.00 0.00 67 THR A CA 11
ATOM 10558 C C . THR A 1 67 ? 19.261 -3.704 -3.327 1.00 0.00 67 THR A C 11
ATOM 10559 O O . THR A 1 67 ? 18.393 -2.872 -3.071 1.00 0.00 67 THR A O 11
ATOM 10570 N N . GLY A 1 68 ? 20.492 -3.631 -2.836 1.00 0.00 68 GLY A N 11
ATOM 10571 C CA . GLY A 1 68 ? 20.878 -2.540 -1.948 1.00 0.00 68 GLY A CA 11
ATOM 10572 C C . GLY A 1 68 ? 22.396 -2.416 -1.863 1.00 0.00 68 GLY A C 11
ATOM 10573 O O . GLY A 1 68 ? 23.122 -3.002 -2.669 1.00 0.00 68 GLY A O 11
ATOM 10577 N N . MET A 1 69 ? 22.865 -1.645 -0.890 1.00 0.00 69 MET A N 11
ATOM 10578 C CA . MET A 1 69 ? 24.301 -1.445 -0.711 1.00 0.00 69 MET A CA 11
ATOM 10579 C C . MET A 1 69 ? 24.709 -1.794 0.717 1.00 0.00 69 MET A C 11
ATOM 10580 O O . MET A 1 69 ? 24.013 -1.450 1.675 1.00 0.00 69 MET A O 11
ATOM 10594 N N . LEU A 1 70 ? 25.843 -2.472 0.853 1.00 0.00 70 LEU A N 11
ATOM 10595 C CA . LEU A 1 70 ? 26.341 -2.862 2.164 1.00 0.00 70 LEU A CA 11
ATOM 10596 C C . LEU A 1 70 ? 27.831 -2.559 2.279 1.00 0.00 70 LEU A C 11
ATOM 10597 O O . LEU A 1 70 ? 28.650 -3.154 1.578 1.00 0.00 70 LEU A O 11
ATOM 10613 N N . ASN A 1 71 ? 28.184 -1.645 3.180 1.00 0.00 71 ASN A N 11
ATOM 10614 C CA . ASN A 1 71 ? 29.584 -1.299 3.382 1.00 0.00 71 ASN A CA 11
ATOM 10615 C C . ASN A 1 71 ? 30.244 -0.917 2.064 1.00 0.00 71 ASN A C 11
ATOM 10616 O O . ASN A 1 71 ? 31.241 -1.516 1.664 1.00 0.00 71 ASN A O 11
ATOM 10627 N N . ASN A 1 72 ? 29.682 0.080 1.391 1.00 0.00 72 ASN A N 11
ATOM 10628 C CA . ASN A 1 72 ? 30.226 0.530 0.118 1.00 0.00 72 ASN A CA 11
ATOM 10629 C C . ASN A 1 72 ? 30.290 -0.625 -0.872 1.00 0.00 72 ASN A C 11
ATOM 10630 O O . ASN A 1 72 ? 31.223 -0.720 -1.668 1.00 0.00 72 ASN A O 11
ATOM 10641 N N . LYS A 1 73 ? 29.288 -1.498 -0.823 1.00 0.00 73 LYS A N 11
ATOM 10642 C CA . LYS A 1 73 ? 29.242 -2.635 -1.732 1.00 0.00 73 LYS A CA 11
ATOM 10643 C C . LYS A 1 73 ? 27.814 -2.858 -2.228 1.00 0.00 73 LYS A C 11
ATOM 10644 O O . LYS A 1 73 ? 26.939 -3.249 -1.465 1.00 0.00 73 LYS A O 11
ATOM 10663 N N . VAL A 1 74 ? 27.587 -2.617 -3.512 1.00 0.00 74 VAL A N 11
ATOM 10664 C CA . VAL A 1 74 ? 26.255 -2.797 -4.082 1.00 0.00 74 VAL A CA 11
ATOM 10665 C C . VAL A 1 74 ? 26.105 -4.191 -4.679 1.00 0.00 74 VAL A C 11
ATOM 10666 O O . VAL A 1 74 ? 26.928 -4.621 -5.486 1.00 0.00 74 VAL A O 11
ATOM 10679 N N . GLY A 1 75 ? 25.049 -4.893 -4.275 1.00 0.00 75 GLY A N 11
ATOM 10680 C CA . GLY A 1 75 ? 24.805 -6.239 -4.777 1.00 0.00 75 GLY A CA 11
ATOM 10681 C C . GLY A 1 75 ? 23.362 -6.659 -4.521 1.00 0.00 75 GLY A C 11
ATOM 10682 O O . GLY A 1 75 ? 22.555 -5.878 -4.009 1.00 0.00 75 GLY A O 11
ATOM 10686 N N . ASN A 1 76 ? 23.044 -7.897 -4.888 1.00 0.00 76 ASN A N 11
ATOM 10687 C CA . ASN A 1 76 ? 21.693 -8.415 -4.703 1.00 0.00 76 ASN A CA 11
ATOM 10688 C C . ASN A 1 76 ? 21.659 -9.442 -3.573 1.00 0.00 76 ASN A C 11
ATOM 10689 O O . ASN A 1 76 ? 22.674 -10.056 -3.244 1.00 0.00 76 ASN A O 11
ATOM 10700 N N . PHE A 1 77 ? 20.481 -9.617 -2.988 1.00 0.00 77 PHE A N 11
ATOM 10701 C CA . PHE A 1 77 ? 20.308 -10.572 -1.893 1.00 0.00 77 PHE A CA 11
ATOM 10702 C C . PHE A 1 77 ? 18.859 -11.032 -1.786 1.00 0.00 77 PHE A C 11
ATOM 10703 O O . PHE A 1 77 ? 17.941 -10.346 -2.232 1.00 0.00 77 PHE A O 11
ATOM 10720 N N . LYS A 1 78 ? 18.660 -12.204 -1.194 1.00 0.00 78 LYS A N 11
ATOM 10721 C CA . LYS A 1 78 ? 17.319 -12.750 -1.051 1.00 0.00 78 LYS A CA 11
ATOM 10722 C C . LYS A 1 78 ? 16.485 -11.877 -0.120 1.00 0.00 78 LYS A C 11
ATOM 10723 O O . LYS A 1 78 ? 16.819 -11.707 1.052 1.00 0.00 78 LYS A O 11
ATOM 10742 N N . PHE A 1 79 ? 15.402 -11.325 -0.656 1.00 0.00 79 PHE A N 11
ATOM 10743 C CA . PHE A 1 79 ? 14.528 -10.462 0.129 1.00 0.00 79 PHE A CA 11
ATOM 10744 C C . PHE A 1 79 ? 13.936 -11.225 1.307 1.00 0.00 79 PHE A C 11
ATOM 10745 O O . PHE A 1 79 ? 13.565 -10.633 2.313 1.00 0.00 79 PHE A O 11
ATOM 10762 N N . ILE A 1 80 ? 13.845 -12.542 1.176 1.00 0.00 80 ILE A N 11
ATOM 10763 C CA . ILE A 1 80 ? 13.295 -13.366 2.244 1.00 0.00 80 ILE A CA 11
ATOM 10764 C C . ILE A 1 80 ? 14.162 -13.271 3.498 1.00 0.00 80 ILE A C 11
ATOM 10765 O O . ILE A 1 80 ? 13.651 -13.232 4.617 1.00 0.00 80 ILE A O 11
ATOM 10781 N N . TYR A 1 81 ? 15.470 -13.247 3.295 1.00 0.00 81 TYR A N 11
ATOM 10782 C CA . TYR A 1 81 ? 16.407 -13.168 4.411 1.00 0.00 81 TYR A CA 11
ATOM 10783 C C . TYR A 1 81 ? 16.621 -11.716 4.842 1.00 0.00 81 TYR A C 11
ATOM 10784 O O . TYR A 1 81 ? 17.433 -11.436 5.731 1.00 0.00 81 TYR A O 11
ATOM 10802 N N . VAL A 1 82 ? 15.885 -10.796 4.214 1.00 0.00 82 VAL A N 11
ATOM 10803 C CA . VAL A 1 82 ? 15.997 -9.384 4.540 1.00 0.00 82 VAL A CA 11
ATOM 10804 C C . VAL A 1 82 ? 14.630 -8.792 4.876 1.00 0.00 82 VAL A C 11
ATOM 10805 O O . VAL A 1 82 ? 13.642 -9.045 4.192 1.00 0.00 82 VAL A O 11
ATOM 10818 N N . ASP A 1 83 ? 14.588 -7.996 5.931 1.00 0.00 83 ASP A N 11
ATOM 10819 C CA . ASP A 1 83 ? 13.343 -7.363 6.343 1.00 0.00 83 ASP A CA 11
ATOM 10820 C C . ASP A 1 83 ? 13.408 -5.860 6.108 1.00 0.00 83 ASP A C 11
ATOM 10821 O O . ASP A 1 83 ? 14.447 -5.237 6.299 1.00 0.00 83 ASP A O 11
ATOM 10830 N N . VAL A 1 84 ? 12.290 -5.283 5.690 1.00 0.00 84 VAL A N 11
ATOM 10831 C CA . VAL A 1 84 ? 12.234 -3.847 5.429 1.00 0.00 84 VAL A CA 11
ATOM 10832 C C . VAL A 1 84 ? 11.835 -3.083 6.689 1.00 0.00 84 VAL A C 11
ATOM 10833 O O . VAL A 1 84 ? 10.779 -3.329 7.272 1.00 0.00 84 VAL A O 11
ATOM 10846 N N . ILE A 1 85 ? 12.685 -2.149 7.101 1.00 0.00 85 ILE A N 11
ATOM 10847 C CA . ILE A 1 85 ? 12.410 -1.348 8.284 1.00 0.00 85 ILE A CA 11
ATOM 10848 C C . ILE A 1 85 ? 12.561 0.140 7.976 1.00 0.00 85 ILE A C 11
ATOM 10849 O O . ILE A 1 85 ? 13.232 0.523 7.016 1.00 0.00 85 ILE A O 11
ATOM 10865 N N . SER A 1 86 ? 11.941 0.977 8.798 1.00 0.00 86 SER A N 11
ATOM 10866 C CA . SER A 1 86 ? 12.023 2.419 8.604 1.00 0.00 86 SER A CA 11
ATOM 10867 C C . SER A 1 86 ? 13.215 2.993 9.366 1.00 0.00 86 SER A C 11
ATOM 10868 O O . SER A 1 86 ? 13.343 2.797 10.575 1.00 0.00 86 SER A O 11
ATOM 10876 N N . GLU A 1 87 ? 14.086 3.698 8.651 1.00 0.00 87 GLU A N 11
ATOM 10877 C CA . GLU A 1 87 ? 15.265 4.292 9.273 1.00 0.00 87 GLU A CA 11
ATOM 10878 C C . GLU A 1 87 ? 16.096 3.226 9.979 1.00 0.00 87 GLU A C 11
ATOM 10879 O O . GLU A 1 87 ? 16.081 2.095 9.524 1.00 0.00 87 GLU A O 11
ATOM 10891 N N . GLY A 1 25 ? 2.034 -1.154 -1.694 1.00 0.00 25 GLY A N 12
ATOM 10892 C CA . GLY A 1 25 ? 2.707 0.166 -1.860 1.00 0.00 25 GLY A CA 12
ATOM 10893 C C . GLY A 1 25 ? 4.105 0.107 -1.254 1.00 0.00 25 GLY A C 12
ATOM 10894 O O . GLY A 1 25 ? 4.361 0.686 -0.200 1.00 0.00 25 GLY A O 12
ATOM 10897 N N . PRO A 1 26 ? 5.004 -0.584 -1.901 1.00 0.00 26 PRO A N 12
ATOM 10898 C CA . PRO A 1 26 ? 6.410 -0.728 -1.422 1.00 0.00 26 PRO A CA 12
ATOM 10899 C C . PRO A 1 26 ? 7.216 0.560 -1.601 1.00 0.00 26 PRO A C 12
ATOM 10900 O O . PRO A 1 26 ? 7.053 1.273 -2.593 1.00 0.00 26 PRO A O 12
ATOM 10911 N N . PHE A 1 27 ? 8.087 0.847 -0.638 1.00 0.00 27 PHE A N 12
ATOM 10912 C CA . PHE A 1 27 ? 8.919 2.044 -0.698 1.00 0.00 27 PHE A CA 12
ATOM 10913 C C . PHE A 1 27 ? 10.340 1.737 -0.250 1.00 0.00 27 PHE A C 12
ATOM 10914 O O . PHE A 1 27 ? 10.563 0.844 0.566 1.00 0.00 27 PHE A O 12
ATOM 10931 N N . CYS A 1 28 ? 11.297 2.488 -0.782 1.00 0.00 28 CYS A N 12
ATOM 10932 C CA . CYS A 1 28 ? 12.685 2.288 -0.420 1.00 0.00 28 CYS A CA 12
ATOM 10933 C C . CYS A 1 28 ? 12.916 2.726 1.021 1.00 0.00 28 CYS A C 12
ATOM 10934 O O . CYS A 1 28 ? 12.105 3.448 1.605 1.00 0.00 28 CYS A O 12
ATOM 10942 N N . GLY A 1 29 ? 14.023 2.279 1.582 1.00 0.00 29 GLY A N 12
ATOM 10943 C CA . GLY A 1 29 ? 14.365 2.613 2.960 1.00 0.00 29 GLY A CA 12
ATOM 10944 C C . GLY A 1 29 ? 15.545 1.778 3.449 1.00 0.00 29 GLY A C 12
ATOM 10945 O O . GLY A 1 29 ? 16.520 1.570 2.719 1.00 0.00 29 GLY A O 12
ATOM 10949 N N . ARG A 1 30 ? 15.453 1.306 4.691 1.00 0.00 30 ARG A N 12
ATOM 10950 C CA . ARG A 1 30 ? 16.525 0.501 5.271 1.00 0.00 30 ARG A CA 12
ATOM 10951 C C . ARG A 1 30 ? 16.060 -0.936 5.471 1.00 0.00 30 ARG A C 12
ATOM 10952 O O . ARG A 1 30 ? 14.907 -1.181 5.821 1.00 0.00 30 ARG A O 12
ATOM 10973 N N . ALA A 1 31 ? 16.961 -1.885 5.242 1.00 0.00 31 ALA A N 12
ATOM 10974 C CA . ALA A 1 31 ? 16.624 -3.293 5.400 1.00 0.00 31 ALA A CA 12
ATOM 10975 C C . ALA A 1 31 ? 17.555 -3.955 6.408 1.00 0.00 31 ALA A C 12
ATOM 10976 O O . ALA A 1 31 ? 18.750 -3.669 6.444 1.00 0.00 31 ALA A O 12
ATOM 10983 N N . ARG A 1 32 ? 17.000 -4.841 7.227 1.00 0.00 32 ARG A N 12
ATOM 10984 C CA . ARG A 1 32 ? 17.798 -5.535 8.229 1.00 0.00 32 ARG A CA 12
ATOM 10985 C C . ARG A 1 32 ? 17.823 -7.031 7.942 1.00 0.00 32 ARG A C 12
ATOM 10986 O O . ARG A 1 32 ? 16.788 -7.641 7.680 1.00 0.00 32 ARG A O 12
ATOM 11007 N N . VAL A 1 33 ? 19.014 -7.613 7.976 1.00 0.00 33 VAL A N 12
ATOM 11008 C CA . VAL A 1 33 ? 19.163 -9.036 7.698 1.00 0.00 33 VAL A CA 12
ATOM 11009 C C . VAL A 1 33 ? 18.853 -9.866 8.939 1.00 0.00 33 VAL A C 12
ATOM 11010 O O . VAL A 1 33 ? 19.433 -9.654 10.004 1.00 0.00 33 VAL A O 12
ATOM 11023 N N . HIS A 1 34 ? 17.938 -10.814 8.786 1.00 0.00 34 HIS A N 12
ATOM 11024 C CA . HIS A 1 34 ? 17.557 -11.683 9.894 1.00 0.00 34 HIS A CA 12
ATOM 11025 C C . HIS A 1 34 ? 17.968 -13.130 9.619 1.00 0.00 34 HIS A C 12
ATOM 11026 O O . HIS A 1 34 ? 17.968 -13.965 10.523 1.00 0.00 34 HIS A O 12
ATOM 11040 N N . THR A 1 35 ? 18.320 -13.420 8.367 1.00 0.00 35 THR A N 12
ATOM 11041 C CA . THR A 1 35 ? 18.733 -14.766 7.988 1.00 0.00 35 THR A CA 12
ATOM 11042 C C . THR A 1 35 ? 20.093 -14.731 7.299 1.00 0.00 35 THR A C 12
ATOM 11043 O O . THR A 1 35 ? 20.311 -13.942 6.379 1.00 0.00 35 THR A O 12
ATOM 11054 N N . ASP A 1 36 ? 21.005 -15.585 7.750 1.00 0.00 36 ASP A N 12
ATOM 11055 C CA . ASP A 1 36 ? 22.340 -15.634 7.168 1.00 0.00 36 ASP A CA 12
ATOM 11056 C C . ASP A 1 36 ? 22.266 -16.077 5.711 1.00 0.00 36 ASP A C 12
ATOM 11057 O O . ASP A 1 36 ? 21.757 -17.155 5.406 1.00 0.00 36 ASP A O 12
ATOM 11066 N N . PHE A 1 37 ? 22.779 -15.238 4.815 1.00 0.00 37 PHE A N 12
ATOM 11067 C CA . PHE A 1 37 ? 22.768 -15.557 3.393 1.00 0.00 37 PHE A CA 12
ATOM 11068 C C . PHE A 1 37 ? 24.192 -15.657 2.859 1.00 0.00 37 PHE A C 12
ATOM 11069 O O . PHE A 1 37 ? 25.000 -14.747 3.048 1.00 0.00 37 PHE A O 12
ATOM 11086 N N . THR A 1 38 ? 24.493 -16.763 2.188 1.00 0.00 38 THR A N 12
ATOM 11087 C CA . THR A 1 38 ? 25.822 -16.964 1.623 1.00 0.00 38 THR A CA 12
ATOM 11088 C C . THR A 1 38 ? 25.720 -17.466 0.172 1.00 0.00 38 THR A C 12
ATOM 11089 O O . THR A 1 38 ? 25.628 -18.670 -0.069 1.00 0.00 38 THR A O 12
ATOM 11100 N N . PRO A 1 39 ? 25.732 -16.576 -0.806 1.00 0.00 39 PRO A N 12
ATOM 11101 C CA . PRO A 1 39 ? 25.637 -16.978 -2.243 1.00 0.00 39 PRO A CA 12
ATOM 11102 C C . PRO A 1 39 ? 26.910 -17.667 -2.734 1.00 0.00 39 PRO A C 12
ATOM 11103 O O . PRO A 1 39 ? 28.002 -17.410 -2.227 1.00 0.00 39 PRO A O 12
ATOM 11114 N N . SER A 1 40 ? 26.756 -18.549 -3.718 1.00 0.00 40 SER A N 12
ATOM 11115 C CA . SER A 1 40 ? 27.895 -19.277 -4.269 1.00 0.00 40 SER A CA 12
ATOM 11116 C C . SER A 1 40 ? 28.792 -18.339 -5.085 1.00 0.00 40 SER A C 12
ATOM 11117 O O . SER A 1 40 ? 28.326 -17.317 -5.588 1.00 0.00 40 SER A O 12
ATOM 11125 N N . PRO A 1 41 ? 30.058 -18.663 -5.235 1.00 0.00 41 PRO A N 12
ATOM 11126 C CA . PRO A 1 41 ? 31.016 -17.821 -6.018 1.00 0.00 41 PRO A CA 12
ATOM 11127 C C . PRO A 1 41 ? 30.623 -17.715 -7.491 1.00 0.00 41 PRO A C 12
ATOM 11128 O O . PRO A 1 41 ? 31.032 -16.784 -8.186 1.00 0.00 41 PRO A O 12
ATOM 11139 N N . TYR A 1 42 ? 29.834 -18.674 -7.962 1.00 0.00 42 TYR A N 12
ATOM 11140 C CA . TYR A 1 42 ? 29.395 -18.685 -9.355 1.00 0.00 42 TYR A CA 12
ATOM 11141 C C . TYR A 1 42 ? 28.509 -17.474 -9.645 1.00 0.00 42 TYR A C 12
ATOM 11142 O O . TYR A 1 42 ? 28.414 -17.022 -10.786 1.00 0.00 42 TYR A O 12
ATOM 11160 N N . ASP A 1 43 ? 27.872 -16.950 -8.602 1.00 0.00 43 ASP A N 12
ATOM 11161 C CA . ASP A 1 43 ? 27.008 -15.785 -8.755 1.00 0.00 43 ASP A CA 12
ATOM 11162 C C . ASP A 1 43 ? 27.826 -14.570 -9.179 1.00 0.00 43 ASP A C 12
ATOM 11163 O O . ASP A 1 43 ? 28.965 -14.396 -8.745 1.00 0.00 43 ASP A O 12
ATOM 11172 N N . THR A 1 44 ? 27.242 -13.732 -10.028 1.00 0.00 44 THR A N 12
ATOM 11173 C CA . THR A 1 44 ? 27.934 -12.538 -10.500 1.00 0.00 44 THR A CA 12
ATOM 11174 C C . THR A 1 44 ? 27.771 -11.396 -9.505 1.00 0.00 44 THR A C 12
ATOM 11175 O O . THR A 1 44 ? 28.638 -10.531 -9.391 1.00 0.00 44 THR A O 12
ATOM 11186 N N . ASP A 1 45 ? 26.653 -11.399 -8.789 1.00 0.00 45 ASP A N 12
ATOM 11187 C CA . ASP A 1 45 ? 26.389 -10.353 -7.808 1.00 0.00 45 ASP A CA 12
ATOM 11188 C C . ASP A 1 45 ? 26.699 -10.820 -6.386 1.00 0.00 45 ASP A C 12
ATOM 11189 O O . ASP A 1 45 ? 26.515 -10.047 -5.446 1.00 0.00 45 ASP A O 12
ATOM 11198 N N . SER A 1 46 ? 27.137 -12.088 -6.246 1.00 0.00 46 SER A N 12
ATOM 11199 C CA . SER A 1 46 ? 27.452 -12.693 -4.941 1.00 0.00 46 SER A CA 12
ATOM 11200 C C . SER A 1 46 ? 27.724 -11.652 -3.860 1.00 0.00 46 SER A C 12
ATOM 11201 O O . SER A 1 46 ? 28.837 -11.140 -3.732 1.00 0.00 46 SER A O 12
ATOM 11209 N N . LEU A 1 47 ? 26.689 -11.342 -3.090 1.00 0.00 47 LEU A N 12
ATOM 11210 C CA . LEU A 1 47 ? 26.805 -10.358 -2.031 1.00 0.00 47 LEU A CA 12
ATOM 11211 C C . LEU A 1 47 ? 26.854 -11.032 -0.664 1.00 0.00 47 LEU A C 12
ATOM 11212 O O . LEU A 1 47 ? 26.056 -11.921 -0.368 1.00 0.00 47 LEU A O 12
ATOM 11228 N N . LYS A 1 48 ? 27.790 -10.589 0.169 1.00 0.00 48 LYS A N 12
ATOM 11229 C CA . LYS A 1 48 ? 27.929 -11.144 1.508 1.00 0.00 48 LYS A CA 12
ATOM 11230 C C . LYS A 1 48 ? 27.214 -10.265 2.529 1.00 0.00 48 LYS A C 12
ATOM 11231 O O . LYS A 1 48 ? 27.421 -9.052 2.569 1.00 0.00 48 LYS A O 12
ATOM 11250 N N . ILE A 1 49 ? 26.374 -10.884 3.350 1.00 0.00 49 ILE A N 12
ATOM 11251 C CA . ILE A 1 49 ? 25.636 -10.146 4.369 1.00 0.00 49 ILE A CA 12
ATOM 11252 C C . ILE A 1 49 ? 25.648 -10.907 5.691 1.00 0.00 49 ILE A C 12
ATOM 11253 O O . ILE A 1 49 ? 25.893 -12.113 5.721 1.00 0.00 49 ILE A O 12
ATOM 11269 N N . LYS A 1 50 ? 25.379 -10.198 6.783 1.00 0.00 50 LYS A N 12
ATOM 11270 C CA . LYS A 1 50 ? 25.360 -10.825 8.100 1.00 0.00 50 LYS A CA 12
ATOM 11271 C C . LYS A 1 50 ? 24.171 -10.328 8.915 1.00 0.00 50 LYS A C 12
ATOM 11272 O O . LYS A 1 50 ? 23.891 -9.131 8.955 1.00 0.00 50 LYS A O 12
ATOM 11291 N N . LYS A 1 51 ? 23.471 -11.257 9.560 1.00 0.00 51 LYS A N 12
ATOM 11292 C CA . LYS A 1 51 ? 22.314 -10.896 10.366 1.00 0.00 51 LYS A CA 12
ATOM 11293 C C . LYS A 1 51 ? 22.653 -9.752 11.318 1.00 0.00 51 LYS A C 12
ATOM 11294 O O . LYS A 1 51 ? 23.717 -9.738 11.938 1.00 0.00 51 LYS A O 12
ATOM 11313 N N . GLY A 1 52 ? 21.738 -8.794 11.424 1.00 0.00 52 GLY A N 12
ATOM 11314 C CA . GLY A 1 52 ? 21.936 -7.641 12.296 1.00 0.00 52 GLY A CA 12
ATOM 11315 C C . GLY A 1 52 ? 22.467 -6.442 11.512 1.00 0.00 52 GLY A C 12
ATOM 11316 O O . GLY A 1 52 ? 22.386 -5.304 11.974 1.00 0.00 52 GLY A O 12
ATOM 11320 N N . ASP A 1 53 ? 23.001 -6.703 10.321 1.00 0.00 53 ASP A N 12
ATOM 11321 C CA . ASP A 1 53 ? 23.531 -5.638 9.479 1.00 0.00 53 ASP A CA 12
ATOM 11322 C C . ASP A 1 53 ? 22.397 -4.913 8.759 1.00 0.00 53 ASP A C 12
ATOM 11323 O O . ASP A 1 53 ? 21.308 -5.460 8.586 1.00 0.00 53 ASP A O 12
ATOM 11332 N N . ILE A 1 54 ? 22.658 -3.678 8.343 1.00 0.00 54 ILE A N 12
ATOM 11333 C CA . ILE A 1 54 ? 21.649 -2.892 7.643 1.00 0.00 54 ILE A CA 12
ATOM 11334 C C . ILE A 1 54 ? 22.090 -2.623 6.206 1.00 0.00 54 ILE A C 12
ATOM 11335 O O . ILE A 1 54 ? 23.212 -2.178 5.962 1.00 0.00 54 ILE A O 12
ATOM 11351 N N . ILE A 1 55 ? 21.200 -2.906 5.261 1.00 0.00 55 ILE A N 12
ATOM 11352 C CA . ILE A 1 55 ? 21.501 -2.705 3.848 1.00 0.00 55 ILE A CA 12
ATOM 11353 C C . ILE A 1 55 ? 20.672 -1.564 3.278 1.00 0.00 55 ILE A C 12
ATOM 11354 O O . ILE A 1 55 ? 19.462 -1.492 3.490 1.00 0.00 55 ILE A O 12
ATOM 11370 N N . ASP A 1 56 ? 21.333 -0.667 2.553 1.00 0.00 56 ASP A N 12
ATOM 11371 C CA . ASP A 1 56 ? 20.641 0.469 1.959 1.00 0.00 56 ASP A CA 12
ATOM 11372 C C . ASP A 1 56 ? 19.902 0.025 0.702 1.00 0.00 56 ASP A C 12
ATOM 11373 O O . ASP A 1 56 ? 20.524 -0.359 -0.286 1.00 0.00 56 ASP A O 12
ATOM 11382 N N . ILE A 1 57 ? 18.571 0.076 0.750 1.00 0.00 57 ILE A N 12
ATOM 11383 C CA . ILE A 1 57 ? 17.763 -0.331 -0.396 1.00 0.00 57 ILE A CA 12
ATOM 11384 C C . ILE A 1 57 ? 17.940 0.651 -1.549 1.00 0.00 57 ILE A C 12
ATOM 11385 O O . ILE A 1 57 ? 17.752 1.858 -1.386 1.00 0.00 57 ILE A O 12
ATOM 11401 N N . ILE A 1 58 ? 18.303 0.126 -2.716 1.00 0.00 58 ILE A N 12
ATOM 11402 C CA . ILE A 1 58 ? 18.504 0.962 -3.893 1.00 0.00 58 ILE A CA 12
ATOM 11403 C C . ILE A 1 58 ? 17.341 0.799 -4.863 1.00 0.00 58 ILE A C 12
ATOM 11404 O O . ILE A 1 58 ? 16.750 1.781 -5.313 1.00 0.00 58 ILE A O 12
ATOM 11420 N N . CYS A 1 59 ? 17.017 -0.451 -5.180 1.00 0.00 59 CYS A N 12
ATOM 11421 C CA . CYS A 1 59 ? 15.920 -0.728 -6.100 1.00 0.00 59 CYS A CA 12
ATOM 11422 C C . CYS A 1 59 ? 15.100 -1.919 -5.618 1.00 0.00 59 CYS A C 12
ATOM 11423 O O . CYS A 1 59 ? 15.624 -2.829 -4.968 1.00 0.00 59 CYS A O 12
ATOM 11431 N N . LYS A 1 60 ? 13.814 -1.906 -5.944 1.00 0.00 60 LYS A N 12
ATOM 11432 C CA . LYS A 1 60 ? 12.918 -2.985 -5.551 1.00 0.00 60 LYS A CA 12
ATOM 11433 C C . LYS A 1 60 ? 12.086 -3.449 -6.737 1.00 0.00 60 LYS A C 12
ATOM 11434 O O . LYS A 1 60 ? 11.925 -2.720 -7.717 1.00 0.00 60 LYS A O 12
ATOM 11453 N N . THR A 1 61 ? 11.553 -4.662 -6.641 1.00 0.00 61 THR A N 12
ATOM 11454 C CA . THR A 1 61 ? 10.732 -5.205 -7.716 1.00 0.00 61 THR A CA 12
ATOM 11455 C C . THR A 1 61 ? 9.435 -5.794 -7.156 1.00 0.00 61 THR A C 12
ATOM 11456 O O . THR A 1 61 ? 9.360 -6.128 -5.973 1.00 0.00 61 THR A O 12
ATOM 11467 N N . PRO A 1 62 ? 8.419 -5.927 -7.977 1.00 0.00 62 PRO A N 12
ATOM 11468 C CA . PRO A 1 62 ? 7.102 -6.491 -7.542 1.00 0.00 62 PRO A CA 12
ATOM 11469 C C . PRO A 1 62 ? 7.254 -7.848 -6.860 1.00 0.00 62 PRO A C 12
ATOM 11470 O O . PRO A 1 62 ? 6.570 -8.140 -5.879 1.00 0.00 62 PRO A O 12
ATOM 11481 N N . MET A 1 63 ? 8.155 -8.672 -7.388 1.00 0.00 63 MET A N 12
ATOM 11482 C CA . MET A 1 63 ? 8.391 -9.995 -6.823 1.00 0.00 63 MET A CA 12
ATOM 11483 C C . MET A 1 63 ? 9.726 -10.550 -7.304 1.00 0.00 63 MET A C 12
ATOM 11484 O O . MET A 1 63 ? 9.796 -11.216 -8.338 1.00 0.00 63 MET A O 12
ATOM 11498 N N . GLY A 1 64 ? 10.782 -10.273 -6.551 1.00 0.00 64 GLY A N 12
ATOM 11499 C CA . GLY A 1 64 ? 12.110 -10.751 -6.915 1.00 0.00 64 GLY A CA 12
ATOM 11500 C C . GLY A 1 64 ? 13.151 -10.296 -5.900 1.00 0.00 64 GLY A C 12
ATOM 11501 O O . GLY A 1 64 ? 12.824 -9.650 -4.905 1.00 0.00 64 GLY A O 12
ATOM 11505 N N . MET A 1 65 ? 14.406 -10.646 -6.156 1.00 0.00 65 MET A N 12
ATOM 11506 C CA . MET A 1 65 ? 15.489 -10.279 -5.250 1.00 0.00 65 MET A CA 12
ATOM 11507 C C . MET A 1 65 ? 15.624 -8.763 -5.163 1.00 0.00 65 MET A C 12
ATOM 11508 O O . MET A 1 65 ? 15.361 -8.046 -6.129 1.00 0.00 65 MET A O 12
ATOM 11522 N N . TRP A 1 66 ? 16.029 -8.286 -3.992 1.00 0.00 66 TRP A N 12
ATOM 11523 C CA . TRP A 1 66 ? 16.190 -6.854 -3.766 1.00 0.00 66 TRP A CA 12
ATOM 11524 C C . TRP A 1 66 ? 17.637 -6.415 -3.974 1.00 0.00 66 TRP A C 12
ATOM 11525 O O . TRP A 1 66 ? 18.575 -7.164 -3.696 1.00 0.00 66 TRP A O 12
ATOM 11546 N N . THR A 1 67 ? 17.800 -5.188 -4.461 1.00 0.00 67 THR A N 12
ATOM 11547 C CA . THR A 1 67 ? 19.128 -4.634 -4.700 1.00 0.00 67 THR A CA 12
ATOM 11548 C C . THR A 1 67 ? 19.440 -3.567 -3.657 1.00 0.00 67 THR A C 12
ATOM 11549 O O . THR A 1 67 ? 18.618 -2.684 -3.394 1.00 0.00 67 THR A O 12
ATOM 11560 N N . GLY A 1 68 ? 20.632 -3.644 -3.075 1.00 0.00 68 GLY A N 12
ATOM 11561 C CA . GLY A 1 68 ? 21.033 -2.678 -2.061 1.00 0.00 68 GLY A CA 12
ATOM 11562 C C . GLY A 1 68 ? 22.546 -2.487 -2.042 1.00 0.00 68 GLY A C 12
ATOM 11563 O O . GLY A 1 68 ? 23.272 -3.075 -2.846 1.00 0.00 68 GLY A O 12
ATOM 11567 N N . MET A 1 69 ? 23.011 -1.655 -1.115 1.00 0.00 69 MET A N 12
ATOM 11568 C CA . MET A 1 69 ? 24.438 -1.378 -0.982 1.00 0.00 69 MET A CA 12
ATOM 11569 C C . MET A 1 69 ? 24.931 -1.755 0.411 1.00 0.00 69 MET A C 12
ATOM 11570 O O . MET A 1 69 ? 24.236 -1.541 1.412 1.00 0.00 69 MET A O 12
ATOM 11584 N N . LEU A 1 70 ? 26.137 -2.313 0.461 1.00 0.00 70 LEU A N 12
ATOM 11585 C CA . LEU A 1 70 ? 26.743 -2.722 1.719 1.00 0.00 70 LEU A CA 12
ATOM 11586 C C . LEU A 1 70 ? 28.238 -2.410 1.716 1.00 0.00 70 LEU A C 12
ATOM 11587 O O . LEU A 1 70 ? 29.009 -3.042 0.996 1.00 0.00 70 LEU A O 12
ATOM 11603 N N . ASN A 1 71 ? 28.648 -1.444 2.531 1.00 0.00 71 ASN A N 12
ATOM 11604 C CA . ASN A 1 71 ? 30.060 -1.079 2.610 1.00 0.00 71 ASN A CA 12
ATOM 11605 C C . ASN A 1 71 ? 30.593 -0.733 1.223 1.00 0.00 71 ASN A C 12
ATOM 11606 O O . ASN A 1 71 ? 31.562 -1.333 0.759 1.00 0.00 71 ASN A O 12
ATOM 11617 N N . ASN A 1 72 ? 29.958 0.226 0.563 1.00 0.00 72 ASN A N 12
ATOM 11618 C CA . ASN A 1 72 ? 30.382 0.628 -0.772 1.00 0.00 72 ASN A CA 12
ATOM 11619 C C . ASN A 1 72 ? 30.397 -0.568 -1.718 1.00 0.00 72 ASN A C 12
ATOM 11620 O O . ASN A 1 72 ? 31.255 -0.666 -2.593 1.00 0.00 72 ASN A O 12
ATOM 11631 N N . LYS A 1 73 ? 29.433 -1.466 -1.544 1.00 0.00 73 LYS A N 12
ATOM 11632 C CA . LYS A 1 73 ? 29.343 -2.641 -2.401 1.00 0.00 73 LYS A CA 12
ATOM 11633 C C . LYS A 1 73 ? 27.888 -2.910 -2.771 1.00 0.00 73 LYS A C 12
ATOM 11634 O O . LYS A 1 73 ? 27.078 -3.256 -1.916 1.00 0.00 73 LYS A O 12
ATOM 11653 N N . VAL A 1 74 ? 27.560 -2.753 -4.048 1.00 0.00 74 VAL A N 12
ATOM 11654 C CA . VAL A 1 74 ? 26.193 -2.983 -4.502 1.00 0.00 74 VAL A CA 12
ATOM 11655 C C . VAL A 1 74 ? 26.029 -4.413 -4.997 1.00 0.00 74 VAL A C 12
ATOM 11656 O O . VAL A 1 74 ? 26.793 -4.874 -5.844 1.00 0.00 74 VAL A O 12
ATOM 11669 N N . GLY A 1 75 ? 25.033 -5.115 -4.462 1.00 0.00 75 GLY A N 12
ATOM 11670 C CA . GLY A 1 75 ? 24.795 -6.494 -4.861 1.00 0.00 75 GLY A CA 12
ATOM 11671 C C . GLY A 1 75 ? 23.336 -6.883 -4.637 1.00 0.00 75 GLY A C 12
ATOM 11672 O O . GLY A 1 75 ? 22.535 -6.087 -4.145 1.00 0.00 75 GLY A O 12
ATOM 11676 N N . ASN A 1 76 ? 22.999 -8.112 -5.016 1.00 0.00 76 ASN A N 12
ATOM 11677 C CA . ASN A 1 76 ? 21.636 -8.601 -4.865 1.00 0.00 76 ASN A CA 12
ATOM 11678 C C . ASN A 1 76 ? 21.543 -9.616 -3.729 1.00 0.00 76 ASN A C 12
ATOM 11679 O O . ASN A 1 76 ? 22.527 -10.266 -3.376 1.00 0.00 76 ASN A O 12
ATOM 11690 N N . PHE A 1 77 ? 20.349 -9.741 -3.161 1.00 0.00 77 PHE A N 12
ATOM 11691 C CA . PHE A 1 77 ? 20.124 -10.675 -2.063 1.00 0.00 77 PHE A CA 12
ATOM 11692 C C . PHE A 1 77 ? 18.655 -11.069 -1.973 1.00 0.00 77 PHE A C 12
ATOM 11693 O O . PHE A 1 77 ? 17.788 -10.406 -2.545 1.00 0.00 77 PHE A O 12
ATOM 11710 N N . LYS A 1 78 ? 18.384 -12.161 -1.264 1.00 0.00 78 LYS A N 12
ATOM 11711 C CA . LYS A 1 78 ? 17.019 -12.642 -1.123 1.00 0.00 78 LYS A CA 12
ATOM 11712 C C . LYS A 1 78 ? 16.250 -11.794 -0.119 1.00 0.00 78 LYS A C 12
ATOM 11713 O O . LYS A 1 78 ? 16.575 -11.764 1.068 1.00 0.00 78 LYS A O 12
ATOM 11732 N N . PHE A 1 79 ? 15.221 -11.114 -0.608 1.00 0.00 79 PHE A N 12
ATOM 11733 C CA . PHE A 1 79 ? 14.400 -10.267 0.245 1.00 0.00 79 PHE A CA 12
ATOM 11734 C C . PHE A 1 79 ? 13.786 -11.076 1.382 1.00 0.00 79 PHE A C 12
ATOM 11735 O O . PHE A 1 79 ? 13.417 -10.523 2.414 1.00 0.00 79 PHE A O 12
ATOM 11752 N N . ILE A 1 80 ? 13.675 -12.384 1.192 1.00 0.00 80 ILE A N 12
ATOM 11753 C CA . ILE A 1 80 ? 13.104 -13.245 2.223 1.00 0.00 80 ILE A CA 12
ATOM 11754 C C . ILE A 1 80 ? 14.007 -13.280 3.455 1.00 0.00 80 ILE A C 12
ATOM 11755 O O . ILE A 1 80 ? 13.533 -13.292 4.588 1.00 0.00 80 ILE A O 12
ATOM 11771 N N . TYR A 1 81 ? 15.310 -13.312 3.209 1.00 0.00 81 TYR A N 12
ATOM 11772 C CA . TYR A 1 81 ? 16.295 -13.369 4.284 1.00 0.00 81 TYR A CA 12
ATOM 11773 C C . TYR A 1 81 ? 16.520 -11.984 4.901 1.00 0.00 81 TYR A C 12
ATOM 11774 O O . TYR A 1 81 ? 17.311 -11.834 5.834 1.00 0.00 81 TYR A O 12
ATOM 11792 N N . VAL A 1 82 ? 15.817 -10.976 4.385 1.00 0.00 82 VAL A N 12
ATOM 11793 C CA . VAL A 1 82 ? 15.953 -9.622 4.903 1.00 0.00 82 VAL A CA 12
ATOM 11794 C C . VAL A 1 82 ? 14.579 -9.028 5.196 1.00 0.00 82 VAL A C 12
ATOM 11795 O O . VAL A 1 82 ? 13.571 -9.470 4.648 1.00 0.00 82 VAL A O 12
ATOM 11808 N N . ASP A 1 83 ? 14.542 -8.024 6.062 1.00 0.00 83 ASP A N 12
ATOM 11809 C CA . ASP A 1 83 ? 13.282 -7.378 6.409 1.00 0.00 83 ASP A CA 12
ATOM 11810 C C . ASP A 1 83 ? 13.336 -5.891 6.076 1.00 0.00 83 ASP A C 12
ATOM 11811 O O . ASP A 1 83 ? 14.364 -5.242 6.265 1.00 0.00 83 ASP A O 12
ATOM 11820 N N . VAL A 1 84 ? 12.226 -5.362 5.578 1.00 0.00 84 VAL A N 12
ATOM 11821 C CA . VAL A 1 84 ? 12.163 -3.949 5.218 1.00 0.00 84 VAL A CA 12
ATOM 11822 C C . VAL A 1 84 ? 11.652 -3.115 6.386 1.00 0.00 84 VAL A C 12
ATOM 11823 O O . VAL A 1 84 ? 10.587 -3.386 6.942 1.00 0.00 84 VAL A O 12
ATOM 11836 N N . ILE A 1 85 ? 12.422 -2.093 6.750 1.00 0.00 85 ILE A N 12
ATOM 11837 C CA . ILE A 1 85 ? 12.045 -1.214 7.847 1.00 0.00 85 ILE A CA 12
ATOM 11838 C C . ILE A 1 85 ? 12.101 0.250 7.412 1.00 0.00 85 ILE A C 12
ATOM 11839 O O . ILE A 1 85 ? 12.844 0.615 6.494 1.00 0.00 85 ILE A O 12
ATOM 11855 N N . SER A 1 86 ? 11.313 1.084 8.082 1.00 0.00 86 SER A N 12
ATOM 11856 C CA . SER A 1 86 ? 11.271 2.506 7.765 1.00 0.00 86 SER A CA 12
ATOM 11857 C C . SER A 1 86 ? 11.901 3.325 8.887 1.00 0.00 86 SER A C 12
ATOM 11858 O O . SER A 1 86 ? 11.573 3.143 10.060 1.00 0.00 86 SER A O 12
ATOM 11866 N N . GLU A 1 87 ? 12.803 4.226 8.516 1.00 0.00 87 GLU A N 12
ATOM 11867 C CA . GLU A 1 87 ? 13.476 5.070 9.495 1.00 0.00 87 GLU A CA 12
ATOM 11868 C C . GLU A 1 87 ? 14.020 4.231 10.646 1.00 0.00 87 GLU A C 12
ATOM 11869 O O . GLU A 1 87 ? 15.217 3.994 10.666 1.00 0.00 87 GLU A O 12
ATOM 11881 N N . GLY A 1 25 ? 3.528 4.051 -3.453 1.00 0.00 25 GLY A N 13
ATOM 11882 C CA . GLY A 1 25 ? 3.277 2.647 -3.023 1.00 0.00 25 GLY A CA 13
ATOM 11883 C C . GLY A 1 25 ? 4.535 2.077 -2.380 1.00 0.00 25 GLY A C 13
ATOM 11884 O O . GLY A 1 25 ? 4.551 1.764 -1.189 1.00 0.00 25 GLY A O 13
ATOM 11887 N N . PRO A 1 26 ? 5.581 1.937 -3.148 1.00 0.00 26 PRO A N 13
ATOM 11888 C CA . PRO A 1 26 ? 6.886 1.392 -2.658 1.00 0.00 26 PRO A CA 13
ATOM 11889 C C . PRO A 1 26 ? 7.458 2.224 -1.512 1.00 0.00 26 PRO A C 13
ATOM 11890 O O . PRO A 1 26 ? 7.305 3.444 -1.483 1.00 0.00 26 PRO A O 13
ATOM 11901 N N . PHE A 1 27 ? 8.117 1.556 -0.570 1.00 0.00 27 PHE A N 13
ATOM 11902 C CA . PHE A 1 27 ? 8.706 2.246 0.570 1.00 0.00 27 PHE A CA 13
ATOM 11903 C C . PHE A 1 27 ? 10.228 2.176 0.506 1.00 0.00 27 PHE A C 13
ATOM 11904 O O . PHE A 1 27 ? 10.797 1.137 0.170 1.00 0.00 27 PHE A O 13
ATOM 11921 N N . CYS A 1 28 ? 10.882 3.287 0.830 1.00 0.00 28 CYS A N 13
ATOM 11922 C CA . CYS A 1 28 ? 12.337 3.340 0.803 1.00 0.00 28 CYS A CA 13
ATOM 11923 C C . CYS A 1 28 ? 12.884 3.554 2.209 1.00 0.00 28 CYS A C 13
ATOM 11924 O O . CYS A 1 28 ? 12.270 4.238 3.028 1.00 0.00 28 CYS A O 13
ATOM 11932 N N . GLY A 1 29 ? 14.035 2.953 2.482 1.00 0.00 29 GLY A N 13
ATOM 11933 C CA . GLY A 1 29 ? 14.656 3.072 3.796 1.00 0.00 29 GLY A CA 13
ATOM 11934 C C . GLY A 1 29 ? 15.778 2.050 3.964 1.00 0.00 29 GLY A C 13
ATOM 11935 O O . GLY A 1 29 ? 16.545 1.792 3.036 1.00 0.00 29 GLY A O 13
ATOM 11939 N N . ARG A 1 30 ? 15.867 1.473 5.158 1.00 0.00 30 ARG A N 13
ATOM 11940 C CA . ARG A 1 30 ? 16.898 0.481 5.445 1.00 0.00 30 ARG A CA 13
ATOM 11941 C C . ARG A 1 30 ? 16.270 -0.870 5.773 1.00 0.00 30 ARG A C 13
ATOM 11942 O O . ARG A 1 30 ? 15.124 -0.942 6.215 1.00 0.00 30 ARG A O 13
ATOM 11963 N N . ALA A 1 31 ? 17.030 -1.937 5.549 1.00 0.00 31 ALA A N 13
ATOM 11964 C CA . ALA A 1 31 ? 16.539 -3.282 5.823 1.00 0.00 31 ALA A CA 13
ATOM 11965 C C . ALA A 1 31 ? 17.467 -3.998 6.800 1.00 0.00 31 ALA A C 13
ATOM 11966 O O . ALA A 1 31 ? 18.690 -3.921 6.681 1.00 0.00 31 ALA A O 13
ATOM 11973 N N . ARG A 1 32 ? 16.880 -4.697 7.765 1.00 0.00 32 ARG A N 13
ATOM 11974 C CA . ARG A 1 32 ? 17.663 -5.422 8.751 1.00 0.00 32 ARG A CA 13
ATOM 11975 C C . ARG A 1 32 ? 17.744 -6.898 8.382 1.00 0.00 32 ARG A C 13
ATOM 11976 O O . ARG A 1 32 ? 16.724 -7.583 8.306 1.00 0.00 32 ARG A O 13
ATOM 11997 N N . VAL A 1 33 ? 18.956 -7.382 8.152 1.00 0.00 33 VAL A N 13
ATOM 11998 C CA . VAL A 1 33 ? 19.152 -8.780 7.790 1.00 0.00 33 VAL A CA 13
ATOM 11999 C C . VAL A 1 33 ? 18.849 -9.695 8.970 1.00 0.00 33 VAL A C 13
ATOM 12000 O O . VAL A 1 33 ? 19.354 -9.488 10.074 1.00 0.00 33 VAL A O 13
ATOM 12013 N N . HIS A 1 34 ? 18.028 -10.713 8.724 1.00 0.00 34 HIS A N 13
ATOM 12014 C CA . HIS A 1 34 ? 17.671 -11.666 9.765 1.00 0.00 34 HIS A CA 13
ATOM 12015 C C . HIS A 1 34 ? 18.328 -13.016 9.511 1.00 0.00 34 HIS A C 13
ATOM 12016 O O . HIS A 1 34 ? 18.502 -13.808 10.439 1.00 0.00 34 HIS A O 13
ATOM 12030 N N . THR A 1 35 ? 18.695 -13.284 8.259 1.00 0.00 35 THR A N 13
ATOM 12031 C CA . THR A 1 35 ? 19.332 -14.555 7.930 1.00 0.00 35 THR A CA 13
ATOM 12032 C C . THR A 1 35 ? 20.652 -14.315 7.211 1.00 0.00 35 THR A C 13
ATOM 12033 O O . THR A 1 35 ? 20.874 -13.250 6.638 1.00 0.00 35 THR A O 13
ATOM 12044 N N . ASP A 1 36 ? 21.526 -15.310 7.248 1.00 0.00 36 ASP A N 13
ATOM 12045 C CA . ASP A 1 36 ? 22.831 -15.191 6.602 1.00 0.00 36 ASP A CA 13
ATOM 12046 C C . ASP A 1 36 ? 22.774 -15.703 5.166 1.00 0.00 36 ASP A C 13
ATOM 12047 O O . ASP A 1 36 ? 22.533 -16.888 4.931 1.00 0.00 36 ASP A O 13
ATOM 12056 N N . PHE A 1 37 ? 23.012 -14.808 4.213 1.00 0.00 37 PHE A N 13
ATOM 12057 C CA . PHE A 1 37 ? 22.996 -15.197 2.806 1.00 0.00 37 PHE A CA 13
ATOM 12058 C C . PHE A 1 37 ? 24.374 -15.013 2.200 1.00 0.00 37 PHE A C 13
ATOM 12059 O O . PHE A 1 37 ? 24.890 -13.896 2.146 1.00 0.00 37 PHE A O 13
ATOM 12076 N N . THR A 1 38 ? 24.971 -16.112 1.751 1.00 0.00 38 THR A N 13
ATOM 12077 C CA . THR A 1 38 ? 26.298 -16.050 1.154 1.00 0.00 38 THR A CA 13
ATOM 12078 C C . THR A 1 38 ? 26.267 -16.503 -0.312 1.00 0.00 38 THR A C 13
ATOM 12079 O O . THR A 1 38 ? 25.552 -17.444 -0.656 1.00 0.00 38 THR A O 13
ATOM 12090 N N . PRO A 1 39 ? 27.017 -15.857 -1.180 1.00 0.00 39 PRO A N 13
ATOM 12091 C CA . PRO A 1 39 ? 27.063 -16.215 -2.630 1.00 0.00 39 PRO A CA 13
ATOM 12092 C C . PRO A 1 39 ? 27.814 -17.519 -2.885 1.00 0.00 39 PRO A C 13
ATOM 12093 O O . PRO A 1 39 ? 28.680 -17.912 -2.101 1.00 0.00 39 PRO A O 13
ATOM 12104 N N . SER A 1 40 ? 27.473 -18.190 -3.980 1.00 0.00 40 SER A N 13
ATOM 12105 C CA . SER A 1 40 ? 28.122 -19.451 -4.323 1.00 0.00 40 SER A CA 13
ATOM 12106 C C . SER A 1 40 ? 29.548 -19.190 -4.816 1.00 0.00 40 SER A C 13
ATOM 12107 O O . SER A 1 40 ? 29.914 -18.053 -5.103 1.00 0.00 40 SER A O 13
ATOM 12115 N N . PRO A 1 41 ? 30.357 -20.214 -4.901 1.00 0.00 41 PRO A N 13
ATOM 12116 C CA . PRO A 1 41 ? 31.782 -20.092 -5.358 1.00 0.00 41 PRO A CA 13
ATOM 12117 C C . PRO A 1 41 ? 31.905 -19.432 -6.730 1.00 0.00 41 PRO A C 13
ATOM 12118 O O . PRO A 1 41 ? 32.783 -18.595 -6.954 1.00 0.00 41 PRO A O 13
ATOM 12129 N N . TYR A 1 42 ? 31.023 -19.814 -7.646 1.00 0.00 42 TYR A N 13
ATOM 12130 C CA . TYR A 1 42 ? 31.042 -19.256 -8.995 1.00 0.00 42 TYR A CA 13
ATOM 12131 C C . TYR A 1 42 ? 30.028 -18.120 -9.129 1.00 0.00 42 TYR A C 13
ATOM 12132 O O . TYR A 1 42 ? 29.736 -17.668 -10.235 1.00 0.00 42 TYR A O 13
ATOM 12150 N N . ASP A 1 43 ? 29.484 -17.666 -8.002 1.00 0.00 43 ASP A N 13
ATOM 12151 C CA . ASP A 1 43 ? 28.503 -16.591 -8.018 1.00 0.00 43 ASP A CA 13
ATOM 12152 C C . ASP A 1 43 ? 29.077 -15.335 -7.376 1.00 0.00 43 ASP A C 13
ATOM 12153 O O . ASP A 1 43 ? 29.311 -15.296 -6.170 1.00 0.00 43 ASP A O 13
ATOM 12162 N N . THR A 1 44 ? 29.291 -14.307 -8.184 1.00 0.00 44 THR A N 13
ATOM 12163 C CA . THR A 1 44 ? 29.822 -13.050 -7.675 1.00 0.00 44 THR A CA 13
ATOM 12164 C C . THR A 1 44 ? 28.759 -11.959 -7.734 1.00 0.00 44 THR A C 13
ATOM 12165 O O . THR A 1 44 ? 28.810 -10.985 -6.981 1.00 0.00 44 THR A O 13
ATOM 12176 N N . ASP A 1 45 ? 27.793 -12.135 -8.629 1.00 0.00 45 ASP A N 13
ATOM 12177 C CA . ASP A 1 45 ? 26.714 -11.165 -8.775 1.00 0.00 45 ASP A CA 13
ATOM 12178 C C . ASP A 1 45 ? 25.886 -11.086 -7.496 1.00 0.00 45 ASP A C 13
ATOM 12179 O O . ASP A 1 45 ? 25.451 -10.007 -7.092 1.00 0.00 45 ASP A O 13
ATOM 12188 N N . SER A 1 46 ? 25.671 -12.236 -6.867 1.00 0.00 46 SER A N 13
ATOM 12189 C CA . SER A 1 46 ? 24.894 -12.294 -5.633 1.00 0.00 46 SER A CA 13
ATOM 12190 C C . SER A 1 46 ? 25.559 -11.476 -4.533 1.00 0.00 46 SER A C 13
ATOM 12191 O O . SER A 1 46 ? 26.785 -11.469 -4.404 1.00 0.00 46 SER A O 13
ATOM 12199 N N . LEU A 1 47 ? 24.745 -10.779 -3.747 1.00 0.00 47 LEU A N 13
ATOM 12200 C CA . LEU A 1 47 ? 25.262 -9.955 -2.666 1.00 0.00 47 LEU A CA 13
ATOM 12201 C C . LEU A 1 47 ? 25.377 -10.764 -1.377 1.00 0.00 47 LEU A C 13
ATOM 12202 O O . LEU A 1 47 ? 24.531 -11.610 -1.088 1.00 0.00 47 LEU A O 13
ATOM 12218 N N . LYS A 1 48 ? 26.417 -10.487 -0.596 1.00 0.00 48 LYS A N 13
ATOM 12219 C CA . LYS A 1 48 ? 26.617 -11.184 0.670 1.00 0.00 48 LYS A CA 13
ATOM 12220 C C . LYS A 1 48 ? 26.070 -10.353 1.829 1.00 0.00 48 LYS A C 13
ATOM 12221 O O . LYS A 1 48 ? 26.259 -9.139 1.875 1.00 0.00 48 LYS A O 13
ATOM 12240 N N . ILE A 1 49 ? 25.386 -11.009 2.765 1.00 0.00 49 ILE A N 13
ATOM 12241 C CA . ILE A 1 49 ? 24.825 -10.301 3.911 1.00 0.00 49 ILE A CA 13
ATOM 12242 C C . ILE A 1 49 ? 24.949 -11.157 5.172 1.00 0.00 49 ILE A C 13
ATOM 12243 O O . ILE A 1 49 ? 24.839 -12.385 5.112 1.00 0.00 49 ILE A O 13
ATOM 12259 N N . LYS A 1 50 ? 25.165 -10.503 6.312 1.00 0.00 50 LYS A N 13
ATOM 12260 C CA . LYS A 1 50 ? 25.294 -11.224 7.576 1.00 0.00 50 LYS A CA 13
ATOM 12261 C C . LYS A 1 50 ? 24.185 -10.814 8.535 1.00 0.00 50 LYS A C 13
ATOM 12262 O O . LYS A 1 50 ? 23.672 -9.699 8.460 1.00 0.00 50 LYS A O 13
ATOM 12281 N N . LYS A 1 51 ? 23.817 -11.715 9.434 1.00 0.00 51 LYS A N 13
ATOM 12282 C CA . LYS A 1 51 ? 22.766 -11.419 10.399 1.00 0.00 51 LYS A CA 13
ATOM 12283 C C . LYS A 1 51 ? 23.171 -10.237 11.277 1.00 0.00 51 LYS A C 13
ATOM 12284 O O . LYS A 1 51 ? 24.267 -10.209 11.834 1.00 0.00 51 LYS A O 13
ATOM 12303 N N . GLY A 1 52 ? 22.273 -9.265 11.392 1.00 0.00 52 GLY A N 13
ATOM 12304 C CA . GLY A 1 52 ? 22.532 -8.080 12.200 1.00 0.00 52 GLY A CA 13
ATOM 12305 C C . GLY A 1 52 ? 22.954 -6.901 11.324 1.00 0.00 52 GLY A C 13
ATOM 12306 O O . GLY A 1 52 ? 22.811 -5.745 11.723 1.00 0.00 52 GLY A O 13
ATOM 12310 N N . ASP A 1 53 ? 23.457 -7.193 10.125 1.00 0.00 53 ASP A N 13
ATOM 12311 C CA . ASP A 1 53 ? 23.872 -6.137 9.209 1.00 0.00 53 ASP A CA 13
ATOM 12312 C C . ASP A 1 53 ? 22.656 -5.409 8.642 1.00 0.00 53 ASP A C 13
ATOM 12313 O O . ASP A 1 53 ? 21.560 -5.967 8.577 1.00 0.00 53 ASP A O 13
ATOM 12322 N N . ILE A 1 54 ? 22.860 -4.161 8.235 1.00 0.00 54 ILE A N 13
ATOM 12323 C CA . ILE A 1 54 ? 21.780 -3.362 7.668 1.00 0.00 54 ILE A CA 13
ATOM 12324 C C . ILE A 1 54 ? 22.119 -2.951 6.237 1.00 0.00 54 ILE A C 13
ATOM 12325 O O . ILE A 1 54 ? 23.232 -2.506 5.953 1.00 0.00 54 ILE A O 13
ATOM 12341 N N . ILE A 1 55 ? 21.151 -3.115 5.341 1.00 0.00 55 ILE A N 13
ATOM 12342 C CA . ILE A 1 55 ? 21.349 -2.769 3.936 1.00 0.00 55 ILE A CA 13
ATOM 12343 C C . ILE A 1 55 ? 20.392 -1.660 3.508 1.00 0.00 55 ILE A C 13
ATOM 12344 O O . ILE A 1 55 ? 19.191 -1.729 3.772 1.00 0.00 55 ILE A O 13
ATOM 12360 N N . ASP A 1 56 ? 20.930 -0.643 2.840 1.00 0.00 56 ASP A N 13
ATOM 12361 C CA . ASP A 1 56 ? 20.111 0.468 2.371 1.00 0.00 56 ASP A CA 13
ATOM 12362 C C . ASP A 1 56 ? 19.305 0.039 1.150 1.00 0.00 56 ASP A C 13
ATOM 12363 O O . ASP A 1 56 ? 19.879 -0.409 0.154 1.00 0.00 56 ASP A O 13
ATOM 12372 N N . ILE A 1 57 ? 17.979 0.174 1.248 1.00 0.00 57 ILE A N 13
ATOM 12373 C CA . ILE A 1 57 ? 17.084 -0.205 0.156 1.00 0.00 57 ILE A CA 13
ATOM 12374 C C . ILE A 1 57 ? 17.249 0.748 -1.019 1.00 0.00 57 ILE A C 13
ATOM 12375 O O . ILE A 1 57 ? 17.197 1.967 -0.857 1.00 0.00 57 ILE A O 13
ATOM 12391 N N . ILE A 1 58 ? 17.445 0.180 -2.203 1.00 0.00 58 ILE A N 13
ATOM 12392 C CA . ILE A 1 58 ? 17.616 0.977 -3.408 1.00 0.00 58 ILE A CA 13
ATOM 12393 C C . ILE A 1 58 ? 16.400 0.845 -4.317 1.00 0.00 58 ILE A C 13
ATOM 12394 O O . ILE A 1 58 ? 15.797 1.843 -4.710 1.00 0.00 58 ILE A O 13
ATOM 12410 N N . CYS A 1 59 ? 16.052 -0.394 -4.652 1.00 0.00 59 CYS A N 13
ATOM 12411 C CA . CYS A 1 59 ? 14.906 -0.639 -5.527 1.00 0.00 59 CYS A CA 13
ATOM 12412 C C . CYS A 1 59 ? 14.460 -2.098 -5.457 1.00 0.00 59 CYS A C 13
ATOM 12413 O O . CYS A 1 59 ? 15.274 -2.999 -5.264 1.00 0.00 59 CYS A O 13
ATOM 12421 N N . LYS A 1 60 ? 13.161 -2.327 -5.615 1.00 0.00 60 LYS A N 13
ATOM 12422 C CA . LYS A 1 60 ? 12.635 -3.685 -5.566 1.00 0.00 60 LYS A CA 13
ATOM 12423 C C . LYS A 1 60 ? 12.566 -4.286 -6.961 1.00 0.00 60 LYS A C 13
ATOM 12424 O O . LYS A 1 60 ? 12.323 -3.578 -7.938 1.00 0.00 60 LYS A O 13
ATOM 12443 N N . THR A 1 61 ? 12.787 -5.592 -7.057 1.00 0.00 61 THR A N 13
ATOM 12444 C CA . THR A 1 61 ? 12.748 -6.252 -8.357 1.00 0.00 61 THR A CA 13
ATOM 12445 C C . THR A 1 61 ? 11.438 -7.025 -8.527 1.00 0.00 61 THR A C 13
ATOM 12446 O O . THR A 1 61 ? 10.830 -7.442 -7.542 1.00 0.00 61 THR A O 13
ATOM 12457 N N . PRO A 1 62 ? 11.001 -7.239 -9.748 1.00 0.00 62 PRO A N 13
ATOM 12458 C CA . PRO A 1 62 ? 9.741 -7.995 -10.034 1.00 0.00 62 PRO A CA 13
ATOM 12459 C C . PRO A 1 62 ? 9.811 -9.441 -9.540 1.00 0.00 62 PRO A C 13
ATOM 12460 O O . PRO A 1 62 ? 8.785 -10.057 -9.247 1.00 0.00 62 PRO A O 13
ATOM 12471 N N . MET A 1 63 ? 11.026 -9.970 -9.445 1.00 0.00 63 MET A N 13
ATOM 12472 C CA . MET A 1 63 ? 11.223 -11.338 -8.980 1.00 0.00 63 MET A CA 13
ATOM 12473 C C . MET A 1 63 ? 10.910 -11.447 -7.489 1.00 0.00 63 MET A C 13
ATOM 12474 O O . MET A 1 63 ? 10.621 -12.533 -6.983 1.00 0.00 63 MET A O 13
ATOM 12488 N N . GLY A 1 64 ? 10.974 -10.316 -6.791 1.00 0.00 64 GLY A N 13
ATOM 12489 C CA . GLY A 1 64 ? 10.700 -10.286 -5.361 1.00 0.00 64 GLY A CA 13
ATOM 12490 C C . GLY A 1 64 ? 11.953 -9.920 -4.578 1.00 0.00 64 GLY A C 13
ATOM 12491 O O . GLY A 1 64 ? 11.868 -9.369 -3.483 1.00 0.00 64 GLY A O 13
ATOM 12495 N N . MET A 1 65 ? 13.114 -10.214 -5.152 1.00 0.00 65 MET A N 13
ATOM 12496 C CA . MET A 1 65 ? 14.380 -9.903 -4.496 1.00 0.00 65 MET A CA 13
ATOM 12497 C C . MET A 1 65 ? 14.560 -8.394 -4.355 1.00 0.00 65 MET A C 13
ATOM 12498 O O . MET A 1 65 ? 14.103 -7.620 -5.196 1.00 0.00 65 MET A O 13
ATOM 12512 N N . TRP A 1 66 ? 15.218 -7.982 -3.277 1.00 0.00 66 TRP A N 13
ATOM 12513 C CA . TRP A 1 66 ? 15.440 -6.561 -3.023 1.00 0.00 66 TRP A CA 13
ATOM 12514 C C . TRP A 1 66 ? 16.866 -6.151 -3.375 1.00 0.00 66 TRP A C 13
ATOM 12515 O O . TRP A 1 66 ? 17.811 -6.927 -3.220 1.00 0.00 66 TRP A O 13
ATOM 12536 N N . THR A 1 67 ? 17.008 -4.920 -3.856 1.00 0.00 67 THR A N 13
ATOM 12537 C CA . THR A 1 67 ? 18.311 -4.392 -4.227 1.00 0.00 67 THR A CA 13
ATOM 12538 C C . THR A 1 67 ? 18.738 -3.336 -3.222 1.00 0.00 67 THR A C 13
ATOM 12539 O O . THR A 1 67 ? 17.940 -2.475 -2.845 1.00 0.00 67 THR A O 13
ATOM 12550 N N . GLY A 1 68 ? 19.998 -3.405 -2.801 1.00 0.00 68 GLY A N 13
ATOM 12551 C CA . GLY A 1 68 ? 20.527 -2.452 -1.835 1.00 0.00 68 GLY A CA 13
ATOM 12552 C C . GLY A 1 68 ? 22.036 -2.301 -1.984 1.00 0.00 68 GLY A C 13
ATOM 12553 O O . GLY A 1 68 ? 22.648 -2.889 -2.878 1.00 0.00 68 GLY A O 13
ATOM 12557 N N . MET A 1 69 ? 22.626 -1.499 -1.104 1.00 0.00 69 MET A N 13
ATOM 12558 C CA . MET A 1 69 ? 24.071 -1.261 -1.139 1.00 0.00 69 MET A CA 13
ATOM 12559 C C . MET A 1 69 ? 24.740 -1.731 0.149 1.00 0.00 69 MET A C 13
ATOM 12560 O O . MET A 1 69 ? 24.205 -1.549 1.243 1.00 0.00 69 MET A O 13
ATOM 12574 N N . LEU A 1 70 ? 25.918 -2.331 0.009 1.00 0.00 70 LEU A N 13
ATOM 12575 C CA . LEU A 1 70 ? 26.662 -2.819 1.163 1.00 0.00 70 LEU A CA 13
ATOM 12576 C C . LEU A 1 70 ? 28.163 -2.628 0.952 1.00 0.00 70 LEU A C 13
ATOM 12577 O O . LEU A 1 70 ? 28.762 -3.255 0.081 1.00 0.00 70 LEU A O 13
ATOM 12593 N N . ASN A 1 71 ? 28.766 -1.765 1.760 1.00 0.00 71 ASN A N 13
ATOM 12594 C CA . ASN A 1 71 ? 30.198 -1.507 1.650 1.00 0.00 71 ASN A CA 13
ATOM 12595 C C . ASN A 1 71 ? 30.531 -1.039 0.237 1.00 0.00 71 ASN A C 13
ATOM 12596 O O . ASN A 1 71 ? 31.379 -1.628 -0.431 1.00 0.00 71 ASN A O 13
ATOM 12607 N N . ASN A 1 72 ? 29.862 0.020 -0.215 1.00 0.00 72 ASN A N 13
ATOM 12608 C CA . ASN A 1 72 ? 30.103 0.551 -1.551 1.00 0.00 72 ASN A CA 13
ATOM 12609 C C . ASN A 1 72 ? 29.938 -0.545 -2.599 1.00 0.00 72 ASN A C 13
ATOM 12610 O O . ASN A 1 72 ? 30.650 -0.565 -3.602 1.00 0.00 72 ASN A O 13
ATOM 12621 N N . LYS A 1 73 ? 28.988 -1.444 -2.368 1.00 0.00 73 LYS A N 13
ATOM 12622 C CA . LYS A 1 73 ? 28.743 -2.523 -3.313 1.00 0.00 73 LYS A CA 13
ATOM 12623 C C . LYS A 1 73 ? 27.243 -2.763 -3.471 1.00 0.00 73 LYS A C 13
ATOM 12624 O O . LYS A 1 73 ? 26.570 -3.171 -2.528 1.00 0.00 73 LYS A O 13
ATOM 12643 N N . VAL A 1 74 ? 26.724 -2.510 -4.666 1.00 0.00 74 VAL A N 13
ATOM 12644 C CA . VAL A 1 74 ? 25.301 -2.706 -4.919 1.00 0.00 74 VAL A CA 13
ATOM 12645 C C . VAL A 1 74 ? 25.048 -4.097 -5.484 1.00 0.00 74 VAL A C 13
ATOM 12646 O O . VAL A 1 74 ? 25.682 -4.505 -6.457 1.00 0.00 74 VAL A O 13
ATOM 12659 N N . GLY A 1 75 ? 24.120 -4.825 -4.869 1.00 0.00 75 GLY A N 13
ATOM 12660 C CA . GLY A 1 75 ? 23.799 -6.171 -5.324 1.00 0.00 75 GLY A CA 13
ATOM 12661 C C . GLY A 1 75 ? 22.390 -6.565 -4.896 1.00 0.00 75 GLY A C 13
ATOM 12662 O O . GLY A 1 75 ? 21.688 -5.793 -4.240 1.00 0.00 75 GLY A O 13
ATOM 12666 N N . ASN A 1 76 ? 21.985 -7.775 -5.271 1.00 0.00 76 ASN A N 13
ATOM 12667 C CA . ASN A 1 76 ? 20.660 -8.275 -4.928 1.00 0.00 76 ASN A CA 13
ATOM 12668 C C . ASN A 1 76 ? 20.738 -9.297 -3.797 1.00 0.00 76 ASN A C 13
ATOM 12669 O O . ASN A 1 76 ? 21.785 -9.896 -3.549 1.00 0.00 76 ASN A O 13
ATOM 12680 N N . PHE A 1 77 ? 19.614 -9.478 -3.116 1.00 0.00 77 PHE A N 13
ATOM 12681 C CA . PHE A 1 77 ? 19.534 -10.420 -2.005 1.00 0.00 77 PHE A CA 13
ATOM 12682 C C . PHE A 1 77 ? 18.099 -10.887 -1.779 1.00 0.00 77 PHE A C 13
ATOM 12683 O O . PHE A 1 77 ? 17.142 -10.248 -2.224 1.00 0.00 77 PHE A O 13
ATOM 12700 N N . LYS A 1 78 ? 17.965 -12.018 -1.094 1.00 0.00 78 LYS A N 13
ATOM 12701 C CA . LYS A 1 78 ? 16.654 -12.591 -0.820 1.00 0.00 78 LYS A CA 13
ATOM 12702 C C . LYS A 1 78 ? 15.825 -11.667 0.066 1.00 0.00 78 LYS A C 13
ATOM 12703 O O . LYS A 1 78 ? 16.172 -11.401 1.222 1.00 0.00 78 LYS A O 13
ATOM 12722 N N . PHE A 1 79 ? 14.721 -11.184 -0.486 1.00 0.00 79 PHE A N 13
ATOM 12723 C CA . PHE A 1 79 ? 13.840 -10.295 0.256 1.00 0.00 79 PHE A CA 13
ATOM 12724 C C . PHE A 1 79 ? 13.350 -10.971 1.532 1.00 0.00 79 PHE A C 13
ATOM 12725 O O . PHE A 1 79 ? 13.078 -10.308 2.529 1.00 0.00 79 PHE A O 13
ATOM 12742 N N . ILE A 1 80 ? 13.256 -12.293 1.493 1.00 0.00 80 ILE A N 13
ATOM 12743 C CA . ILE A 1 80 ? 12.817 -13.054 2.657 1.00 0.00 80 ILE A CA 13
ATOM 12744 C C . ILE A 1 80 ? 13.926 -13.122 3.717 1.00 0.00 80 ILE A C 13
ATOM 12745 O O . ILE A 1 80 ? 13.655 -13.121 4.919 1.00 0.00 80 ILE A O 13
ATOM 12761 N N . TYR A 1 81 ? 15.170 -13.171 3.247 1.00 0.00 81 TYR A N 13
ATOM 12762 C CA . TYR A 1 81 ? 16.338 -13.230 4.127 1.00 0.00 81 TYR A CA 13
ATOM 12763 C C . TYR A 1 81 ? 16.559 -11.887 4.812 1.00 0.00 81 TYR A C 13
ATOM 12764 O O . TYR A 1 81 ? 17.208 -11.807 5.861 1.00 0.00 81 TYR A O 13
ATOM 12782 N N . VAL A 1 82 ? 16.002 -10.838 4.225 1.00 0.00 82 VAL A N 13
ATOM 12783 C CA . VAL A 1 82 ? 16.131 -9.516 4.801 1.00 0.00 82 VAL A CA 13
ATOM 12784 C C . VAL A 1 82 ? 14.764 -9.000 5.242 1.00 0.00 82 VAL A C 13
ATOM 12785 O O . VAL A 1 82 ? 13.727 -9.479 4.787 1.00 0.00 82 VAL A O 13
ATOM 12798 N N . ASP A 1 83 ? 14.775 -8.018 6.133 1.00 0.00 83 ASP A N 13
ATOM 12799 C CA . ASP A 1 83 ? 13.532 -7.436 6.631 1.00 0.00 83 ASP A CA 13
ATOM 12800 C C . ASP A 1 83 ? 13.563 -5.920 6.512 1.00 0.00 83 ASP A C 13
ATOM 12801 O O . ASP A 1 83 ? 14.620 -5.303 6.587 1.00 0.00 83 ASP A O 13
ATOM 12810 N N . VAL A 1 84 ? 12.393 -5.328 6.315 1.00 0.00 84 VAL A N 13
ATOM 12811 C CA . VAL A 1 84 ? 12.299 -3.876 6.183 1.00 0.00 84 VAL A CA 13
ATOM 12812 C C . VAL A 1 84 ? 12.016 -3.232 7.535 1.00 0.00 84 VAL A C 13
ATOM 12813 O O . VAL A 1 84 ? 11.163 -3.699 8.290 1.00 0.00 84 VAL A O 13
ATOM 12826 N N . ILE A 1 85 ? 12.736 -2.152 7.832 1.00 0.00 85 ILE A N 13
ATOM 12827 C CA . ILE A 1 85 ? 12.552 -1.447 9.095 1.00 0.00 85 ILE A CA 13
ATOM 12828 C C . ILE A 1 85 ? 12.156 0.003 8.843 1.00 0.00 85 ILE A C 13
ATOM 12829 O O . ILE A 1 85 ? 12.402 0.546 7.766 1.00 0.00 85 ILE A O 13
ATOM 12845 N N . SER A 1 86 ? 11.535 0.623 9.842 1.00 0.00 86 SER A N 13
ATOM 12846 C CA . SER A 1 86 ? 11.104 2.009 9.714 1.00 0.00 86 SER A CA 13
ATOM 12847 C C . SER A 1 86 ? 12.301 2.923 9.479 1.00 0.00 86 SER A C 13
ATOM 12848 O O . SER A 1 86 ? 13.353 2.757 10.098 1.00 0.00 86 SER A O 13
ATOM 12856 N N . GLU A 1 87 ? 12.134 3.886 8.580 1.00 0.00 87 GLU A N 13
ATOM 12857 C CA . GLU A 1 87 ? 13.206 4.824 8.268 1.00 0.00 87 GLU A CA 13
ATOM 12858 C C . GLU A 1 87 ? 14.463 4.075 7.835 1.00 0.00 87 GLU A C 13
ATOM 12859 O O . GLU A 1 87 ? 14.328 3.030 7.221 1.00 0.00 87 GLU A O 13
ATOM 12871 N N . GLY A 1 25 ? 3.528 4.051 -3.453 1.00 0.00 25 GLY A N 14
ATOM 12872 C CA . GLY A 1 25 ? 3.277 2.647 -3.023 1.00 0.00 25 GLY A CA 14
ATOM 12873 C C . GLY A 1 25 ? 4.535 2.077 -2.380 1.00 0.00 25 GLY A C 14
ATOM 12874 O O . GLY A 1 25 ? 4.551 1.764 -1.189 1.00 0.00 25 GLY A O 14
ATOM 12877 N N . PRO A 1 26 ? 5.581 1.937 -3.148 1.00 0.00 26 PRO A N 14
ATOM 12878 C CA . PRO A 1 26 ? 6.886 1.392 -2.658 1.00 0.00 26 PRO A CA 14
ATOM 12879 C C . PRO A 1 26 ? 7.458 2.224 -1.512 1.00 0.00 26 PRO A C 14
ATOM 12880 O O . PRO A 1 26 ? 7.305 3.444 -1.483 1.00 0.00 26 PRO A O 14
ATOM 12891 N N . PHE A 1 27 ? 8.117 1.556 -0.570 1.00 0.00 27 PHE A N 14
ATOM 12892 C CA . PHE A 1 27 ? 8.706 2.246 0.570 1.00 0.00 27 PHE A CA 14
ATOM 12893 C C . PHE A 1 27 ? 10.228 2.176 0.506 1.00 0.00 27 PHE A C 14
ATOM 12894 O O . PHE A 1 27 ? 10.797 1.137 0.170 1.00 0.00 27 PHE A O 14
ATOM 12911 N N . CYS A 1 28 ? 10.882 3.287 0.830 1.00 0.00 28 CYS A N 14
ATOM 12912 C CA . CYS A 1 28 ? 12.337 3.340 0.803 1.00 0.00 28 CYS A CA 14
ATOM 12913 C C . CYS A 1 28 ? 12.884 3.554 2.209 1.00 0.00 28 CYS A C 14
ATOM 12914 O O . CYS A 1 28 ? 12.270 4.238 3.028 1.00 0.00 28 CYS A O 14
ATOM 12922 N N . GLY A 1 29 ? 14.035 2.953 2.482 1.00 0.00 29 GLY A N 14
ATOM 12923 C CA . GLY A 1 29 ? 14.656 3.072 3.796 1.00 0.00 29 GLY A CA 14
ATOM 12924 C C . GLY A 1 29 ? 15.778 2.050 3.964 1.00 0.00 29 GLY A C 14
ATOM 12925 O O . GLY A 1 29 ? 16.545 1.792 3.036 1.00 0.00 29 GLY A O 14
ATOM 12929 N N . ARG A 1 30 ? 15.867 1.473 5.158 1.00 0.00 30 ARG A N 14
ATOM 12930 C CA . ARG A 1 30 ? 16.898 0.481 5.445 1.00 0.00 30 ARG A CA 14
ATOM 12931 C C . ARG A 1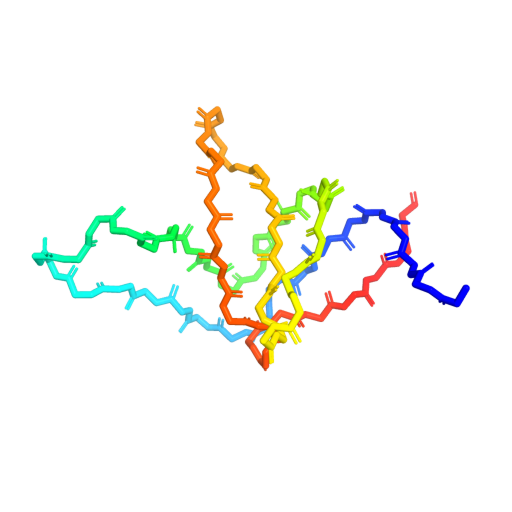 30 ? 16.270 -0.870 5.773 1.00 0.00 30 ARG A C 14
ATOM 12932 O O . ARG A 1 30 ? 15.124 -0.942 6.215 1.00 0.00 30 ARG A O 14
ATOM 12953 N N . ALA A 1 31 ? 17.030 -1.937 5.549 1.00 0.00 31 ALA A N 14
ATOM 12954 C CA . ALA A 1 31 ? 16.539 -3.282 5.823 1.00 0.00 31 ALA A CA 14
ATOM 12955 C C . ALA A 1 31 ? 17.467 -3.998 6.800 1.00 0.00 31 ALA A C 14
ATOM 12956 O O . ALA A 1 31 ? 18.690 -3.921 6.681 1.00 0.00 31 ALA A O 14
ATOM 12963 N N . ARG A 1 32 ? 16.880 -4.697 7.765 1.00 0.00 32 ARG A N 14
ATOM 12964 C CA . ARG A 1 32 ? 17.663 -5.422 8.751 1.00 0.00 32 ARG A CA 14
ATOM 12965 C C . ARG A 1 32 ? 17.744 -6.898 8.382 1.00 0.00 32 ARG A C 14
ATOM 12966 O O . ARG A 1 32 ? 16.724 -7.583 8.306 1.00 0.00 32 ARG A O 14
ATOM 12987 N N . VAL A 1 33 ? 18.956 -7.382 8.152 1.00 0.00 33 VAL A N 14
ATOM 12988 C CA . VAL A 1 33 ? 19.152 -8.780 7.790 1.00 0.00 33 VAL A CA 14
ATOM 12989 C C . VAL A 1 33 ? 18.849 -9.695 8.970 1.00 0.00 33 VAL A C 14
ATOM 12990 O O . VAL A 1 33 ? 19.354 -9.488 10.074 1.00 0.00 33 VAL A O 14
ATOM 13003 N N . HIS A 1 34 ? 18.028 -10.713 8.724 1.00 0.00 34 HIS A N 14
ATOM 13004 C CA . HIS A 1 34 ? 17.671 -11.666 9.765 1.00 0.00 34 HIS A CA 14
ATOM 13005 C C . HIS A 1 34 ? 18.328 -13.016 9.511 1.00 0.00 34 HIS A C 14
ATOM 13006 O O . HIS A 1 34 ? 18.502 -13.808 10.439 1.00 0.00 34 HIS A O 14
ATOM 13020 N N . THR A 1 35 ? 18.695 -13.284 8.259 1.00 0.00 35 THR A N 14
ATOM 13021 C CA . THR A 1 35 ? 19.332 -14.555 7.930 1.00 0.00 35 THR A CA 14
ATOM 13022 C C . THR A 1 35 ? 20.652 -14.315 7.211 1.00 0.00 35 THR A C 14
ATOM 13023 O O . THR A 1 35 ? 20.874 -13.250 6.638 1.00 0.00 35 THR A O 14
ATOM 13034 N N . ASP A 1 36 ? 21.526 -15.310 7.248 1.00 0.00 36 ASP A N 14
ATOM 13035 C CA . ASP A 1 36 ? 22.831 -15.191 6.602 1.00 0.00 36 ASP A CA 14
ATOM 13036 C C . ASP A 1 36 ? 22.774 -15.703 5.166 1.00 0.00 36 ASP A C 14
ATOM 13037 O O . ASP A 1 36 ? 22.533 -16.888 4.931 1.00 0.00 36 ASP A O 14
ATOM 13046 N N . PHE A 1 37 ? 23.012 -14.808 4.213 1.00 0.00 37 PHE A N 14
ATOM 13047 C CA . PHE A 1 37 ? 22.996 -15.197 2.806 1.00 0.00 37 PHE A CA 14
ATOM 13048 C C . PHE A 1 37 ? 24.374 -15.013 2.200 1.00 0.00 37 PHE A C 14
ATOM 13049 O O . PHE A 1 37 ? 24.890 -13.896 2.146 1.00 0.00 37 PHE A O 14
ATOM 13066 N N . THR A 1 38 ? 24.971 -16.112 1.751 1.00 0.00 38 THR A N 14
ATOM 13067 C CA . THR A 1 38 ? 26.298 -16.050 1.154 1.00 0.00 38 THR A CA 14
ATOM 13068 C C . THR A 1 38 ? 26.267 -16.503 -0.312 1.00 0.00 38 THR A C 14
ATOM 13069 O O . THR A 1 38 ? 25.552 -17.444 -0.656 1.00 0.00 38 THR A O 14
ATOM 13080 N N . PRO A 1 39 ? 27.017 -15.857 -1.180 1.00 0.00 39 PRO A N 14
ATOM 13081 C CA . PRO A 1 39 ? 27.063 -16.215 -2.630 1.00 0.00 39 PRO A CA 14
ATOM 13082 C C . PRO A 1 39 ? 27.814 -17.519 -2.885 1.00 0.00 39 PRO A C 14
ATOM 13083 O O . PRO A 1 39 ? 28.680 -17.912 -2.101 1.00 0.00 39 PRO A O 14
ATOM 13094 N N . SER A 1 40 ? 27.473 -18.190 -3.980 1.00 0.00 40 SER A N 14
ATOM 13095 C CA . SER A 1 40 ? 28.122 -19.451 -4.323 1.00 0.00 40 SER A CA 14
ATOM 13096 C C . SER A 1 40 ? 29.548 -19.190 -4.816 1.00 0.00 40 SER A C 14
ATOM 13097 O O . SER A 1 40 ? 29.914 -18.053 -5.103 1.00 0.00 40 SER A O 14
ATOM 13105 N N . PRO A 1 41 ? 30.357 -20.214 -4.901 1.00 0.00 41 PRO A N 14
ATOM 13106 C CA . PRO A 1 41 ? 31.782 -20.092 -5.358 1.00 0.00 41 PRO A CA 14
ATOM 13107 C C . PRO A 1 41 ? 31.905 -19.432 -6.730 1.00 0.00 41 PRO A C 14
ATOM 13108 O O . PRO A 1 41 ? 32.783 -18.595 -6.954 1.00 0.00 41 PRO A O 14
ATOM 13119 N N . TYR A 1 42 ? 31.023 -19.814 -7.646 1.00 0.00 42 TYR A N 14
ATOM 13120 C CA . TYR A 1 42 ? 31.042 -19.256 -8.995 1.00 0.00 42 TYR A CA 14
ATOM 13121 C C . TYR A 1 42 ? 30.028 -18.120 -9.129 1.00 0.00 42 TYR A C 14
ATOM 13122 O O . TYR A 1 42 ? 29.736 -17.668 -10.235 1.00 0.00 42 TYR A O 14
ATOM 13140 N N . ASP A 1 43 ? 29.484 -17.666 -8.002 1.00 0.00 43 ASP A N 14
ATOM 13141 C CA . ASP A 1 43 ? 28.503 -16.591 -8.018 1.00 0.00 43 ASP A CA 14
ATOM 13142 C C . ASP A 1 43 ? 29.077 -15.335 -7.376 1.00 0.00 43 ASP A C 14
ATOM 13143 O O . ASP A 1 43 ? 29.311 -15.296 -6.170 1.00 0.00 43 ASP A O 14
ATOM 13152 N N . THR A 1 44 ? 29.291 -14.307 -8.184 1.00 0.00 44 THR A N 14
ATOM 13153 C CA . THR A 1 44 ? 29.822 -13.050 -7.675 1.00 0.00 44 THR A CA 14
ATOM 13154 C C . THR A 1 44 ? 28.759 -11.959 -7.734 1.00 0.00 44 THR A C 14
ATOM 13155 O O . THR A 1 44 ? 28.810 -10.985 -6.981 1.00 0.00 44 THR A O 14
ATOM 13166 N N . ASP A 1 45 ? 27.793 -12.135 -8.629 1.00 0.00 45 ASP A N 14
ATOM 13167 C CA . ASP A 1 45 ? 26.714 -11.165 -8.775 1.00 0.00 45 ASP A CA 14
ATOM 13168 C C . ASP A 1 45 ? 25.886 -11.086 -7.496 1.00 0.00 45 ASP A C 14
ATOM 13169 O O . ASP A 1 45 ? 25.451 -10.007 -7.092 1.00 0.00 45 ASP A O 14
ATOM 13178 N N . SER A 1 46 ? 25.671 -12.236 -6.867 1.00 0.00 46 SER A N 14
ATOM 13179 C CA . SER A 1 46 ? 24.894 -12.294 -5.633 1.00 0.00 46 SER A CA 14
ATOM 13180 C C . SER A 1 46 ? 25.559 -11.476 -4.533 1.00 0.00 46 SER A C 14
ATOM 13181 O O . SER A 1 46 ? 26.785 -11.469 -4.404 1.00 0.00 46 SER A O 14
ATOM 13189 N N . LEU A 1 47 ? 24.745 -10.779 -3.747 1.00 0.00 47 LEU A N 14
ATOM 13190 C CA . LEU A 1 47 ? 25.262 -9.955 -2.666 1.00 0.00 47 LEU A CA 14
ATOM 13191 C C . LEU A 1 47 ? 25.377 -10.764 -1.377 1.00 0.00 47 LEU A C 14
ATOM 13192 O O . LEU A 1 47 ? 24.531 -11.610 -1.088 1.00 0.00 47 LEU A O 14
ATOM 13208 N N . LYS A 1 48 ? 26.417 -10.487 -0.596 1.00 0.00 48 LYS A N 14
ATOM 13209 C CA . LYS A 1 48 ? 26.617 -11.184 0.670 1.00 0.00 48 LYS A CA 14
ATOM 13210 C C . LYS A 1 48 ? 26.070 -10.353 1.829 1.00 0.00 48 LYS A C 14
ATOM 13211 O O . LYS A 1 48 ? 26.259 -9.139 1.875 1.00 0.00 48 LYS A O 14
ATOM 13230 N N . ILE A 1 49 ? 25.386 -11.009 2.765 1.00 0.00 49 ILE A N 14
ATOM 13231 C CA . ILE A 1 49 ? 24.825 -10.301 3.911 1.00 0.00 49 ILE A CA 14
ATOM 13232 C C . ILE A 1 49 ? 24.949 -11.157 5.172 1.00 0.00 49 ILE A C 14
ATOM 13233 O O . ILE A 1 49 ? 24.839 -12.385 5.112 1.00 0.00 49 ILE A O 14
ATOM 13249 N N . LYS A 1 50 ? 25.165 -10.503 6.312 1.00 0.00 50 LYS A N 14
ATOM 13250 C CA . LYS A 1 50 ? 25.294 -11.224 7.576 1.00 0.00 50 LYS A CA 14
ATOM 13251 C C . LYS A 1 50 ? 24.185 -10.814 8.535 1.00 0.00 50 LYS A C 14
ATOM 13252 O O . LYS A 1 50 ? 23.672 -9.699 8.460 1.00 0.00 50 LYS A O 14
ATOM 13271 N N . LYS A 1 51 ? 23.817 -11.715 9.434 1.00 0.00 51 LYS A N 14
ATOM 13272 C CA . LYS A 1 51 ? 22.766 -11.419 10.399 1.00 0.00 51 LYS A CA 14
ATOM 13273 C C . LYS A 1 51 ? 23.171 -10.237 11.277 1.00 0.00 51 LYS A C 14
ATOM 13274 O O . LYS A 1 51 ? 24.267 -10.209 11.834 1.00 0.00 51 LYS A O 14
ATOM 13293 N N . GLY A 1 52 ? 22.273 -9.265 11.392 1.00 0.00 52 GLY A N 14
ATOM 13294 C CA . GLY A 1 52 ? 22.532 -8.080 12.200 1.00 0.00 52 GLY A CA 14
ATOM 13295 C C . GLY A 1 52 ? 22.954 -6.901 11.324 1.00 0.00 52 GLY A C 14
ATOM 13296 O O . GLY A 1 52 ? 22.811 -5.745 11.723 1.00 0.00 52 GLY A O 14
ATOM 13300 N N . ASP A 1 53 ? 23.457 -7.193 10.125 1.00 0.00 53 ASP A N 14
ATOM 13301 C CA . ASP A 1 53 ? 23.872 -6.137 9.209 1.00 0.00 53 ASP A CA 14
ATOM 13302 C C . ASP A 1 53 ? 22.656 -5.409 8.642 1.00 0.00 53 ASP A C 14
ATOM 13303 O O . ASP A 1 53 ? 21.560 -5.967 8.577 1.00 0.00 53 ASP A O 14
ATOM 13312 N N . ILE A 1 54 ? 22.860 -4.161 8.235 1.00 0.00 54 ILE A N 14
ATOM 13313 C CA . ILE A 1 54 ? 21.780 -3.362 7.668 1.00 0.00 54 ILE A CA 14
ATOM 13314 C C . ILE A 1 54 ? 22.119 -2.951 6.237 1.00 0.00 54 ILE A C 14
ATOM 13315 O O . ILE A 1 54 ? 23.232 -2.506 5.953 1.00 0.00 54 ILE A O 14
ATOM 13331 N N . ILE A 1 55 ? 21.151 -3.115 5.341 1.00 0.00 55 ILE A N 14
ATOM 13332 C CA . ILE A 1 55 ? 21.349 -2.769 3.936 1.00 0.00 55 ILE A CA 14
ATOM 13333 C C . ILE A 1 55 ? 20.392 -1.660 3.508 1.00 0.00 55 ILE A C 14
ATOM 13334 O O . ILE A 1 55 ? 19.191 -1.729 3.772 1.00 0.00 55 ILE A O 14
ATOM 13350 N N . ASP A 1 56 ? 20.930 -0.643 2.840 1.00 0.00 56 ASP A N 14
ATOM 13351 C CA . ASP A 1 56 ? 20.111 0.468 2.371 1.00 0.00 56 ASP A CA 14
ATOM 13352 C C . ASP A 1 56 ? 19.305 0.039 1.150 1.00 0.00 56 ASP A C 14
ATOM 13353 O O . ASP A 1 56 ? 19.879 -0.409 0.154 1.00 0.00 56 ASP A O 14
ATOM 13362 N N . ILE A 1 57 ? 17.979 0.174 1.248 1.00 0.00 57 ILE A N 14
ATOM 13363 C CA . ILE A 1 57 ? 17.084 -0.205 0.156 1.00 0.00 57 ILE A CA 14
ATOM 13364 C C . ILE A 1 57 ? 17.249 0.748 -1.019 1.00 0.00 57 ILE A C 14
ATOM 13365 O O . ILE A 1 57 ? 17.197 1.967 -0.857 1.00 0.00 57 ILE A O 14
ATOM 13381 N N . ILE A 1 58 ? 17.445 0.180 -2.203 1.00 0.00 58 ILE A N 14
ATOM 13382 C CA . ILE A 1 58 ? 17.616 0.977 -3.408 1.00 0.00 58 ILE A CA 14
ATOM 13383 C C . ILE A 1 58 ? 16.400 0.845 -4.317 1.00 0.00 58 ILE A C 14
ATOM 13384 O O . ILE A 1 58 ? 15.797 1.843 -4.710 1.00 0.00 58 ILE A O 14
ATOM 13400 N N . CYS A 1 59 ? 16.052 -0.394 -4.652 1.00 0.00 59 CYS A N 14
ATOM 13401 C CA . CYS A 1 59 ? 14.906 -0.639 -5.527 1.00 0.00 59 CYS A CA 14
ATOM 13402 C C . CYS A 1 59 ? 14.460 -2.098 -5.457 1.00 0.00 59 CYS A C 14
ATOM 13403 O O . CYS A 1 59 ? 15.274 -2.999 -5.264 1.00 0.00 59 CYS A O 14
ATOM 13411 N N . LYS A 1 60 ? 13.161 -2.327 -5.615 1.00 0.00 60 LYS A N 14
ATOM 13412 C CA . LYS A 1 60 ? 12.635 -3.685 -5.566 1.00 0.00 60 LYS A CA 14
ATOM 13413 C C . LYS A 1 60 ? 12.566 -4.286 -6.961 1.00 0.00 60 LYS A C 14
ATOM 13414 O O . LYS A 1 60 ? 12.323 -3.578 -7.938 1.00 0.00 60 LYS A O 14
ATOM 13433 N N . THR A 1 61 ? 12.787 -5.592 -7.057 1.00 0.00 61 THR A N 14
ATOM 13434 C CA . THR A 1 61 ? 12.748 -6.252 -8.357 1.00 0.00 61 THR A CA 14
ATOM 13435 C C . THR A 1 61 ? 11.438 -7.025 -8.527 1.00 0.00 61 THR A C 14
ATOM 13436 O O . THR A 1 61 ? 10.830 -7.442 -7.542 1.00 0.00 61 THR A O 14
ATOM 13447 N N . PRO A 1 62 ? 11.001 -7.239 -9.748 1.00 0.00 62 PRO A N 14
ATOM 13448 C CA . PRO A 1 62 ? 9.741 -7.995 -10.034 1.00 0.00 62 PRO A CA 14
ATOM 13449 C C . PRO A 1 62 ? 9.811 -9.441 -9.540 1.00 0.00 62 PRO A C 14
ATOM 13450 O O . PRO A 1 62 ? 8.785 -10.057 -9.247 1.00 0.00 62 PRO A O 14
ATOM 13461 N N . MET A 1 63 ? 11.026 -9.970 -9.445 1.00 0.00 63 MET A N 14
ATOM 13462 C CA . MET A 1 63 ? 11.223 -11.338 -8.980 1.00 0.00 63 MET A CA 14
ATOM 13463 C C . MET A 1 63 ? 10.910 -11.447 -7.489 1.00 0.00 63 MET A C 14
ATOM 13464 O O . MET A 1 63 ? 10.621 -12.533 -6.983 1.00 0.00 63 MET A O 14
ATOM 13478 N N . GLY A 1 64 ? 10.974 -10.316 -6.791 1.00 0.00 64 GLY A N 14
ATOM 13479 C CA . GLY A 1 64 ? 10.700 -10.286 -5.361 1.00 0.00 64 GLY A CA 14
ATOM 13480 C C . GLY A 1 64 ? 11.953 -9.920 -4.578 1.00 0.00 64 GLY A C 14
ATOM 13481 O O . GLY A 1 64 ? 11.868 -9.369 -3.483 1.00 0.00 64 GLY A O 14
ATOM 13485 N N . MET A 1 65 ? 13.114 -10.214 -5.152 1.00 0.00 65 MET A N 14
ATOM 13486 C CA . MET A 1 65 ? 14.380 -9.903 -4.496 1.00 0.00 65 MET A CA 14
ATOM 13487 C C . MET A 1 65 ? 14.560 -8.394 -4.355 1.00 0.00 65 MET A C 14
ATOM 13488 O O . MET A 1 65 ? 14.103 -7.620 -5.196 1.00 0.00 65 MET A O 14
ATOM 13502 N N . TRP A 1 66 ? 15.218 -7.982 -3.277 1.00 0.00 66 TRP A N 14
ATOM 13503 C CA . TRP A 1 66 ? 15.440 -6.561 -3.023 1.00 0.00 66 TRP A CA 14
ATOM 13504 C C . TRP A 1 66 ? 16.866 -6.151 -3.375 1.00 0.00 66 TRP A C 14
ATOM 13505 O O . TRP A 1 66 ? 17.811 -6.927 -3.220 1.00 0.00 66 TRP A O 14
ATOM 13526 N N . THR A 1 67 ? 17.008 -4.920 -3.856 1.00 0.00 67 THR A N 14
ATOM 13527 C CA . THR A 1 67 ? 18.311 -4.392 -4.227 1.00 0.00 67 THR A CA 14
ATOM 13528 C C . THR A 1 67 ? 18.738 -3.336 -3.222 1.00 0.00 67 THR A C 14
ATOM 13529 O O . THR A 1 67 ? 17.940 -2.475 -2.845 1.00 0.00 67 THR A O 14
ATOM 13540 N N . GLY A 1 68 ? 19.998 -3.405 -2.801 1.00 0.00 68 GLY A N 14
ATOM 13541 C CA . GLY A 1 68 ? 20.527 -2.452 -1.835 1.00 0.00 68 GLY A CA 14
ATOM 13542 C C . GLY A 1 68 ? 22.036 -2.301 -1.984 1.00 0.00 68 GLY A C 14
ATOM 13543 O O . GLY A 1 68 ? 22.648 -2.889 -2.878 1.00 0.00 68 GLY A O 14
ATOM 13547 N N . MET A 1 69 ? 22.626 -1.499 -1.104 1.00 0.00 69 MET A N 14
ATOM 13548 C CA . MET A 1 69 ? 24.071 -1.261 -1.139 1.00 0.00 69 MET A CA 14
ATOM 13549 C C . MET A 1 69 ? 24.740 -1.731 0.149 1.00 0.00 69 MET A C 14
ATOM 13550 O O . MET A 1 69 ? 24.205 -1.549 1.243 1.00 0.00 69 MET A O 14
ATOM 13564 N N . LEU A 1 70 ? 25.918 -2.331 0.009 1.00 0.00 70 LEU A N 14
ATOM 13565 C CA . LEU A 1 70 ? 26.662 -2.819 1.163 1.00 0.00 70 LEU A CA 14
ATOM 13566 C C . LEU A 1 70 ? 28.163 -2.628 0.952 1.00 0.00 70 LEU A C 14
ATOM 13567 O O . LEU A 1 70 ? 28.762 -3.255 0.081 1.00 0.00 70 LEU A O 14
ATOM 13583 N N . ASN A 1 71 ? 28.766 -1.765 1.760 1.00 0.00 71 ASN A N 14
ATOM 13584 C CA . ASN A 1 71 ? 30.198 -1.507 1.650 1.00 0.00 71 ASN A CA 14
ATOM 13585 C C . ASN A 1 71 ? 30.531 -1.039 0.237 1.00 0.00 71 ASN A C 14
ATOM 13586 O O . ASN A 1 71 ? 31.379 -1.628 -0.431 1.00 0.00 71 ASN A O 14
ATOM 13597 N N . ASN A 1 72 ? 29.862 0.020 -0.215 1.00 0.00 72 ASN A N 14
ATOM 13598 C CA . ASN A 1 72 ? 30.103 0.551 -1.551 1.00 0.00 72 ASN A CA 14
ATOM 13599 C C . ASN A 1 72 ? 29.938 -0.545 -2.599 1.00 0.00 72 ASN A C 14
ATOM 13600 O O . ASN A 1 72 ? 30.650 -0.565 -3.602 1.00 0.00 72 ASN A O 14
ATOM 13611 N N . LYS A 1 73 ? 28.988 -1.444 -2.368 1.00 0.00 73 LYS A N 14
ATOM 13612 C CA . LYS A 1 73 ? 28.743 -2.523 -3.313 1.00 0.00 73 LYS A CA 14
ATOM 13613 C C . LYS A 1 73 ? 27.243 -2.763 -3.471 1.00 0.00 73 LYS A C 14
ATOM 13614 O O . LYS A 1 73 ? 26.570 -3.171 -2.528 1.00 0.00 73 LYS A O 14
ATOM 13633 N N . VAL A 1 74 ? 26.724 -2.510 -4.666 1.00 0.00 74 VAL A N 14
ATOM 13634 C CA . VAL A 1 74 ? 25.301 -2.706 -4.919 1.00 0.00 74 VAL A CA 14
ATOM 13635 C C . VAL A 1 74 ? 25.048 -4.097 -5.484 1.00 0.00 74 VAL A C 14
ATOM 13636 O O . VAL A 1 74 ? 25.682 -4.505 -6.457 1.00 0.00 74 VAL A O 14
ATOM 13649 N N . GLY A 1 75 ? 24.120 -4.825 -4.869 1.00 0.00 75 GLY A N 14
ATOM 13650 C CA . GLY A 1 75 ? 23.799 -6.171 -5.324 1.00 0.00 75 GLY A CA 14
ATOM 13651 C C . GLY A 1 75 ? 22.390 -6.565 -4.896 1.00 0.00 75 GLY A C 14
ATOM 13652 O O . GLY A 1 75 ? 21.688 -5.793 -4.240 1.00 0.00 75 GLY A O 14
ATOM 13656 N N . ASN A 1 76 ? 21.985 -7.775 -5.271 1.00 0.00 76 ASN A N 14
ATOM 13657 C CA . ASN A 1 76 ? 20.660 -8.275 -4.928 1.00 0.00 76 ASN A CA 14
ATOM 13658 C C . ASN A 1 76 ? 20.738 -9.297 -3.797 1.00 0.00 76 ASN A C 14
ATOM 13659 O O . ASN A 1 76 ? 21.785 -9.896 -3.549 1.00 0.00 76 ASN A O 14
ATOM 13670 N N . PHE A 1 77 ? 19.614 -9.478 -3.116 1.00 0.00 77 PHE A N 14
ATOM 13671 C CA . PHE A 1 77 ? 19.534 -10.420 -2.005 1.00 0.00 77 PHE A CA 14
ATOM 13672 C C . PHE A 1 77 ? 18.099 -10.887 -1.779 1.00 0.00 77 PHE A C 14
ATOM 13673 O O . PHE A 1 77 ? 17.142 -10.248 -2.224 1.00 0.00 77 PHE A O 14
ATOM 13690 N N . LYS A 1 78 ? 17.965 -12.018 -1.094 1.00 0.00 78 LYS A N 14
ATOM 13691 C CA . LYS A 1 78 ? 16.654 -12.591 -0.820 1.00 0.00 78 LYS A CA 14
ATOM 13692 C C . LYS A 1 78 ? 15.825 -11.667 0.066 1.00 0.00 78 LYS A C 14
ATOM 13693 O O . LYS A 1 78 ? 16.172 -11.401 1.222 1.00 0.00 78 LYS A O 14
ATOM 13712 N N . PHE A 1 79 ? 14.721 -11.184 -0.486 1.00 0.00 79 PHE A N 14
ATOM 13713 C CA . PHE A 1 79 ? 13.840 -10.295 0.256 1.00 0.00 79 PHE A CA 14
ATOM 13714 C C . PHE A 1 79 ? 13.350 -10.971 1.532 1.00 0.00 79 PHE A C 14
ATOM 13715 O O . PHE A 1 79 ? 13.078 -10.308 2.529 1.00 0.00 79 PHE A O 14
ATOM 13732 N N . ILE A 1 80 ? 13.256 -12.293 1.493 1.00 0.00 80 ILE A N 14
ATOM 13733 C CA . ILE A 1 80 ? 12.817 -13.054 2.657 1.00 0.00 80 ILE A CA 14
ATOM 13734 C C . ILE A 1 80 ? 13.926 -13.122 3.717 1.00 0.00 80 ILE A C 14
ATOM 13735 O O . ILE A 1 80 ? 13.655 -13.121 4.919 1.00 0.00 80 ILE A O 14
ATOM 13751 N N . TYR A 1 81 ? 15.170 -13.171 3.247 1.00 0.00 81 TYR A N 14
ATOM 13752 C CA . TYR A 1 81 ? 16.338 -13.230 4.127 1.00 0.00 81 TYR A CA 14
ATOM 13753 C C . TYR A 1 81 ? 16.559 -11.887 4.812 1.00 0.00 81 TYR A C 14
ATOM 13754 O O . TYR A 1 81 ? 17.208 -11.807 5.861 1.00 0.00 81 TYR A O 14
ATOM 13772 N N . VAL A 1 82 ? 16.002 -10.838 4.225 1.00 0.00 82 VAL A N 14
ATOM 13773 C CA . VAL A 1 82 ? 16.131 -9.516 4.801 1.00 0.00 82 VAL A CA 14
ATOM 13774 C C . VAL A 1 82 ? 14.764 -9.000 5.242 1.00 0.00 82 VAL A C 14
ATOM 13775 O O . VAL A 1 82 ? 13.727 -9.479 4.787 1.00 0.00 82 VAL A O 14
ATOM 13788 N N . ASP A 1 83 ? 14.775 -8.018 6.133 1.00 0.00 83 ASP A N 14
ATOM 13789 C CA . ASP A 1 83 ? 13.532 -7.436 6.631 1.00 0.00 83 ASP A CA 14
ATOM 13790 C C . ASP A 1 83 ? 13.563 -5.920 6.512 1.00 0.00 83 ASP A C 14
ATOM 13791 O O . ASP A 1 83 ? 14.620 -5.303 6.587 1.00 0.00 83 ASP A O 14
ATOM 13800 N N . VAL A 1 84 ? 12.393 -5.328 6.315 1.00 0.00 84 VAL A N 14
ATOM 13801 C CA . VAL A 1 84 ? 12.299 -3.876 6.183 1.00 0.00 84 VAL A CA 14
ATOM 13802 C C . VAL A 1 84 ? 12.016 -3.232 7.535 1.00 0.00 84 VAL A C 14
ATOM 13803 O O . VAL A 1 84 ? 11.163 -3.699 8.290 1.00 0.00 84 VAL A O 14
ATOM 13816 N N . ILE A 1 85 ? 12.736 -2.152 7.832 1.00 0.00 85 ILE A N 14
ATOM 13817 C CA . ILE A 1 85 ? 12.552 -1.447 9.095 1.00 0.00 85 ILE A CA 14
ATOM 13818 C C . ILE A 1 85 ? 12.156 0.003 8.843 1.00 0.00 85 ILE A C 14
ATOM 13819 O O . ILE A 1 85 ? 12.402 0.546 7.766 1.00 0.00 85 ILE A O 14
ATOM 13835 N N . SER A 1 86 ? 11.535 0.623 9.842 1.00 0.00 86 SER A N 14
ATOM 13836 C CA . SER A 1 86 ? 11.104 2.009 9.714 1.00 0.00 86 SER A CA 14
ATOM 13837 C C . SER A 1 86 ? 12.301 2.923 9.479 1.00 0.00 86 SER A C 14
ATOM 13838 O O . SER A 1 86 ? 13.353 2.757 10.098 1.00 0.00 86 SER A O 14
ATOM 13846 N N . GLU A 1 87 ? 12.134 3.886 8.580 1.00 0.00 87 GLU A N 14
ATOM 13847 C CA . GLU A 1 87 ? 13.206 4.824 8.268 1.00 0.00 87 GLU A CA 14
ATOM 13848 C C . GLU A 1 87 ? 14.463 4.075 7.835 1.00 0.00 87 GLU A C 14
ATOM 13849 O O . GLU A 1 87 ? 14.328 3.030 7.221 1.00 0.00 87 GLU A O 14
ATOM 13861 N N . GLY A 1 25 ? 2.053 2.026 -3.433 1.00 0.00 25 GLY A N 15
ATOM 13862 C CA . GLY A 1 25 ? 3.104 1.508 -4.352 1.00 0.00 25 GLY A CA 15
ATOM 13863 C C . GLY A 1 25 ? 4.276 0.972 -3.536 1.00 0.00 25 GLY A C 15
ATOM 13864 O O . GLY A 1 25 ? 4.166 0.775 -2.326 1.00 0.00 25 GLY A O 15
ATOM 13867 N N . PRO A 1 26 ? 5.390 0.738 -4.178 1.00 0.00 26 PRO A N 15
ATOM 13868 C CA . PRO A 1 26 ? 6.621 0.214 -3.509 1.00 0.00 26 PRO A CA 15
ATOM 13869 C C . PRO A 1 26 ? 7.106 1.140 -2.396 1.00 0.00 26 PRO A C 15
ATOM 13870 O O . PRO A 1 26 ? 6.963 2.360 -2.482 1.00 0.00 26 PRO A O 15
ATOM 13881 N N . PHE A 1 27 ? 7.679 0.551 -1.352 1.00 0.00 27 PHE A N 15
ATOM 13882 C CA . PHE A 1 27 ? 8.181 1.330 -0.226 1.00 0.00 27 PHE A CA 15
ATOM 13883 C C . PHE A 1 27 ? 9.688 1.154 -0.088 1.00 0.00 27 PHE A C 15
ATOM 13884 O O . PHE A 1 27 ? 10.235 0.108 -0.439 1.00 0.00 27 PHE A O 15
ATOM 13901 N N . CYS A 1 28 ? 10.355 2.181 0.425 1.00 0.00 28 CYS A N 15
ATOM 13902 C CA . CYS A 1 28 ? 11.798 2.122 0.603 1.00 0.00 28 CYS A CA 15
ATOM 13903 C C . CYS A 1 28 ? 12.163 2.462 2.042 1.00 0.00 28 CYS A C 15
ATOM 13904 O O . CYS A 1 28 ? 11.421 3.157 2.736 1.00 0.00 28 CYS A O 15
ATOM 13912 N N . GLY A 1 29 ? 13.303 1.953 2.489 1.00 0.00 29 GLY A N 15
ATOM 13913 C CA . GLY A 1 29 ? 13.749 2.195 3.853 1.00 0.00 29 GLY A CA 15
ATOM 13914 C C . GLY A 1 29 ? 15.068 1.487 4.131 1.00 0.00 29 GLY A C 15
ATOM 13915 O O . GLY A 1 29 ? 16.049 1.672 3.409 1.00 0.00 29 GLY A O 15
ATOM 13919 N N . ARG A 1 30 ? 15.085 0.674 5.184 1.00 0.00 30 ARG A N 15
ATOM 13920 C CA . ARG A 1 30 ? 16.294 -0.055 5.547 1.00 0.00 30 ARG A CA 15
ATOM 13921 C C . ARG A 1 30 ? 15.991 -1.535 5.742 1.00 0.00 30 ARG A C 15
ATOM 13922 O O . ARG A 1 30 ? 14.948 -1.904 6.283 1.00 0.00 30 ARG A O 15
ATOM 13943 N N . ALA A 1 31 ? 16.917 -2.379 5.305 1.00 0.00 31 ALA A N 15
ATOM 13944 C CA . ALA A 1 31 ? 16.748 -3.818 5.435 1.00 0.00 31 ALA A CA 15
ATOM 13945 C C . ALA A 1 31 ? 17.679 -4.365 6.510 1.00 0.00 31 ALA A C 15
ATOM 13946 O O . ALA A 1 31 ? 18.900 -4.259 6.402 1.00 0.00 31 ALA A O 15
ATOM 13953 N N . ARG A 1 32 ? 17.089 -4.948 7.544 1.00 0.00 32 ARG A N 15
ATOM 13954 C CA . ARG A 1 32 ? 17.859 -5.509 8.639 1.00 0.00 32 ARG A CA 15
ATOM 13955 C C . ARG A 1 32 ? 18.007 -7.011 8.454 1.00 0.00 32 ARG A C 15
ATOM 13956 O O . ARG A 1 32 ? 17.015 -7.728 8.310 1.00 0.00 32 ARG A O 15
ATOM 13977 N N . VAL A 1 33 ? 19.247 -7.478 8.432 1.00 0.00 33 VAL A N 15
ATOM 13978 C CA . VAL A 1 33 ? 19.516 -8.896 8.234 1.00 0.00 33 VAL A CA 15
ATOM 13979 C C . VAL A 1 33 ? 19.312 -9.680 9.526 1.00 0.00 33 VAL A C 15
ATOM 13980 O O . VAL A 1 33 ? 19.912 -9.370 10.554 1.00 0.00 33 VAL A O 15
ATOM 13993 N N . HIS A 1 34 ? 18.470 -10.705 9.458 1.00 0.00 34 HIS A N 15
ATOM 13994 C CA . HIS A 1 34 ? 18.203 -11.540 10.623 1.00 0.00 34 HIS A CA 15
ATOM 13995 C C . HIS A 1 34 ? 18.894 -12.901 10.499 1.00 0.00 34 HIS A C 15
ATOM 13996 O O . HIS A 1 34 ? 18.935 -13.672 11.459 1.00 0.00 34 HIS A O 15
ATOM 14010 N N . THR A 1 35 ? 19.433 -13.197 9.314 1.00 0.00 35 THR A N 15
ATOM 14011 C CA . THR A 1 35 ? 20.113 -14.470 9.090 1.00 0.00 35 THR A CA 15
ATOM 14012 C C . THR A 1 35 ? 21.285 -14.279 8.133 1.00 0.00 35 THR A C 15
ATOM 14013 O O . THR A 1 35 ? 21.269 -13.386 7.286 1.00 0.00 35 THR A O 15
ATOM 14024 N N . ASP A 1 36 ? 22.306 -15.116 8.279 1.00 0.00 36 ASP A N 15
ATOM 14025 C CA . ASP A 1 36 ? 23.487 -15.018 7.427 1.00 0.00 36 ASP A CA 15
ATOM 14026 C C . ASP A 1 36 ? 23.243 -15.687 6.078 1.00 0.00 36 ASP A C 15
ATOM 14027 O O . ASP A 1 36 ? 23.150 -16.911 5.989 1.00 0.00 36 ASP A O 15
ATOM 14036 N N . PHE A 1 37 ? 23.158 -14.874 5.029 1.00 0.00 37 PHE A N 15
ATOM 14037 C CA . PHE A 1 37 ? 22.943 -15.396 3.683 1.00 0.00 37 PHE A CA 15
ATOM 14038 C C . PHE A 1 37 ? 24.090 -14.989 2.767 1.00 0.00 37 PHE A C 15
ATOM 14039 O O . PHE A 1 37 ? 24.468 -13.819 2.719 1.00 0.00 37 PHE A O 15
ATOM 14056 N N . THR A 1 38 ? 24.645 -15.959 2.041 1.00 0.00 38 THR A N 15
ATOM 14057 C CA . THR A 1 38 ? 25.754 -15.672 1.135 1.00 0.00 38 THR A CA 15
ATOM 14058 C C . THR A 1 38 ? 25.427 -16.133 -0.287 1.00 0.00 38 THR A C 15
ATOM 14059 O O . THR A 1 38 ? 24.642 -17.062 -0.476 1.00 0.00 38 THR A O 15
ATOM 14070 N N . PRO A 1 39 ? 26.011 -15.506 -1.281 1.00 0.00 39 PRO A N 15
ATOM 14071 C CA . PRO A 1 39 ? 25.773 -15.862 -2.710 1.00 0.00 39 PRO A CA 15
ATOM 14072 C C . PRO A 1 39 ? 26.516 -17.135 -3.121 1.00 0.00 39 PRO A C 15
ATOM 14073 O O . PRO A 1 39 ? 27.479 -17.539 -2.469 1.00 0.00 39 PRO A O 15
ATOM 14084 N N . SER A 1 40 ? 26.063 -17.759 -4.206 1.00 0.00 40 SER A N 15
ATOM 14085 C CA . SER A 1 40 ? 26.692 -18.983 -4.694 1.00 0.00 40 SER A CA 15
ATOM 14086 C C . SER A 1 40 ? 28.060 -18.679 -5.309 1.00 0.00 40 SER A C 15
ATOM 14087 O O . SER A 1 40 ? 28.326 -17.544 -5.707 1.00 0.00 40 SER A O 15
ATOM 14095 N N . PRO A 1 41 ? 28.934 -19.657 -5.383 1.00 0.00 41 PRO A N 15
ATOM 14096 C CA . PRO A 1 41 ? 30.305 -19.462 -5.954 1.00 0.00 41 PRO A CA 15
ATOM 14097 C C . PRO A 1 41 ? 30.260 -18.838 -7.346 1.00 0.00 41 PRO A C 15
ATOM 14098 O O . PRO A 1 41 ? 31.033 -17.931 -7.654 1.00 0.00 41 PRO A O 15
ATOM 14109 N N . TYR A 1 42 ? 29.343 -19.326 -8.177 1.00 0.00 42 TYR A N 15
ATOM 14110 C CA . TYR A 1 42 ? 29.192 -18.809 -9.536 1.00 0.00 42 TYR A CA 15
ATOM 14111 C C . TYR A 1 42 ? 28.305 -17.562 -9.552 1.00 0.00 42 TYR A C 15
ATOM 14112 O O . TYR A 1 42 ? 28.260 -16.836 -10.546 1.00 0.00 42 TYR A O 15
ATOM 14130 N N . ASP A 1 43 ? 27.601 -17.322 -8.449 1.00 0.00 43 ASP A N 15
ATOM 14131 C CA . ASP A 1 43 ? 26.720 -16.165 -8.351 1.00 0.00 43 ASP A CA 15
ATOM 14132 C C . ASP A 1 43 ? 27.473 -14.975 -7.765 1.00 0.00 43 ASP A C 15
ATOM 14133 O O . ASP A 1 43 ? 27.722 -14.920 -6.561 1.00 0.00 43 ASP A O 15
ATOM 14142 N N . THR A 1 44 ? 27.836 -14.024 -8.620 1.00 0.00 44 THR A N 15
ATOM 14143 C CA . THR A 1 44 ? 28.561 -12.843 -8.166 1.00 0.00 44 THR A CA 15
ATOM 14144 C C . THR A 1 44 ? 27.621 -11.645 -8.062 1.00 0.00 44 THR A C 15
ATOM 14145 O O . THR A 1 44 ? 27.871 -10.712 -7.300 1.00 0.00 44 THR A O 15
ATOM 14156 N N . ASP A 1 45 ? 26.537 -11.684 -8.831 1.00 0.00 45 ASP A N 15
ATOM 14157 C CA . ASP A 1 45 ? 25.559 -10.600 -8.818 1.00 0.00 45 ASP A CA 15
ATOM 14158 C C . ASP A 1 45 ? 24.915 -10.477 -7.441 1.00 0.00 45 ASP A C 15
ATOM 14159 O O . ASP A 1 45 ? 24.653 -9.374 -6.961 1.00 0.00 45 ASP A O 15
ATOM 14168 N N . SER A 1 46 ? 24.664 -11.617 -6.812 1.00 0.00 46 SER A N 15
ATOM 14169 C CA . SER A 1 46 ? 24.056 -11.625 -5.489 1.00 0.00 46 SER A CA 15
ATOM 14170 C C . SER A 1 46 ? 25.070 -11.181 -4.439 1.00 0.00 46 SER A C 15
ATOM 14171 O O . SER A 1 46 ? 26.198 -11.673 -4.406 1.00 0.00 46 SER A O 15
ATOM 14179 N N . LEU A 1 47 ? 24.664 -10.246 -3.586 1.00 0.00 47 LEU A N 15
ATOM 14180 C CA . LEU A 1 47 ? 25.544 -9.739 -2.544 1.00 0.00 47 LEU A CA 15
ATOM 14181 C C . LEU A 1 47 ? 25.421 -10.594 -1.288 1.00 0.00 47 LEU A C 15
ATOM 14182 O O . LEU A 1 47 ? 24.445 -11.325 -1.119 1.00 0.00 47 LEU A O 15
ATOM 14198 N N . LYS A 1 48 ? 26.411 -10.496 -0.406 1.00 0.00 48 LYS A N 15
ATOM 14199 C CA . LYS A 1 48 ? 26.392 -11.265 0.832 1.00 0.00 48 LYS A CA 15
ATOM 14200 C C . LYS A 1 48 ? 25.862 -10.410 1.982 1.00 0.00 48 LYS A C 15
ATOM 14201 O O . LYS A 1 48 ? 26.102 -9.204 2.031 1.00 0.00 48 LYS A O 15
ATOM 14220 N N . ILE A 1 49 ? 25.146 -11.041 2.907 1.00 0.00 49 ILE A N 15
ATOM 14221 C CA . ILE A 1 49 ? 24.598 -10.320 4.051 1.00 0.00 49 ILE A CA 15
ATOM 14222 C C . ILE A 1 49 ? 24.869 -11.094 5.341 1.00 0.00 49 ILE A C 15
ATOM 14223 O O . ILE A 1 49 ? 24.932 -12.326 5.333 1.00 0.00 49 ILE A O 15
ATOM 14239 N N . LYS A 1 50 ? 25.018 -10.370 6.448 1.00 0.00 50 LYS A N 15
ATOM 14240 C CA . LYS A 1 50 ? 25.281 -11.005 7.735 1.00 0.00 50 LYS A CA 15
ATOM 14241 C C . LYS A 1 50 ? 24.330 -10.460 8.792 1.00 0.00 50 LYS A C 15
ATOM 14242 O O . LYS A 1 50 ? 23.879 -9.318 8.703 1.00 0.00 50 LYS A O 15
ATOM 14261 N N . LYS A 1 51 ? 24.012 -11.282 9.784 1.00 0.00 51 LYS A N 15
ATOM 14262 C CA . LYS A 1 51 ? 23.097 -10.864 10.836 1.00 0.00 51 LYS A CA 15
ATOM 14263 C C . LYS A 1 51 ? 23.579 -9.574 11.493 1.00 0.00 51 LYS A C 15
ATOM 14264 O O . LYS A 1 51 ? 24.716 -9.483 11.957 1.00 0.00 51 LYS A O 15
ATOM 14283 N N . GLY A 1 52 ? 22.699 -8.577 11.520 1.00 0.00 52 GLY A N 15
ATOM 14284 C CA . GLY A 1 52 ? 23.026 -7.285 12.114 1.00 0.00 52 GLY A CA 15
ATOM 14285 C C . GLY A 1 52 ? 23.390 -6.257 11.045 1.00 0.00 52 GLY A C 15
ATOM 14286 O O . GLY A 1 52 ? 23.377 -5.054 11.307 1.00 0.00 52 GLY A O 15
ATOM 14290 N N . ASP A 1 53 ? 23.707 -6.727 9.839 1.00 0.00 53 ASP A N 15
ATOM 14291 C CA . ASP A 1 53 ? 24.061 -5.821 8.751 1.00 0.00 53 ASP A CA 15
ATOM 14292 C C . ASP A 1 53 ? 22.827 -5.073 8.256 1.00 0.00 53 ASP A C 15
ATOM 14293 O O . ASP A 1 53 ? 21.733 -5.634 8.191 1.00 0.00 53 ASP A O 15
ATOM 14302 N N . ILE A 1 54 ? 23.011 -3.806 7.903 1.00 0.00 54 ILE A N 15
ATOM 14303 C CA . ILE A 1 54 ? 21.904 -2.995 7.410 1.00 0.00 54 ILE A CA 15
ATOM 14304 C C . ILE A 1 54 ? 22.144 -2.610 5.950 1.00 0.00 54 ILE A C 15
ATOM 14305 O O . ILE A 1 54 ? 23.205 -2.095 5.599 1.00 0.00 54 ILE A O 15
ATOM 14321 N N . ILE A 1 55 ? 21.150 -2.872 5.107 1.00 0.00 55 ILE A N 15
ATOM 14322 C CA . ILE A 1 55 ? 21.254 -2.562 3.684 1.00 0.00 55 ILE A CA 15
ATOM 14323 C C . ILE A 1 55 ? 20.188 -1.557 3.275 1.00 0.00 55 ILE A C 15
ATOM 14324 O O . ILE A 1 55 ? 19.004 -1.752 3.541 1.00 0.00 55 ILE A O 15
ATOM 14340 N N . ASP A 1 56 ? 20.612 -0.480 2.627 1.00 0.00 56 ASP A N 15
ATOM 14341 C CA . ASP A 1 56 ? 19.674 0.541 2.191 1.00 0.00 56 ASP A CA 15
ATOM 14342 C C . ASP A 1 56 ? 18.952 0.096 0.925 1.00 0.00 56 ASP A C 15
ATOM 14343 O O . ASP A 1 56 ? 19.575 -0.420 -0.006 1.00 0.00 56 ASP A O 15
ATOM 14352 N N . ILE A 1 57 ? 17.639 0.295 0.889 1.00 0.00 57 ILE A N 15
ATOM 14353 C CA . ILE A 1 57 ? 16.856 -0.093 -0.279 1.00 0.00 57 ILE A CA 15
ATOM 14354 C C . ILE A 1 57 ? 17.047 0.918 -1.404 1.00 0.00 57 ILE A C 15
ATOM 14355 O O . ILE A 1 57 ? 16.759 2.104 -1.242 1.00 0.00 57 ILE A O 15
ATOM 14371 N N . ILE A 1 58 ? 17.535 0.438 -2.542 1.00 0.00 58 ILE A N 15
ATOM 14372 C CA . ILE A 1 58 ? 17.764 1.306 -3.691 1.00 0.00 58 ILE A CA 15
ATOM 14373 C C . ILE A 1 58 ? 16.734 1.042 -4.781 1.00 0.00 58 ILE A C 15
ATOM 14374 O O . ILE A 1 58 ? 16.092 1.966 -5.280 1.00 0.00 58 ILE A O 15
ATOM 14390 N N . CYS A 1 59 ? 16.586 -0.225 -5.156 1.00 0.00 59 CYS A N 15
ATOM 14391 C CA . CYS A 1 59 ? 15.633 -0.590 -6.200 1.00 0.00 59 CYS A CA 15
ATOM 14392 C C . CYS A 1 59 ? 15.160 -2.030 -6.028 1.00 0.00 59 CYS A C 15
ATOM 14393 O O . CYS A 1 59 ? 15.922 -2.900 -5.613 1.00 0.00 59 CYS A O 15
ATOM 14401 N N . LYS A 1 60 ? 13.897 -2.281 -6.342 1.00 0.00 60 LYS A N 15
ATOM 14402 C CA . LYS A 1 60 ? 13.350 -3.627 -6.215 1.00 0.00 60 LYS A CA 15
ATOM 14403 C C . LYS A 1 60 ? 13.400 -4.339 -7.560 1.00 0.00 60 LYS A C 15
ATOM 14404 O O . LYS A 1 60 ? 13.188 -3.719 -8.603 1.00 0.00 60 LYS A O 15
ATOM 14423 N N . THR A 1 61 ? 13.689 -5.638 -7.545 1.00 0.00 61 THR A N 15
ATOM 14424 C CA . THR A 1 61 ? 13.764 -6.384 -8.794 1.00 0.00 61 THR A CA 15
ATOM 14425 C C . THR A 1 61 ? 12.450 -7.150 -9.033 1.00 0.00 61 THR A C 15
ATOM 14426 O O . THR A 1 61 ? 11.927 -7.767 -8.104 1.00 0.00 61 THR A O 15
ATOM 14437 N N . PRO A 1 62 ? 11.905 -7.133 -10.239 1.00 0.00 62 PRO A N 15
ATOM 14438 C CA . PRO A 1 62 ? 10.629 -7.856 -10.554 1.00 0.00 62 PRO A CA 15
ATOM 14439 C C . PRO A 1 62 ? 10.659 -9.316 -10.104 1.00 0.00 62 PRO A C 15
ATOM 14440 O O . PRO A 1 62 ? 9.631 -9.880 -9.729 1.00 0.00 62 PRO A O 15
ATOM 14451 N N . MET A 1 63 ? 11.841 -9.922 -10.151 1.00 0.00 63 MET A N 15
ATOM 14452 C CA . MET A 1 63 ? 12.000 -11.318 -9.752 1.00 0.00 63 MET A CA 15
ATOM 14453 C C . MET A 1 63 ? 11.609 -11.497 -8.292 1.00 0.00 63 MET A C 15
ATOM 14454 O O . MET A 1 63 ? 10.992 -12.497 -7.920 1.00 0.00 63 MET A O 15
ATOM 14468 N N . GLY A 1 64 ? 11.969 -10.520 -7.468 1.00 0.00 64 GLY A N 15
ATOM 14469 C CA . GLY A 1 64 ? 11.647 -10.574 -6.048 1.00 0.00 64 GLY A CA 15
ATOM 14470 C C . GLY A 1 64 ? 12.800 -10.047 -5.203 1.00 0.00 64 GLY A C 15
ATOM 14471 O O . GLY A 1 64 ? 12.584 -9.342 -4.222 1.00 0.00 64 GLY A O 15
ATOM 14475 N N . MET A 1 65 ? 14.021 -10.392 -5.590 1.00 0.00 65 MET A N 15
ATOM 14476 C CA . MET A 1 65 ? 15.193 -9.953 -4.844 1.00 0.00 65 MET A CA 15
ATOM 14477 C C . MET A 1 65 ? 15.296 -8.430 -4.845 1.00 0.00 65 MET A C 15
ATOM 14478 O O . MET A 1 65 ? 14.920 -7.769 -5.809 1.00 0.00 65 MET A O 15
ATOM 14492 N N . TRP A 1 66 ? 15.794 -7.881 -3.746 1.00 0.00 66 TRP A N 15
ATOM 14493 C CA . TRP A 1 66 ? 15.931 -6.435 -3.618 1.00 0.00 66 TRP A CA 15
ATOM 14494 C C . TRP A 1 66 ? 17.362 -5.999 -3.925 1.00 0.00 66 TRP A C 15
ATOM 14495 O O . TRP A 1 66 ? 18.306 -6.772 -3.763 1.00 0.00 66 TRP A O 15
ATOM 14516 N N . THR A 1 67 ? 17.513 -4.753 -4.368 1.00 0.00 67 THR A N 15
ATOM 14517 C CA . THR A 1 67 ? 18.829 -4.216 -4.694 1.00 0.00 67 THR A CA 15
ATOM 14518 C C . THR A 1 67 ? 19.210 -3.144 -3.678 1.00 0.00 67 THR A C 15
ATOM 14519 O O . THR A 1 67 ? 18.398 -2.275 -3.348 1.00 0.00 67 THR A O 15
ATOM 14530 N N . GLY A 1 68 ? 20.448 -3.202 -3.191 1.00 0.00 68 GLY A N 15
ATOM 14531 C CA . GLY A 1 68 ? 20.915 -2.228 -2.209 1.00 0.00 68 GLY A CA 15
ATOM 14532 C C . GLY A 1 68 ? 22.436 -2.105 -2.229 1.00 0.00 68 GLY A C 15
ATOM 14533 O O . GLY A 1 68 ? 23.105 -2.695 -3.080 1.00 0.00 68 GLY A O 15
ATOM 14537 N N . MET A 1 69 ? 22.975 -1.331 -1.290 1.00 0.00 69 MET A N 15
ATOM 14538 C CA . MET A 1 69 ? 24.419 -1.135 -1.211 1.00 0.00 69 MET A CA 15
ATOM 14539 C C . MET A 1 69 ? 24.955 -1.628 0.130 1.00 0.00 69 MET A C 15
ATOM 14540 O O . MET A 1 69 ? 24.344 -1.403 1.175 1.00 0.00 69 MET A O 15
ATOM 14554 N N . LEU A 1 70 ? 26.098 -2.304 0.084 1.00 0.00 70 LEU A N 15
ATOM 14555 C CA . LEU A 1 70 ? 26.723 -2.836 1.292 1.00 0.00 70 LEU A CA 15
ATOM 14556 C C . LEU A 1 70 ? 28.241 -2.777 1.173 1.00 0.00 70 LEU A C 15
ATOM 14557 O O . LEU A 1 70 ? 28.801 -3.272 0.199 1.00 0.00 70 LEU A O 15
ATOM 14573 N N . ASN A 1 71 ? 28.893 -2.157 2.161 1.00 0.00 71 ASN A N 15
ATOM 14574 C CA . ASN A 1 71 ? 30.353 -2.020 2.166 1.00 0.00 71 ASN A CA 15
ATOM 14575 C C . ASN A 1 71 ? 30.879 -1.625 0.789 1.00 0.00 71 ASN A C 15
ATOM 14576 O O . ASN A 1 71 ? 31.732 -2.309 0.223 1.00 0.00 71 ASN A O 15
ATOM 14587 N N . ASN A 1 72 ? 30.372 -0.515 0.257 1.00 0.00 72 ASN A N 15
ATOM 14588 C CA . ASN A 1 72 ? 30.804 -0.036 -1.052 1.00 0.00 72 ASN A CA 15
ATOM 14589 C C . ASN A 1 72 ? 30.629 -1.123 -2.103 1.00 0.00 72 ASN A C 15
ATOM 14590 O O . ASN A 1 72 ? 31.416 -1.226 -3.044 1.00 0.00 72 ASN A O 15
ATOM 14601 N N . LYS A 1 73 ? 29.587 -1.929 -1.939 1.00 0.00 73 LYS A N 15
ATOM 14602 C CA . LYS A 1 73 ? 29.306 -3.003 -2.880 1.00 0.00 73 LYS A CA 15
ATOM 14603 C C . LYS A 1 73 ? 27.803 -3.148 -3.087 1.00 0.00 73 LYS A C 15
ATOM 14604 O O . LYS A 1 73 ? 27.077 -3.504 -2.164 1.00 0.00 73 LYS A O 15
ATOM 14623 N N . VAL A 1 74 ? 27.339 -2.882 -4.300 1.00 0.00 74 VAL A N 15
ATOM 14624 C CA . VAL A 1 74 ? 25.914 -2.999 -4.591 1.00 0.00 74 VAL A CA 15
ATOM 14625 C C . VAL A 1 74 ? 25.612 -4.338 -5.244 1.00 0.00 74 VAL A C 15
ATOM 14626 O O . VAL A 1 74 ? 26.374 -4.814 -6.086 1.00 0.00 74 VAL A O 15
ATOM 14639 N N . GLY A 1 75 ? 24.501 -4.950 -4.844 1.00 0.00 75 GLY A N 15
ATOM 14640 C CA . GLY A 1 75 ? 24.121 -6.244 -5.394 1.00 0.00 75 GLY A CA 15
ATOM 14641 C C . GLY A 1 75 ? 22.692 -6.608 -5.002 1.00 0.00 75 GLY A C 15
ATOM 14642 O O . GLY A 1 75 ? 21.993 -5.827 -4.351 1.00 0.00 75 GLY A O 15
ATOM 14646 N N . ASN A 1 76 ? 22.264 -7.798 -5.410 1.00 0.00 76 ASN A N 15
ATOM 14647 C CA . ASN A 1 76 ? 20.916 -8.259 -5.105 1.00 0.00 76 ASN A CA 15
ATOM 14648 C C . ASN A 1 76 ? 20.939 -9.282 -3.973 1.00 0.00 76 ASN A C 15
ATOM 14649 O O . ASN A 1 76 ? 21.902 -10.030 -3.816 1.00 0.00 76 ASN A O 15
ATOM 14660 N N . PHE A 1 77 ? 19.866 -9.305 -3.193 1.00 0.00 77 PHE A N 15
ATOM 14661 C CA . PHE A 1 77 ? 19.753 -10.237 -2.076 1.00 0.00 77 PHE A CA 15
ATOM 14662 C C . PHE A 1 77 ? 18.303 -10.658 -1.883 1.00 0.00 77 PHE A C 15
ATOM 14663 O O . PHE A 1 77 ? 17.381 -9.973 -2.329 1.00 0.00 77 PHE A O 15
ATOM 14680 N N . LYS A 1 78 ? 18.109 -11.803 -1.238 1.00 0.00 78 LYS A N 15
ATOM 14681 C CA . LYS A 1 78 ? 16.768 -12.325 -1.020 1.00 0.00 78 LYS A CA 15
ATOM 14682 C C . LYS A 1 78 ? 16.115 -11.654 0.186 1.00 0.00 78 LYS A C 15
ATOM 14683 O O . LYS A 1 78 ? 16.590 -11.776 1.315 1.00 0.00 78 LYS A O 15
ATOM 14702 N N . PHE A 1 79 ? 15.025 -10.941 -0.070 1.00 0.00 79 PHE A N 15
ATOM 14703 C CA . PHE A 1 79 ? 14.305 -10.240 0.992 1.00 0.00 79 PHE A CA 15
ATOM 14704 C C . PHE A 1 79 ? 13.853 -11.209 2.076 1.00 0.00 79 PHE A C 15
ATOM 14705 O O . PHE A 1 79 ? 13.636 -10.812 3.218 1.00 0.00 79 PHE A O 15
ATOM 14722 N N . ILE A 1 80 ? 13.697 -12.477 1.717 1.00 0.00 80 ILE A N 15
ATOM 14723 C CA . ILE A 1 80 ? 13.260 -13.480 2.682 1.00 0.00 80 ILE A CA 15
ATOM 14724 C C . ILE A 1 80 ? 14.224 -13.546 3.864 1.00 0.00 80 ILE A C 15
ATOM 14725 O O . ILE A 1 80 ? 13.848 -13.950 4.964 1.00 0.00 80 ILE A O 15
ATOM 14741 N N . TYR A 1 81 ? 15.465 -13.148 3.623 1.00 0.00 81 TYR A N 15
ATOM 14742 C CA . TYR A 1 81 ? 16.488 -13.163 4.666 1.00 0.00 81 TYR A CA 15
ATOM 14743 C C . TYR A 1 81 ? 16.707 -11.766 5.245 1.00 0.00 81 TYR A C 15
ATOM 14744 O O . TYR A 1 81 ? 17.695 -11.521 5.938 1.00 0.00 81 TYR A O 15
ATOM 14762 N N . VAL A 1 82 ? 15.787 -10.850 4.956 1.00 0.00 82 VAL A N 15
ATOM 14763 C CA . VAL A 1 82 ? 15.901 -9.487 5.451 1.00 0.00 82 VAL A CA 15
ATOM 14764 C C . VAL A 1 82 ? 14.521 -8.935 5.808 1.00 0.00 82 VAL A C 15
ATOM 14765 O O . VAL A 1 82 ? 13.506 -9.387 5.278 1.00 0.00 82 VAL A O 15
ATOM 14778 N N . ASP A 1 83 ? 14.492 -7.949 6.694 1.00 0.00 83 ASP A N 15
ATOM 14779 C CA . ASP A 1 83 ? 13.228 -7.338 7.094 1.00 0.00 83 ASP A CA 15
ATOM 14780 C C . ASP A 1 83 ? 13.317 -5.821 7.009 1.00 0.00 83 ASP A C 15
ATOM 14781 O O . ASP A 1 83 ? 14.385 -5.246 7.190 1.00 0.00 83 ASP A O 15
ATOM 14790 N N . VAL A 1 84 ? 12.196 -5.170 6.735 1.00 0.00 84 VAL A N 15
ATOM 14791 C CA . VAL A 1 84 ? 12.195 -3.715 6.640 1.00 0.00 84 VAL A CA 15
ATOM 14792 C C . VAL A 1 84 ? 11.814 -3.098 7.982 1.00 0.00 84 VAL A C 15
ATOM 14793 O O . VAL A 1 84 ? 10.832 -3.500 8.607 1.00 0.00 84 VAL A O 15
ATOM 14806 N N . ILE A 1 85 ? 12.601 -2.118 8.420 1.00 0.00 85 ILE A N 15
ATOM 14807 C CA . ILE A 1 85 ? 12.339 -1.453 9.693 1.00 0.00 85 ILE A CA 15
ATOM 14808 C C . ILE A 1 85 ? 12.261 0.060 9.509 1.00 0.00 85 ILE A C 15
ATOM 14809 O O . ILE A 1 85 ? 12.911 0.623 8.628 1.00 0.00 85 ILE A O 15
ATOM 14825 N N . SER A 1 86 ? 11.461 0.709 10.350 1.00 0.00 86 SER A N 15
ATOM 14826 C CA . SER A 1 86 ? 11.303 2.158 10.278 1.00 0.00 86 SER A CA 15
ATOM 14827 C C . SER A 1 86 ? 12.522 2.864 10.864 1.00 0.00 86 SER A C 15
ATOM 14828 O O . SER A 1 86 ? 13.318 2.257 11.582 1.00 0.00 86 SER A O 15
ATOM 14836 N N . GLU A 1 87 ? 12.660 4.149 10.555 1.00 0.00 87 GLU A N 15
ATOM 14837 C CA . GLU A 1 87 ? 13.781 4.932 11.060 1.00 0.00 87 GLU A CA 15
ATOM 14838 C C . GLU A 1 87 ? 13.402 6.406 11.161 1.00 0.00 87 GLU A C 15
ATOM 14839 O O . GLU A 1 87 ? 13.019 6.970 10.149 1.00 0.00 87 GLU A O 15
ATOM 14851 N N . GLY A 1 25 ? 3.485 2.235 -4.775 1.00 0.00 25 GLY A N 16
ATOM 14852 C CA . GLY A 1 25 ? 4.814 2.277 -5.450 1.00 0.00 25 GLY A CA 16
ATOM 14853 C C . GLY A 1 25 ? 5.881 1.732 -4.508 1.00 0.00 25 GLY A C 16
ATOM 14854 O O . GLY A 1 25 ? 5.577 1.264 -3.411 1.00 0.00 25 GLY A O 16
ATOM 14857 N N . PRO A 1 26 ? 7.119 1.788 -4.918 1.00 0.00 26 PRO A N 16
ATOM 14858 C CA . PRO A 1 26 ? 8.267 1.293 -4.103 1.00 0.00 26 PRO A CA 16
ATOM 14859 C C . PRO A 1 26 ? 8.543 2.186 -2.896 1.00 0.00 26 PRO A C 16
ATOM 14860 O O . PRO A 1 26 ? 8.182 3.363 -2.887 1.00 0.00 26 PRO A O 16
ATOM 14871 N N . PHE A 1 27 ? 9.182 1.615 -1.880 1.00 0.00 27 PHE A N 16
ATOM 14872 C CA . PHE A 1 27 ? 9.498 2.367 -0.670 1.00 0.00 27 PHE A CA 16
ATOM 14873 C C . PHE A 1 27 ? 10.989 2.277 -0.359 1.00 0.00 27 PHE A C 16
ATOM 14874 O O . PHE A 1 27 ? 11.641 1.286 -0.688 1.00 0.00 27 PHE A O 16
ATOM 14891 N N . CYS A 1 28 ? 11.521 3.316 0.277 1.00 0.00 28 CYS A N 16
ATOM 14892 C CA . CYS A 1 28 ? 12.935 3.342 0.628 1.00 0.00 28 CYS A CA 16
ATOM 14893 C C . CYS A 1 28 ? 13.105 3.376 2.142 1.00 0.00 28 CYS A C 16
ATOM 14894 O O . CYS A 1 28 ? 12.332 4.020 2.850 1.00 0.00 28 CYS A O 16
ATOM 14902 N N . GLY A 1 29 ? 14.118 2.672 2.630 1.00 0.00 29 GLY A N 16
ATOM 14903 C CA . GLY A 1 29 ? 14.380 2.613 4.063 1.00 0.00 29 GLY A CA 16
ATOM 14904 C C . GLY A 1 29 ? 15.616 1.771 4.361 1.00 0.00 29 GLY A C 16
ATOM 14905 O O . GLY A 1 29 ? 16.573 1.751 3.585 1.00 0.00 29 GLY A O 16
ATOM 14909 N N . ARG A 1 30 ? 15.593 1.081 5.497 1.00 0.00 30 ARG A N 16
ATOM 14910 C CA . ARG A 1 30 ? 16.727 0.247 5.892 1.00 0.00 30 ARG A CA 16
ATOM 14911 C C . ARG A 1 30 ? 16.291 -1.202 6.062 1.00 0.00 30 ARG A C 16
ATOM 14912 O O . ARG A 1 30 ? 15.194 -1.476 6.551 1.00 0.00 30 ARG A O 16
ATOM 14933 N N . ALA A 1 31 ? 17.154 -2.127 5.656 1.00 0.00 31 ALA A N 16
ATOM 14934 C CA . ALA A 1 31 ? 16.844 -3.546 5.769 1.00 0.00 31 ALA A CA 16
ATOM 14935 C C . ALA A 1 31 ? 17.784 -4.222 6.765 1.00 0.00 31 ALA A C 16
ATOM 14936 O O . ALA A 1 31 ? 19.001 -4.105 6.655 1.00 0.00 31 ALA A O 16
ATOM 14943 N N . ARG A 1 32 ? 17.209 -4.931 7.729 1.00 0.00 32 ARG A N 16
ATOM 14944 C CA . ARG A 1 32 ? 17.996 -5.627 8.737 1.00 0.00 32 ARG A CA 16
ATOM 14945 C C . ARG A 1 32 ? 18.007 -7.125 8.463 1.00 0.00 32 ARG A C 16
ATOM 14946 O O . ARG A 1 32 ? 16.957 -7.744 8.289 1.00 0.00 32 ARG A O 16
ATOM 14967 N N . VAL A 1 33 ? 19.202 -7.704 8.425 1.00 0.00 33 VAL A N 16
ATOM 14968 C CA . VAL A 1 33 ? 19.339 -9.129 8.170 1.00 0.00 33 VAL A CA 16
ATOM 14969 C C . VAL A 1 33 ? 19.216 -9.914 9.471 1.00 0.00 33 VAL A C 16
ATOM 14970 O O . VAL A 1 33 ? 19.853 -9.583 10.472 1.00 0.00 33 VAL A O 16
ATOM 14983 N N . HIS A 1 34 ? 18.386 -10.949 9.451 1.00 0.00 34 HIS A N 16
ATOM 14984 C CA . HIS A 1 34 ? 18.186 -11.778 10.636 1.00 0.00 34 HIS A CA 16
ATOM 14985 C C . HIS A 1 34 ? 18.758 -13.180 10.428 1.00 0.00 34 HIS A C 16
ATOM 14986 O O . HIS A 1 34 ? 18.870 -13.957 11.378 1.00 0.00 34 HIS A O 16
ATOM 15000 N N . THR A 1 35 ? 19.110 -13.507 9.184 1.00 0.00 35 THR A N 16
ATOM 15001 C CA . THR A 1 35 ? 19.653 -14.822 8.878 1.00 0.00 35 THR A CA 16
ATOM 15002 C C . THR A 1 35 ? 21.004 -14.691 8.180 1.00 0.00 35 THR A C 16
ATOM 15003 O O . THR A 1 35 ? 21.451 -13.593 7.862 1.00 0.00 35 THR A O 16
ATOM 15014 N N . ASP A 1 36 ? 21.650 -15.818 7.948 1.00 0.00 36 ASP A N 16
ATOM 15015 C CA . ASP A 1 36 ? 22.952 -15.812 7.285 1.00 0.00 36 ASP A CA 16
ATOM 15016 C C . ASP A 1 36 ? 22.816 -16.247 5.831 1.00 0.00 36 ASP A C 16
ATOM 15017 O O . ASP A 1 36 ? 22.515 -17.408 5.548 1.00 0.00 36 ASP A O 16
ATOM 15026 N N . PHE A 1 37 ? 23.046 -15.313 4.908 1.00 0.00 37 PHE A N 16
ATOM 15027 C CA . PHE A 1 37 ? 22.952 -15.622 3.486 1.00 0.00 37 PHE A CA 16
ATOM 15028 C C . PHE A 1 37 ? 24.294 -15.385 2.805 1.00 0.00 37 PHE A C 16
ATOM 15029 O O . PHE A 1 37 ? 24.812 -14.266 2.794 1.00 0.00 37 PHE A O 16
ATOM 15046 N N . THR A 1 38 ? 24.854 -16.447 2.237 1.00 0.00 38 THR A N 16
ATOM 15047 C CA . THR A 1 38 ? 26.134 -16.358 1.557 1.00 0.00 38 THR A CA 16
ATOM 15048 C C . THR A 1 38 ? 26.073 -17.077 0.193 1.00 0.00 38 THR A C 16
ATOM 15049 O O . THR A 1 38 ? 26.253 -18.293 0.107 1.00 0.00 38 THR A O 16
ATOM 15060 N N . PRO A 1 39 ? 25.816 -16.367 -0.867 1.00 0.00 39 PRO A N 16
ATOM 15061 C CA . PRO A 1 39 ? 25.724 -16.970 -2.226 1.00 0.00 39 PRO A CA 16
ATOM 15062 C C . PRO A 1 39 ? 27.074 -17.471 -2.730 1.00 0.00 39 PRO A C 16
ATOM 15063 O O . PRO A 1 39 ? 28.126 -16.978 -2.318 1.00 0.00 39 PRO A O 16
ATOM 15074 N N . SER A 1 40 ? 27.033 -18.462 -3.616 1.00 0.00 40 SER A N 16
ATOM 15075 C CA . SER A 1 40 ? 28.254 -19.030 -4.162 1.00 0.00 40 SER A CA 16
ATOM 15076 C C . SER A 1 40 ? 28.994 -17.996 -5.009 1.00 0.00 40 SER A C 16
ATOM 15077 O O . SER A 1 40 ? 28.386 -17.066 -5.539 1.00 0.00 40 SER A O 16
ATOM 15085 N N . PRO A 1 41 ? 30.289 -18.139 -5.142 1.00 0.00 41 PRO A N 16
ATOM 15086 C CA . PRO A 1 41 ? 31.130 -17.198 -5.940 1.00 0.00 41 PRO A CA 16
ATOM 15087 C C . PRO A 1 41 ? 30.700 -17.148 -7.405 1.00 0.00 41 PRO A C 16
ATOM 15088 O O . PRO A 1 41 ? 30.992 -16.185 -8.113 1.00 0.00 41 PRO A O 16
ATOM 15099 N N . TYR A 1 42 ? 30.003 -18.187 -7.848 1.00 0.00 42 TYR A N 16
ATOM 15100 C CA . TYR A 1 42 ? 29.535 -18.252 -9.228 1.00 0.00 42 TYR A CA 16
ATOM 15101 C C . TYR A 1 42 ? 28.482 -17.176 -9.480 1.00 0.00 42 TYR A C 16
ATOM 15102 O O . TYR A 1 42 ? 28.273 -16.754 -10.617 1.00 0.00 42 TYR A O 16
ATOM 15120 N N . ASP A 1 43 ? 27.830 -16.731 -8.409 1.00 0.00 43 ASP A N 16
ATOM 15121 C CA . ASP A 1 43 ? 26.811 -15.695 -8.523 1.00 0.00 43 ASP A CA 16
ATOM 15122 C C . ASP A 1 43 ? 27.390 -14.338 -8.138 1.00 0.00 43 ASP A C 16
ATOM 15123 O O . ASP A 1 43 ? 27.452 -13.985 -6.960 1.00 0.00 43 ASP A O 16
ATOM 15132 N N . THR A 1 44 ? 27.803 -13.582 -9.143 1.00 0.00 44 THR A N 16
ATOM 15133 C CA . THR A 1 44 ? 28.372 -12.252 -8.910 1.00 0.00 44 THR A CA 16
ATOM 15134 C C . THR A 1 44 ? 27.272 -11.247 -8.583 1.00 0.00 44 THR A C 16
ATOM 15135 O O . THR A 1 44 ? 27.482 -10.309 -7.811 1.00 0.00 44 THR A O 16
ATOM 15146 N N . ASP A 1 45 ? 26.100 -11.448 -9.175 1.00 0.00 45 ASP A N 16
ATOM 15147 C CA . ASP A 1 45 ? 24.972 -10.561 -8.938 1.00 0.00 45 ASP A CA 16
ATOM 15148 C C . ASP A 1 45 ? 24.494 -10.679 -7.500 1.00 0.00 45 ASP A C 16
ATOM 15149 O O . ASP A 1 45 ? 24.101 -9.687 -6.884 1.00 0.00 45 ASP A O 16
ATOM 15158 N N . SER A 1 46 ? 24.512 -11.902 -6.971 1.00 0.00 46 SER A N 16
ATOM 15159 C CA . SER A 1 46 ? 24.067 -12.137 -5.608 1.00 0.00 46 SER A CA 16
ATOM 15160 C C . SER A 1 46 ? 25.021 -11.484 -4.609 1.00 0.00 46 SER A C 16
ATOM 15161 O O . SER A 1 46 ? 26.219 -11.761 -4.607 1.00 0.00 46 SER A O 16
ATOM 15169 N N . LEU A 1 47 ? 24.476 -10.617 -3.765 1.00 0.00 47 LEU A N 16
ATOM 15170 C CA . LEU A 1 47 ? 25.274 -9.923 -2.765 1.00 0.00 47 LEU A CA 16
ATOM 15171 C C . LEU A 1 47 ? 25.425 -10.778 -1.512 1.00 0.00 47 LEU A C 16
ATOM 15172 O O . LEU A 1 47 ? 24.602 -11.653 -1.245 1.00 0.00 47 LEU A O 16
ATOM 15188 N N . LYS A 1 48 ? 26.479 -10.518 -0.746 1.00 0.00 48 LYS A N 16
ATOM 15189 C CA . LYS A 1 48 ? 26.718 -11.268 0.480 1.00 0.00 48 LYS A CA 16
ATOM 15190 C C . LYS A 1 48 ? 26.222 -10.487 1.694 1.00 0.00 48 LYS A C 16
ATOM 15191 O O . LYS A 1 48 ? 26.582 -9.325 1.882 1.00 0.00 48 LYS A O 16
ATOM 15210 N N . ILE A 1 49 ? 25.404 -11.132 2.518 1.00 0.00 49 ILE A N 16
ATOM 15211 C CA . ILE A 1 49 ? 24.878 -10.483 3.714 1.00 0.00 49 ILE A CA 16
ATOM 15212 C C . ILE A 1 49 ? 24.893 -11.450 4.899 1.00 0.00 49 ILE A C 16
ATOM 15213 O O . ILE A 1 49 ? 24.725 -12.661 4.729 1.00 0.00 49 ILE A O 16
ATOM 15229 N N . LYS A 1 50 ? 25.080 -10.910 6.097 1.00 0.00 50 LYS A N 16
ATOM 15230 C CA . LYS A 1 50 ? 25.108 -11.738 7.296 1.00 0.00 50 LYS A CA 16
ATOM 15231 C C . LYS A 1 50 ? 24.130 -11.205 8.337 1.00 0.00 50 LYS A C 16
ATOM 15232 O O . LYS A 1 50 ? 23.681 -10.061 8.249 1.00 0.00 50 LYS A O 16
ATOM 15251 N N . LYS A 1 51 ? 23.804 -12.036 9.321 1.00 0.00 51 LYS A N 16
ATOM 15252 C CA . LYS A 1 51 ? 22.879 -11.628 10.370 1.00 0.00 51 LYS A CA 16
ATOM 15253 C C . LYS A 1 51 ? 23.437 -10.434 11.141 1.00 0.00 51 LYS A C 16
ATOM 15254 O O . LYS A 1 51 ? 24.547 -10.487 11.670 1.00 0.00 51 LYS A O 16
ATOM 15273 N N . GLY A 1 52 ? 22.656 -9.363 11.200 1.00 0.00 52 GLY A N 16
ATOM 15274 C CA . GLY A 1 52 ? 23.072 -8.156 11.905 1.00 0.00 52 GLY A CA 16
ATOM 15275 C C . GLY A 1 52 ? 23.421 -7.046 10.919 1.00 0.00 52 GLY A C 16
ATOM 15276 O O . GLY A 1 52 ? 23.225 -5.865 11.211 1.00 0.00 52 GLY A O 16
ATOM 15280 N N . ASP A 1 53 ? 23.921 -7.427 9.742 1.00 0.00 53 ASP A N 16
ATOM 15281 C CA . ASP A 1 53 ? 24.276 -6.445 8.728 1.00 0.00 53 ASP A CA 16
ATOM 15282 C C . ASP A 1 53 ? 23.026 -5.740 8.212 1.00 0.00 53 ASP A C 16
ATOM 15283 O O . ASP A 1 53 ? 21.957 -6.344 8.116 1.00 0.00 53 ASP A O 16
ATOM 15292 N N . ILE A 1 54 ? 23.170 -4.460 7.879 1.00 0.00 54 ILE A N 16
ATOM 15293 C CA . ILE A 1 54 ? 22.048 -3.681 7.372 1.00 0.00 54 ILE A CA 16
ATOM 15294 C C . ILE A 1 54 ? 22.315 -3.229 5.939 1.00 0.00 54 ILE A C 16
ATOM 15295 O O . ILE A 1 54 ? 23.387 -2.715 5.627 1.00 0.00 54 ILE A O 16
ATOM 15311 N N . ILE A 1 55 ? 21.327 -3.428 5.073 1.00 0.00 55 ILE A N 16
ATOM 15312 C CA . ILE A 1 55 ? 21.462 -3.037 3.671 1.00 0.00 55 ILE A CA 16
ATOM 15313 C C . ILE A 1 55 ? 20.478 -1.925 3.320 1.00 0.00 55 ILE A C 16
ATOM 15314 O O . ILE A 1 55 ? 19.281 -2.033 3.593 1.00 0.00 55 ILE A O 16
ATOM 15330 N N . ASP A 1 56 ? 20.986 -0.854 2.714 1.00 0.00 56 ASP A N 16
ATOM 15331 C CA . ASP A 1 56 ? 20.130 0.266 2.336 1.00 0.00 56 ASP A CA 16
ATOM 15332 C C . ASP A 1 56 ? 19.266 -0.115 1.148 1.00 0.00 56 ASP A C 16
ATOM 15333 O O . ASP A 1 56 ? 19.787 -0.497 0.104 1.00 0.00 56 ASP A O 16
ATOM 15342 N N . ILE A 1 57 ? 17.949 -0.017 1.310 1.00 0.00 57 ILE A N 16
ATOM 15343 C CA . ILE A 1 57 ? 17.024 -0.368 0.238 1.00 0.00 57 ILE A CA 16
ATOM 15344 C C . ILE A 1 57 ? 17.130 0.621 -0.919 1.00 0.00 57 ILE A C 16
ATOM 15345 O O . ILE A 1 57 ? 17.016 1.832 -0.730 1.00 0.00 57 ILE A O 16
ATOM 15361 N N . ILE A 1 58 ? 17.336 0.091 -2.121 1.00 0.00 58 ILE A N 16
ATOM 15362 C CA . ILE A 1 58 ? 17.447 0.930 -3.304 1.00 0.00 58 ILE A CA 16
ATOM 15363 C C . ILE A 1 58 ? 16.220 0.758 -4.189 1.00 0.00 58 ILE A C 16
ATOM 15364 O O . ILE A 1 58 ? 15.551 1.733 -4.534 1.00 0.00 58 ILE A O 16
ATOM 15380 N N . CYS A 1 59 ? 15.930 -0.489 -4.552 1.00 0.00 59 CYS A N 16
ATOM 15381 C CA . CYS A 1 59 ? 14.775 -0.776 -5.401 1.00 0.00 59 CYS A CA 16
ATOM 15382 C C . CYS A 1 59 ? 14.407 -2.253 -5.325 1.00 0.00 59 CYS A C 16
ATOM 15383 O O . CYS A 1 59 ? 15.124 -3.054 -4.727 1.00 0.00 59 CYS A O 16
ATOM 15391 N N . LYS A 1 60 ? 13.281 -2.612 -5.933 1.00 0.00 60 LYS A N 16
ATOM 15392 C CA . LYS A 1 60 ? 12.829 -4.000 -5.922 1.00 0.00 60 LYS A CA 16
ATOM 15393 C C . LYS A 1 60 ? 12.713 -4.532 -7.341 1.00 0.00 60 LYS A C 16
ATOM 15394 O O . LYS A 1 60 ? 12.446 -3.771 -8.275 1.00 0.00 60 LYS A O 16
ATOM 15413 N N . THR A 1 61 ? 12.919 -5.841 -7.499 1.00 0.00 61 THR A N 16
ATOM 15414 C CA . THR A 1 61 ? 12.832 -6.444 -8.819 1.00 0.00 61 THR A CA 16
ATOM 15415 C C . THR A 1 61 ? 11.771 -7.553 -8.846 1.00 0.00 61 THR A C 16
ATOM 15416 O O . THR A 1 61 ? 11.501 -8.199 -7.831 1.00 0.00 61 THR A O 16
ATOM 15427 N N . PRO A 1 62 ? 11.175 -7.791 -9.988 1.00 0.00 62 PRO A N 16
ATOM 15428 C CA . PRO A 1 62 ? 10.126 -8.840 -10.146 1.00 0.00 62 PRO A CA 16
ATOM 15429 C C . PRO A 1 62 ? 10.695 -10.249 -10.019 1.00 0.00 62 PRO A C 16
ATOM 15430 O O . PRO A 1 62 ? 9.966 -11.200 -9.738 1.00 0.00 62 PRO A O 16
ATOM 15441 N N . MET A 1 63 ? 12.004 -10.372 -10.221 1.00 0.00 63 MET A N 16
ATOM 15442 C CA . MET A 1 63 ? 12.661 -11.666 -10.119 1.00 0.00 63 MET A CA 16
ATOM 15443 C C . MET A 1 63 ? 12.480 -12.248 -8.720 1.00 0.00 63 MET A C 16
ATOM 15444 O O . MET A 1 63 ? 12.709 -13.440 -8.504 1.00 0.00 63 MET A O 16
ATOM 15458 N N . GLY A 1 64 ? 12.072 -11.405 -7.767 1.00 0.00 64 GLY A N 16
ATOM 15459 C CA . GLY A 1 64 ? 11.876 -11.864 -6.402 1.00 0.00 64 GLY A CA 16
ATOM 15460 C C . GLY A 1 64 ? 13.096 -11.560 -5.544 1.00 0.00 64 GLY A C 16
ATOM 15461 O O . GLY A 1 64 ? 13.327 -12.209 -4.524 1.00 0.00 64 GLY A O 16
ATOM 15465 N N . MET A 1 65 ? 13.883 -10.577 -5.968 1.00 0.00 65 MET A N 16
ATOM 15466 C CA . MET A 1 65 ? 15.074 -10.195 -5.225 1.00 0.00 65 MET A CA 16
ATOM 15467 C C . MET A 1 65 ? 15.073 -8.694 -4.939 1.00 0.00 65 MET A C 16
ATOM 15468 O O . MET A 1 65 ? 14.619 -7.889 -5.760 1.00 0.00 65 MET A O 16
ATOM 15482 N N . TRP A 1 66 ? 15.586 -8.324 -3.772 1.00 0.00 66 TRP A N 16
ATOM 15483 C CA . TRP A 1 66 ? 15.648 -6.920 -3.384 1.00 0.00 66 TRP A CA 16
ATOM 15484 C C . TRP A 1 66 ? 17.037 -6.352 -3.657 1.00 0.00 66 TRP A C 16
ATOM 15485 O O . TRP A 1 66 ? 18.044 -7.030 -3.467 1.00 0.00 66 TRP A O 16
ATOM 15506 N N . THR A 1 67 ? 17.078 -5.097 -4.098 1.00 0.00 67 THR A N 16
ATOM 15507 C CA . THR A 1 67 ? 18.345 -4.441 -4.392 1.00 0.00 67 THR A CA 16
ATOM 15508 C C . THR A 1 67 ? 18.667 -3.430 -3.306 1.00 0.00 67 THR A C 16
ATOM 15509 O O . THR A 1 67 ? 17.815 -2.618 -2.926 1.00 0.00 67 THR A O 16
ATOM 15520 N N . GLY A 1 68 ? 19.905 -3.480 -2.812 1.00 0.00 68 GLY A N 16
ATOM 15521 C CA . GLY A 1 68 ? 20.329 -2.560 -1.763 1.00 0.00 68 GLY A CA 16
ATOM 15522 C C . GLY A 1 68 ? 21.827 -2.301 -1.836 1.00 0.00 68 GLY A C 16
ATOM 15523 O O . GLY A 1 68 ? 22.513 -2.831 -2.703 1.00 0.00 68 GLY A O 16
ATOM 15527 N N . MET A 1 69 ? 22.322 -1.474 -0.919 1.00 0.00 69 MET A N 16
ATOM 15528 C CA . MET A 1 69 ? 23.743 -1.138 -0.881 1.00 0.00 69 MET A CA 16
ATOM 15529 C C . MET A 1 69 ? 24.387 -1.643 0.407 1.00 0.00 69 MET A C 16
ATOM 15530 O O . MET A 1 69 ? 23.779 -1.605 1.477 1.00 0.00 69 MET A O 16
ATOM 15544 N N . LEU A 1 70 ? 25.620 -2.122 0.292 1.00 0.00 70 LEU A N 16
ATOM 15545 C CA . LEU A 1 70 ? 26.345 -2.637 1.445 1.00 0.00 70 LEU A CA 16
ATOM 15546 C C . LEU A 1 70 ? 27.830 -2.291 1.353 1.00 0.00 70 LEU A C 16
ATOM 15547 O O . LEU A 1 70 ? 28.561 -2.862 0.556 1.00 0.00 70 LEU A O 16
ATOM 15563 N N . ASN A 1 71 ? 28.273 -1.361 2.187 1.00 0.00 71 ASN A N 16
ATOM 15564 C CA . ASN A 1 71 ? 29.678 -0.962 2.191 1.00 0.00 71 ASN A CA 16
ATOM 15565 C C . ASN A 1 71 ? 30.117 -0.557 0.787 1.00 0.00 71 ASN A C 16
ATOM 15566 O O . ASN A 1 71 ? 31.096 -1.084 0.258 1.00 0.00 71 ASN A O 16
ATOM 15577 N N . ASN A 1 72 ? 29.384 0.375 0.181 1.00 0.00 72 ASN A N 16
ATOM 15578 C CA . ASN A 1 72 ? 29.704 0.833 -1.163 1.00 0.00 72 ASN A CA 16
ATOM 15579 C C . ASN A 1 72 ? 29.624 -0.319 -2.156 1.00 0.00 72 ASN A C 16
ATOM 15580 O O . ASN A 1 72 ? 30.332 -0.331 -3.164 1.00 0.00 72 ASN A O 16
ATOM 15591 N N . LYS A 1 73 ? 28.744 -1.277 -1.880 1.00 0.00 73 LYS A N 16
ATOM 15592 C CA . LYS A 1 73 ? 28.576 -2.419 -2.772 1.00 0.00 73 LYS A CA 16
ATOM 15593 C C . LYS A 1 73 ? 27.095 -2.739 -2.938 1.00 0.00 73 LYS A C 16
ATOM 15594 O O . LYS A 1 73 ? 26.437 -3.175 -1.997 1.00 0.00 73 LYS A O 16
ATOM 15613 N N . VAL A 1 74 ? 26.576 -2.534 -4.142 1.00 0.00 74 VAL A N 16
ATOM 15614 C CA . VAL A 1 74 ? 25.169 -2.805 -4.407 1.00 0.00 74 VAL A CA 16
ATOM 15615 C C . VAL A 1 74 ? 25.001 -4.159 -5.082 1.00 0.00 74 VAL A C 16
ATOM 15616 O O . VAL A 1 74 ? 25.833 -4.569 -5.891 1.00 0.00 74 VAL A O 16
ATOM 15629 N N . GLY A 1 75 ? 23.920 -4.857 -4.744 1.00 0.00 75 GLY A N 16
ATOM 15630 C CA . GLY A 1 75 ? 23.659 -6.164 -5.322 1.00 0.00 75 GLY A CA 16
ATOM 15631 C C . GLY A 1 75 ? 22.252 -6.641 -4.963 1.00 0.00 75 GLY A C 16
ATOM 15632 O O . GLY A 1 75 ? 21.449 -5.891 -4.391 1.00 0.00 75 GLY A O 16
ATOM 15636 N N . ASN A 1 76 ? 21.961 -7.885 -5.320 1.00 0.00 76 ASN A N 16
ATOM 15637 C CA . ASN A 1 76 ? 20.646 -8.466 -5.053 1.00 0.00 76 ASN A CA 16
ATOM 15638 C C . ASN A 1 76 ? 20.706 -9.424 -3.865 1.00 0.00 76 ASN A C 16
ATOM 15639 O O . ASN A 1 76 ? 21.719 -10.075 -3.629 1.00 0.00 76 ASN A O 16
ATOM 15650 N N . PHE A 1 77 ? 19.607 -9.503 -3.127 1.00 0.00 77 PHE A N 16
ATOM 15651 C CA . PHE A 1 77 ? 19.539 -10.384 -1.964 1.00 0.00 77 PHE A CA 16
ATOM 15652 C C . PHE A 1 77 ? 18.100 -10.810 -1.693 1.00 0.00 77 PHE A C 16
ATOM 15653 O O . PHE A 1 77 ? 17.154 -10.172 -2.155 1.00 0.00 77 PHE A O 16
ATOM 15670 N N . LYS A 1 78 ? 17.940 -11.901 -0.951 1.00 0.00 78 LYS A N 16
ATOM 15671 C CA . LYS A 1 78 ? 16.614 -12.400 -0.642 1.00 0.00 78 LYS A CA 16
ATOM 15672 C C . LYS A 1 78 ? 15.992 -11.597 0.502 1.00 0.00 78 LYS A C 16
ATOM 15673 O O . LYS A 1 78 ? 16.551 -11.498 1.596 1.00 0.00 78 LYS A O 16
ATOM 15692 N N . PHE A 1 79 ? 14.839 -11.016 0.228 1.00 0.00 79 PHE A N 16
ATOM 15693 C CA . PHE A 1 79 ? 14.134 -10.214 1.230 1.00 0.00 79 PHE A CA 16
ATOM 15694 C C . PHE A 1 79 ? 13.595 -11.090 2.359 1.00 0.00 79 PHE A C 16
ATOM 15695 O O . PHE A 1 79 ? 13.376 -10.611 3.470 1.00 0.00 79 PHE A O 16
ATOM 15712 N N . ILE A 1 80 ? 13.381 -12.364 2.075 1.00 0.00 80 ILE A N 16
ATOM 15713 C CA . ILE A 1 80 ? 12.866 -13.284 3.085 1.00 0.00 80 ILE A CA 16
ATOM 15714 C C . ILE A 1 80 ? 13.842 -13.407 4.257 1.00 0.00 80 ILE A C 16
ATOM 15715 O O . ILE A 1 80 ? 13.465 -13.827 5.350 1.00 0.00 80 ILE A O 16
ATOM 15731 N N . TYR A 1 81 ? 15.097 -13.037 4.017 1.00 0.00 81 TYR A N 16
ATOM 15732 C CA . TYR A 1 81 ? 16.118 -13.098 5.053 1.00 0.00 81 TYR A CA 16
ATOM 15733 C C . TYR A 1 81 ? 16.401 -11.709 5.620 1.00 0.00 81 TYR A C 16
ATOM 15734 O O . TYR A 1 81 ? 17.316 -11.542 6.431 1.00 0.00 81 TYR A O 16
ATOM 15752 N N . VAL A 1 82 ? 15.623 -10.716 5.189 1.00 0.00 82 VAL A N 16
ATOM 15753 C CA . VAL A 1 82 ? 15.812 -9.357 5.660 1.00 0.00 82 VAL A CA 16
ATOM 15754 C C . VAL A 1 82 ? 14.468 -8.709 5.988 1.00 0.00 82 VAL A C 16
ATOM 15755 O O . VAL A 1 82 ? 13.435 -9.069 5.426 1.00 0.00 82 VAL A O 16
ATOM 15768 N N . ASP A 1 83 ? 14.494 -7.740 6.889 1.00 0.00 83 ASP A N 16
ATOM 15769 C CA . ASP A 1 83 ? 13.274 -7.035 7.272 1.00 0.00 83 ASP A CA 16
ATOM 15770 C C . ASP A 1 83 ? 13.464 -5.529 7.145 1.00 0.00 83 ASP A C 16
ATOM 15771 O O . ASP A 1 83 ? 14.528 -5.008 7.440 1.00 0.00 83 ASP A O 16
ATOM 15780 N N . VAL A 1 84 ? 12.422 -4.828 6.719 1.00 0.00 84 VAL A N 16
ATOM 15781 C CA . VAL A 1 84 ? 12.506 -3.379 6.571 1.00 0.00 84 VAL A CA 16
ATOM 15782 C C . VAL A 1 84 ? 12.127 -2.692 7.880 1.00 0.00 84 VAL A C 16
ATOM 15783 O O . VAL A 1 84 ? 11.164 -3.081 8.540 1.00 0.00 84 VAL A O 16
ATOM 15796 N N . ILE A 1 85 ? 12.893 -1.672 8.250 1.00 0.00 85 ILE A N 16
ATOM 15797 C CA . ILE A 1 85 ? 12.633 -0.939 9.483 1.00 0.00 85 ILE A CA 16
ATOM 15798 C C . ILE A 1 85 ? 12.364 0.535 9.191 1.00 0.00 85 ILE A C 16
ATOM 15799 O O . ILE A 1 85 ? 12.766 1.057 8.152 1.00 0.00 85 ILE A O 16
ATOM 15815 N N . SER A 1 86 ? 11.683 1.200 10.120 1.00 0.00 86 SER A N 16
ATOM 15816 C CA . SER A 1 86 ? 11.371 2.615 9.953 1.00 0.00 86 SER A CA 16
ATOM 15817 C C . SER A 1 86 ? 12.622 3.468 10.142 1.00 0.00 86 SER A C 16
ATOM 15818 O O . SER A 1 86 ? 13.607 3.021 10.732 1.00 0.00 86 SER A O 16
ATOM 15826 N N . GLU A 1 87 ? 12.576 4.697 9.641 1.00 0.00 87 GLU A N 16
ATOM 15827 C CA . GLU A 1 87 ? 13.711 5.605 9.763 1.00 0.00 87 GLU A CA 16
ATOM 15828 C C . GLU A 1 87 ? 13.230 7.040 9.962 1.00 0.00 87 GLU A C 16
ATOM 15829 O O . GLU A 1 87 ? 12.646 7.582 9.038 1.00 0.00 87 GLU A O 16
ATOM 15841 N N . GLY A 1 25 ? 3.380 2.194 -4.475 1.00 0.00 25 GLY A N 17
ATOM 15842 C CA . GLY A 1 25 ? 4.736 2.554 -4.979 1.00 0.00 25 GLY A CA 17
ATOM 15843 C C . GLY A 1 25 ? 5.795 1.939 -4.072 1.00 0.00 25 GLY A C 17
ATOM 15844 O O . GLY A 1 25 ? 5.486 1.418 -3.000 1.00 0.00 25 GLY A O 17
ATOM 15847 N N . PRO A 1 26 ? 7.033 1.992 -4.486 1.00 0.00 26 PRO A N 17
ATOM 15848 C CA . PRO A 1 26 ? 8.174 1.430 -3.703 1.00 0.00 26 PRO A CA 17
ATOM 15849 C C . PRO A 1 26 ? 8.453 2.231 -2.435 1.00 0.00 26 PRO A C 17
ATOM 15850 O O . PRO A 1 26 ? 8.130 3.416 -2.356 1.00 0.00 26 PRO A O 17
ATOM 15861 N N . PHE A 1 27 ? 9.044 1.572 -1.441 1.00 0.00 27 PHE A N 17
ATOM 15862 C CA . PHE A 1 27 ? 9.349 2.233 -0.178 1.00 0.00 27 PHE A CA 17
ATOM 15863 C C . PHE A 1 27 ? 10.848 2.171 0.103 1.00 0.00 27 PHE A C 17
ATOM 15864 O O . PHE A 1 27 ? 11.494 1.152 -0.141 1.00 0.00 27 PHE A O 17
ATOM 15881 N N . CYS A 1 28 ? 11.396 3.268 0.613 1.00 0.00 28 CYS A N 17
ATOM 15882 C CA . CYS A 1 28 ? 12.819 3.329 0.923 1.00 0.00 28 CYS A CA 17
ATOM 15883 C C . CYS A 1 28 ? 13.043 3.295 2.432 1.00 0.00 28 CYS A C 17
ATOM 15884 O O . CYS A 1 28 ? 12.355 3.979 3.188 1.00 0.00 28 CYS A O 17
ATOM 15892 N N . GLY A 1 29 ? 14.003 2.486 2.862 1.00 0.00 29 GLY A N 17
ATOM 15893 C CA . GLY A 1 29 ? 14.306 2.358 4.282 1.00 0.00 29 GLY A CA 17
ATOM 15894 C C . GLY A 1 29 ? 15.554 1.506 4.501 1.00 0.00 29 GLY A C 17
ATOM 15895 O O . GLY A 1 29 ? 16.433 1.437 3.638 1.00 0.00 29 GLY A O 17
ATOM 15899 N N . ARG A 1 30 ? 15.627 0.868 5.666 1.00 0.00 30 ARG A N 17
ATOM 15900 C CA . ARG A 1 30 ? 16.778 0.032 5.994 1.00 0.00 30 ARG A CA 17
ATOM 15901 C C . ARG A 1 30 ? 16.354 -1.421 6.161 1.00 0.00 30 ARG A C 17
ATOM 15902 O O . ARG A 1 30 ? 15.263 -1.708 6.651 1.00 0.00 30 ARG A O 17
ATOM 15923 N N . ALA A 1 31 ? 17.220 -2.335 5.734 1.00 0.00 31 ALA A N 17
ATOM 15924 C CA . ALA A 1 31 ? 16.918 -3.756 5.836 1.00 0.00 31 ALA A CA 17
ATOM 15925 C C . ALA A 1 31 ? 17.855 -4.435 6.834 1.00 0.00 31 ALA A C 17
ATOM 15926 O O . ALA A 1 31 ? 19.072 -4.417 6.665 1.00 0.00 31 ALA A O 17
ATOM 15933 N N . ARG A 1 32 ? 17.277 -5.052 7.854 1.00 0.00 32 ARG A N 17
ATOM 15934 C CA . ARG A 1 32 ? 18.058 -5.755 8.861 1.00 0.00 32 ARG A CA 17
ATOM 15935 C C . ARG A 1 32 ? 18.141 -7.242 8.531 1.00 0.00 32 ARG A C 17
ATOM 15936 O O . ARG A 1 32 ? 17.122 -7.919 8.411 1.00 0.00 32 ARG A O 17
ATOM 15957 N N . VAL A 1 33 ? 19.363 -7.743 8.373 1.00 0.00 33 VAL A N 17
ATOM 15958 C CA . VAL A 1 33 ? 19.557 -9.149 8.043 1.00 0.00 33 VAL A CA 17
ATOM 15959 C C . VAL A 1 33 ? 19.348 -10.017 9.278 1.00 0.00 33 VAL A C 17
ATOM 15960 O O . VAL A 1 33 ? 20.057 -9.877 10.275 1.00 0.00 33 VAL A O 17
ATOM 15973 N N . HIS A 1 34 ? 18.377 -10.921 9.202 1.00 0.00 34 HIS A N 17
ATOM 15974 C CA . HIS A 1 34 ? 18.086 -11.814 10.318 1.00 0.00 34 HIS A CA 17
ATOM 15975 C C . HIS A 1 34 ? 18.587 -13.224 10.017 1.00 0.00 34 HIS A C 17
ATOM 15976 O O . HIS A 1 34 ? 18.716 -14.052 10.922 1.00 0.00 34 HIS A O 17
ATOM 15990 N N . THR A 1 35 ? 18.875 -13.493 8.744 1.00 0.00 35 THR A N 17
ATOM 15991 C CA . THR A 1 35 ? 19.368 -14.802 8.339 1.00 0.00 35 THR A CA 17
ATOM 15992 C C . THR A 1 35 ? 20.669 -14.666 7.557 1.00 0.00 35 THR A C 17
ATOM 15993 O O . THR A 1 35 ? 20.841 -13.726 6.778 1.00 0.00 35 THR A O 17
ATOM 16004 N N . ASP A 1 36 ? 21.588 -15.602 7.772 1.00 0.00 36 ASP A N 17
ATOM 16005 C CA . ASP A 1 36 ? 22.873 -15.563 7.086 1.00 0.00 36 ASP A CA 17
ATOM 16006 C C . ASP A 1 36 ? 22.721 -16.048 5.648 1.00 0.00 36 ASP A C 17
ATOM 16007 O O . ASP A 1 36 ? 22.595 -17.247 5.393 1.00 0.00 36 ASP A O 17
ATOM 16016 N N . PHE A 1 37 ? 22.741 -15.105 4.709 1.00 0.00 37 PHE A N 17
ATOM 16017 C CA . PHE A 1 37 ? 22.612 -15.442 3.296 1.00 0.00 37 PHE A CA 17
ATOM 16018 C C . PHE A 1 37 ? 23.878 -15.064 2.536 1.00 0.00 37 PHE A C 17
ATOM 16019 O O . PHE A 1 37 ? 24.219 -13.885 2.427 1.00 0.00 37 PHE A O 17
ATOM 16036 N N . THR A 1 38 ? 24.566 -16.074 2.009 1.00 0.00 38 THR A N 17
ATOM 16037 C CA . THR A 1 38 ? 25.789 -15.834 1.265 1.00 0.00 38 THR A CA 17
ATOM 16038 C C . THR A 1 38 ? 25.750 -16.559 -0.086 1.00 0.00 38 THR A C 17
ATOM 16039 O O . THR A 1 38 ? 25.318 -17.711 -0.162 1.00 0.00 38 THR A O 17
ATOM 16050 N N . PRO A 1 39 ? 26.186 -15.911 -1.136 1.00 0.00 39 PRO A N 17
ATOM 16051 C CA . PRO A 1 39 ? 26.190 -16.499 -2.504 1.00 0.00 39 PRO A CA 17
ATOM 16052 C C . PRO A 1 39 ? 27.276 -17.555 -2.675 1.00 0.00 39 PRO A C 17
ATOM 16053 O O . PRO A 1 39 ? 28.235 -17.603 -1.905 1.00 0.00 39 PRO A O 17
ATOM 16064 N N . SER A 1 40 ? 27.115 -18.398 -3.689 1.00 0.00 40 SER A N 17
ATOM 16065 C CA . SER A 1 40 ? 28.086 -19.449 -3.950 1.00 0.00 40 SER A CA 17
ATOM 16066 C C . SER A 1 40 ? 29.392 -18.852 -4.474 1.00 0.00 40 SER A C 17
ATOM 16067 O O . SER A 1 40 ? 29.421 -17.715 -4.943 1.00 0.00 40 SER A O 17
ATOM 16075 N N . PRO A 1 41 ? 30.464 -19.596 -4.399 1.00 0.00 41 PRO A N 17
ATOM 16076 C CA . PRO A 1 41 ? 31.805 -19.133 -4.874 1.00 0.00 41 PRO A CA 17
ATOM 16077 C C . PRO A 1 41 ? 31.776 -18.682 -6.332 1.00 0.00 41 PRO A C 17
ATOM 16078 O O . PRO A 1 41 ? 32.434 -17.713 -6.707 1.00 0.00 41 PRO A O 17
ATOM 16089 N N . TYR A 1 42 ? 31.004 -19.389 -7.148 1.00 0.00 42 TYR A N 17
ATOM 16090 C CA . TYR A 1 42 ? 30.889 -19.050 -8.563 1.00 0.00 42 TYR A CA 17
ATOM 16091 C C . TYR A 1 42 ? 29.816 -17.980 -8.778 1.00 0.00 42 TYR A C 17
ATOM 16092 O O . TYR A 1 42 ? 29.550 -17.578 -9.911 1.00 0.00 42 TYR A O 17
ATOM 16110 N N . ASP A 1 43 ? 29.205 -17.523 -7.686 1.00 0.00 43 ASP A N 17
ATOM 16111 C CA . ASP A 1 43 ? 28.170 -16.506 -7.769 1.00 0.00 43 ASP A CA 17
ATOM 16112 C C . ASP A 1 43 ? 28.697 -15.170 -7.255 1.00 0.00 43 ASP A C 17
ATOM 16113 O O . ASP A 1 43 ? 28.911 -14.995 -6.055 1.00 0.00 43 ASP A O 17
ATOM 16122 N N . THR A 1 44 ? 28.901 -14.229 -8.170 1.00 0.00 44 THR A N 17
ATOM 16123 C CA . THR A 1 44 ? 29.399 -12.910 -7.799 1.00 0.00 44 THR A CA 17
ATOM 16124 C C . THR A 1 44 ? 28.319 -11.850 -7.992 1.00 0.00 44 THR A C 17
ATOM 16125 O O . THR A 1 44 ? 28.321 -10.817 -7.321 1.00 0.00 44 THR A O 17
ATOM 16136 N N . ASP A 1 45 ? 27.402 -12.108 -8.918 1.00 0.00 45 ASP A N 17
ATOM 16137 C CA . ASP A 1 45 ? 26.324 -11.166 -9.197 1.00 0.00 45 ASP A CA 17
ATOM 16138 C C . ASP A 1 45 ? 25.443 -10.977 -7.967 1.00 0.00 45 ASP A C 17
ATOM 16139 O O . ASP A 1 45 ? 24.998 -9.867 -7.675 1.00 0.00 45 ASP A O 17
ATOM 16148 N N . SER A 1 46 ? 25.200 -12.067 -7.250 1.00 0.00 46 SER A N 17
ATOM 16149 C CA . SER A 1 46 ? 24.375 -12.014 -6.049 1.00 0.00 46 SER A CA 17
ATOM 16150 C C . SER A 1 46 ? 25.097 -11.261 -4.935 1.00 0.00 46 SER A C 17
ATOM 16151 O O . SER A 1 46 ? 26.310 -11.397 -4.768 1.00 0.00 46 SER A O 17
ATOM 16159 N N . LEU A 1 47 ? 24.346 -10.472 -4.173 1.00 0.00 47 LEU A N 17
ATOM 16160 C CA . LEU A 1 47 ? 24.924 -9.709 -3.079 1.00 0.00 47 LEU A CA 17
ATOM 16161 C C . LEU A 1 47 ? 25.044 -10.574 -1.827 1.00 0.00 47 LEU A C 17
ATOM 16162 O O . LEU A 1 47 ? 24.169 -11.391 -1.541 1.00 0.00 47 LEU A O 17
ATOM 16178 N N . LYS A 1 48 ? 26.117 -10.368 -1.067 1.00 0.00 48 LYS A N 17
ATOM 16179 C CA . LYS A 1 48 ? 26.326 -11.117 0.164 1.00 0.00 48 LYS A CA 17
ATOM 16180 C C . LYS A 1 48 ? 25.886 -10.299 1.376 1.00 0.00 48 LYS A C 17
ATOM 16181 O O . LYS A 1 48 ? 26.158 -9.101 1.463 1.00 0.00 48 LYS A O 17
ATOM 16200 N N . ILE A 1 49 ? 25.211 -10.956 2.312 1.00 0.00 49 ILE A N 17
ATOM 16201 C CA . ILE A 1 49 ? 24.748 -10.279 3.521 1.00 0.00 49 ILE A CA 17
ATOM 16202 C C . ILE A 1 49 ? 24.976 -11.151 4.750 1.00 0.00 49 ILE A C 17
ATOM 16203 O O . ILE A 1 49 ? 24.901 -12.376 4.673 1.00 0.00 49 ILE A O 17
ATOM 16219 N N . LYS A 1 50 ? 25.247 -10.510 5.885 1.00 0.00 50 LYS A N 17
ATOM 16220 C CA . LYS A 1 50 ? 25.488 -11.249 7.121 1.00 0.00 50 LYS A CA 17
ATOM 16221 C C . LYS A 1 50 ? 24.453 -10.862 8.171 1.00 0.00 50 LYS A C 17
ATOM 16222 O O . LYS A 1 50 ? 23.871 -9.783 8.111 1.00 0.00 50 LYS A O 17
ATOM 16241 N N . LYS A 1 51 ? 24.223 -11.751 9.131 1.00 0.00 51 LYS A N 17
ATOM 16242 C CA . LYS A 1 51 ? 23.250 -11.480 10.183 1.00 0.00 51 LYS A CA 17
ATOM 16243 C C . LYS A 1 51 ? 23.664 -10.253 10.989 1.00 0.00 51 LYS A C 17
ATOM 16244 O O . LYS A 1 51 ? 24.736 -10.228 11.592 1.00 0.00 51 LYS A O 17
ATOM 16263 N N . GLY A 1 52 ? 22.799 -9.247 11.005 1.00 0.00 52 GLY A N 17
ATOM 16264 C CA . GLY A 1 52 ? 23.077 -8.018 11.742 1.00 0.00 52 GLY A CA 17
ATOM 16265 C C . GLY A 1 52 ? 23.461 -6.886 10.796 1.00 0.00 52 GLY A C 17
ATOM 16266 O O . GLY A 1 52 ? 23.321 -5.708 11.137 1.00 0.00 52 GLY A O 17
ATOM 16270 N N . ASP A 1 53 ? 23.926 -7.242 9.599 1.00 0.00 53 ASP A N 17
ATOM 16271 C CA . ASP A 1 53 ? 24.306 -6.240 8.615 1.00 0.00 53 ASP A CA 17
ATOM 16272 C C . ASP A 1 53 ? 23.089 -5.443 8.151 1.00 0.00 53 ASP A C 17
ATOM 16273 O O . ASP A 1 53 ? 21.977 -5.969 8.083 1.00 0.00 53 ASP A O 17
ATOM 16282 N N . ILE A 1 54 ? 23.310 -4.172 7.831 1.00 0.00 54 ILE A N 17
ATOM 16283 C CA . ILE A 1 54 ? 22.226 -3.310 7.370 1.00 0.00 54 ILE A CA 17
ATOM 16284 C C . ILE A 1 54 ? 22.373 -3.010 5.887 1.00 0.00 54 ILE A C 17
ATOM 16285 O O . ILE A 1 54 ? 23.423 -2.559 5.436 1.00 0.00 54 ILE A O 17
ATOM 16301 N N . ILE A 1 55 ? 21.311 -3.270 5.132 1.00 0.00 55 ILE A N 17
ATOM 16302 C CA . ILE A 1 55 ? 21.326 -3.027 3.694 1.00 0.00 55 ILE A CA 17
ATOM 16303 C C . ILE A 1 55 ? 20.438 -1.843 3.337 1.00 0.00 55 ILE A C 17
ATOM 16304 O O . ILE A 1 55 ? 19.276 -1.782 3.741 1.00 0.00 55 ILE A O 17
ATOM 16320 N N . ASP A 1 56 ? 20.994 -0.901 2.580 1.00 0.00 56 ASP A N 17
ATOM 16321 C CA . ASP A 1 56 ? 20.239 0.284 2.177 1.00 0.00 56 ASP A CA 17
ATOM 16322 C C . ASP A 1 56 ? 19.317 -0.048 1.008 1.00 0.00 56 ASP A C 17
ATOM 16323 O O . ASP A 1 56 ? 19.782 -0.338 -0.094 1.00 0.00 56 ASP A O 17
ATOM 16332 N N . ILE A 1 57 ? 18.010 -0.014 1.260 1.00 0.00 57 ILE A N 17
ATOM 16333 C CA . ILE A 1 57 ? 17.038 -0.325 0.219 1.00 0.00 57 ILE A CA 17
ATOM 16334 C C . ILE A 1 57 ? 17.090 0.717 -0.892 1.00 0.00 57 ILE A C 17
ATOM 16335 O O . ILE A 1 57 ? 16.986 1.917 -0.637 1.00 0.00 57 ILE A O 17
ATOM 16351 N N . ILE A 1 58 ? 17.255 0.250 -2.125 1.00 0.00 58 ILE A N 17
ATOM 16352 C CA . ILE A 1 58 ? 17.320 1.150 -3.268 1.00 0.00 58 ILE A CA 17
ATOM 16353 C C . ILE A 1 58 ? 16.100 0.969 -4.163 1.00 0.00 58 ILE A C 17
ATOM 16354 O O . ILE A 1 58 ? 15.388 1.929 -4.463 1.00 0.00 58 ILE A O 17
ATOM 16370 N N . CYS A 1 59 ? 15.873 -0.267 -4.600 1.00 0.00 59 CYS A N 17
ATOM 16371 C CA . CYS A 1 59 ? 14.741 -0.561 -5.474 1.00 0.00 59 CYS A CA 17
ATOM 16372 C C . CYS A 1 59 ? 14.447 -2.057 -5.492 1.00 0.00 59 CYS A C 17
ATOM 16373 O O . CYS A 1 59 ? 15.338 -2.880 -5.300 1.00 0.00 59 CYS A O 17
ATOM 16381 N N . LYS A 1 60 ? 13.190 -2.407 -5.729 1.00 0.00 60 LYS A N 17
ATOM 16382 C CA . LYS A 1 60 ? 12.796 -3.812 -5.775 1.00 0.00 60 LYS A CA 17
ATOM 16383 C C . LYS A 1 60 ? 12.629 -4.272 -7.220 1.00 0.00 60 LYS A C 17
ATOM 16384 O O . LYS A 1 60 ? 12.382 -3.461 -8.116 1.00 0.00 60 LYS A O 17
ATOM 16403 N N . THR A 1 61 ? 12.761 -5.577 -7.439 1.00 0.00 61 THR A N 17
ATOM 16404 C CA . THR A 1 61 ? 12.623 -6.124 -8.779 1.00 0.00 61 THR A CA 17
ATOM 16405 C C . THR A 1 61 ? 11.340 -6.950 -8.886 1.00 0.00 61 THR A C 17
ATOM 16406 O O . THR A 1 61 ? 10.842 -7.474 -7.888 1.00 0.00 61 THR A O 17
ATOM 16417 N N . PRO A 1 62 ? 10.808 -7.076 -10.071 1.00 0.00 62 PRO A N 17
ATOM 16418 C CA . PRO A 1 62 ? 9.556 -7.854 -10.318 1.00 0.00 62 PRO A CA 17
ATOM 16419 C C . PRO A 1 62 ? 9.697 -9.319 -9.918 1.00 0.00 62 PRO A C 17
ATOM 16420 O O . PRO A 1 62 ? 8.713 -9.976 -9.576 1.00 0.00 62 PRO A O 17
ATOM 16431 N N . MET A 1 63 ? 10.925 -9.821 -9.956 1.00 0.00 63 MET A N 17
ATOM 16432 C CA . MET A 1 63 ? 11.187 -11.208 -9.589 1.00 0.00 63 MET A CA 17
ATOM 16433 C C . MET A 1 63 ? 10.857 -11.443 -8.118 1.00 0.00 63 MET A C 17
ATOM 16434 O O . MET A 1 63 ? 10.336 -12.495 -7.748 1.00 0.00 63 MET A O 17
ATOM 16448 N N . GLY A 1 64 ? 11.166 -10.454 -7.283 1.00 0.00 64 GLY A N 17
ATOM 16449 C CA . GLY A 1 64 ? 10.900 -10.561 -5.853 1.00 0.00 64 GLY A CA 17
ATOM 16450 C C . GLY A 1 64 ? 12.106 -10.112 -5.037 1.00 0.00 64 GLY A C 17
ATOM 16451 O O . GLY A 1 64 ? 11.958 -9.522 -3.969 1.00 0.00 64 GLY A O 17
ATOM 16455 N N . MET A 1 65 ? 13.298 -10.401 -5.544 1.00 0.00 65 MET A N 17
ATOM 16456 C CA . MET A 1 65 ? 14.525 -10.029 -4.848 1.00 0.00 65 MET A CA 17
ATOM 16457 C C . MET A 1 65 ? 14.636 -8.512 -4.728 1.00 0.00 65 MET A C 17
ATOM 16458 O O . MET A 1 65 ? 14.170 -7.774 -5.594 1.00 0.00 65 MET A O 17
ATOM 16472 N N . TRP A 1 66 ? 15.240 -8.054 -3.638 1.00 0.00 66 TRP A N 17
ATOM 16473 C CA . TRP A 1 66 ? 15.398 -6.624 -3.405 1.00 0.00 66 TRP A CA 17
ATOM 16474 C C . TRP A 1 66 ? 16.818 -6.174 -3.732 1.00 0.00 66 TRP A C 17
ATOM 16475 O O . TRP A 1 66 ? 17.765 -6.952 -3.618 1.00 0.00 66 TRP A O 17
ATOM 16496 N N . THR A 1 67 ? 16.956 -4.913 -4.128 1.00 0.00 67 THR A N 17
ATOM 16497 C CA . THR A 1 67 ? 18.262 -4.363 -4.463 1.00 0.00 67 THR A CA 17
ATOM 16498 C C . THR A 1 67 ? 18.640 -3.280 -3.461 1.00 0.00 67 THR A C 17
ATOM 16499 O O . THR A 1 67 ? 17.807 -2.437 -3.098 1.00 0.00 67 THR A O 17
ATOM 16510 N N . GLY A 1 68 ? 19.895 -3.305 -3.015 1.00 0.00 68 GLY A N 17
ATOM 16511 C CA . GLY A 1 68 ? 20.369 -2.321 -2.046 1.00 0.00 68 GLY A CA 17
ATOM 16512 C C . GLY A 1 68 ? 21.878 -2.132 -2.150 1.00 0.00 68 GLY A C 17
ATOM 16513 O O . GLY A 1 68 ? 22.524 -2.687 -3.040 1.00 0.00 68 GLY A O 17
ATOM 16517 N N . MET A 1 69 ? 22.431 -1.340 -1.236 1.00 0.00 69 MET A N 17
ATOM 16518 C CA . MET A 1 69 ? 23.865 -1.073 -1.228 1.00 0.00 69 MET A CA 17
ATOM 16519 C C . MET A 1 69 ? 24.500 -1.581 0.065 1.00 0.00 69 MET A C 17
ATOM 16520 O O . MET A 1 69 ? 23.909 -1.467 1.143 1.00 0.00 69 MET A O 17
ATOM 16534 N N . LEU A 1 70 ? 25.702 -2.137 -0.056 1.00 0.00 70 LEU A N 17
ATOM 16535 C CA . LEU A 1 70 ? 26.417 -2.655 1.097 1.00 0.00 70 LEU A CA 17
ATOM 16536 C C . LEU A 1 70 ? 27.916 -2.398 0.959 1.00 0.00 70 LEU A C 17
ATOM 16537 O O . LEU A 1 70 ? 28.584 -3.010 0.143 1.00 0.00 70 LEU A O 17
ATOM 16553 N N . ASN A 1 71 ? 28.438 -1.508 1.782 1.00 0.00 71 ASN A N 17
ATOM 16554 C CA . ASN A 1 71 ? 29.865 -1.197 1.758 1.00 0.00 71 ASN A CA 17
ATOM 16555 C C . ASN A 1 71 ? 30.283 -0.800 0.344 1.00 0.00 71 ASN A C 17
ATOM 16556 O O . ASN A 1 71 ? 31.208 -1.374 -0.229 1.00 0.00 71 ASN A O 17
ATOM 16567 N N . ASN A 1 72 ? 29.590 0.183 -0.217 1.00 0.00 72 ASN A N 17
ATOM 16568 C CA . ASN A 1 72 ? 29.895 0.644 -1.564 1.00 0.00 72 ASN A CA 17
ATOM 16569 C C . ASN A 1 72 ? 29.740 -0.498 -2.564 1.00 0.00 72 ASN A C 17
ATOM 16570 O O . ASN A 1 72 ? 30.396 -0.517 -3.605 1.00 0.00 72 ASN A O 17
ATOM 16581 N N . LYS A 1 73 ? 28.857 -1.444 -2.245 1.00 0.00 73 LYS A N 17
ATOM 16582 C CA . LYS A 1 73 ? 28.623 -2.577 -3.135 1.00 0.00 73 LYS A CA 17
ATOM 16583 C C . LYS A 1 73 ? 27.125 -2.816 -3.297 1.00 0.00 73 LYS A C 17
ATOM 16584 O O . LYS A 1 73 ? 26.445 -3.209 -2.357 1.00 0.00 73 LYS A O 17
ATOM 16603 N N . VAL A 1 74 ? 26.622 -2.587 -4.502 1.00 0.00 74 VAL A N 17
ATOM 16604 C CA . VAL A 1 74 ? 25.200 -2.778 -4.771 1.00 0.00 74 VAL A CA 17
ATOM 16605 C C . VAL A 1 74 ? 24.953 -4.114 -5.458 1.00 0.00 74 VAL A C 17
ATOM 16606 O O . VAL A 1 74 ? 25.765 -4.567 -6.267 1.00 0.00 74 VAL A O 17
ATOM 16619 N N . GLY A 1 75 ? 23.833 -4.749 -5.121 1.00 0.00 75 GLY A N 17
ATOM 16620 C CA . GLY A 1 75 ? 23.498 -6.041 -5.708 1.00 0.00 75 GLY A CA 17
ATOM 16621 C C . GLY A 1 75 ? 22.112 -6.494 -5.256 1.00 0.00 75 GLY A C 17
ATOM 16622 O O . GLY A 1 75 ? 21.380 -5.744 -4.596 1.00 0.00 75 GLY A O 17
ATOM 16626 N N . ASN A 1 76 ? 21.749 -7.721 -5.627 1.00 0.00 76 ASN A N 17
ATOM 16627 C CA . ASN A 1 76 ? 20.444 -8.265 -5.265 1.00 0.00 76 ASN A CA 17
ATOM 16628 C C . ASN A 1 76 ? 20.570 -9.227 -4.087 1.00 0.00 76 ASN A C 17
ATOM 16629 O O . ASN A 1 76 ? 21.594 -9.888 -3.919 1.00 0.00 76 ASN A O 17
ATOM 16640 N N . PHE A 1 77 ? 19.520 -9.299 -3.279 1.00 0.00 77 PHE A N 17
ATOM 16641 C CA . PHE A 1 77 ? 19.513 -10.182 -2.116 1.00 0.00 77 PHE A CA 17
ATOM 16642 C C . PHE A 1 77 ? 18.104 -10.676 -1.819 1.00 0.00 77 PHE A C 17
ATOM 16643 O O . PHE A 1 77 ? 17.121 -10.093 -2.279 1.00 0.00 77 PHE A O 17
ATOM 16660 N N . LYS A 1 78 ? 18.012 -11.765 -1.063 1.00 0.00 78 LYS A N 17
ATOM 16661 C CA . LYS A 1 78 ? 16.715 -12.337 -0.730 1.00 0.00 78 LYS A CA 17
ATOM 16662 C C . LYS A 1 78 ? 16.091 -11.593 0.447 1.00 0.00 78 LYS A C 17
ATOM 16663 O O . LYS A 1 78 ? 16.606 -11.629 1.564 1.00 0.00 78 LYS A O 17
ATOM 16682 N N . PHE A 1 79 ? 14.981 -10.916 0.185 1.00 0.00 79 PHE A N 17
ATOM 16683 C CA . PHE A 1 79 ? 14.291 -10.165 1.225 1.00 0.00 79 PHE A CA 17
ATOM 16684 C C . PHE A 1 79 ? 13.794 -11.100 2.321 1.00 0.00 79 PHE A C 17
ATOM 16685 O O . PHE A 1 79 ? 13.613 -10.692 3.458 1.00 0.00 79 PHE A O 17
ATOM 16702 N N . ILE A 1 80 ? 13.557 -12.355 1.966 1.00 0.00 80 ILE A N 17
ATOM 16703 C CA . ILE A 1 80 ? 13.066 -13.331 2.934 1.00 0.00 80 ILE A CA 17
ATOM 16704 C C . ILE A 1 80 ? 14.038 -13.476 4.103 1.00 0.00 80 ILE A C 17
ATOM 16705 O O . ILE A 1 80 ? 13.633 -13.768 5.226 1.00 0.00 80 ILE A O 17
ATOM 16721 N N . TYR A 1 81 ? 15.318 -13.271 3.828 1.00 0.00 81 TYR A N 17
ATOM 16722 C CA . TYR A 1 81 ? 16.340 -13.377 4.863 1.00 0.00 81 TYR A CA 17
ATOM 16723 C C . TYR A 1 81 ? 16.625 -12.015 5.494 1.00 0.00 81 TYR A C 17
ATOM 16724 O O . TYR A 1 81 ? 17.530 -11.882 6.325 1.00 0.00 81 TYR A O 17
ATOM 16742 N N . VAL A 1 82 ? 15.848 -11.003 5.099 1.00 0.00 82 VAL A N 17
ATOM 16743 C CA . VAL A 1 82 ? 16.029 -9.665 5.629 1.00 0.00 82 VAL A CA 17
ATOM 16744 C C . VAL A 1 82 ? 14.692 -9.078 6.081 1.00 0.00 82 VAL A C 17
ATOM 16745 O O . VAL A 1 82 ? 13.632 -9.477 5.606 1.00 0.00 82 VAL A O 17
ATOM 16758 N N . ASP A 1 83 ? 14.751 -8.118 6.992 1.00 0.00 83 ASP A N 17
ATOM 16759 C CA . ASP A 1 83 ? 13.540 -7.474 7.488 1.00 0.00 83 ASP A CA 17
ATOM 16760 C C . ASP A 1 83 ? 13.615 -5.965 7.278 1.00 0.00 83 ASP A C 17
ATOM 16761 O O . ASP A 1 83 ? 14.658 -5.359 7.470 1.00 0.00 83 ASP A O 17
ATOM 16770 N N . VAL A 1 84 ? 12.502 -5.364 6.889 1.00 0.00 84 VAL A N 17
ATOM 16771 C CA . VAL A 1 84 ? 12.467 -3.923 6.660 1.00 0.00 84 VAL A CA 17
ATOM 16772 C C . VAL A 1 84 ? 11.997 -3.187 7.915 1.00 0.00 84 VAL A C 17
ATOM 16773 O O . VAL A 1 84 ? 11.122 -3.665 8.640 1.00 0.00 84 VAL A O 17
ATOM 16786 N N . ILE A 1 85 ? 12.585 -2.025 8.165 1.00 0.00 85 ILE A N 17
ATOM 16787 C CA . ILE A 1 85 ? 12.219 -1.229 9.331 1.00 0.00 85 ILE A CA 17
ATOM 16788 C C . ILE A 1 85 ? 11.901 0.206 8.929 1.00 0.00 85 ILE A C 17
ATOM 16789 O O . ILE A 1 85 ? 12.321 0.670 7.871 1.00 0.00 85 ILE A O 17
ATOM 16805 N N . SER A 1 86 ? 11.158 0.903 9.783 1.00 0.00 86 SER A N 17
ATOM 16806 C CA . SER A 1 86 ? 10.792 2.285 9.506 1.00 0.00 86 SER A CA 17
ATOM 16807 C C . SER A 1 86 ? 11.586 3.239 10.394 1.00 0.00 86 SER A C 17
ATOM 16808 O O . SER A 1 86 ? 12.125 2.839 11.426 1.00 0.00 86 SER A O 17
ATOM 16816 N N . GLU A 1 87 ? 11.652 4.502 9.986 1.00 0.00 87 GLU A N 17
ATOM 16817 C CA . GLU A 1 87 ? 12.382 5.504 10.753 1.00 0.00 87 GLU A CA 17
ATOM 16818 C C . GLU A 1 87 ? 11.975 6.909 10.323 1.00 0.00 87 GLU A C 17
ATOM 16819 O O . GLU A 1 87 ? 11.330 7.585 11.107 1.00 0.00 87 GLU A O 17
ATOM 16831 N N . GLY A 1 25 ? 2.220 -0.449 -2.132 1.00 0.00 25 GLY A N 18
ATOM 16832 C CA . GLY A 1 25 ? 3.117 0.195 -3.133 1.00 0.00 25 GLY A CA 18
ATOM 16833 C C . GLY A 1 25 ? 4.565 0.083 -2.667 1.00 0.00 25 GLY A C 18
ATOM 16834 O O . GLY A 1 25 ? 4.858 -0.572 -1.667 1.00 0.00 25 GLY A O 18
ATOM 16837 N N . PRO A 1 26 ? 5.465 0.711 -3.373 1.00 0.00 26 PRO A N 18
ATOM 16838 C CA . PRO A 1 26 ? 6.919 0.689 -3.033 1.00 0.00 26 PRO A CA 18
ATOM 16839 C C . PRO A 1 26 ? 7.222 1.471 -1.758 1.00 0.00 26 PRO A C 18
ATOM 16840 O O . PRO A 1 26 ? 6.552 2.456 -1.450 1.00 0.00 26 PRO A O 18
ATOM 16851 N N . PHE A 1 27 ? 8.233 1.023 -1.020 1.00 0.00 27 PHE A N 18
ATOM 16852 C CA . PHE A 1 27 ? 8.610 1.689 0.223 1.00 0.00 27 PHE A CA 18
ATOM 16853 C C . PHE A 1 27 ? 10.124 1.803 0.328 1.00 0.00 27 PHE A C 18
ATOM 16854 O O . PHE A 1 27 ? 10.845 0.822 0.143 1.00 0.00 27 PHE A O 18
ATOM 16871 N N . CYS A 1 28 ? 10.604 3.002 0.629 1.00 0.00 28 CYS A N 18
ATOM 16872 C CA . CYS A 1 28 ? 12.035 3.222 0.760 1.00 0.00 28 CYS A CA 18
ATOM 16873 C C . CYS A 1 28 ? 12.412 3.373 2.228 1.00 0.00 28 CYS A C 18
ATOM 16874 O O . CYS A 1 28 ? 11.759 4.097 2.979 1.00 0.00 28 CYS A O 18
ATOM 16882 N N . GLY A 1 29 ? 13.470 2.684 2.631 1.00 0.00 29 GLY A N 18
ATOM 16883 C CA . GLY A 1 29 ? 13.927 2.748 4.014 1.00 0.00 29 GLY A CA 18
ATOM 16884 C C . GLY A 1 29 ? 15.212 1.950 4.213 1.00 0.00 29 GLY A C 18
ATOM 16885 O O . GLY A 1 29 ? 16.073 1.906 3.334 1.00 0.00 29 GLY A O 18
ATOM 16889 N N . ARG A 1 30 ? 15.336 1.323 5.377 1.00 0.00 30 ARG A N 18
ATOM 16890 C CA . ARG A 1 30 ? 16.524 0.534 5.683 1.00 0.00 30 ARG A CA 18
ATOM 16891 C C . ARG A 1 30 ? 16.152 -0.926 5.900 1.00 0.00 30 ARG A C 18
ATOM 16892 O O . ARG A 1 30 ? 15.107 -1.228 6.464 1.00 0.00 30 ARG A O 18
ATOM 16913 N N . ALA A 1 31 ? 17.012 -1.828 5.447 1.00 0.00 31 ALA A N 18
ATOM 16914 C CA . ALA A 1 31 ? 16.754 -3.252 5.605 1.00 0.00 31 ALA A CA 18
ATOM 16915 C C . ALA A 1 31 ? 17.815 -3.890 6.493 1.00 0.00 31 ALA A C 18
ATOM 16916 O O . ALA A 1 31 ? 19.002 -3.605 6.360 1.00 0.00 31 ALA A O 18
ATOM 16923 N N . ARG A 1 32 ? 17.380 -4.756 7.401 1.00 0.00 32 ARG A N 18
ATOM 16924 C CA . ARG A 1 32 ? 18.303 -5.430 8.303 1.00 0.00 32 ARG A CA 18
ATOM 16925 C C . ARG A 1 32 ? 18.267 -6.934 8.052 1.00 0.00 32 ARG A C 18
ATOM 16926 O O . ARG A 1 32 ? 17.196 -7.525 7.915 1.00 0.00 32 ARG A O 18
ATOM 16947 N N . VAL A 1 33 ? 19.441 -7.540 7.968 1.00 0.00 33 VAL A N 18
ATOM 16948 C CA . VAL A 1 33 ? 19.534 -8.969 7.702 1.00 0.00 33 VAL A CA 18
ATOM 16949 C C . VAL A 1 33 ? 19.345 -9.785 8.974 1.00 0.00 33 VAL A C 18
ATOM 16950 O O . VAL A 1 33 ? 20.022 -9.558 9.977 1.00 0.00 33 VAL A O 18
ATOM 16963 N N . HIS A 1 34 ? 18.431 -10.749 8.919 1.00 0.00 34 HIS A N 18
ATOM 16964 C CA . HIS A 1 34 ? 18.172 -11.609 10.073 1.00 0.00 34 HIS A CA 18
ATOM 16965 C C . HIS A 1 34 ? 18.671 -13.031 9.832 1.00 0.00 34 HIS A C 18
ATOM 16966 O O . HIS A 1 34 ? 18.824 -13.807 10.777 1.00 0.00 34 HIS A O 18
ATOM 16980 N N . THR A 1 35 ? 18.918 -13.376 8.571 1.00 0.00 35 THR A N 18
ATOM 16981 C CA . THR A 1 35 ? 19.388 -14.714 8.240 1.00 0.00 35 THR A CA 18
ATOM 16982 C C . THR A 1 35 ? 20.741 -14.638 7.550 1.00 0.00 35 THR A C 18
ATOM 16983 O O . THR A 1 35 ? 21.235 -13.554 7.248 1.00 0.00 35 THR A O 18
ATOM 16994 N N . ASP A 1 36 ? 21.339 -15.792 7.310 1.00 0.00 36 ASP A N 18
ATOM 16995 C CA . ASP A 1 36 ? 22.643 -15.834 6.657 1.00 0.00 36 ASP A CA 18
ATOM 16996 C C . ASP A 1 36 ? 22.498 -16.188 5.178 1.00 0.00 36 ASP A C 18
ATOM 16997 O O . ASP A 1 36 ? 22.214 -17.337 4.838 1.00 0.00 36 ASP A O 18
ATOM 17006 N N . PHE A 1 37 ? 22.709 -15.202 4.302 1.00 0.00 37 PHE A N 18
ATOM 17007 C CA . PHE A 1 37 ? 22.613 -15.444 2.862 1.00 0.00 37 PHE A CA 18
ATOM 17008 C C . PHE A 1 37 ? 23.963 -15.181 2.201 1.00 0.00 37 PHE A C 18
ATOM 17009 O O . PHE A 1 37 ? 24.405 -14.036 2.098 1.00 0.00 37 PHE A O 18
ATOM 17026 N N . THR A 1 38 ? 24.618 -16.247 1.745 1.00 0.00 38 THR A N 18
ATOM 17027 C CA . THR A 1 38 ? 25.915 -16.102 1.100 1.00 0.00 38 THR A CA 18
ATOM 17028 C C . THR A 1 38 ? 25.934 -16.821 -0.258 1.00 0.00 38 THR A C 18
ATOM 17029 O O . THR A 1 38 ? 25.589 -18.001 -0.333 1.00 0.00 38 THR A O 18
ATOM 17040 N N . PRO A 1 39 ? 26.333 -16.154 -1.320 1.00 0.00 39 PRO A N 18
ATOM 17041 C CA . PRO A 1 39 ? 26.393 -16.769 -2.675 1.00 0.00 39 PRO A CA 18
ATOM 17042 C C . PRO A 1 39 ? 27.572 -17.726 -2.821 1.00 0.00 39 PRO A C 18
ATOM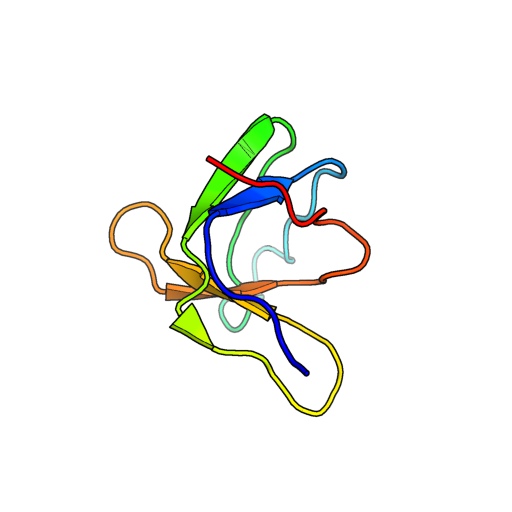 17043 O O . PRO A 1 39 ? 28.503 -17.707 -2.014 1.00 0.00 39 PRO A O 18
ATOM 17054 N N . SER A 1 40 ? 27.522 -18.561 -3.854 1.00 0.00 40 SER A N 18
ATOM 17055 C CA . SER A 1 40 ? 28.586 -19.524 -4.104 1.00 0.00 40 SER A CA 18
ATOM 17056 C C . SER A 1 40 ? 29.855 -18.812 -4.578 1.00 0.00 40 SER A C 18
ATOM 17057 O O . SER A 1 40 ? 29.794 -17.685 -5.066 1.00 0.00 40 SER A O 18
ATOM 17065 N N . PRO A 1 41 ? 30.997 -19.440 -4.439 1.00 0.00 41 PRO A N 18
ATOM 17066 C CA . PRO A 1 41 ? 32.304 -18.843 -4.865 1.00 0.00 41 PRO A CA 18
ATOM 17067 C C . PRO A 1 41 ? 32.285 -18.400 -6.327 1.00 0.00 41 PRO A C 18
ATOM 17068 O O . PRO A 1 41 ? 32.898 -17.395 -6.689 1.00 0.00 41 PRO A O 18
ATOM 17079 N N . TYR A 1 42 ? 31.573 -19.157 -7.158 1.00 0.00 42 TYR A N 18
ATOM 17080 C CA . TYR A 1 42 ? 31.471 -18.838 -8.582 1.00 0.00 42 TYR A CA 18
ATOM 17081 C C . TYR A 1 42 ? 30.269 -17.929 -8.862 1.00 0.00 42 TYR A C 18
ATOM 17082 O O . TYR A 1 42 ? 29.976 -17.617 -10.016 1.00 0.00 42 TYR A O 18
ATOM 17100 N N . ASP A 1 43 ? 29.579 -17.512 -7.803 1.00 0.00 43 ASP A N 18
ATOM 17101 C CA . ASP A 1 43 ? 28.415 -16.644 -7.948 1.00 0.00 43 ASP A CA 18
ATOM 17102 C C . ASP A 1 43 ? 28.738 -15.235 -7.455 1.00 0.00 43 ASP A C 18
ATOM 17103 O O . ASP A 1 43 ? 28.928 -15.016 -6.259 1.00 0.00 43 ASP A O 18
ATOM 17112 N N . THR A 1 44 ? 28.791 -14.284 -8.381 1.00 0.00 44 THR A N 18
ATOM 17113 C CA . THR A 1 44 ? 29.081 -12.900 -8.020 1.00 0.00 44 THR A CA 18
ATOM 17114 C C . THR A 1 44 ? 27.862 -12.012 -8.260 1.00 0.00 44 THR A C 18
ATOM 17115 O O . THR A 1 44 ? 27.759 -10.918 -7.705 1.00 0.00 44 THR A O 18
ATOM 17126 N N . ASP A 1 45 ? 26.941 -12.492 -9.091 1.00 0.00 45 ASP A N 18
ATOM 17127 C CA . ASP A 1 45 ? 25.735 -11.733 -9.400 1.00 0.00 45 ASP A CA 18
ATOM 17128 C C . ASP A 1 45 ? 24.906 -11.504 -8.141 1.00 0.00 45 ASP A C 18
ATOM 17129 O O . ASP A 1 45 ? 24.333 -10.433 -7.948 1.00 0.00 45 ASP A O 18
ATOM 17138 N N . SER A 1 46 ? 24.853 -12.519 -7.286 1.00 0.00 46 SER A N 18
ATOM 17139 C CA . SER A 1 46 ? 24.096 -12.421 -6.043 1.00 0.00 46 SER A CA 18
ATOM 17140 C C . SER A 1 46 ? 24.895 -11.666 -4.983 1.00 0.00 46 SER A C 18
ATOM 17141 O O . SER A 1 46 ? 26.119 -11.784 -4.914 1.00 0.00 46 SER A O 18
ATOM 17149 N N . LEU A 1 47 ? 24.198 -10.884 -4.163 1.00 0.00 47 LEU A N 18
ATOM 17150 C CA . LEU A 1 47 ? 24.855 -10.109 -3.118 1.00 0.00 47 LEU A CA 18
ATOM 17151 C C . LEU A 1 47 ? 25.120 -10.975 -1.889 1.00 0.00 47 LEU A C 18
ATOM 17152 O O . LEU A 1 47 ? 24.310 -11.832 -1.534 1.00 0.00 47 LEU A O 18
ATOM 17168 N N . LYS A 1 48 ? 26.249 -10.729 -1.233 1.00 0.00 48 LYS A N 18
ATOM 17169 C CA . LYS A 1 48 ? 26.604 -11.478 -0.026 1.00 0.00 48 LYS A CA 18
ATOM 17170 C C . LYS A 1 48 ? 26.240 -10.684 1.226 1.00 0.00 48 LYS A C 18
ATOM 17171 O O . LYS A 1 48 ? 26.749 -9.585 1.442 1.00 0.00 48 LYS A O 18
ATOM 17190 N N . ILE A 1 49 ? 25.349 -11.240 2.043 1.00 0.00 49 ILE A N 18
ATOM 17191 C CA . ILE A 1 49 ? 24.930 -10.559 3.263 1.00 0.00 49 ILE A CA 18
ATOM 17192 C C . ILE A 1 49 ? 24.786 -11.549 4.419 1.00 0.00 49 ILE A C 18
ATOM 17193 O O . ILE A 1 49 ? 24.612 -12.752 4.211 1.00 0.00 49 ILE A O 18
ATOM 17209 N N . LYS A 1 50 ? 24.851 -11.039 5.642 1.00 0.00 50 LYS A N 18
ATOM 17210 C CA . LYS A 1 50 ? 24.726 -11.891 6.819 1.00 0.00 50 LYS A CA 18
ATOM 17211 C C . LYS A 1 50 ? 23.965 -11.172 7.925 1.00 0.00 50 LYS A C 18
ATOM 17212 O O . LYS A 1 50 ? 23.786 -9.954 7.884 1.00 0.00 50 LYS A O 18
ATOM 17231 N N . LYS A 1 51 ? 23.510 -11.936 8.911 1.00 0.00 51 LYS A N 18
ATOM 17232 C CA . LYS A 1 51 ? 22.762 -11.362 10.020 1.00 0.00 51 LYS A CA 18
ATOM 17233 C C . LYS A 1 51 ? 23.605 -10.337 10.773 1.00 0.00 51 LYS A C 18
ATOM 17234 O O . LYS A 1 51 ? 24.741 -10.612 11.162 1.00 0.00 51 LYS A O 18
ATOM 17253 N N . GLY A 1 52 ? 23.035 -9.153 10.972 1.00 0.00 52 GLY A N 18
ATOM 17254 C CA . GLY A 1 52 ? 23.729 -8.081 11.677 1.00 0.00 52 GLY A CA 18
ATOM 17255 C C . GLY A 1 52 ? 24.113 -6.949 10.728 1.00 0.00 52 GLY A C 18
ATOM 17256 O O . GLY A 1 52 ? 24.343 -5.820 11.162 1.00 0.00 52 GLY A O 18
ATOM 17260 N N . ASP A 1 53 ? 24.166 -7.248 9.434 1.00 0.00 53 ASP A N 18
ATOM 17261 C CA . ASP A 1 53 ? 24.508 -6.232 8.444 1.00 0.00 53 ASP A CA 18
ATOM 17262 C C . ASP A 1 53 ? 23.265 -5.444 8.035 1.00 0.00 53 ASP A C 18
ATOM 17263 O O . ASP A 1 53 ? 22.157 -5.980 8.001 1.00 0.00 53 ASP A O 18
ATOM 17272 N N . ILE A 1 54 ? 23.457 -4.166 7.722 1.00 0.00 54 ILE A N 18
ATOM 17273 C CA . ILE A 1 54 ? 22.346 -3.313 7.315 1.00 0.00 54 ILE A CA 18
ATOM 17274 C C . ILE A 1 54 ? 22.489 -2.921 5.846 1.00 0.00 54 ILE A C 18
ATOM 17275 O O . ILE A 1 54 ? 23.546 -2.465 5.413 1.00 0.00 54 ILE A O 18
ATOM 17291 N N . ILE A 1 55 ? 21.416 -3.121 5.088 1.00 0.00 55 ILE A N 18
ATOM 17292 C CA . ILE A 1 55 ? 21.416 -2.808 3.665 1.00 0.00 55 ILE A CA 18
ATOM 17293 C C . ILE A 1 55 ? 20.482 -1.643 3.369 1.00 0.00 55 ILE A C 18
ATOM 17294 O O . ILE A 1 55 ? 19.313 -1.657 3.755 1.00 0.00 55 ILE A O 18
ATOM 17310 N N . ASP A 1 56 ? 21.000 -0.638 2.678 1.00 0.00 56 ASP A N 18
ATOM 17311 C CA . ASP A 1 56 ? 20.194 0.522 2.332 1.00 0.00 56 ASP A CA 18
ATOM 17312 C C . ASP A 1 56 ? 19.299 0.195 1.142 1.00 0.00 56 ASP A C 18
ATOM 17313 O O . ASP A 1 56 ? 19.785 -0.245 0.101 1.00 0.00 56 ASP A O 18
ATOM 17322 N N . ILE A 1 57 ? 17.993 0.394 1.305 1.00 0.00 57 ILE A N 18
ATOM 17323 C CA . ILE A 1 57 ? 17.050 0.096 0.234 1.00 0.00 57 ILE A CA 18
ATOM 17324 C C . ILE A 1 57 ? 17.197 1.101 -0.900 1.00 0.00 57 ILE A C 18
ATOM 17325 O O . ILE A 1 57 ? 17.074 2.309 -0.694 1.00 0.00 57 ILE A O 18
ATOM 17341 N N . ILE A 1 58 ? 17.457 0.591 -2.099 1.00 0.00 58 ILE A N 18
ATOM 17342 C CA . ILE A 1 58 ? 17.616 1.449 -3.264 1.00 0.00 58 ILE A CA 18
ATOM 17343 C C . ILE A 1 58 ? 16.396 1.346 -4.170 1.00 0.00 58 ILE A C 18
ATOM 17344 O O . ILE A 1 58 ? 15.811 2.359 -4.556 1.00 0.00 58 ILE A O 18
ATOM 17360 N N . CYS A 1 59 ? 16.017 0.120 -4.511 1.00 0.00 59 CYS A N 18
ATOM 17361 C CA . CYS A 1 59 ? 14.865 -0.088 -5.380 1.00 0.00 59 CYS A CA 18
ATOM 17362 C C . CYS A 1 59 ? 14.452 -1.556 -5.397 1.00 0.00 59 CYS A C 18
ATOM 17363 O O . CYS A 1 59 ? 15.263 -2.444 -5.153 1.00 0.00 59 CYS A O 18
ATOM 17371 N N . LYS A 1 60 ? 13.185 -1.809 -5.693 1.00 0.00 60 LYS A N 18
ATOM 17372 C CA . LYS A 1 60 ? 12.695 -3.183 -5.751 1.00 0.00 60 LYS A CA 18
ATOM 17373 C C . LYS A 1 60 ? 12.853 -3.736 -7.163 1.00 0.00 60 LYS A C 18
ATOM 17374 O O . LYS A 1 60 ? 12.561 -3.047 -8.142 1.00 0.00 60 LYS A O 18
ATOM 17393 N N . THR A 1 61 ? 13.329 -4.977 -7.263 1.00 0.00 61 THR A N 18
ATOM 17394 C CA . THR A 1 61 ? 13.535 -5.601 -8.566 1.00 0.00 61 THR A CA 18
ATOM 17395 C C . THR A 1 61 ? 12.759 -6.920 -8.669 1.00 0.00 61 THR A C 18
ATOM 17396 O O . THR A 1 61 ? 12.579 -7.612 -7.663 1.00 0.00 61 THR A O 18
ATOM 17407 N N . PRO A 1 62 ? 12.295 -7.281 -9.852 1.00 0.00 62 PRO A N 18
ATOM 17408 C CA . PRO A 1 62 ? 11.532 -8.547 -10.060 1.00 0.00 62 PRO A CA 18
ATOM 17409 C C . PRO A 1 62 ? 12.274 -9.763 -9.509 1.00 0.00 62 PRO A C 18
ATOM 17410 O O . PRO A 1 62 ? 13.265 -9.630 -8.795 1.00 0.00 62 PRO A O 18
ATOM 17421 N N . MET A 1 63 ? 11.772 -10.947 -9.838 1.00 0.00 63 MET A N 18
ATOM 17422 C CA . MET A 1 63 ? 12.374 -12.189 -9.364 1.00 0.00 63 MET A CA 18
ATOM 17423 C C . MET A 1 63 ? 12.283 -12.277 -7.844 1.00 0.00 63 MET A C 18
ATOM 17424 O O . MET A 1 63 ? 12.966 -13.089 -7.220 1.00 0.00 63 MET A O 18
ATOM 17438 N N . GLY A 1 64 ? 11.429 -11.444 -7.250 1.00 0.00 64 GLY A N 18
ATOM 17439 C CA . GLY A 1 64 ? 11.260 -11.457 -5.807 1.00 0.00 64 GLY A CA 18
ATOM 17440 C C . GLY A 1 64 ? 12.546 -11.057 -5.099 1.00 0.00 64 GLY A C 18
ATOM 17441 O O . GLY A 1 64 ? 12.879 -11.616 -4.054 1.00 0.00 64 GLY A O 18
ATOM 17445 N N . MET A 1 65 ? 13.278 -10.103 -5.669 1.00 0.00 65 MET A N 18
ATOM 17446 C CA . MET A 1 65 ? 14.532 -9.673 -5.062 1.00 0.00 65 MET A CA 18
ATOM 17447 C C . MET A 1 65 ? 14.560 -8.162 -4.854 1.00 0.00 65 MET A C 18
ATOM 17448 O O . MET A 1 65 ? 13.928 -7.410 -5.588 1.00 0.00 65 MET A O 18
ATOM 17462 N N . TRP A 1 66 ? 15.289 -7.728 -3.836 1.00 0.00 66 TRP A N 18
ATOM 17463 C CA . TRP A 1 66 ? 15.404 -6.306 -3.536 1.00 0.00 66 TRP A CA 18
ATOM 17464 C C . TRP A 1 66 ? 16.815 -5.807 -3.831 1.00 0.00 66 TRP A C 18
ATOM 17465 O O . TRP A 1 66 ? 17.789 -6.545 -3.684 1.00 0.00 66 TRP A O 18
ATOM 17486 N N . THR A 1 67 ? 16.917 -4.545 -4.243 1.00 0.00 67 THR A N 18
ATOM 17487 C CA . THR A 1 67 ? 18.210 -3.946 -4.552 1.00 0.00 67 THR A CA 18
ATOM 17488 C C . THR A 1 67 ? 18.611 -2.999 -3.431 1.00 0.00 67 THR A C 18
ATOM 17489 O O . THR A 1 67 ? 17.812 -2.160 -3.001 1.00 0.00 67 THR A O 18
ATOM 17500 N N . GLY A 1 68 ? 19.845 -3.139 -2.959 1.00 0.00 68 GLY A N 18
ATOM 17501 C CA . GLY A 1 68 ? 20.339 -2.296 -1.877 1.00 0.00 68 GLY A CA 18
ATOM 17502 C C . GLY A 1 68 ? 21.858 -2.207 -1.901 1.00 0.00 68 GLY A C 18
ATOM 17503 O O . GLY A 1 68 ? 22.509 -2.740 -2.802 1.00 0.00 68 GLY A O 18
ATOM 17507 N N . MET A 1 69 ? 22.418 -1.521 -0.912 1.00 0.00 69 MET A N 18
ATOM 17508 C CA . MET A 1 69 ? 23.863 -1.356 -0.830 1.00 0.00 69 MET A CA 18
ATOM 17509 C C . MET A 1 69 ? 24.392 -1.893 0.498 1.00 0.00 69 MET A C 18
ATOM 17510 O O . MET A 1 69 ? 23.785 -1.684 1.548 1.00 0.00 69 MET A O 18
ATOM 17524 N N . LEU A 1 70 ? 25.521 -2.586 0.436 1.00 0.00 70 LEU A N 18
ATOM 17525 C CA . LEU A 1 70 ? 26.132 -3.152 1.629 1.00 0.00 70 LEU A CA 18
ATOM 17526 C C . LEU A 1 70 ? 27.654 -3.089 1.522 1.00 0.00 70 LEU A C 18
ATOM 17527 O O . LEU A 1 70 ? 28.241 -3.637 0.589 1.00 0.00 70 LEU A O 18
ATOM 17543 N N . ASN A 1 71 ? 28.290 -2.418 2.478 1.00 0.00 71 ASN A N 18
ATOM 17544 C CA . ASN A 1 71 ? 29.746 -2.294 2.475 1.00 0.00 71 ASN A CA 18
ATOM 17545 C C . ASN A 1 71 ? 30.225 -1.751 1.134 1.00 0.00 71 ASN A C 18
ATOM 17546 O O . ASN A 1 71 ? 31.139 -2.310 0.529 1.00 0.00 71 ASN A O 18
ATOM 17557 N N . ASN A 1 72 ? 29.600 -0.677 0.661 1.00 0.00 72 ASN A N 18
ATOM 17558 C CA . ASN A 1 72 ? 29.975 -0.086 -0.617 1.00 0.00 72 ASN A CA 18
ATOM 17559 C C . ASN A 1 72 ? 29.806 -1.102 -1.741 1.00 0.00 72 ASN A C 18
ATOM 17560 O O . ASN A 1 72 ? 30.518 -1.054 -2.744 1.00 0.00 72 ASN A O 18
ATOM 17571 N N . LYS A 1 73 ? 28.857 -2.017 -1.569 1.00 0.00 73 LYS A N 18
ATOM 17572 C CA . LYS A 1 73 ? 28.604 -3.035 -2.581 1.00 0.00 73 LYS A CA 18
ATOM 17573 C C . LYS A 1 73 ? 27.112 -3.095 -2.895 1.00 0.00 73 LYS A C 18
ATOM 17574 O O . LYS A 1 73 ? 26.307 -3.455 -2.041 1.00 0.00 73 LYS A O 18
ATOM 17593 N N . VAL A 1 74 ? 26.744 -2.747 -4.122 1.00 0.00 74 VAL A N 18
ATOM 17594 C CA . VAL A 1 74 ? 25.339 -2.771 -4.518 1.00 0.00 74 VAL A CA 18
ATOM 17595 C C . VAL A 1 74 ? 25.007 -4.073 -5.236 1.00 0.00 74 VAL A C 18
ATOM 17596 O O . VAL A 1 74 ? 25.668 -4.442 -6.206 1.00 0.00 74 VAL A O 18
ATOM 17609 N N . GLY A 1 75 ? 23.986 -4.771 -4.747 1.00 0.00 75 GLY A N 18
ATOM 17610 C CA . GLY A 1 75 ? 23.588 -6.037 -5.349 1.00 0.00 75 GLY A CA 18
ATOM 17611 C C . GLY A 1 75 ? 22.155 -6.400 -4.964 1.00 0.00 75 GLY A C 18
ATOM 17612 O O . GLY A 1 75 ? 21.485 -5.657 -4.244 1.00 0.00 75 GLY A O 18
ATOM 17616 N N . ASN A 1 76 ? 21.692 -7.546 -5.458 1.00 0.00 76 ASN A N 18
ATOM 17617 C CA . ASN A 1 76 ? 20.339 -7.999 -5.169 1.00 0.00 76 ASN A CA 18
ATOM 17618 C C . ASN A 1 76 ? 20.338 -9.029 -4.043 1.00 0.00 76 ASN A C 18
ATOM 17619 O O . ASN A 1 76 ? 21.299 -9.781 -3.869 1.00 0.00 76 ASN A O 18
ATOM 17630 N N . PHE A 1 77 ? 19.249 -9.057 -3.283 1.00 0.00 77 PHE A N 18
ATOM 17631 C CA . PHE A 1 77 ? 19.117 -9.998 -2.176 1.00 0.00 77 PHE A CA 18
ATOM 17632 C C . PHE A 1 77 ? 17.650 -10.324 -1.918 1.00 0.00 77 PHE A C 18
ATOM 17633 O O . PHE A 1 77 ? 16.761 -9.571 -2.308 1.00 0.00 77 PHE A O 18
ATOM 17650 N N . LYS A 1 78 ? 17.403 -11.451 -1.259 1.00 0.00 78 LYS A N 18
ATOM 17651 C CA . LYS A 1 78 ? 16.036 -11.864 -0.960 1.00 0.00 78 LYS A CA 18
ATOM 17652 C C . LYS A 1 78 ? 15.486 -11.093 0.235 1.00 0.00 78 LYS A C 18
ATOM 17653 O O . LYS A 1 78 ? 15.989 -11.215 1.350 1.00 0.00 78 LYS A O 18
ATOM 17672 N N . PHE A 1 79 ? 14.446 -10.303 -0.005 1.00 0.00 79 PHE A N 18
ATOM 17673 C CA . PHE A 1 79 ? 13.834 -9.520 1.065 1.00 0.00 79 PHE A CA 18
ATOM 17674 C C . PHE A 1 79 ? 13.280 -10.436 2.152 1.00 0.00 79 PHE A C 18
ATOM 17675 O O . PHE A 1 79 ? 13.156 -10.034 3.307 1.00 0.00 79 PHE A O 18
ATOM 17692 N N . ILE A 1 80 ? 12.955 -11.672 1.783 1.00 0.00 80 ILE A N 18
ATOM 17693 C CA . ILE A 1 80 ? 12.424 -12.630 2.747 1.00 0.00 80 ILE A CA 18
ATOM 17694 C C . ILE A 1 80 ? 13.449 -12.918 3.849 1.00 0.00 80 ILE A C 18
ATOM 17695 O O . ILE A 1 80 ? 13.094 -13.372 4.936 1.00 0.00 80 ILE A O 18
ATOM 17711 N N . TYR A 1 81 ? 14.719 -12.630 3.563 1.00 0.00 81 TYR A N 18
ATOM 17712 C CA . TYR A 1 81 ? 15.792 -12.836 4.532 1.00 0.00 81 TYR A CA 18
ATOM 17713 C C . TYR A 1 81 ? 16.173 -11.515 5.212 1.00 0.00 81 TYR A C 18
ATOM 17714 O O . TYR A 1 81 ? 17.109 -11.466 6.014 1.00 0.00 81 TYR A O 18
ATOM 17732 N N . VAL A 1 82 ? 15.446 -10.445 4.885 1.00 0.00 82 VAL A N 18
ATOM 17733 C CA . VAL A 1 82 ? 15.722 -9.138 5.459 1.00 0.00 82 VAL A CA 18
ATOM 17734 C C . VAL A 1 82 ? 14.428 -8.494 5.960 1.00 0.00 82 VAL A C 18
ATOM 17735 O O . VAL A 1 82 ? 13.336 -8.838 5.509 1.00 0.00 82 VAL A O 18
ATOM 17748 N N . ASP A 1 83 ? 14.562 -7.559 6.890 1.00 0.00 83 ASP A N 18
ATOM 17749 C CA . ASP A 1 83 ? 13.404 -6.866 7.444 1.00 0.00 83 ASP A CA 18
ATOM 17750 C C . ASP A 1 83 ? 13.528 -5.370 7.177 1.00 0.00 83 ASP A C 18
ATOM 17751 O O . ASP A 1 83 ? 14.580 -4.783 7.409 1.00 0.00 83 ASP A O 18
ATOM 17760 N N . VAL A 1 84 ? 12.453 -4.753 6.699 1.00 0.00 84 VAL A N 18
ATOM 17761 C CA . VAL A 1 84 ? 12.481 -3.322 6.422 1.00 0.00 84 VAL A CA 18
ATOM 17762 C C . VAL A 1 84 ? 12.097 -2.531 7.672 1.00 0.00 84 VAL A C 18
ATOM 17763 O O . VAL A 1 84 ? 11.171 -2.898 8.395 1.00 0.00 84 VAL A O 18
ATOM 17776 N N . ILE A 1 85 ? 12.825 -1.448 7.922 1.00 0.00 85 ILE A N 18
ATOM 17777 C CA . ILE A 1 85 ? 12.571 -0.605 9.082 1.00 0.00 85 ILE A CA 18
ATOM 17778 C C . ILE A 1 85 ? 12.465 0.862 8.672 1.00 0.00 85 ILE A C 18
ATOM 17779 O O . ILE A 1 85 ? 12.956 1.261 7.615 1.00 0.00 85 ILE A O 18
ATOM 17795 N N . SER A 1 86 ? 11.820 1.663 9.518 1.00 0.00 86 SER A N 18
ATOM 17796 C CA . SER A 1 86 ? 11.658 3.084 9.235 1.00 0.00 86 SER A CA 18
ATOM 17797 C C . SER A 1 86 ? 12.460 3.922 10.228 1.00 0.00 86 SER A C 18
ATOM 17798 O O . SER A 1 86 ? 12.567 3.574 11.404 1.00 0.00 86 SER A O 18
ATOM 17806 N N . GLU A 1 87 ? 13.019 5.027 9.747 1.00 0.00 87 GLU A N 18
ATOM 17807 C CA . GLU A 1 87 ? 13.807 5.911 10.598 1.00 0.00 87 GLU A CA 18
ATOM 17808 C C . GLU A 1 87 ? 13.618 7.365 10.180 1.00 0.00 87 GLU A C 18
ATOM 17809 O O . GLU A 1 87 ? 12.513 7.861 10.318 1.00 0.00 87 GLU A O 18
ATOM 17821 N N . GLY A 1 25 ? 4.100 2.159 -5.598 1.00 0.00 25 GLY A N 19
ATOM 17822 C CA . GLY A 1 25 ? 4.654 3.199 -4.685 1.00 0.00 25 GLY A CA 19
ATOM 17823 C C . GLY A 1 25 ? 5.843 2.625 -3.926 1.00 0.00 25 GLY A C 19
ATOM 17824 O O . GLY A 1 25 ? 5.742 2.296 -2.744 1.00 0.00 25 GLY A O 19
ATOM 17827 N N . PRO A 1 26 ? 6.962 2.500 -4.584 1.00 0.00 26 PRO A N 19
ATOM 17828 C CA . PRO A 1 26 ? 8.208 1.952 -3.969 1.00 0.00 26 PRO A CA 19
ATOM 17829 C C . PRO A 1 26 ? 8.658 2.769 -2.760 1.00 0.00 26 PRO A C 19
ATOM 17830 O O . PRO A 1 26 ? 8.490 3.988 -2.724 1.00 0.00 26 PRO A O 19
ATOM 17841 N N . PHE A 1 27 ? 9.227 2.087 -1.771 1.00 0.00 27 PHE A N 19
ATOM 17842 C CA . PHE A 1 27 ? 9.694 2.759 -0.564 1.00 0.00 27 PHE A CA 19
ATOM 17843 C C . PHE A 1 27 ? 11.194 2.554 -0.382 1.00 0.00 27 PHE A C 19
ATOM 17844 O O . PHE A 1 27 ? 11.742 1.524 -0.774 1.00 0.00 27 PHE A O 19
ATOM 17861 N N . CYS A 1 28 ? 11.856 3.546 0.207 1.00 0.00 28 CYS A N 19
ATOM 17862 C CA . CYS A 1 28 ? 13.295 3.464 0.426 1.00 0.00 28 CYS A CA 19
ATOM 17863 C C . CYS A 1 28 ? 13.626 3.677 1.900 1.00 0.00 28 CYS A C 19
ATOM 17864 O O . CYS A 1 28 ? 12.916 4.391 2.610 1.00 0.00 28 CYS A O 19
ATOM 17872 N N . GLY A 1 29 ? 14.699 3.043 2.357 1.00 0.00 29 GLY A N 19
ATOM 17873 C CA . GLY A 1 29 ? 15.107 3.159 3.752 1.00 0.00 29 GLY A CA 19
ATOM 17874 C C . GLY A 1 29 ? 16.224 2.173 4.077 1.00 0.00 29 GLY A C 19
ATOM 17875 O O . GLY A 1 29 ? 17.047 1.847 3.220 1.00 0.00 29 GLY A O 19
ATOM 17879 N N . ARG A 1 30 ? 16.246 1.697 5.319 1.00 0.00 30 ARG A N 19
ATOM 17880 C CA . ARG A 1 30 ? 17.264 0.744 5.743 1.00 0.00 30 ARG A CA 19
ATOM 17881 C C . ARG A 1 30 ? 16.633 -0.613 6.042 1.00 0.00 30 ARG A C 19
ATOM 17882 O O . ARG A 1 30 ? 15.532 -0.693 6.587 1.00 0.00 30 ARG A O 19
ATOM 17903 N N . ALA A 1 31 ? 17.337 -1.681 5.680 1.00 0.00 31 ALA A N 19
ATOM 17904 C CA . ALA A 1 31 ? 16.835 -3.030 5.912 1.00 0.00 31 ALA A CA 19
ATOM 17905 C C . ALA A 1 31 ? 17.761 -3.794 6.854 1.00 0.00 31 ALA A C 19
ATOM 17906 O O . ALA A 1 31 ? 18.975 -3.824 6.655 1.00 0.00 31 ALA A O 19
ATOM 17913 N N . ARG A 1 32 ? 17.177 -4.417 7.875 1.00 0.00 32 ARG A N 19
ATOM 17914 C CA . ARG A 1 32 ? 17.959 -5.184 8.834 1.00 0.00 32 ARG A CA 19
ATOM 17915 C C . ARG A 1 32 ? 17.940 -6.668 8.477 1.00 0.00 32 ARG A C 19
ATOM 17916 O O . ARG A 1 32 ? 16.878 -7.284 8.399 1.00 0.00 32 ARG A O 19
ATOM 17937 N N . VAL A 1 33 ? 19.124 -7.233 8.259 1.00 0.00 33 VAL A N 19
ATOM 17938 C CA . VAL A 1 33 ? 19.232 -8.644 7.908 1.00 0.00 33 VAL A CA 19
ATOM 17939 C C . VAL A 1 33 ? 19.183 -9.511 9.161 1.00 0.00 33 VAL A C 19
ATOM 17940 O O . VAL A 1 33 ? 19.922 -9.282 10.116 1.00 0.00 33 VAL A O 19
ATOM 17953 N N . HIS A 1 34 ? 18.312 -10.515 9.144 1.00 0.00 34 HIS A N 19
ATOM 17954 C CA . HIS A 1 34 ? 18.182 -11.420 10.279 1.00 0.00 34 HIS A CA 19
ATOM 17955 C C . HIS A 1 34 ? 18.654 -12.826 9.914 1.00 0.00 34 HIS A C 19
ATOM 17956 O O . HIS A 1 34 ? 18.471 -13.771 10.681 1.00 0.00 34 HIS A O 19
ATOM 17970 N N . THR A 1 35 ? 19.255 -12.959 8.733 1.00 0.00 35 THR A N 19
ATOM 17971 C CA . THR A 1 35 ? 19.740 -14.251 8.274 1.00 0.00 35 THR A CA 19
ATOM 17972 C C . THR A 1 35 ? 21.119 -14.115 7.637 1.00 0.00 35 THR A C 19
ATOM 17973 O O . THR A 1 35 ? 21.572 -13.015 7.345 1.00 0.00 35 THR A O 19
ATOM 17984 N N . ASP A 1 36 ? 21.783 -15.243 7.424 1.00 0.00 36 ASP A N 19
ATOM 17985 C CA . ASP A 1 36 ? 23.108 -15.232 6.816 1.00 0.00 36 ASP A CA 19
ATOM 17986 C C . ASP A 1 36 ? 23.044 -15.782 5.393 1.00 0.00 36 ASP A C 19
ATOM 17987 O O . ASP A 1 36 ? 22.928 -16.991 5.188 1.00 0.00 36 ASP A O 19
ATOM 17996 N N . PHE A 1 37 ? 23.125 -14.885 4.413 1.00 0.00 37 PHE A N 19
ATOM 17997 C CA . PHE A 1 37 ? 23.078 -15.293 3.012 1.00 0.00 37 PHE A CA 19
ATOM 17998 C C . PHE A 1 37 ? 24.368 -14.908 2.297 1.00 0.00 37 PHE A C 19
ATOM 17999 O O . PHE A 1 37 ? 24.712 -13.729 2.215 1.00 0.00 37 PHE A O 19
ATOM 18016 N N . THR A 1 38 ? 25.075 -15.909 1.782 1.00 0.00 38 THR A N 19
ATOM 18017 C CA . THR A 1 38 ? 26.327 -15.658 1.082 1.00 0.00 38 THR A CA 19
ATOM 18018 C C . THR A 1 38 ? 26.252 -16.171 -0.354 1.00 0.00 38 THR A C 19
ATOM 18019 O O . THR A 1 38 ? 25.510 -17.111 -0.648 1.00 0.00 38 THR A O 19
ATOM 18030 N N . PRO A 1 39 ? 27.000 -15.572 -1.245 1.00 0.00 39 PRO A N 19
ATOM 18031 C CA . PRO A 1 39 ? 27.018 -15.968 -2.677 1.00 0.00 39 PRO A CA 19
ATOM 18032 C C . PRO A 1 39 ? 27.811 -17.247 -2.916 1.00 0.00 39 PRO A C 19
ATOM 18033 O O . PRO A 1 39 ? 28.730 -17.568 -2.164 1.00 0.00 39 PRO A O 19
ATOM 18044 N N . SER A 1 40 ? 27.458 -17.964 -3.976 1.00 0.00 40 SER A N 19
ATOM 18045 C CA . SER A 1 40 ? 28.150 -19.195 -4.317 1.00 0.00 40 SER A CA 19
ATOM 18046 C C . SER A 1 40 ? 29.531 -18.890 -4.891 1.00 0.00 40 SER A C 19
ATOM 18047 O O . SER A 1 40 ? 29.775 -17.801 -5.410 1.00 0.00 40 SER A O 19
ATOM 18055 N N . PRO A 1 41 ? 30.430 -19.827 -4.811 1.00 0.00 41 PRO A N 19
ATOM 18056 C CA . PRO A 1 41 ? 31.824 -19.661 -5.329 1.00 0.00 41 PRO A CA 19
ATOM 18057 C C . PRO A 1 41 ? 31.844 -19.236 -6.793 1.00 0.00 41 PRO A C 19
ATOM 18058 O O . PRO A 1 41 ? 32.658 -18.404 -7.198 1.00 0.00 41 PRO A O 19
ATOM 18069 N N . TYR A 1 42 ? 30.942 -19.802 -7.584 1.00 0.00 42 TYR A N 19
ATOM 18070 C CA . TYR A 1 42 ? 30.859 -19.462 -9.000 1.00 0.00 42 TYR A CA 19
ATOM 18071 C C . TYR A 1 42 ? 29.843 -18.340 -9.221 1.00 0.00 42 TYR A C 19
ATOM 18072 O O . TYR A 1 42 ? 29.565 -17.958 -10.359 1.00 0.00 42 TYR A O 19
ATOM 18090 N N . ASP A 1 43 ? 29.290 -17.818 -8.128 1.00 0.00 43 ASP A N 19
ATOM 18091 C CA . ASP A 1 43 ? 28.311 -16.745 -8.213 1.00 0.00 43 ASP A CA 19
ATOM 18092 C C . ASP A 1 43 ? 28.875 -15.464 -7.605 1.00 0.00 43 ASP A C 19
ATOM 18093 O O . ASP A 1 43 ? 29.184 -15.414 -6.414 1.00 0.00 43 ASP A O 19
ATOM 18102 N N . THR A 1 44 ? 28.999 -14.429 -8.428 1.00 0.00 44 THR A N 19
ATOM 18103 C CA . THR A 1 44 ? 29.518 -13.149 -7.959 1.00 0.00 44 THR A CA 19
ATOM 18104 C C . THR A 1 44 ? 28.427 -12.082 -7.979 1.00 0.00 44 THR A C 19
ATOM 18105 O O . THR A 1 44 ? 28.489 -11.103 -7.236 1.00 0.00 44 THR A O 19
ATOM 18116 N N . ASP A 1 45 ? 27.432 -12.277 -8.838 1.00 0.00 45 ASP A N 19
ATOM 18117 C CA . ASP A 1 45 ? 26.336 -11.323 -8.951 1.00 0.00 45 ASP A CA 19
ATOM 18118 C C . ASP A 1 45 ? 25.574 -11.223 -7.634 1.00 0.00 45 ASP A C 19
ATOM 18119 O O . ASP A 1 45 ? 25.149 -10.139 -7.232 1.00 0.00 45 ASP A O 19
ATOM 18128 N N . SER A 1 46 ? 25.403 -12.359 -6.965 1.00 0.00 46 SER A N 19
ATOM 18129 C CA . SER A 1 46 ? 24.687 -12.387 -5.696 1.00 0.00 46 SER A CA 19
ATOM 18130 C C . SER A 1 46 ? 25.406 -11.540 -4.652 1.00 0.00 46 SER A C 19
ATOM 18131 O O . SER A 1 46 ? 26.634 -11.506 -4.606 1.00 0.00 46 SER A O 19
ATOM 18139 N N . LEU A 1 47 ? 24.631 -10.854 -3.820 1.00 0.00 47 LEU A N 19
ATOM 18140 C CA . LEU A 1 47 ? 25.202 -10.005 -2.785 1.00 0.00 47 LEU A CA 19
ATOM 18141 C C . LEU A 1 47 ? 25.399 -10.797 -1.495 1.00 0.00 47 LEU A C 19
ATOM 18142 O O . LEU A 1 47 ? 24.567 -11.631 -1.136 1.00 0.00 47 LEU A O 19
ATOM 18158 N N . LYS A 1 48 ? 26.496 -10.518 -0.789 1.00 0.00 48 LYS A N 19
ATOM 18159 C CA . LYS A 1 48 ? 26.774 -11.198 0.467 1.00 0.00 48 LYS A CA 19
ATOM 18160 C C . LYS A 1 48 ? 26.263 -10.371 1.645 1.00 0.00 48 LYS A C 19
ATOM 18161 O O . LYS A 1 48 ? 26.660 -9.219 1.830 1.00 0.00 48 LYS A O 19
ATOM 18180 N N . ILE A 1 49 ? 25.378 -10.965 2.440 1.00 0.00 49 ILE A N 19
ATOM 18181 C CA . ILE A 1 49 ? 24.818 -10.272 3.595 1.00 0.00 49 ILE A CA 19
ATOM 18182 C C . ILE A 1 49 ? 24.901 -11.150 4.841 1.00 0.00 49 ILE A C 19
ATOM 18183 O O . ILE A 1 49 ? 24.928 -12.381 4.746 1.00 0.00 49 ILE A O 19
ATOM 18199 N N . LYS A 1 50 ? 24.917 -10.513 6.005 1.00 0.00 50 LYS A N 19
ATOM 18200 C CA . LYS A 1 50 ? 24.984 -11.249 7.261 1.00 0.00 50 LYS A CA 19
ATOM 18201 C C . LYS A 1 50 ? 24.027 -10.649 8.285 1.00 0.00 50 LYS A C 19
ATOM 18202 O O . LYS A 1 50 ? 23.606 -9.498 8.160 1.00 0.00 50 LYS A O 19
ATOM 18221 N N . LYS A 1 51 ? 23.694 -11.432 9.304 1.00 0.00 51 LYS A N 19
ATOM 18222 C CA . LYS A 1 51 ? 22.797 -10.964 10.354 1.00 0.00 51 LYS A CA 19
ATOM 18223 C C . LYS A 1 51 ? 23.439 -9.839 11.158 1.00 0.00 51 LYS A C 19
ATOM 18224 O O . LYS A 1 51 ? 24.586 -9.948 11.586 1.00 0.00 51 LYS A O 19
ATOM 18243 N N . GLY A 1 52 ? 22.690 -8.761 11.360 1.00 0.00 52 GLY A N 19
ATOM 18244 C CA . GLY A 1 52 ? 23.195 -7.619 12.112 1.00 0.00 52 GLY A CA 19
ATOM 18245 C C . GLY A 1 52 ? 23.607 -6.483 11.182 1.00 0.00 52 GLY A C 19
ATOM 18246 O O . GLY A 1 52 ? 23.721 -5.332 11.607 1.00 0.00 52 GLY A O 19
ATOM 18250 N N . ASP A 1 53 ? 23.820 -6.808 9.911 1.00 0.00 53 ASP A N 19
ATOM 18251 C CA . ASP A 1 53 ? 24.207 -5.805 8.930 1.00 0.00 53 ASP A CA 19
ATOM 18252 C C . ASP A 1 53 ? 22.974 -5.070 8.406 1.00 0.00 53 ASP A C 19
ATOM 18253 O O . ASP A 1 53 ? 21.875 -5.626 8.371 1.00 0.00 53 ASP A O 19
ATOM 18262 N N . ILE A 1 54 ? 23.166 -3.823 7.990 1.00 0.00 54 ILE A N 19
ATOM 18263 C CA . ILE A 1 54 ? 22.069 -3.020 7.462 1.00 0.00 54 ILE A CA 19
ATOM 18264 C C . ILE A 1 54 ? 22.314 -2.673 5.996 1.00 0.00 54 ILE A C 19
ATOM 18265 O O . ILE A 1 54 ? 23.411 -2.261 5.622 1.00 0.00 54 ILE A O 19
ATOM 18281 N N . ILE A 1 55 ? 21.289 -2.856 5.171 1.00 0.00 55 ILE A N 19
ATOM 18282 C CA . ILE A 1 55 ? 21.407 -2.574 3.745 1.00 0.00 55 ILE A CA 19
ATOM 18283 C C . ILE A 1 55 ? 20.437 -1.473 3.329 1.00 0.00 55 ILE A C 19
ATOM 18284 O O . ILE A 1 55 ? 19.267 -1.492 3.704 1.00 0.00 55 ILE A O 19
ATOM 18300 N N . ASP A 1 56 ? 20.936 -0.515 2.551 1.00 0.00 56 ASP A N 19
ATOM 18301 C CA . ASP A 1 56 ? 20.095 0.587 2.088 1.00 0.00 56 ASP A CA 19
ATOM 18302 C C . ASP A 1 56 ? 19.258 0.144 0.892 1.00 0.00 56 ASP A C 19
ATOM 18303 O O . ASP A 1 56 ? 19.798 -0.292 -0.122 1.00 0.00 56 ASP A O 19
ATOM 18312 N N . ILE A 1 57 ? 17.941 0.267 1.017 1.00 0.00 57 ILE A N 19
ATOM 18313 C CA . ILE A 1 57 ? 17.039 -0.127 -0.060 1.00 0.00 57 ILE A CA 19
ATOM 18314 C C . ILE A 1 57 ? 17.102 0.872 -1.210 1.00 0.00 57 ILE A C 19
ATOM 18315 O O . ILE A 1 57 ? 16.891 2.070 -1.018 1.00 0.00 57 ILE A O 19
ATOM 18331 N N . ILE A 1 58 ? 17.392 0.371 -2.406 1.00 0.00 58 ILE A N 19
ATOM 18332 C CA . ILE A 1 58 ? 17.474 1.227 -3.580 1.00 0.00 58 ILE A CA 19
ATOM 18333 C C . ILE A 1 58 ? 16.265 1.008 -4.485 1.00 0.00 58 ILE A C 19
ATOM 18334 O O . ILE A 1 58 ? 15.800 1.935 -5.147 1.00 0.00 58 ILE A O 19
ATOM 18350 N N . CYS A 1 59 ? 15.776 -0.232 -4.524 1.00 0.00 59 CYS A N 19
ATOM 18351 C CA . CYS A 1 59 ? 14.634 -0.566 -5.362 1.00 0.00 59 CYS A CA 19
ATOM 18352 C C . CYS A 1 59 ? 14.213 -2.015 -5.137 1.00 0.00 59 CYS A C 19
ATOM 18353 O O . CYS A 1 59 ? 14.874 -2.760 -4.412 1.00 0.00 59 CYS A O 19
ATOM 18361 N N . LYS A 1 60 ? 13.118 -2.413 -5.776 1.00 0.00 60 LYS A N 19
ATOM 18362 C CA . LYS A 1 60 ? 12.624 -3.780 -5.648 1.00 0.00 60 LYS A CA 19
ATOM 18363 C C . LYS A 1 60 ? 12.442 -4.414 -7.023 1.00 0.00 60 LYS A C 19
ATOM 18364 O O . LYS A 1 60 ? 12.200 -3.720 -8.012 1.00 0.00 60 LYS A O 19
ATOM 18383 N N . THR A 1 61 ? 12.570 -5.739 -7.079 1.00 0.00 61 THR A N 19
ATOM 18384 C CA . THR A 1 61 ? 12.429 -6.445 -8.342 1.00 0.00 61 THR A CA 19
ATOM 18385 C C . THR A 1 61 ? 11.086 -7.172 -8.405 1.00 0.00 61 THR A C 19
ATOM 18386 O O . THR A 1 61 ? 10.522 -7.543 -7.374 1.00 0.00 61 THR A O 19
ATOM 18397 N N . PRO A 1 62 ? 10.578 -7.388 -9.588 1.00 0.00 62 PRO A N 19
ATOM 18398 C CA . PRO A 1 62 ? 9.277 -8.092 -9.793 1.00 0.00 62 PRO A CA 19
ATOM 18399 C C . PRO A 1 62 ? 9.269 -9.485 -9.167 1.00 0.00 62 PRO A C 19
ATOM 18400 O O . PRO A 1 62 ? 8.250 -9.936 -8.644 1.00 0.00 62 PRO A O 19
ATOM 18411 N N . MET A 1 63 ? 10.412 -10.159 -9.220 1.00 0.00 63 MET A N 19
ATOM 18412 C CA . MET A 1 63 ? 10.527 -11.498 -8.657 1.00 0.00 63 MET A CA 19
ATOM 18413 C C . MET A 1 63 ? 10.253 -11.476 -7.158 1.00 0.00 63 MET A C 19
ATOM 18414 O O . MET A 1 63 ? 9.650 -12.402 -6.614 1.00 0.00 63 MET A O 19
ATOM 18428 N N . GLY A 1 64 ? 10.706 -10.419 -6.495 1.00 0.00 64 GLY A N 19
ATOM 18429 C CA . GLY A 1 64 ? 10.511 -10.289 -5.057 1.00 0.00 64 GLY A CA 19
ATOM 18430 C C . GLY A 1 64 ? 11.821 -9.925 -4.365 1.00 0.00 64 GLY A C 19
ATOM 18431 O O . GLY A 1 64 ? 11.819 -9.329 -3.287 1.00 0.00 64 GLY A O 19
ATOM 18435 N N . MET A 1 65 ? 12.938 -10.288 -4.990 1.00 0.00 65 MET A N 19
ATOM 18436 C CA . MET A 1 65 ? 14.248 -9.997 -4.418 1.00 0.00 65 MET A CA 19
ATOM 18437 C C . MET A 1 65 ? 14.450 -8.490 -4.295 1.00 0.00 65 MET A C 19
ATOM 18438 O O . MET A 1 65 ? 14.062 -7.725 -5.175 1.00 0.00 65 MET A O 19
ATOM 18452 N N . TRP A 1 66 ? 15.048 -8.070 -3.186 1.00 0.00 66 TRP A N 19
ATOM 18453 C CA . TRP A 1 66 ? 15.286 -6.650 -2.945 1.00 0.00 66 TRP A CA 19
ATOM 18454 C C . TRP A 1 66 ? 16.697 -6.256 -3.358 1.00 0.00 66 TRP A C 19
ATOM 18455 O O . TRP A 1 66 ? 17.626 -7.056 -3.260 1.00 0.00 66 TRP A O 19
ATOM 18476 N N . THR A 1 67 ? 16.847 -5.014 -3.813 1.00 0.00 67 THR A N 19
ATOM 18477 C CA . THR A 1 67 ? 18.152 -4.518 -4.230 1.00 0.00 67 THR A CA 19
ATOM 18478 C C . THR A 1 67 ? 18.548 -3.318 -3.376 1.00 0.00 67 THR A C 19
ATOM 18479 O O . THR A 1 67 ? 17.714 -2.463 -3.054 1.00 0.00 67 THR A O 19
ATOM 18490 N N . GLY A 1 68 ? 19.829 -3.250 -3.016 1.00 0.00 68 GLY A N 19
ATOM 18491 C CA . GLY A 1 68 ? 20.323 -2.149 -2.194 1.00 0.00 68 GLY A CA 19
ATOM 18492 C C . GLY A 1 68 ? 21.847 -2.083 -2.227 1.00 0.00 68 GLY A C 19
ATOM 18493 O O . GLY A 1 68 ? 22.494 -2.757 -3.035 1.00 0.00 68 GLY A O 19
ATOM 18497 N N . MET A 1 69 ? 22.413 -1.270 -1.341 1.00 0.00 69 MET A N 19
ATOM 18498 C CA . MET A 1 69 ? 23.863 -1.122 -1.271 1.00 0.00 69 MET A CA 19
ATOM 18499 C C . MET A 1 69 ? 24.393 -1.620 0.071 1.00 0.00 69 MET A C 19
ATOM 18500 O O . MET A 1 69 ? 23.824 -1.316 1.126 1.00 0.00 69 MET A O 19
ATOM 18514 N N . LEU A 1 70 ? 25.481 -2.383 0.023 1.00 0.00 70 LEU A N 19
ATOM 18515 C CA . LEU A 1 70 ? 26.083 -2.912 1.237 1.00 0.00 70 LEU A CA 19
ATOM 18516 C C . LEU A 1 70 ? 27.600 -2.752 1.191 1.00 0.00 70 LEU A C 19
ATOM 18517 O O . LEU A 1 70 ? 28.278 -3.413 0.411 1.00 0.00 70 LEU A O 19
ATOM 18533 N N . ASN A 1 71 ? 28.128 -1.898 2.058 1.00 0.00 71 ASN A N 19
ATOM 18534 C CA . ASN A 1 71 ? 29.569 -1.687 2.119 1.00 0.00 71 ASN A CA 19
ATOM 18535 C C . ASN A 1 71 ? 30.115 -1.286 0.759 1.00 0.00 71 ASN A C 19
ATOM 18536 O O . ASN A 1 71 ? 31.042 -1.911 0.245 1.00 0.00 71 ASN A O 19
ATOM 18547 N N . ASN A 1 72 ? 29.535 -0.242 0.177 1.00 0.00 72 ASN A N 19
ATOM 18548 C CA . ASN A 1 72 ? 29.978 0.237 -1.125 1.00 0.00 72 ASN A CA 19
ATOM 18549 C C . ASN A 1 72 ? 29.854 -0.861 -2.175 1.00 0.00 72 ASN A C 19
ATOM 18550 O O . ASN A 1 72 ? 30.602 -0.880 -3.154 1.00 0.00 72 ASN A O 19
ATOM 18561 N N . LYS A 1 73 ? 28.903 -1.765 -1.970 1.00 0.00 73 LYS A N 19
ATOM 18562 C CA . LYS A 1 73 ? 28.684 -2.853 -2.915 1.00 0.00 73 LYS A CA 19
ATOM 18563 C C . LYS A 1 73 ? 27.189 -3.088 -3.106 1.00 0.00 73 LYS A C 19
ATOM 18564 O O . LYS A 1 73 ? 26.501 -3.531 -2.193 1.00 0.00 73 LYS A O 19
ATOM 18583 N N . VAL A 1 74 ? 26.698 -2.809 -4.307 1.00 0.00 74 VAL A N 19
ATOM 18584 C CA . VAL A 1 74 ? 25.282 -2.996 -4.605 1.00 0.00 74 VAL A CA 19
ATOM 18585 C C . VAL A 1 74 ? 25.039 -4.352 -5.255 1.00 0.00 74 VAL A C 19
ATOM 18586 O O . VAL A 1 74 ? 25.859 -4.832 -6.037 1.00 0.00 74 VAL A O 19
ATOM 18599 N N . GLY A 1 75 ? 23.909 -4.967 -4.920 1.00 0.00 75 GLY A N 19
ATOM 18600 C CA . GLY A 1 75 ? 23.573 -6.274 -5.474 1.00 0.00 75 GLY A CA 19
ATOM 18601 C C . GLY A 1 75 ? 22.153 -6.677 -5.087 1.00 0.00 75 GLY A C 19
ATOM 18602 O O . GLY A 1 75 ? 21.402 -5.879 -4.507 1.00 0.00 75 GLY A O 19
ATOM 18606 N N . ASN A 1 76 ? 21.784 -7.912 -5.422 1.00 0.00 76 ASN A N 19
ATOM 18607 C CA . ASN A 1 76 ? 20.446 -8.405 -5.117 1.00 0.00 76 ASN A CA 19
ATOM 18608 C C . ASN A 1 76 ? 20.510 -9.499 -4.053 1.00 0.00 76 ASN A C 19
ATOM 18609 O O . ASN A 1 76 ? 21.531 -10.169 -3.900 1.00 0.00 76 ASN A O 19
ATOM 18620 N N . PHE A 1 77 ? 19.413 -9.673 -3.326 1.00 0.00 77 PHE A N 19
ATOM 18621 C CA . PHE A 1 77 ? 19.347 -10.688 -2.281 1.00 0.00 77 PHE A CA 19
ATOM 18622 C C . PHE A 1 77 ? 17.903 -11.104 -2.020 1.00 0.00 77 PHE A C 19
ATOM 18623 O O . PHE A 1 77 ? 16.965 -10.356 -2.326 1.00 0.00 77 PHE A O 19
ATOM 18640 N N . LYS A 1 78 ? 17.727 -12.298 -1.454 1.00 0.00 78 LYS A N 19
ATOM 18641 C CA . LYS A 1 78 ? 16.392 -12.799 -1.167 1.00 0.00 78 LYS A CA 19
ATOM 18642 C C . LYS A 1 78 ? 15.699 -11.911 -0.133 1.00 0.00 78 LYS A C 19
ATOM 18643 O O . LYS A 1 78 ? 16.285 -11.552 0.883 1.00 0.00 78 LYS A O 19
ATOM 18662 N N . PHE A 1 79 ? 14.459 -11.555 -0.421 1.00 0.00 79 PHE A N 19
ATOM 18663 C CA . PHE A 1 79 ? 13.686 -10.693 0.471 1.00 0.00 79 PHE A CA 19
ATOM 18664 C C . PHE A 1 79 ? 13.382 -11.408 1.779 1.00 0.00 79 PHE A C 19
ATOM 18665 O O . PHE A 1 79 ? 13.086 -10.773 2.791 1.00 0.00 79 PHE A O 19
ATOM 18682 N N . ILE A 1 80 ? 13.441 -12.736 1.750 1.00 0.00 80 ILE A N 19
ATOM 18683 C CA . ILE A 1 80 ? 13.161 -13.526 2.941 1.00 0.00 80 ILE A CA 19
ATOM 18684 C C . ILE A 1 80 ? 14.362 -13.516 3.877 1.00 0.00 80 ILE A C 19
ATOM 18685 O O . ILE A 1 80 ? 14.221 -13.668 5.089 1.00 0.00 80 ILE A O 19
ATOM 18701 N N . TYR A 1 81 ? 15.552 -13.335 3.305 1.00 0.00 81 TYR A N 19
ATOM 18702 C CA . TYR A 1 81 ? 16.773 -13.301 4.101 1.00 0.00 81 TYR A CA 19
ATOM 18703 C C . TYR A 1 81 ? 17.009 -11.905 4.667 1.00 0.00 81 TYR A C 19
ATOM 18704 O O . TYR A 1 81 ? 18.004 -11.662 5.348 1.00 0.00 81 TYR A O 19
ATOM 18722 N N . VAL A 1 82 ? 16.091 -10.987 4.378 1.00 0.00 82 VAL A N 19
ATOM 18723 C CA . VAL A 1 82 ? 16.215 -9.621 4.864 1.00 0.00 82 VAL A CA 19
ATOM 18724 C C . VAL A 1 82 ? 14.855 -9.094 5.317 1.00 0.00 82 VAL A C 19
ATOM 18725 O O . VAL A 1 82 ? 13.812 -9.591 4.892 1.00 0.00 82 VAL A O 19
ATOM 18738 N N . ASP A 1 83 ? 14.877 -8.082 6.177 1.00 0.00 83 ASP A N 19
ATOM 18739 C CA . ASP A 1 83 ? 13.642 -7.490 6.679 1.00 0.00 83 ASP A CA 19
ATOM 18740 C C . ASP A 1 83 ? 13.704 -5.968 6.582 1.00 0.00 83 ASP A C 19
ATOM 18741 O O . ASP A 1 83 ? 14.769 -5.368 6.721 1.00 0.00 83 ASP A O 19
ATOM 18750 N N . VAL A 1 84 ? 12.553 -5.353 6.348 1.00 0.00 84 VAL A N 19
ATOM 18751 C CA . VAL A 1 84 ? 12.481 -3.895 6.239 1.00 0.00 84 VAL A CA 19
ATOM 18752 C C . VAL A 1 84 ? 12.383 -3.257 7.623 1.00 0.00 84 VAL A C 19
ATOM 18753 O O . VAL A 1 84 ? 11.580 -3.677 8.458 1.00 0.00 84 VAL A O 19
ATOM 18766 N N . ILE A 1 85 ? 13.216 -2.253 7.868 1.00 0.00 85 ILE A N 19
ATOM 18767 C CA . ILE A 1 85 ? 13.226 -1.587 9.165 1.00 0.00 85 ILE A CA 19
ATOM 18768 C C . ILE A 1 85 ? 12.228 -0.435 9.180 1.00 0.00 85 ILE A C 19
ATOM 18769 O O . ILE A 1 85 ? 12.379 0.541 8.444 1.00 0.00 85 ILE A O 19
ATOM 18785 N N . SER A 1 86 ? 11.211 -0.554 10.026 1.00 0.00 86 SER A N 19
ATOM 18786 C CA . SER A 1 86 ? 10.195 0.483 10.133 1.00 0.00 86 SER A CA 19
ATOM 18787 C C . SER A 1 86 ? 10.702 1.641 10.986 1.00 0.00 86 SER A C 19
ATOM 18788 O O . SER A 1 86 ? 11.699 1.512 11.697 1.00 0.00 86 SER A O 19
ATOM 18796 N N . GLU A 1 87 ? 10.006 2.771 10.918 1.00 0.00 87 GLU A N 19
ATOM 18797 C CA . GLU A 1 87 ? 10.390 3.944 11.697 1.00 0.00 87 GLU A CA 19
ATOM 18798 C C . GLU A 1 87 ? 10.208 3.680 13.188 1.00 0.00 87 GLU A C 19
ATOM 18799 O O . GLU A 1 87 ? 10.098 4.641 13.931 1.00 0.00 87 GLU A O 19
ATOM 18811 N N . GLY A 1 25 ? 3.913 3.784 -5.891 1.00 0.00 25 GLY A N 20
ATOM 18812 C CA . GLY A 1 25 ? 5.232 3.561 -6.546 1.00 0.00 25 GLY A CA 20
ATOM 18813 C C . GLY A 1 25 ? 6.198 2.933 -5.547 1.00 0.00 25 GLY A C 20
ATOM 18814 O O . GLY A 1 25 ? 5.821 2.607 -4.423 1.00 0.00 25 GLY A O 20
ATOM 18817 N N . PRO A 1 26 ? 7.428 2.761 -5.941 1.00 0.00 26 PRO A N 20
ATOM 18818 C CA . PRO A 1 26 ? 8.489 2.160 -5.070 1.00 0.00 26 PRO A CA 20
ATOM 18819 C C . PRO A 1 26 ? 8.692 2.955 -3.781 1.00 0.00 26 PRO A C 20
ATOM 18820 O O . PRO A 1 26 ? 8.531 4.176 -3.762 1.00 0.00 26 PRO A O 20
ATOM 18831 N N . PHE A 1 27 ? 9.040 2.256 -2.705 1.00 0.00 27 PHE A N 20
ATOM 18832 C CA . PHE A 1 27 ? 9.257 2.908 -1.419 1.00 0.00 27 PHE A CA 20
ATOM 18833 C C . PHE A 1 27 ? 10.695 2.701 -0.958 1.00 0.00 27 PHE A C 20
ATOM 18834 O O . PHE A 1 27 ? 11.335 1.713 -1.316 1.00 0.00 27 PHE A O 20
ATOM 18851 N N . CYS A 1 28 ? 11.199 3.637 -0.160 1.00 0.00 28 CYS A N 20
ATOM 18852 C CA . CYS A 1 28 ? 12.563 3.539 0.340 1.00 0.00 28 CYS A CA 20
ATOM 18853 C C . CYS A 1 28 ? 12.563 3.419 1.859 1.00 0.00 28 CYS A C 20
ATOM 18854 O O . CYS A 1 28 ? 11.771 4.064 2.544 1.00 0.00 28 CYS A O 20
ATOM 18862 N N . GLY A 1 29 ? 13.447 2.576 2.377 1.00 0.00 29 GLY A N 20
ATOM 18863 C CA . GLY A 1 29 ? 13.535 2.364 3.817 1.00 0.00 29 GLY A CA 20
ATOM 18864 C C . GLY A 1 29 ? 14.813 1.617 4.181 1.00 0.00 29 GLY A C 20
ATOM 18865 O O . GLY A 1 29 ? 15.750 1.551 3.385 1.00 0.00 29 GLY A O 20
ATOM 18869 N N . ARG A 1 30 ? 14.847 1.059 5.389 1.00 0.00 30 ARG A N 20
ATOM 18870 C CA . ARG A 1 30 ? 16.023 0.325 5.846 1.00 0.00 30 ARG A CA 20
ATOM 18871 C C . ARG A 1 30 ? 15.669 -1.122 6.158 1.00 0.00 30 ARG A C 20
ATOM 18872 O O . ARG A 1 30 ? 14.557 -1.418 6.594 1.00 0.00 30 ARG A O 20
ATOM 18893 N N . ALA A 1 31 ? 16.623 -2.019 5.932 1.00 0.00 31 ALA A N 20
ATOM 18894 C CA . ALA A 1 31 ? 16.395 -3.430 6.195 1.00 0.00 31 ALA A CA 20
ATOM 18895 C C . ALA A 1 31 ? 17.579 -4.041 6.936 1.00 0.00 31 ALA A C 20
ATOM 18896 O O . ALA A 1 31 ? 18.702 -3.556 6.841 1.00 0.00 31 ALA A O 20
ATOM 18903 N N . ARG A 1 32 ? 17.312 -5.112 7.676 1.00 0.00 32 ARG A N 20
ATOM 18904 C CA . ARG A 1 32 ? 18.354 -5.785 8.441 1.00 0.00 32 ARG A CA 20
ATOM 18905 C C . ARG A 1 32 ? 18.321 -7.287 8.192 1.00 0.00 32 ARG A C 20
ATOM 18906 O O . ARG A 1 32 ? 17.267 -7.863 7.921 1.00 0.00 32 ARG A O 20
ATOM 18927 N N . VAL A 1 33 ? 19.490 -7.911 8.264 1.00 0.00 33 VAL A N 20
ATOM 18928 C CA . VAL A 1 33 ? 19.599 -9.344 8.026 1.00 0.00 33 VAL A CA 20
ATOM 18929 C C . VAL A 1 33 ? 19.333 -10.139 9.300 1.00 0.00 33 VAL A C 20
ATOM 18930 O O . VAL A 1 33 ? 19.942 -9.887 10.340 1.00 0.00 33 VAL A O 20
ATOM 18943 N N . HIS A 1 34 ? 18.434 -11.115 9.203 1.00 0.00 34 HIS A N 20
ATOM 18944 C CA . HIS A 1 34 ? 18.110 -11.961 10.346 1.00 0.00 34 HIS A CA 20
ATOM 18945 C C . HIS A 1 34 ? 18.874 -13.283 10.299 1.00 0.00 34 HIS A C 20
ATOM 18946 O O . HIS A 1 34 ? 18.979 -13.979 11.308 1.00 0.00 34 HIS A O 20
ATOM 18960 N N . THR A 1 35 ? 19.410 -13.626 9.131 1.00 0.00 35 THR A N 20
ATOM 18961 C CA . THR A 1 35 ? 20.162 -14.868 8.988 1.00 0.00 35 THR A CA 20
ATOM 18962 C C . THR A 1 35 ? 21.319 -14.672 8.016 1.00 0.00 35 THR A C 20
ATOM 18963 O O . THR A 1 35 ? 21.191 -13.957 7.025 1.00 0.00 35 THR A O 20
ATOM 18974 N N . ASP A 1 36 ? 22.450 -15.304 8.306 1.00 0.00 36 ASP A N 20
ATOM 18975 C CA . ASP A 1 36 ? 23.619 -15.171 7.448 1.00 0.00 36 ASP A CA 20
ATOM 18976 C C . ASP A 1 36 ? 23.332 -15.719 6.058 1.00 0.00 36 ASP A C 20
ATOM 18977 O O . ASP A 1 36 ? 23.075 -16.912 5.895 1.00 0.00 36 ASP A O 20
ATOM 18986 N N . PHE A 1 37 ? 23.397 -14.847 5.052 1.00 0.00 37 PHE A N 20
ATOM 18987 C CA . PHE A 1 37 ? 23.162 -15.272 3.677 1.00 0.00 37 PHE A CA 20
ATOM 18988 C C . PHE A 1 37 ? 24.385 -14.953 2.830 1.00 0.00 37 PHE A C 20
ATOM 18989 O O . PHE A 1 37 ? 24.686 -13.787 2.566 1.00 0.00 37 PHE A O 20
ATOM 19006 N N . THR A 1 38 ? 25.093 -15.990 2.402 1.00 0.00 38 THR A N 20
ATOM 19007 C CA . THR A 1 38 ? 26.283 -15.798 1.586 1.00 0.00 38 THR A CA 20
ATOM 19008 C C . THR A 1 38 ? 26.207 -16.675 0.331 1.00 0.00 38 THR A C 20
ATOM 19009 O O . THR A 1 38 ? 26.584 -17.848 0.373 1.00 0.00 38 THR A O 20
ATOM 19020 N N . PRO A 1 39 ? 25.735 -16.147 -0.777 1.00 0.00 39 PRO A N 20
ATOM 19021 C CA . PRO A 1 39 ? 25.615 -16.926 -2.046 1.00 0.00 39 PRO A CA 20
ATOM 19022 C C . PRO A 1 39 ? 26.944 -17.558 -2.458 1.00 0.00 39 PRO A C 20
ATOM 19023 O O . PRO A 1 39 ? 28.015 -17.056 -2.116 1.00 0.00 39 PRO A O 20
ATOM 19034 N N . SER A 1 40 ? 26.863 -18.669 -3.185 1.00 0.00 40 SER A N 20
ATOM 19035 C CA . SER A 1 40 ? 28.062 -19.371 -3.628 1.00 0.00 40 SER A CA 20
ATOM 19036 C C . SER A 1 40 ? 28.934 -18.452 -4.486 1.00 0.00 40 SER A C 20
ATOM 19037 O O . SER A 1 40 ? 28.437 -17.498 -5.086 1.00 0.00 40 SER A O 20
ATOM 19045 N N . PRO A 1 41 ? 30.219 -18.706 -4.544 1.00 0.00 41 PRO A N 20
ATOM 19046 C CA . PRO A 1 41 ? 31.170 -17.869 -5.340 1.00 0.00 41 PRO A CA 20
ATOM 19047 C C . PRO A 1 41 ? 30.778 -17.794 -6.812 1.00 0.00 41 PRO A C 20
ATOM 19048 O O . PRO A 1 41 ? 31.128 -16.842 -7.509 1.00 0.00 41 PRO A O 20
ATOM 19059 N N . TYR A 1 42 ? 30.047 -18.799 -7.276 1.00 0.00 42 TYR A N 20
ATOM 19060 C CA . TYR A 1 42 ? 29.607 -18.832 -8.666 1.00 0.00 42 TYR A CA 20
ATOM 19061 C C . TYR A 1 42 ? 28.625 -17.691 -8.940 1.00 0.00 42 TYR A C 20
ATOM 19062 O O . TYR A 1 42 ? 28.421 -17.297 -10.088 1.00 0.00 42 TYR A O 20
ATOM 19080 N N . ASP A 1 43 ? 28.019 -17.165 -7.876 1.00 0.00 43 ASP A N 20
ATOM 19081 C CA . ASP A 1 43 ? 27.062 -16.073 -8.015 1.00 0.00 43 ASP A CA 20
ATOM 19082 C C . ASP A 1 43 ? 27.746 -14.729 -7.780 1.00 0.00 43 ASP A C 20
ATOM 19083 O O . ASP A 1 43 ? 27.373 -13.978 -6.880 1.00 0.00 43 ASP A O 20
ATOM 19092 N N . THR A 1 44 ? 28.750 -14.431 -8.597 1.00 0.00 44 THR A N 20
ATOM 19093 C CA . THR A 1 44 ? 29.476 -13.171 -8.469 1.00 0.00 44 THR A CA 20
ATOM 19094 C C . THR A 1 44 ? 28.532 -11.985 -8.664 1.00 0.00 44 THR A C 20
ATOM 19095 O O . THR A 1 44 ? 28.847 -10.861 -8.271 1.00 0.00 44 THR A O 20
ATOM 19106 N N . ASP A 1 45 ? 27.376 -12.241 -9.274 1.00 0.00 45 ASP A N 20
ATOM 19107 C CA . ASP A 1 45 ? 26.398 -11.186 -9.513 1.00 0.00 45 ASP A CA 20
ATOM 19108 C C . ASP A 1 45 ? 25.418 -11.060 -8.343 1.00 0.00 45 ASP A C 20
ATOM 19109 O O . ASP A 1 45 ? 24.441 -10.314 -8.423 1.00 0.00 45 ASP A O 20
ATOM 19118 N N . SER A 1 46 ? 25.680 -11.791 -7.258 1.00 0.00 46 SER A N 20
ATOM 19119 C CA . SER A 1 46 ? 24.814 -11.747 -6.089 1.00 0.00 46 SER A CA 20
ATOM 19120 C C . SER A 1 46 ? 25.480 -10.971 -4.955 1.00 0.00 46 SER A C 20
ATOM 19121 O O . SER A 1 46 ? 26.696 -11.032 -4.776 1.00 0.00 46 SER A O 20
ATOM 19129 N N . LEU A 1 47 ? 24.672 -10.239 -4.192 1.00 0.00 47 LEU A N 20
ATOM 19130 C CA . LEU A 1 47 ? 25.189 -9.454 -3.081 1.00 0.00 47 LEU A CA 20
ATOM 19131 C C . LEU A 1 47 ? 25.389 -10.333 -1.853 1.00 0.00 47 LEU A C 20
ATOM 19132 O O . LEU A 1 47 ? 24.581 -11.219 -1.572 1.00 0.00 47 LEU A O 20
ATOM 19148 N N . LYS A 1 48 ? 26.460 -10.075 -1.113 1.00 0.00 48 LYS A N 20
ATOM 19149 C CA . LYS A 1 48 ? 26.743 -10.837 0.096 1.00 0.00 48 LYS A CA 20
ATOM 19150 C C . LYS A 1 48 ? 26.277 -10.071 1.331 1.00 0.00 48 LYS A C 20
ATOM 19151 O O . LYS A 1 48 ? 26.643 -8.912 1.523 1.00 0.00 48 LYS A O 20
ATOM 19170 N N . ILE A 1 49 ? 25.469 -10.721 2.167 1.00 0.00 49 ILE A N 20
ATOM 19171 C CA . ILE A 1 49 ? 24.973 -10.073 3.374 1.00 0.00 49 ILE A CA 20
ATOM 19172 C C . ILE A 1 49 ? 25.164 -10.982 4.592 1.00 0.00 49 ILE A C 20
ATOM 19173 O O . ILE A 1 49 ? 25.112 -12.210 4.480 1.00 0.00 49 ILE A O 20
ATOM 19189 N N . LYS A 1 50 ? 25.382 -10.368 5.750 1.00 0.00 50 LYS A N 20
ATOM 19190 C CA . LYS A 1 50 ? 25.583 -11.127 6.982 1.00 0.00 50 LYS A CA 20
ATOM 19191 C C . LYS A 1 50 ? 24.559 -10.726 8.040 1.00 0.00 50 LYS A C 20
ATOM 19192 O O . LYS A 1 50 ? 24.055 -9.604 8.036 1.00 0.00 50 LYS A O 20
ATOM 19211 N N . LYS A 1 51 ? 24.251 -11.655 8.937 1.00 0.00 51 LYS A N 20
ATOM 19212 C CA . LYS A 1 51 ? 23.278 -11.394 9.993 1.00 0.00 51 LYS A CA 20
ATOM 19213 C C . LYS A 1 51 ? 23.687 -10.183 10.829 1.00 0.00 51 LYS A C 20
ATOM 19214 O O . LYS A 1 51 ? 24.812 -10.104 11.322 1.00 0.00 51 LYS A O 20
ATOM 19233 N N . GLY A 1 52 ? 22.755 -9.248 10.984 1.00 0.00 52 GLY A N 20
ATOM 19234 C CA . GLY A 1 52 ? 23.010 -8.043 11.764 1.00 0.00 52 GLY A CA 20
ATOM 19235 C C . GLY A 1 52 ? 23.328 -6.854 10.865 1.00 0.00 52 GLY A C 20
ATOM 19236 O O . GLY A 1 52 ? 23.230 -5.703 11.291 1.00 0.00 52 GLY A O 20
ATOM 19240 N N . ASP A 1 53 ? 23.703 -7.131 9.620 1.00 0.00 53 ASP A N 20
ATOM 19241 C CA . ASP A 1 53 ? 24.021 -6.067 8.679 1.00 0.00 53 ASP A CA 20
ATOM 19242 C C . ASP A 1 53 ? 22.752 -5.339 8.237 1.00 0.00 53 ASP A C 20
ATOM 19243 O O . ASP A 1 53 ? 21.696 -5.951 8.083 1.00 0.00 53 ASP A O 20
ATOM 19252 N N . ILE A 1 54 ? 22.872 -4.032 8.020 1.00 0.00 54 ILE A N 20
ATOM 19253 C CA . ILE A 1 54 ? 21.735 -3.227 7.578 1.00 0.00 54 ILE A CA 20
ATOM 19254 C C . ILE A 1 54 ? 21.954 -2.739 6.151 1.00 0.00 54 ILE A C 20
ATOM 19255 O O . ILE A 1 54 ? 23.004 -2.187 5.826 1.00 0.00 54 ILE A O 20
ATOM 19271 N N . ILE A 1 55 ? 20.957 -2.964 5.301 1.00 0.00 55 ILE A N 20
ATOM 19272 C CA . ILE A 1 55 ? 21.047 -2.563 3.902 1.00 0.00 55 ILE A CA 20
ATOM 19273 C C . ILE A 1 55 ? 19.901 -1.627 3.529 1.00 0.00 55 ILE A C 20
ATOM 19274 O O . ILE A 1 55 ? 18.734 -1.937 3.766 1.00 0.00 55 ILE A O 20
ATOM 19290 N N . ASP A 1 56 ? 20.242 -0.490 2.938 1.00 0.00 56 ASP A N 20
ATOM 19291 C CA . ASP A 1 56 ? 19.231 0.475 2.524 1.00 0.00 56 ASP A CA 20
ATOM 19292 C C . ASP A 1 56 ? 18.545 0.009 1.240 1.00 0.00 56 ASP A C 20
ATOM 19293 O O . ASP A 1 56 ? 19.208 -0.417 0.295 1.00 0.00 56 ASP A O 20
ATOM 19302 N N . ILE A 1 57 ? 17.218 0.090 1.212 1.00 0.00 57 ILE A N 20
ATOM 19303 C CA . ILE A 1 57 ? 16.467 -0.335 0.031 1.00 0.00 57 ILE A CA 20
ATOM 19304 C C . ILE A 1 57 ? 16.682 0.652 -1.112 1.00 0.00 57 ILE A C 20
ATOM 19305 O O . ILE A 1 57 ? 16.111 1.742 -1.122 1.00 0.00 57 ILE A O 20
ATOM 19321 N N . ILE A 1 58 ? 17.513 0.259 -2.075 1.00 0.00 58 ILE A N 20
ATOM 19322 C CA . ILE A 1 58 ? 17.799 1.116 -3.219 1.00 0.00 58 ILE A CA 20
ATOM 19323 C C . ILE A 1 58 ? 16.791 0.862 -4.337 1.00 0.00 58 ILE A C 20
ATOM 19324 O O . ILE A 1 58 ? 16.420 1.777 -5.070 1.00 0.00 58 ILE A O 20
ATOM 19340 N N . CYS A 1 59 ? 16.359 -0.389 -4.471 1.00 0.00 59 CYS A N 20
ATOM 19341 C CA . CYS A 1 59 ? 15.406 -0.750 -5.510 1.00 0.00 59 CYS A CA 20
ATOM 19342 C C . CYS A 1 59 ? 14.848 -2.147 -5.254 1.00 0.00 59 CYS A C 20
ATOM 19343 O O . CYS A 1 59 ? 15.434 -2.931 -4.510 1.00 0.00 59 CYS A O 20
ATOM 19351 N N . LYS A 1 60 ? 13.715 -2.453 -5.875 1.00 0.00 60 LYS A N 20
ATOM 19352 C CA . LYS A 1 60 ? 13.096 -3.763 -5.707 1.00 0.00 60 LYS A CA 20
ATOM 19353 C C . LYS A 1 60 ? 12.980 -4.457 -7.059 1.00 0.00 60 LYS A C 20
ATOM 19354 O O . LYS A 1 60 ? 12.759 -3.804 -8.079 1.00 0.00 60 LYS A O 20
ATOM 19373 N N . THR A 1 61 ? 13.143 -5.776 -7.071 1.00 0.00 61 THR A N 20
ATOM 19374 C CA . THR A 1 61 ? 13.059 -6.514 -8.324 1.00 0.00 61 THR A CA 20
ATOM 19375 C C . THR A 1 61 ? 11.688 -7.204 -8.437 1.00 0.00 61 THR A C 20
ATOM 19376 O O . THR A 1 61 ? 11.221 -7.801 -7.467 1.00 0.00 61 THR A O 20
ATOM 19387 N N . PRO A 1 62 ? 11.034 -7.148 -9.585 1.00 0.00 62 PRO A N 20
ATOM 19388 C CA . PRO A 1 62 ? 9.695 -7.797 -9.779 1.00 0.00 62 PRO A CA 20
ATOM 19389 C C . PRO A 1 62 ? 9.721 -9.300 -9.495 1.00 0.00 62 PRO A C 20
ATOM 19390 O O . PRO A 1 62 ? 8.701 -9.890 -9.139 1.00 0.00 62 PRO A O 20
ATOM 19401 N N . MET A 1 63 ? 10.891 -9.911 -9.646 1.00 0.00 63 MET A N 20
ATOM 19402 C CA . MET A 1 63 ? 11.044 -11.341 -9.394 1.00 0.00 63 MET A CA 20
ATOM 19403 C C . MET A 1 63 ? 10.736 -11.654 -7.933 1.00 0.00 63 MET A C 20
ATOM 19404 O O . MET A 1 63 ? 10.124 -12.677 -7.619 1.00 0.00 63 MET A O 20
ATOM 19418 N N . GLY A 1 64 ? 11.164 -10.764 -7.044 1.00 0.00 64 GLY A N 20
ATOM 19419 C CA . GLY A 1 64 ? 10.930 -10.945 -5.615 1.00 0.00 64 GLY A CA 20
ATOM 19420 C C . GLY A 1 64 ? 12.130 -10.479 -4.799 1.00 0.00 64 GLY A C 20
ATOM 19421 O O . GLY A 1 64 ? 11.973 -9.864 -3.745 1.00 0.00 64 GLY A O 20
ATOM 19425 N N . MET A 1 65 ? 13.330 -10.775 -5.291 1.00 0.00 65 MET A N 20
ATOM 19426 C CA . MET A 1 65 ? 14.547 -10.386 -4.585 1.00 0.00 65 MET A CA 20
ATOM 19427 C C . MET A 1 65 ? 14.675 -8.867 -4.506 1.00 0.00 65 MET A C 20
ATOM 19428 O O . MET A 1 65 ? 14.294 -8.149 -5.423 1.00 0.00 65 MET A O 20
ATOM 19442 N N . TRP A 1 66 ? 15.210 -8.389 -3.393 1.00 0.00 66 TRP A N 20
ATOM 19443 C CA . TRP A 1 66 ? 15.380 -6.956 -3.188 1.00 0.00 66 TRP A CA 20
ATOM 19444 C C . TRP A 1 66 ? 16.797 -6.510 -3.531 1.00 0.00 66 TRP A C 20
ATOM 19445 O O . TRP A 1 66 ? 17.737 -7.306 -3.515 1.00 0.00 66 TRP A O 20
ATOM 19466 N N . THR A 1 67 ? 16.934 -5.227 -3.853 1.00 0.00 67 THR A N 20
ATOM 19467 C CA . THR A 1 67 ? 18.229 -4.664 -4.209 1.00 0.00 67 THR A CA 20
ATOM 19468 C C . THR A 1 67 ? 18.628 -3.592 -3.201 1.00 0.00 67 THR A C 20
ATOM 19469 O O . THR A 1 67 ? 17.797 -2.787 -2.771 1.00 0.00 67 THR A O 20
ATOM 19480 N N . GLY A 1 68 ? 19.902 -3.578 -2.833 1.00 0.00 68 GLY A N 20
ATOM 19481 C CA . GLY A 1 68 ? 20.396 -2.599 -1.875 1.00 0.00 68 GLY A CA 20
ATOM 19482 C C . GLY A 1 68 ? 21.897 -2.382 -2.039 1.00 0.00 68 GLY A C 20
ATOM 19483 O O . GLY A 1 68 ? 22.519 -2.931 -2.949 1.00 0.00 68 GLY A O 20
ATOM 19487 N N . MET A 1 69 ? 22.468 -1.570 -1.154 1.00 0.00 69 MET A N 20
ATOM 19488 C CA . MET A 1 69 ? 23.895 -1.276 -1.207 1.00 0.00 69 MET A CA 20
ATOM 19489 C C . MET A 1 69 ? 24.574 -1.682 0.100 1.00 0.00 69 MET A C 20
ATOM 19490 O O . MET A 1 69 ? 24.011 -1.510 1.181 1.00 0.00 69 MET A O 20
ATOM 19504 N N . LEU A 1 70 ? 25.783 -2.219 -0.011 1.00 0.00 70 LEU A N 20
ATOM 19505 C CA . LEU A 1 70 ? 26.533 -2.645 1.163 1.00 0.00 70 LEU A CA 20
ATOM 19506 C C . LEU A 1 70 ? 28.035 -2.496 0.907 1.00 0.00 70 LEU A C 20
ATOM 19507 O O . LEU A 1 70 ? 28.575 -3.086 -0.026 1.00 0.00 70 LEU A O 20
ATOM 19523 N N . ASN A 1 71 ? 28.704 -1.710 1.743 1.00 0.00 71 ASN A N 20
ATOM 19524 C CA . ASN A 1 71 ? 30.142 -1.501 1.596 1.00 0.00 71 ASN A CA 20
ATOM 19525 C C . ASN A 1 71 ? 30.470 -1.116 0.157 1.00 0.00 71 ASN A C 20
ATOM 19526 O O . ASN A 1 71 ? 31.354 -1.705 -0.463 1.00 0.00 71 ASN A O 20
ATOM 19537 N N . ASN A 1 72 ? 29.752 -0.135 -0.374 1.00 0.00 72 ASN A N 20
ATOM 19538 C CA . ASN A 1 72 ? 29.978 0.303 -1.745 1.00 0.00 72 ASN A CA 20
ATOM 19539 C C . ASN A 1 72 ? 29.753 -0.847 -2.723 1.00 0.00 72 ASN A C 20
ATOM 19540 O O . ASN A 1 72 ? 30.429 -0.944 -3.747 1.00 0.00 72 ASN A O 20
ATOM 19551 N N . LYS A 1 73 ? 28.790 -1.709 -2.410 1.00 0.00 73 LYS A N 20
ATOM 19552 C CA . LYS A 1 73 ? 28.481 -2.839 -3.280 1.00 0.00 73 LYS A CA 20
ATOM 19553 C C . LYS A 1 73 ? 26.969 -2.953 -3.462 1.00 0.00 73 LYS A C 20
ATOM 19554 O O . LYS A 1 73 ? 26.242 -3.201 -2.505 1.00 0.00 73 LYS A O 20
ATOM 19573 N N . VAL A 1 74 ? 26.499 -2.770 -4.692 1.00 0.00 74 VAL A N 20
ATOM 19574 C CA . VAL A 1 74 ? 25.067 -2.853 -4.964 1.00 0.00 74 VAL A CA 20
ATOM 19575 C C . VAL A 1 74 ? 24.737 -4.153 -5.686 1.00 0.00 74 VAL A C 20
ATOM 19576 O O . VAL A 1 74 ? 25.366 -4.492 -6.689 1.00 0.00 74 VAL A O 20
ATOM 19589 N N . GLY A 1 75 ? 23.754 -4.883 -5.168 1.00 0.00 75 GLY A N 20
ATOM 19590 C CA . GLY A 1 75 ? 23.364 -6.149 -5.776 1.00 0.00 75 GLY A CA 20
ATOM 19591 C C . GLY A 1 75 ? 22.019 -6.628 -5.237 1.00 0.00 75 GLY A C 20
ATOM 19592 O O . GLY A 1 75 ? 21.333 -5.907 -4.512 1.00 0.00 75 GLY A O 20
ATOM 19596 N N . ASN A 1 76 ? 21.645 -7.847 -5.608 1.00 0.00 76 ASN A N 20
ATOM 19597 C CA . ASN A 1 76 ? 20.377 -8.417 -5.170 1.00 0.00 76 ASN A CA 20
ATOM 19598 C C . ASN A 1 76 ? 20.586 -9.404 -4.023 1.00 0.00 76 ASN A C 20
ATOM 19599 O O . ASN A 1 76 ? 21.651 -10.007 -3.891 1.00 0.00 76 ASN A O 20
ATOM 19610 N N . PHE A 1 77 ? 19.554 -9.555 -3.200 1.00 0.00 77 PHE A N 20
ATOM 19611 C CA . PHE A 1 77 ? 19.610 -10.464 -2.063 1.00 0.00 77 PHE A CA 20
ATOM 19612 C C . PHE A 1 77 ? 18.225 -11.018 -1.750 1.00 0.00 77 PHE A C 20
ATOM 19613 O O . PHE A 1 77 ? 17.205 -10.451 -2.167 1.00 0.00 77 PHE A O 20
ATOM 19630 N N . LYS A 1 78 ? 18.193 -12.133 -1.027 1.00 0.00 78 LYS A N 20
ATOM 19631 C CA . LYS A 1 78 ? 16.930 -12.769 -0.675 1.00 0.00 78 LYS A CA 20
ATOM 19632 C C . LYS A 1 78 ? 16.166 -11.918 0.331 1.00 0.00 78 LYS A C 20
ATOM 19633 O O . LYS A 1 78 ? 16.578 -11.783 1.485 1.00 0.00 78 LYS A O 20
ATOM 19652 N N . PHE A 1 79 ? 15.048 -11.358 -0.111 1.00 0.00 79 PHE A N 20
ATOM 19653 C CA . PHE A 1 79 ? 14.227 -10.525 0.756 1.00 0.00 79 PHE A CA 20
ATOM 19654 C C . PHE A 1 79 ? 13.712 -11.325 1.945 1.00 0.00 79 PHE A C 20
ATOM 19655 O O . PHE A 1 79 ? 13.391 -10.763 2.985 1.00 0.00 79 PHE A O 20
ATOM 19672 N N . ILE A 1 80 ? 13.626 -12.637 1.790 1.00 0.00 80 ILE A N 20
ATOM 19673 C CA . ILE A 1 80 ? 13.140 -13.487 2.871 1.00 0.00 80 ILE A CA 20
ATOM 19674 C C . ILE A 1 80 ? 14.076 -13.406 4.075 1.00 0.00 80 ILE A C 20
ATOM 19675 O O . ILE A 1 80 ? 13.633 -13.394 5.223 1.00 0.00 80 ILE A O 20
ATOM 19691 N N . TYR A 1 81 ? 15.373 -13.360 3.793 1.00 0.00 81 TYR A N 20
ATOM 19692 C CA . TYR A 1 81 ? 16.382 -13.290 4.850 1.00 0.00 81 TYR A CA 20
ATOM 19693 C C . TYR A 1 81 ? 16.606 -11.843 5.299 1.00 0.00 81 TYR A C 20
ATOM 19694 O O . TYR A 1 81 ? 17.449 -11.577 6.157 1.00 0.00 81 TYR A O 20
ATOM 19712 N N . VAL A 1 82 ? 15.848 -10.913 4.719 1.00 0.00 82 VAL A N 20
ATOM 19713 C CA . VAL A 1 82 ? 15.974 -9.505 5.070 1.00 0.00 82 VAL A CA 20
ATOM 19714 C C . VAL A 1 82 ? 14.620 -8.923 5.475 1.00 0.00 82 VAL A C 20
ATOM 19715 O O . VAL A 1 82 ? 13.604 -9.183 4.837 1.00 0.00 82 VAL A O 20
ATOM 19728 N N . ASP A 1 83 ? 14.612 -8.132 6.540 1.00 0.00 83 ASP A N 20
ATOM 19729 C CA . ASP A 1 83 ? 13.371 -7.525 7.015 1.00 0.00 83 ASP A CA 20
ATOM 19730 C C . ASP A 1 83 ? 13.517 -6.014 7.093 1.00 0.00 83 ASP A C 20
ATOM 19731 O O . ASP A 1 83 ? 14.602 -5.509 7.356 1.00 0.00 83 ASP A O 20
ATOM 19740 N N . VAL A 1 84 ? 12.423 -5.298 6.869 1.00 0.00 84 VAL A N 20
ATOM 19741 C CA . VAL A 1 84 ? 12.464 -3.842 6.921 1.00 0.00 84 VAL A CA 20
ATOM 19742 C C . VAL A 1 84 ? 12.158 -3.347 8.331 1.00 0.00 84 VAL A C 20
ATOM 19743 O O . VAL A 1 84 ? 11.279 -3.877 9.011 1.00 0.00 84 VAL A O 20
ATOM 19756 N N . ILE A 1 85 ? 12.892 -2.325 8.761 1.00 0.00 85 ILE A N 20
ATOM 19757 C CA . ILE A 1 85 ? 12.694 -1.760 10.092 1.00 0.00 85 ILE A CA 20
ATOM 19758 C C . ILE A 1 85 ? 12.331 -0.280 10.004 1.00 0.00 85 ILE A C 20
ATOM 19759 O O . ILE A 1 85 ? 12.746 0.421 9.082 1.00 0.00 85 ILE A O 20
ATOM 19775 N N . SER A 1 86 ? 11.552 0.185 10.977 1.00 0.00 86 SER A N 20
ATOM 19776 C CA . SER A 1 86 ? 11.133 1.581 11.017 1.00 0.00 86 SER A CA 20
ATOM 19777 C C . SER A 1 86 ? 12.124 2.418 11.820 1.00 0.00 86 SER A C 20
ATOM 19778 O O . SER A 1 86 ? 13.016 1.881 12.478 1.00 0.00 86 SER A O 20
ATOM 19786 N N . GLU A 1 87 ? 11.958 3.735 11.765 1.00 0.00 87 GLU A N 20
ATOM 19787 C CA . GLU A 1 87 ? 12.840 4.638 12.495 1.00 0.00 87 GLU A CA 20
ATOM 19788 C C . GLU A 1 87 ? 12.396 6.086 12.307 1.00 0.00 87 GLU A C 20
ATOM 19789 O O . GLU A 1 87 ? 12.266 6.780 13.302 1.00 0.00 87 GLU A O 20
#

Secondary structure (DSSP, 8-state):
----SEEEE-S-----TT--SB----TT-EEEEEEE-TTS-EEEEETTEEEEE-GGGEEEE--

Foldseek 3Di:
DDDKAKKFFCAFDADDPVPVQADGDGHGDMWIQPAQDPVQWTWTDDPNRIHTDHCVRMDTDDD

Solvent-accessible surface area: 4500 Å² total; per-residue (Å²): 97,109,155,106,24,102,0,92,0,72,41,101,25,94,16,42,147,180,40,132,117,26,8,134,8,146,114,37,45,71,0,39,11,90,74,56,44,141,164,20,41,46,22,0,83,17,127,160,126,98,16,54,0,74,85,86,65,7,74,70,58,118,151

Nearest PDB structures (foldseek):
  6uzj-assembly1_A  TM=1.016E+00  e=6.824E-12  Homo sapiens
  2ebp-assembly1_A  TM=8.469E-01  e=9.117E-08  Homo sapiens
  2dbk-assembly1_A  TM=8.534E-01  e=1.335E-04  Homo sapiens
  2yuo-assembly1_A  TM=8.194E-01  e=7.798E-05  Mus musculus
  2lqw-assembly1_A  TM=8.531E-01  e=4.682E-04  Homo sapiens

Organism: Homo sapiens (NCBI:txid9606)